Protein 4CI8 (pdb70)

Radius of gyration: 36.33 Å; Cα contacts (8 Å, |Δi|>4): 3999; chains: 2; bounding box: 92×46×116 Å

Sequence (1280 aa):
KEPVFSAEEGYVKMFLRGRPVTMYMPKDQVDSYSLEAKVELPTKRLKLEWVYGYRGRDCRNNLYLLPTGETVYFIASVVVLYNVEEQLQRHYAGHNDDVKCLAVHPDRITIATGQVAGTSKDGKQLPPHVRIWDSVTLNTLHVIGIGFFDRAVTCIAFSKSNGGTNLCAVDDSNDHVLSVWDWQKEEKLADVKCSNEAVFAADFHPTDTNIIVTCGKSHLYFWTLEGSSLNKKQGLFEKQEKPKFVLCVTFSENGDTITGDSSGNILVWGKGTNRISYAVQGAHEGGIFALCMLRDGTLVSGGGKDRKLISWSGNYQKLRKTEIPEQFGPIRTVAEGKGDVILIGTTRNFVLQGTLSGDFTPITQGHTDELWGLAIHASKSQFLTCGHDKHATLWDAVGHRPVWDKIIEDPAQSSGFHPSGSVVAVGTLTGRWFVFDTETKDLVTVHTDGNEQLSVMRYSPDGNFLAIGSHDNCIYIYGVSDNGRKYTRVGKCSGHSSFITHLDWSVNSQFLVSNSGDYEILYWVPSACKQVVSVETTRDIEWATYTCTLGFHVFGVWPEGSDGTDINAVCRAHEKKLLSTGDDFGKVHLFSYPCSQFRAPSHIYGGHSSHVTNVDFLCEDSHLISTGGKDTSIMQWRVIKEPVFSAEEGYVKMFLRGRPVTMYMPKDQVDSYSLEAKVELPTKRLKLEWVYGYRGRDCRNNLYLLPTGETVYFIASVVVLYNVEEQLQRHYAGHNDDVKCLAVHPDRITIATGQVAGTSKDGKQLPPHVRIWDSVTLNTLHVIGIGFFDRAVTCIAFSKSNGGTNLCAVDDSNDHVLSVWDWQKEEKLADVKCSNEAVFAADFHPTDTNIIVTCGKSHLYFWTLEGSSLNKKQGLFEKQEKPKFVLCVTFSENGDTITGDSSGNILVWGKGTNRISYAVQGAHEGGIFALCMLRDGTLVSGGGKDRKLISWSGNYQKLRKTEIPEQFGPIRTVAEGKGDVILIGTTRNFVLQGTLSGDFTPITQGHTDELWGLAIHASKSQFLTCGHDKHATLWDAVGHRPVWDKIIEDPAQSSGFHPSGSVVAVGTLTGRWFVFDTETKDLVTVHTDGNEQLSVMRYSPDGNFLAIGSHDNCIYIYGVSDNGRKYTRVGKCSGHSSFITHLDWSVNSQFLVSNSGDYEILYWVPSACKQVVSVETTRDIEWATYTCTLGFHVFGVWPEGSDGTDINAVCRAHEKKLLSTGDDFGKVHLFSYPCSQFRAPSHIYGGHSSHVTNVDFLCEDSHLISTGGKDTSIMQWRVI

CATH classification: 2.130.10.10 (+1 more: 2.130.10.10)

InterPro domains:
  IPR001680 WD40 repeat [PS50082] (539-571)
  IPR001680 WD40 repeat [PS50082] (668-699)
  IPR001680 WD40 repeat [PS50082] (780-815)
  IPR001680 WD40 repeat [SM00320] (260-309)
  IPR001680 WD40 repeat [SM00320] (312-357)
  IPR001680 WD40 repeat [SM00320] (360-399)
  IPR001680 WD40 repeat [SM00320] (407-445)
  IPR001680 WD40 repeat [SM00320] (448-488)
  IPR001680 WD40 repeat [SM00320] (528-571)
  IPR001680 WD40 repeat [SM00320] (574-612)
  IPR001680 WD40 repeat [SM00320] (615-654)
  IPR001680 WD40 repeat [SM00320] (661-700)
  IPR001680 WD40 repeat [SM00320] (773-813)
  IPR005108 HELP motif [PF03451] (217-255)
  IPR011047 Quinoprotein alcohol dehydrogenase-like superfamily [SSF50998] (215-681)
  IPR015943 WD40/YVTN repeat-like-containing domain superfamily [G3DSA:2.130.10.10] (217-813)
  IPR015943 WD40/YVTN repeat-like-containing domain superfamily [G3DSA:2.130.10.10] (229-544)
  IPR036322 WD40-repeat-containing domain superfamily [SSF50978] (630-814)
  IPR050630 WD repeat Echinoderm Microtubule-associated Protein-like [PTHR13720] (31-814)
  IPR055439 EML-like, first beta-propeller domain [PF23409] (264-529)

GO terms:
  GO:0015631 tubulin binding (F, IDA)
  GO:0015630 microtubule cytoskeleton (C, IDA)
  GO:0008017 microtubule binding (F, IMP)
  GO:0007420 brain development (P, IMP)
  GO:0005875 microtubule associated complex (C, TAS)
  GO:0005515 protein binding (F, IPI)
  GO:0005874 microtubule (C, IDA)

Organism: Homo sapiens (NCBI:txid9606)

Solvent-accessible surface area: 46454 Å² total; per-residue (Å²): 116,81,6,68,59,20,70,108,93,2,21,0,53,7,53,4,148,60,131,68,6,47,2,60,0,17,116,112,83,28,126,94,24,55,66,93,36,144,17,136,82,10,132,74,135,7,119,22,38,9,1,6,0,0,41,0,141,67,4,60,75,0,7,56,32,4,95,84,36,16,2,0,0,0,0,1,4,0,0,0,0,6,17,33,164,111,54,104,19,78,29,6,53,24,10,50,18,25,0,48,6,3,6,24,15,54,66,104,70,11,0,0,0,0,0,26,21,4,104,34,74,86,49,46,118,42,21,4,8,0,4,0,0,22,6,90,76,48,84,14,35,9,1,2,10,17,27,61,4,74,172,8,0,37,7,15,8,7,0,80,44,65,36,0,59,16,0,0,0,0,1,49,32,109,51,14,25,0,0,0,14,26,11,114,125,35,61,78,54,5,56,41,129,1,22,111,57,41,6,35,10,7,32,0,10,41,85,53,39,25,39,0,2,0,0,0,84,77,10,4,39,18,0,43,30,34,24,48,55,14,53,109,74,103,3,104,27,90,112,25,86,75,6,60,66,0,12,6,19,19,11,8,132,93,2,18,6,0,0,0,0,41,55,0,13,0,0,0,0,14,119,80,60,40,39,35,62,139,40,26,110,53,7,4,87,12,2,0,32,7,22,18,44,16,90,112,10,17,1,0,0,0,0,2,128,18,49,57,1,1,3,11,24,49,119,27,117,110,98,116,110,12,106,0,53,87,118,12,0,26,1,26,8,15,7,60,12,82,77,113,35,3,1,0,0,0,28,105,4,34,0,0,59,10,28,32,74,23,125,12,86,49,31,14,36,17,4,34,65,35,0,68,0,10,5,20,2,55,82,100,51,33,0,0,0,0,0,45,24,88,47,0,7,1,4,34,3,119,10,28,115,32,74,26,44,54,97,10,62,24,34,0,14,8,11,6,19,8,50,48,6,29,0,0,0,0,0,0,51,53,0,78,0,18,0,3,14,10,135,72,67,90,96,35,26,55,52,81,4,32,124,75,39,0,23,13,3,51,9,0,53,70,3,74,44,0,0,0,0,0,46,36,38,15,0,20,0,1,12,7,67,86,91,0,96,129,35,89,128,61,21,101,1,67,48,14,83,17,78,0,41,25,0,3,3,0,76,80,15,101,35,0,10,0,0,1,14,37,43,48,28,19,39,2,38,0,65,53,27,146,70,28,117,60,48,61,61,8,26,64,21,115,28,40,52,31,24,9,5,5,17,8,43,2,0,2,7,3,65,81,47,6,35,9,79,26,11,23,5,2,3,41,2,83,141,79,122,3,0,0,1,0,15,30,70,0,32,0,30,0,6,18,27,68,0,10,27,22,32,10,40,38,24,28,25,34,7,8,15,35,71,0,4,36,3,33,0,0,15,130,2,36,16,0,0,0,0,0,0,150,11,15,0,0,0,0,6,98,19,94,120,74,9,70,55,22,70,99,92,2,36,0,64,4,66,4,77,69,89,55,5,50,4,76,0,17,96,118,80,36,124,101,30,53,69,153,37,133,16,130,77,8,132,90,120,5,140,28,42,5,0,2,0,0,43,0,124,51,5,54,77,0,4,57,32,3,98,65,32,9,3,0,0,0,1,0,6,0,0,0,0,5,20,26,133,118,57,114,13,73,28,6,58,17,8,69,19,28,0,40,5,3,6,22,12,60,66,86,72,11,0,0,0,0,0,28,50,16,102,40,74,104,47,56,83,31,26,12,3,0,7,0,0,22,1,82,77,50,30,0,39,24,4,1,9,18,41,46,8,80,52,6,0,39,7,14,11,5,0,81,46,53,46,0,56,14,0,0,0,0,0,64,30,119,71,15,30,0,0,0,15,23,13,106,90,26,35,17,42,3,59,41,114,3,5,99,76,44,6,42,12,7,29,0,6,44,91,58,26,60,30,0,0,0,0,0,59,45,10,3,32,16,3,45,16,38,30,55,10,13,78,102,137,77,2,110,16,100,113,28,84,115,5,57,70,2,11,11,19,20,12,12,142,106,5,19,6,1,0,0,0,34,56,0,10,0,0,3,0,15,115,85,66,38,45,40,78,117,31,23,118,52,10,6,92,12,4,0,33,6,22,20,48,15,168,105,16,16,1,0,0,0,0,1,135,28,54,52,3,1,6,7,20,50,125,31,116,109,87,147,128,12,101,1,55,143,128,10,0,25,1,26,6,16,7,32,1,75,71,103,37,1,3,0,0,0,17,112,1,32,0,0,44,12,30,32,69,19,129,14,87,46,24,10,24,16,3,42,66,35,0,71,0,9,4,22,2,58,83,107,48,30,0,0,0,0,0,38,23,86,58,0,6,0,5,37,3,114,19,28,134,37,73,29,45,47,126,7,64,31,34,0,11,9,11,8,19,9,47,50,6,25,0,0,0,0,0,0,53,57,0,70,0,15,0,3,12,13,146,72,66,88,85,39,22,56,66,88,4,35,126,83,39,0,22,15,3,52,11,0,58,72,6,70,44,0,0,0,0,0,46,41,36,20,0,12,0,8,18,12,61,104,92,0,104,41,30,93,123,59,19,95,0,61,52,14,79,16,80,0,39,24,0,3,3,0,82,85,14,87,25,0,10,0,0,2,14,54,41,28,30,23,48,2,29,0,61,58,23,138,84,25,129,48,61,98,61,8,17,68,16,108,26,40,53,31,20,7,5,5,16,12,40,3,2,1,5,3,74,145,81,11,56,13,80,26,11,25,5,2,2,59,2,83,129,90,147,4,0,0,1,0,14,29,83,1,73,0,28,0,6,19,30,72,0,10,29,50,46,16,21,9,17,58,28,19,7,6,21,36,77,0,4,39,3,38,0,2,16,132,8,46,28,0,0,0,0,0,0,149,8,12,0,0,0,0,3,120,21,82

Foldseek 3Di:
DQWDADLPQAWIWGAFQHDTFTFHAAPVASVDDDQPDFADFAPWDWDFWDKFFAQQQPAFAAWEAFPVQWIWGAFWQWIWTANLVVRGIDIQRPGQGDWAHKEAFLVSWKIKTKHFWAFFPVTDIQAIWMWIAGNVVSDTQAIADRPNAHGMWHEKEFAQAPRRLKMWTWHPPCLTKIWMASGNVNGTQEIDSQHNDDKRYWYHFNHDRQWIWIWWQLFTWIWGHDRHYTDTDTADAPVDDGARTFQDWDAFPQGWIWTWGQQQKIFTHDHPDSYTDDIDHCVDNGTWHEWDQDPVRWIWTFFQQQQKIFIAHNVGDTDAMDHDDCVQHGWHYWYDDPDQWIWTAHSQRFIWIFGRNTDTDGSHHFGNAFWFEWEAAQPAQWIWTFFQSQKIFIAHNVSGGTPDIDRHDGGWHYKYAQNVRQWIKTWHQQQKIWIAGNVPRHTQDIDGDDGGGFHYWYAFNVRQKIWIFGQVQKIWIWGADPRRRDIDTQGIQHDGPGGWQDKWAFPVRQKMWTAGPVRHIWMDRRNNSYTDPDCNVPNNTHTQKDFDCRHQQRPQVAAPNHHPQQWQTKIAANPAQWMWTKGQRQWIWIRGTRRRHHNHDTDIDHDQRGTFNYWDAHNNNQWIWTGRGRSRMIIIIGMD/DQWDDDLVQQWIWDAFPHDIAIFHAAPVASPPDDQQDFADEDPWDWFFWDWFFFAFQQAFDFWEAAPVCFTWGDFWQWIWTANLVVRGIDIQNPGQGTWADKEAFLVSFKIKTWWFWDAFPVGDTQFTWMWIAGNVVSDTQFIACRVHADGIWHEKYFAQQPSRQKMWTFHPPCLRKIWMARGNVRGTQAIDRDDNDDKHYKYHFNNQNFWIWIWWQLFIWIWGHDGHDIDTDTADEVPHDRARTFADWDAAPQGWIWTWFQQQKIFTHDHPDRYTDDIDGNVDNGTWQEWDQDPVQKIWTFFQPQQKIWIAHSVGDTDAIDHDDPVQHGWHYWYDHPDQWIWTAHSQRFIWIFGRNTDIDGSHHFFNFFWQEWEAAQPAQWIWTFFQSQKIFIANNVSGGTPDIDRHPGGWHYKYAQNVNQKIKTWHQQQKIWIAGSPPRHTLDIDHDDGGGFHYWYAFNVRQKIWTFGQVQWIWIWGADDSRRDTHTQGILHDGPGGWQDWWAFPVRQKMWTAGPVGYIWMAGRNNSGTDPDCNVPNNTHIQKDWDCDHQQRAQVAAPNHHPQFWQTKTAANPAQWMWTWGQSQWIWIRGTRRRHHNHDTDIDHDARGTFRYWDAHNNRQWIWIARGRSRMIIIIGMD

Nearest PDB structures (foldseek):
  4ci8-assembly1_A  TM=1.002E+00  e=0.000E+00  Homo sapiens
  8ro1-assembly1_E  TM=5.430E-01  e=2.929E-13  Caenorhabditis elegans
  9esi-assembly1_C  TM=4.849E-01  e=1.019E-12  Schizosaccharomyces pombe
  7apk-assembly1_K  TM=5.966E-01  e=4.956E-11  Homo sapiens
  3jb9-assembly1_L  TM=4.754E-01  e=5.204E-12  Schizosaccharomyces pombe 972h-

Structure (mmCIF, N/CA/C/O backbone):
data_4CI8
#
_entry.id   4CI8
#
_cell.length_a   91.980
_cell.length_b   83.980
_cell.length_c   115.520
_cell.angle_alpha   90.00
_cell.angle_beta   96.61
_cell.angle_gamma   90.00
#
_symmetry.space_group_name_H-M   'P 1 21 1'
#
loop_
_entity.id
_entity.type
_entity.pdbx_description
1 polymer 'ECHINODERM MICROTUBULE-ASSOCIATED PROTEIN-LIKE 1'
2 non-polymer 'SULFATE ION'
3 water water
#
loop_
_atom_site.group_PDB
_atom_site.id
_atom_site.type_symbol
_atom_site.label_atom_id
_atom_site.label_alt_id
_atom_site.label_comp_id
_atom_site.label_asym_id
_atom_site.label_entity_id
_atom_site.label_seq_id
_atom_site.pdbx_PDB_ins_code
_atom_site.Cartn_x
_atom_site.Cartn_y
_atom_site.Cartn_z
_atom_site.occupancy
_atom_site.B_iso_or_equiv
_atom_site.auth_seq_id
_atom_site.auth_comp_id
_atom_site.auth_asym_id
_atom_site.auth_atom_id
_atom_site.pdbx_PDB_model_num
ATOM 1 N N . LYS A 1 16 ? -19.228 -10.805 54.863 1.00 59.13 176 LYS A N 1
ATOM 2 C CA . LYS A 1 16 ? -19.896 -9.737 54.127 1.00 68.25 176 LYS A CA 1
ATOM 3 C C . LYS A 1 16 ? -19.920 -8.424 54.914 1.00 68.34 176 LYS A C 1
ATOM 4 O O . LYS A 1 16 ? -18.893 -7.969 55.422 1.00 61.06 176 LYS A O 1
ATOM 6 N N . GLU A 1 17 ? -21.101 -7.820 55.004 1.00 68.01 177 GLU A N 1
ATOM 7 C CA . GLU A 1 17 ? -21.275 -6.559 55.717 1.00 62.71 177 GLU A CA 1
ATOM 8 C C . GLU A 1 17 ? -21.393 -6.782 57.217 1.00 58.91 177 GLU A C 1
ATOM 9 O O . GLU A 1 17 ? -21.832 -7.845 57.656 1.00 62.42 177 GLU A O 1
ATOM 15 N N . PRO A 1 18 ? -21.003 -5.773 58.011 1.00 58.99 178 PRO A N 1
ATOM 16 C CA . PRO A 1 18 ? -21.086 -5.874 59.472 1.00 61.05 178 PRO A CA 1
ATOM 17 C C . PRO A 1 18 ? -22.531 -5.952 59.971 1.00 53.65 178 PRO A C 1
ATOM 18 O O . PRO A 1 18 ? -23.451 -5.469 59.303 1.00 47.43 178 PRO A O 1
ATOM 22 N N . VAL A 1 19 ? -22.720 -6.567 61.135 1.00 52.85 179 VAL A N 1
ATOM 23 C CA . VAL A 1 19 ? -24.052 -6.743 61.706 1.00 45.85 179 VAL A CA 1
ATOM 24 C C . VAL A 1 19 ? -24.203 -6.033 63.050 1.00 50.24 179 VAL A C 1
ATOM 25 O O . VAL A 1 19 ? -23.248 -5.919 63.819 1.00 44.99 179 VAL A O 1
ATOM 29 N N . PHE A 1 20 ? -25.415 -5.563 63.324 1.00 52.38 180 PHE A N 1
ATOM 30 C CA . PHE A 1 20 ? -25.703 -4.850 64.560 1.00 50.39 180 PHE A CA 1
ATOM 31 C C . PHE A 1 20 ? -26.507 -5.701 65.530 1.00 47.74 180 PHE A C 1
ATOM 32 O O . PHE A 1 20 ? -27.398 -6.446 65.132 1.00 50.46 180 PHE A O 1
ATOM 40 N N . SER A 1 21 ? -26.178 -5.583 66.809 1.00 49.60 181 SER A N 1
ATOM 41 C CA . SER A 1 21 ? -26.891 -6.300 67.854 1.00 55.07 181 SER A CA 1
ATOM 42 C C . SER A 1 21 ? -27.451 -5.317 68.872 1.00 53.77 181 SER A C 1
ATOM 43 O O . SER A 1 21 ? -26.704 -4.723 69.651 1.00 52.17 181 SER A O 1
ATOM 46 N N . ALA A 1 22 ? -28.766 -5.133 68.850 1.00 56.03 182 ALA A N 1
ATOM 47 C CA . ALA A 1 22 ? -29.434 -4.297 69.838 1.00 57.30 182 ALA A CA 1
ATOM 48 C C . ALA A 1 22 ? -29.382 -4.970 71.209 1.00 60.29 182 ALA A C 1
ATOM 49 O O . ALA A 1 22 ? -29.045 -4.338 72.211 1.00 59.42 182 ALA A O 1
ATOM 51 N N . GLU A 1 23 ? -29.703 -6.261 71.235 1.00 62.97 183 GLU A N 1
ATOM 52 C CA . GLU A 1 23 ? -29.746 -7.037 72.473 1.00 63.57 183 GLU A CA 1
ATOM 53 C C . GLU A 1 23 ? -28.410 -7.072 73.212 1.00 58.17 183 GLU A C 1
ATOM 54 O O . GLU A 1 23 ? -28.379 -7.063 74.440 1.00 66.02 183 GLU A O 1
ATOM 56 N N . GLU A 1 24 ? -27.309 -7.114 72.470 1.00 56.43 184 GLU A N 1
ATOM 57 C CA . GLU A 1 24 ? -25.987 -7.187 73.088 1.00 52.82 184 GLU A CA 1
ATOM 58 C C . GLU A 1 24 ? -25.175 -5.895 72.969 1.00 51.56 184 GLU A C 1
ATOM 59 O O . GLU A 1 24 ? -24.100 -5.775 73.559 1.00 51.03 184 GLU A O 1
ATOM 65 N N . GLY A 1 25 ? -25.683 -4.933 72.207 1.00 49.73 185 GLY A N 1
ATOM 66 C CA . GLY A 1 25 ? -25.007 -3.656 72.050 1.00 50.03 185 GLY A CA 1
ATOM 67 C C . GLY A 1 25 ? -23.631 -3.746 71.409 1.00 50.68 185 GLY A C 1
ATOM 68 O O . GLY A 1 25 ? -22.623 -3.345 71.998 1.00 46.39 185 GLY A O 1
ATOM 69 N N . TYR A 1 26 ? -23.580 -4.276 70.194 1.00 46.29 186 TYR A N 1
ATOM 70 C CA . TYR A 1 26 ? -22.323 -4.317 69.459 1.00 43.37 186 TYR A CA 1
ATOM 71 C C . TYR A 1 26 ? -22.525 -4.294 67.957 1.00 40.05 186 TYR A C 1
ATOM 72 O O . TYR A 1 26 ? -23.617 -4.548 67.452 1.00 41.04 186 TYR A O 1
ATOM 81 N N . VAL A 1 27 ? -21.456 -3.975 67.246 1.00 43.23 187 VAL A N 1
ATOM 82 C CA . VAL A 1 27 ? -21.414 -4.220 65.821 1.00 37.55 187 VAL A CA 1
ATOM 83 C C . VAL A 1 27 ? -20.346 -5.270 65.584 1.00 35.60 187 VAL A C 1
ATOM 84 O O . VAL A 1 27 ? -19.289 -5.240 66.212 1.00 33.11 187 VAL A O 1
ATOM 88 N N . LYS A 1 28 ? -20.642 -6.224 64.710 1.00 45.16 188 LYS A N 1
ATOM 89 C CA . LYS A 1 28 ? -19.679 -7.258 64.369 1.00 45.51 188 LYS A CA 1
ATOM 90 C C . LYS A 1 28 ? -19.199 -7.018 62.945 1.00 48.14 188 LYS A C 1
ATOM 91 O O . LYS A 1 28 ? -19.979 -7.092 61.996 1.00 46.75 188 LYS A O 1
ATOM 97 N N . MET A 1 29 ? -17.917 -6.701 62.803 1.00 49.16 189 MET A N 1
ATOM 98 C CA . MET A 1 29 ? -17.338 -6.478 61.485 1.00 49.27 189 MET A CA 1
ATOM 99 C C . MET A 1 29 ? -16.627 -7.751 61.044 1.00 53.13 189 MET A C 1
ATOM 100 O O . MET A 1 29 ? -16.294 -8.601 61.872 1.00 48.82 189 MET A O 1
ATOM 105 N N . PHE A 1 30 ? -16.401 -7.892 59.742 1.00 50.07 190 PHE A N 1
ATOM 106 C CA . PHE A 1 30 ? -15.837 -9.132 59.227 1.00 52.60 190 PHE A CA 1
ATOM 107 C C . PHE A 1 30 ? -14.505 -8.933 58.509 1.00 45.97 190 PHE A C 1
ATOM 108 O O . PHE A 1 30 ? -14.427 -8.234 57.506 1.00 52.75 190 PHE A O 1
ATOM 116 N N . LEU A 1 31 ? -13.479 -9.582 59.014 1.00 48.90 191 LEU A N 1
ATOM 117 C CA . LEU A 1 31 ? -12.169 -9.512 58.424 1.00 52.20 191 LEU A CA 1
ATOM 118 C C . LEU A 1 31 ? -11.940 -10.796 57.686 1.00 62.18 191 LEU A C 1
ATOM 119 O O . LEU A 1 31 ? -11.672 -11.819 58.283 1.00 53.99 191 LEU A O 1
ATOM 124 N N . ARG A 1 32 ? -12.052 -10.741 56.371 1.00 65.42 192 ARG A N 1
ATOM 125 C CA . ARG A 1 32 ? -11.930 -11.937 55.590 1.00 62.91 192 ARG A CA 1
ATOM 126 C C . ARG A 1 32 ? -13.136 -12.667 56.133 1.00 62.28 192 ARG A C 1
ATOM 127 O O . ARG A 1 32 ? -14.232 -12.129 56.137 1.00 64.48 192 ARG A O 1
ATOM 135 N N . GLY A 1 33 ? -12.942 -13.873 56.628 1.00 56.68 193 GLY A N 1
ATOM 136 C CA . GLY A 1 33 ? -14.054 -14.635 57.123 1.00 67.10 193 GLY A CA 1
ATOM 137 C C . GLY A 1 33 ? -14.388 -14.257 58.543 1.00 62.59 193 GLY A C 1
ATOM 138 O O . GLY A 1 33 ? -15.462 -13.763 58.810 1.00 59.27 193 GLY A O 1
ATOM 139 N N . ARG A 1 34 ? -13.456 -14.483 59.452 1.00 53.00 194 ARG A N 1
ATOM 140 C CA . ARG A 1 34 ? -13.758 -14.290 60.868 1.00 68.77 194 ARG A CA 1
ATOM 141 C C . ARG A 1 34 ? -14.406 -12.934 61.184 1.00 62.80 194 ARG A C 1
ATOM 142 O O . ARG A 1 34 ? -14.040 -11.907 60.608 1.00 55.87 194 ARG A O 1
ATOM 150 N N . PRO A 1 35 ? -15.398 -12.943 62.087 1.00 60.00 195 PRO A N 1
ATOM 151 C CA . PRO A 1 35 ? -16.023 -11.720 62.599 1.00 57.28 195 PRO A CA 1
ATOM 152 C C . PRO A 1 35 ? -15.341 -11.255 63.885 1.00 46.56 195 PRO A C 1
ATOM 153 O O . PRO A 1 35 ? -14.937 -12.086 64.697 1.00 46.92 195 PRO A O 1
ATOM 157 N N . VAL A 1 36 ? -15.198 -9.944 64.057 1.00 44.25 196 VAL A N 1
ATOM 158 C CA . VAL A 1 36 ? -14.644 -9.399 65.293 1.00 50.12 196 VAL A CA 1
ATOM 159 C C . VAL A 1 36 ? -15.703 -8.563 66.019 1.00 46.75 196 VAL A C 1
ATOM 160 O O . VAL A 1 36 ? -16.326 -7.675 65.431 1.00 40.50 196 VAL A O 1
ATOM 164 N N . THR A 1 37 ? -15.918 -8.870 67.295 1.00 45.38 197 THR A N 1
ATOM 165 C CA . THR A 1 37 ? -17.024 -8.278 68.039 1.00 48.81 197 THR A CA 1
ATOM 166 C C . THR A 1 37 ? -16.614 -7.034 68.811 1.00 38.56 197 THR A C 1
ATOM 167 O O . THR A 1 37 ? -15.768 -7.091 69.703 1.00 36.44 197 THR A O 1
ATOM 171 N N . MET A 1 38 ? -17.241 -5.916 68.467 1.00 33.72 198 MET A N 1
ATOM 172 C CA . MET A 1 38 ? -16.889 -4.624 69.039 1.00 38.12 198 MET A CA 1
ATOM 173 C C . MET A 1 38 ? -18.076 -4.020 69.805 1.00 40.34 198 MET A C 1
ATOM 174 O O . MET A 1 38 ? -19.133 -3.764 69.226 1.00 34.65 198 MET A O 1
ATOM 179 N N . TYR A 1 39 ? -17.899 -3.791 71.105 1.00 45.28 199 TYR A N 1
ATOM 180 C CA . TYR A 1 39 ? -18.991 -3.298 71.949 1.00 38.97 199 TYR A CA 1
ATOM 181 C C . TYR A 1 39 ? -19.059 -1.779 72.033 1.00 35.71 199 TYR A C 1
ATOM 182 O O . TYR A 1 39 ? -18.051 -1.112 72.261 1.00 33.11 199 TYR A O 1
ATOM 191 N N . MET A 1 40 ? -20.259 -1.236 71.863 1.00 30.33 200 MET A N 1
ATOM 192 C CA . MET A 1 40 ? -20.462 0.200 71.984 1.00 37.58 200 MET A CA 1
ATOM 193 C C . MET A 1 40 ? -20.879 0.569 73.409 1.00 44.80 200 MET A C 1
ATOM 194 O O . MET A 1 40 ? -21.242 -0.301 74.202 1.00 40.55 200 MET A O 1
ATOM 199 N N . PRO A 1 41 ? -20.797 1.862 73.748 1.00 48.31 201 PRO A N 1
ATOM 200 C CA . PRO A 1 41 ? -21.305 2.361 75.031 1.00 46.86 201 PRO A CA 1
ATOM 201 C C . PRO A 1 41 ? -22.820 2.204 75.129 1.00 46.27 201 PRO A C 1
ATOM 202 O O . PRO A 1 41 ? -23.510 2.287 74.112 1.00 42.24 201 PRO A O 1
ATOM 206 N N . LYS A 1 42 ? -23.324 1.984 76.341 1.00 51.81 202 LYS A N 1
ATOM 207 C CA . LYS A 1 42 ? -24.753 1.776 76.569 1.00 46.71 202 LYS A CA 1
ATOM 208 C C . LYS A 1 42 ? -25.604 2.932 76.055 1.00 48.58 202 LYS A C 1
ATOM 209 O O . LYS A 1 42 ? -26.690 2.718 75.512 1.00 51.69 202 LYS A O 1
ATOM 215 N N . ASP A 1 43 ? -25.111 4.155 76.233 1.00 45.40 203 ASP A N 1
ATOM 216 C CA . ASP A 1 43 ? -25.851 5.351 75.835 1.00 50.68 203 ASP A CA 1
ATOM 217 C C . ASP A 1 43 ? -25.990 5.466 74.320 1.00 54.20 203 ASP A C 1
ATOM 218 O O . ASP A 1 43 ? -26.687 6.342 73.811 1.00 60.78 203 ASP A O 1
ATOM 223 N N . GLN A 1 44 ? -25.334 4.564 73.604 1.00 51.86 204 GLN A N 1
ATOM 224 C CA . GLN A 1 44 ? -25.323 4.609 72.153 1.00 54.25 204 GLN A CA 1
ATOM 225 C C . GLN A 1 44 ? -26.227 3.544 71.523 1.00 47.82 204 GLN A C 1
ATOM 226 O O . GLN A 1 44 ? -26.740 3.729 70.416 1.00 52.72 204 GLN A O 1
ATOM 232 N N . VAL A 1 45 ? -26.421 2.437 72.237 1.00 47.79 205 VAL A N 1
ATOM 233 C CA . VAL A 1 45 ? -27.166 1.286 71.721 1.00 47.73 205 VAL A CA 1
ATOM 234 C C . VAL A 1 45 ? -28.605 1.606 71.322 1.00 49.38 205 VAL A C 1
ATOM 235 O O . VAL A 1 45 ? -29.117 1.070 70.339 1.00 52.39 205 VAL A O 1
ATOM 239 N N . ASP A 1 46 ? -29.249 2.477 72.091 1.00 55.35 206 ASP A N 1
ATOM 240 C CA . ASP A 1 46 ? -30.656 2.807 71.880 1.00 61.81 206 ASP A CA 1
ATOM 241 C C . ASP A 1 46 ? -30.983 3.313 70.473 1.00 56.55 206 ASP A C 1
ATOM 242 O O . ASP A 1 46 ? -32.024 2.972 69.917 1.00 54.79 206 ASP A O 1
ATOM 247 N N . SER A 1 47 ? -30.098 4.124 69.900 1.00 55.94 207 SER A N 1
ATOM 248 C CA . SER A 1 47 ? -30.379 4.751 68.611 1.00 59.97 207 SER A CA 1
ATOM 249 C C . SER A 1 47 ? -29.303 4.498 67.552 1.00 55.75 207 SER A C 1
ATOM 250 O O . SER A 1 47 ? -29.192 5.239 66.573 1.00 45.05 207 SER A O 1
ATOM 253 N N . TYR A 1 48 ? -28.517 3.446 67.739 1.00 47.37 208 TYR A N 1
ATOM 254 C CA . TYR A 1 48 ? -27.526 3.096 66.736 1.00 51.90 208 TYR A CA 1
ATOM 255 C C . TYR A 1 48 ? -28.191 2.571 65.469 1.00 46.07 208 TYR A C 1
ATOM 256 O O . TYR A 1 48 ? -29.017 1.664 65.519 1.00 48.64 208 TYR A O 1
ATOM 265 N N . SER A 1 49 ? -27.823 3.149 64.332 1.00 48.53 209 SER A N 1
ATOM 266 C CA . SER A 1 49 ? -28.347 2.710 63.047 1.00 44.39 209 SER A CA 1
ATOM 267 C C . SER A 1 49 ? -27.222 2.141 62.191 1.00 49.86 209 SER A C 1
ATOM 268 O O . SER A 1 49 ? -26.274 2.849 61.845 1.00 49.65 209 SER A O 1
ATOM 271 N N . LEU A 1 50 ? -27.330 0.859 61.860 1.00 47.41 210 LEU A N 1
ATOM 272 C CA . LEU A 1 50 ? -26.318 0.179 61.059 1.00 46.03 210 LEU A CA 1
ATOM 273 C C . LEU A 1 50 ? -26.131 0.867 59.706 1.00 46.20 210 LEU A C 1
ATOM 274 O O . LEU A 1 50 ? -25.016 0.963 59.196 1.00 42.90 210 LEU A O 1
ATOM 279 N N . GLU A 1 51 ? -27.229 1.363 59.145 1.00 53.35 211 GLU A N 1
ATOM 280 C CA . GLU A 1 51 ? -27.219 1.967 57.817 1.00 53.80 211 GLU A CA 1
ATOM 281 C C . GLU A 1 51 ? -26.842 3.446 57.834 1.00 47.14 211 GLU A C 1
ATOM 282 O O . GLU A 1 51 ? -26.868 4.106 56.798 1.00 64.34 211 GLU A O 1
ATOM 284 N N . ALA A 1 52 ? -26.492 3.965 59.004 1.00 43.55 212 ALA A N 1
ATOM 285 C CA . ALA A 1 52 ? -26.164 5.384 59.135 1.00 50.35 212 ALA A CA 1
ATOM 286 C C . ALA A 1 52 ? -24.785 5.701 58.558 1.00 48.70 212 ALA A C 1
ATOM 287 O O . ALA A 1 52 ? -23.892 4.857 58.562 1.00 43.50 212 ALA A O 1
ATOM 289 N N . LYS A 1 53 ? -24.614 6.923 58.064 1.00 45.27 213 LYS A N 1
ATOM 290 C CA . LYS A 1 53 ? -23.330 7.340 57.514 1.00 47.96 213 LYS A CA 1
ATOM 291 C C . LYS A 1 53 ? -22.594 8.266 58.475 1.00 55.93 213 LYS A C 1
ATOM 292 O O . LYS A 1 53 ? -23.213 9.017 59.233 1.00 54.08 213 LYS A O 1
ATOM 298 N N . VAL A 1 54 ? -21.267 8.206 58.431 1.00 56.32 214 VAL A N 1
ATOM 299 C CA . VAL A 1 54 ? -20.421 9.146 59.155 1.00 51.74 214 VAL A CA 1
ATOM 300 C C . VAL A 1 54 ? -19.903 10.169 58.150 1.00 53.88 214 VAL A C 1
ATOM 301 O O . VAL A 1 54 ? -19.589 9.821 57.014 1.00 49.25 214 VAL A O 1
ATOM 305 N N . GLU A 1 55 ? -19.835 11.431 58.558 1.00 52.62 215 GLU A N 1
ATOM 306 C CA . GLU A 1 55 ? -19.482 12.507 57.634 1.00 61.70 215 GLU A CA 1
ATOM 307 C C . GLU A 1 55 ? -17.995 12.529 57.291 1.00 48.97 215 GLU A C 1
ATOM 308 O O . GLU A 1 55 ? -17.196 11.805 57.884 1.00 45.59 215 GLU A O 1
ATOM 314 N N . LEU A 1 56 ? -17.634 13.358 56.319 1.00 46.73 216 LEU A N 1
ATOM 315 C CA . LEU A 1 56 ? -16.232 13.638 56.046 1.00 43.45 216 LEU A CA 1
ATOM 316 C C . LEU A 1 56 ? -15.713 14.546 57.142 1.00 43.53 216 LEU A C 1
ATOM 317 O O . LEU A 1 56 ? -16.482 15.287 57.751 1.00 46.11 216 LEU A O 1
ATOM 322 N N . PRO A 1 57 ? -14.406 14.482 57.413 1.00 37.33 217 PRO A N 1
ATOM 323 C CA . PRO A 1 57 ? -13.836 15.374 58.422 1.00 39.20 217 PRO A CA 1
ATOM 324 C C . PRO A 1 57 ? -13.909 16.825 57.972 1.00 45.99 217 PRO A C 1
ATOM 325 O O . PRO A 1 57 ? -14.006 17.103 56.777 1.00 43.82 217 PRO A O 1
ATOM 329 N N . THR A 1 58 ? -13.875 17.738 58.936 1.00 47.40 218 THR A N 1
ATOM 330 C CA . THR A 1 58 ? -13.981 19.163 58.657 1.00 45.36 218 THR A CA 1
ATOM 331 C C . THR A 1 58 ? -12.637 19.708 58.197 1.00 50.55 218 THR A C 1
ATOM 332 O O . THR A 1 58 ? -12.562 20.749 57.545 1.00 55.37 218 THR A O 1
ATOM 336 N N . LYS A 1 59 ? -11.576 18.986 58.539 1.00 47.06 219 LYS A N 1
ATOM 337 C CA . LYS A 1 59 ? -10.221 19.383 58.189 1.00 45.07 219 LYS A CA 1
ATOM 338 C C . LYS A 1 59 ? -9.657 18.548 57.040 1.00 47.39 219 LYS A C 1
ATOM 339 O O . LYS A 1 59 ? -10.295 17.600 56.571 1.00 45.34 219 LYS A O 1
ATOM 345 N N . ARG A 1 60 ? -8.462 18.918 56.587 1.00 39.61 220 ARG A N 1
ATOM 346 C CA . ARG A 1 60 ? -7.765 18.198 55.525 1.00 40.83 220 ARG A CA 1
ATOM 347 C C . ARG A 1 60 ? -6.282 18.110 55.874 1.00 41.05 220 ARG A C 1
ATOM 348 O O . ARG A 1 60 ? -5.829 18.719 56.845 1.00 38.99 220 ARG A O 1
ATOM 356 N N . LEU A 1 61 ? -5.532 17.348 55.085 1.00 39.76 221 LEU A N 1
ATOM 357 C CA . LEU A 1 61 ? -4.081 17.300 55.234 1.00 41.39 221 LEU A CA 1
ATOM 358 C C . LEU A 1 61 ? -3.389 17.928 54.032 1.00 39.20 221 LEU A C 1
ATOM 359 O O . LEU A 1 61 ? -3.935 17.969 52.932 1.00 34.97 221 LEU A O 1
ATOM 364 N N . LYS A 1 62 ? -2.176 18.411 54.253 1.00 38.71 222 LYS A N 1
ATOM 365 C CA . LYS A 1 62 ? -1.388 19.022 53.197 1.00 36.43 222 LYS A CA 1
ATOM 366 C C . LYS A 1 62 ? 0.080 18.715 53.467 1.00 37.89 222 LYS A C 1
ATOM 367 O O . LYS A 1 62 ? 0.632 19.137 54.484 1.00 32.94 222 LYS A O 1
ATOM 373 N N . LEU A 1 63 ? 0.703 17.955 52.571 1.00 35.54 223 LEU A N 1
ATOM 374 C CA . LEU A 1 63 ? 2.089 17.554 52.769 1.00 32.13 223 LEU A CA 1
ATOM 375 C C . LEU A 1 63 ? 2.948 18.791 52.980 1.00 33.05 223 LEU A C 1
ATOM 376 O O . LEU A 1 63 ? 2.911 19.729 52.184 1.00 39.60 223 LEU A O 1
ATOM 381 N N . GLU A 1 64 ? 3.705 18.801 54.069 1.00 34.91 224 GLU A N 1
ATOM 382 C CA . GLU A 1 64 ? 4.546 19.942 54.395 1.00 33.55 224 GLU A CA 1
ATOM 383 C C . GLU A 1 64 ? 6.026 19.592 54.329 1.00 33.00 224 GLU A C 1
ATOM 384 O O . GLU A 1 64 ? 6.860 20.452 54.042 1.00 31.36 224 GLU A O 1
ATOM 390 N N . TRP A 1 65 ? 6.353 18.332 54.603 1.00 29.95 225 TRP A N 1
ATOM 391 C CA . TRP A 1 65 ? 7.749 17.930 54.694 1.00 30.80 225 TRP A CA 1
ATOM 392 C C . TRP A 1 65 ? 7.954 16.429 54.538 1.00 35.13 225 TRP A C 1
ATOM 393 O O . TRP A 1 65 ? 7.217 15.616 55.103 1.00 32.06 225 TRP A O 1
ATOM 404 N N . VAL A 1 66 ? 8.968 16.078 53.757 1.00 29.77 226 VAL A N 1
ATOM 405 C CA . VAL A 1 66 ? 9.413 14.705 53.634 1.00 29.03 226 VAL A CA 1
ATOM 406 C C . VAL A 1 66 ? 10.825 14.602 54.207 1.00 34.65 226 VAL A C 1
ATOM 407 O O . VAL A 1 66 ? 11.693 15.414 53.887 1.00 32.72 226 VAL A O 1
ATOM 411 N N . TYR A 1 67 ? 11.047 13.614 55.066 1.00 30.30 227 TYR A N 1
ATOM 412 C CA . TYR A 1 67 ? 12.363 13.387 55.647 1.00 31.36 227 TYR A CA 1
ATOM 413 C C . TYR A 1 67 ? 13.057 12.228 54.947 1.00 37.96 227 TYR A C 1
ATOM 414 O O . TYR A 1 67 ? 12.459 11.175 54.722 1.00 33.93 227 TYR A O 1
ATOM 423 N N . GLY A 1 68 ? 14.327 12.421 54.616 1.00 33.58 228 GLY A N 1
ATOM 424 C CA . GLY A 1 68 ? 15.094 11.377 53.974 1.00 41.77 228 GLY A CA 1
ATOM 425 C C . GLY A 1 68 ? 15.353 11.650 52.507 1.00 35.73 228 GLY A C 1
ATOM 426 O O . GLY A 1 68 ? 14.635 12.405 51.856 1.00 29.58 228 GLY A O 1
ATOM 427 N N . TYR A 1 69 ? 16.398 11.019 51.993 1.00 34.50 229 TYR A N 1
ATOM 428 C CA . TYR A 1 69 ? 16.777 11.139 50.599 1.00 31.77 229 TYR A CA 1
ATOM 429 C C . TYR A 1 69 ? 17.110 9.744 50.112 1.00 27.60 229 TYR A C 1
ATOM 430 O O . TYR A 1 69 ? 17.801 8.998 50.796 1.00 36.93 229 TYR A O 1
ATOM 439 N N . ARG A 1 70 ? 16.594 9.364 48.953 1.00 30.71 230 ARG A N 1
ATOM 440 C CA . ARG A 1 70 ? 16.919 8.042 48.434 1.00 34.37 230 ARG A CA 1
ATOM 441 C C . ARG A 1 70 ? 18.275 8.040 47.736 1.00 36.22 230 ARG A C 1
ATOM 442 O O . ARG A 1 70 ? 18.372 8.302 46.538 1.00 36.20 230 ARG A O 1
ATOM 450 N N . GLY A 1 71 ? 19.321 7.749 48.498 1.00 37.64 231 GLY A N 1
ATOM 451 C CA . GLY A 1 71 ? 20.658 7.675 47.945 1.00 42.84 231 GLY A CA 1
ATOM 452 C C . GLY A 1 71 ? 21.199 6.260 47.952 1.00 46.06 231 GLY A C 1
ATOM 453 O O . GLY A 1 71 ? 21.943 5.868 47.056 1.00 49.99 231 GLY A O 1
ATOM 454 N N . ARG A 1 72 ? 20.812 5.491 48.965 1.00 47.58 232 ARG A N 1
ATOM 455 C CA . ARG A 1 72 ? 21.337 4.143 49.175 1.00 50.10 232 ARG A CA 1
ATOM 456 C C . ARG A 1 72 ? 21.328 3.263 47.923 1.00 54.81 232 ARG A C 1
ATOM 457 O O . ARG A 1 72 ? 22.322 2.601 47.614 1.00 56.25 232 ARG A O 1
ATOM 465 N N . ASP A 1 73 ? 20.206 3.251 47.211 1.00 55.76 233 ASP A N 1
ATOM 466 C CA . ASP A 1 73 ? 20.054 2.373 46.053 1.00 58.87 233 ASP A CA 1
ATOM 467 C C . ASP A 1 73 ? 19.640 3.118 44.785 1.00 49.92 233 ASP A C 1
ATOM 468 O O . ASP A 1 73 ? 18.962 2.563 43.922 1.00 65.09 233 ASP A O 1
ATOM 473 N N . CYS A 1 74 ? 20.058 4.374 44.678 1.00 47.00 234 CYS A N 1
ATOM 474 C CA . CYS A 1 74 ? 19.758 5.189 43.505 1.00 51.20 234 CYS A CA 1
ATOM 475 C C . CYS A 1 74 ? 20.921 6.100 43.159 1.00 48.70 234 CYS A C 1
ATOM 476 O O . CYS A 1 74 ? 21.714 6.466 44.025 1.00 50.46 234 CYS A O 1
ATOM 479 N N . ARG A 1 75 ? 21.011 6.471 41.888 1.00 50.94 235 ARG A N 1
ATOM 480 C CA . ARG A 1 75 ? 22.035 7.403 41.438 1.00 43.95 235 ARG A CA 1
ATOM 481 C C . ARG A 1 75 ? 21.420 8.508 40.581 1.00 44.66 235 ARG A C 1
ATOM 482 O O . ARG A 1 75 ? 20.272 8.402 40.152 1.00 46.88 235 ARG A O 1
ATOM 490 N N . ASN A 1 76 ? 22.185 9.569 40.347 1.00 44.93 236 ASN A N 1
ATOM 491 C CA . ASN A 1 76 ? 21.748 10.665 39.486 1.00 44.62 236 ASN A CA 1
ATOM 492 C C . ASN A 1 76 ? 20.386 11.221 39.854 1.00 49.80 236 ASN A C 1
ATOM 493 O O . ASN A 1 76 ? 19.518 11.354 38.989 1.00 49.13 236 ASN A O 1
ATOM 498 N N . ASN A 1 77 ? 20.194 11.546 41.128 1.00 44.92 237 ASN A N 1
ATOM 499 C CA . ASN A 1 77 ? 18.918 12.092 41.573 1.00 44.75 237 ASN A CA 1
ATOM 500 C C . ASN A 1 77 ? 19.060 13.261 42.539 1.00 43.87 237 ASN A C 1
ATOM 501 O O . ASN A 1 77 ? 18.345 13.343 43.541 1.00 42.35 237 ASN A O 1
ATOM 506 N N . LEU A 1 78 ? 19.981 14.163 42.220 1.00 28.75 238 LEU A N 1
ATOM 507 C CA . LEU A 1 78 ? 20.195 15.363 43.014 1.00 24.68 238 LEU A CA 1
ATOM 508 C C . LEU A 1 78 ? 20.538 16.537 42.104 1.00 31.23 238 LEU A C 1
ATOM 509 O O . LEU A 1 78 ? 21.513 16.492 41.352 1.00 32.14 238 LEU A O 1
ATOM 514 N N . TYR A 1 79 ? 19.722 17.582 42.163 1.00 28.71 239 TYR A N 1
ATOM 515 C CA . TYR A 1 79 ? 19.940 18.764 41.344 1.00 28.92 239 TYR A CA 1
ATOM 516 C C . TYR A 1 79 ? 19.644 20.023 42.140 1.00 28.60 239 TYR A C 1
ATOM 517 O O . TYR A 1 79 ? 19.004 19.969 43.186 1.00 33.14 239 TYR A O 1
ATOM 526 N N . LEU A 1 80 ? 20.119 21.155 41.638 1.00 28.22 240 LEU A N 1
ATOM 527 C CA . LEU A 1 80 ? 19.912 22.427 42.307 1.00 33.88 240 LEU A CA 1
ATOM 528 C C . LEU A 1 80 ? 19.453 23.495 41.322 1.00 33.22 240 LEU A C 1
ATOM 529 O O . LEU A 1 80 ? 20.262 24.091 40.625 1.00 35.28 240 LEU A O 1
ATOM 534 N N . LEU A 1 81 ? 18.147 23.732 41.276 1.00 36.50 241 LEU A N 1
ATOM 535 C CA . LEU A 1 81 ? 17.573 24.698 40.351 1.00 26.15 241 LEU A CA 1
ATOM 536 C C . LEU A 1 81 ? 18.060 26.113 40.649 1.00 33.23 241 LEU A C 1
ATOM 537 O O . LEU A 1 81 ? 18.449 26.414 41.776 1.00 38.54 241 LEU A O 1
ATOM 542 N N . PRO A 1 82 ? 18.054 26.988 39.633 1.00 35.39 242 PRO A N 1
ATOM 543 C CA . PRO A 1 82 ? 18.506 28.371 39.824 1.00 36.97 242 PRO A CA 1
ATOM 544 C C . PRO A 1 82 ? 17.614 29.148 40.785 1.00 39.67 242 PRO A C 1
ATOM 545 O O . PRO A 1 82 ? 17.936 30.286 41.129 1.00 43.80 242 PRO A O 1
ATOM 549 N N . THR A 1 83 ? 16.509 28.540 41.205 1.00 34.15 243 THR A N 1
ATOM 550 C CA . THR A 1 83 ? 15.581 29.185 42.127 1.00 39.20 243 THR A CA 1
ATOM 551 C C . THR A 1 83 ? 16.044 29.073 43.580 1.00 38.62 243 THR A C 1
ATOM 552 O O . THR A 1 83 ? 15.548 29.779 44.454 1.00 39.16 243 THR A O 1
ATOM 556 N N . GLY A 1 84 ? 16.996 28.184 43.834 1.00 40.52 244 GLY A N 1
ATOM 557 C CA . GLY A 1 84 ? 17.483 27.965 45.183 1.00 35.26 244 GLY A CA 1
ATOM 558 C C . GLY A 1 84 ? 16.846 26.734 45.789 1.00 37.30 244 GLY A C 1
ATOM 559 O O . GLY A 1 84 ? 16.938 26.494 46.992 1.00 40.16 244 GLY A O 1
ATOM 560 N N . GLU A 1 85 ? 16.194 25.949 44.941 1.00 32.03 245 GLU A N 1
ATOM 561 C CA . GLU A 1 85 ? 15.541 24.730 45.378 1.00 31.02 245 GLU A CA 1
ATOM 562 C C . GLU A 1 85 ? 16.382 23.506 45.065 1.00 31.49 245 GLU A C 1
ATOM 563 O O . GLU A 1 85 ? 16.701 23.240 43.909 1.00 33.93 245 GLU A O 1
ATOM 569 N N . THR A 1 86 ? 16.737 22.761 46.103 1.00 30.54 246 THR A N 1
ATOM 570 C CA . THR A 1 86 ? 17.411 21.486 45.928 1.00 31.77 246 THR A CA 1
ATOM 571 C C . THR A 1 86 ? 16.379 20.427 45.564 1.00 30.89 246 THR A C 1
ATOM 572 O O . THR A 1 86 ? 15.417 20.219 46.295 1.00 32.61 246 THR A O 1
ATOM 576 N N . VAL A 1 87 ? 16.575 19.762 44.431 1.00 29.99 247 VAL A N 1
ATOM 577 C CA . VAL A 1 87 ? 15.617 18.772 43.963 1.00 23.79 247 VAL A CA 1
ATOM 578 C C . VAL A 1 87 ? 16.136 17.342 44.053 1.00 32.95 247 VAL A C 1
ATOM 579 O O . VAL A 1 87 ? 17.219 17.024 43.559 1.00 33.03 247 VAL A O 1
ATOM 583 N N . TYR A 1 88 ? 15.347 16.487 44.696 1.00 31.12 248 TYR A N 1
ATOM 584 C CA . TYR A 1 88 ? 15.627 15.061 44.766 1.00 26.02 248 TYR A CA 1
ATOM 585 C C . TYR A 1 88 ? 14.322 14.309 44.928 1.00 29.68 248 TYR A C 1
ATOM 586 O O . TYR A 1 88 ? 13.241 14.894 44.853 1.00 30.67 248 TYR A O 1
ATOM 595 N N . PHE A 1 89 ? 14.416 13.006 45.138 1.00 30.94 249 PHE A N 1
ATOM 596 C CA . PHE A 1 89 ? 13.216 12.227 45.361 1.00 25.66 249 PHE A CA 1
ATOM 597 C C . PHE A 1 89 ? 13.416 11.147 46.412 1.00 25.93 249 PHE A C 1
ATOM 598 O O . PHE A 1 89 ? 14.530 10.892 46.865 1.00 29.80 249 PHE A O 1
ATOM 606 N N . ILE A 1 90 ? 12.309 10.533 46.803 1.00 28.27 250 ILE A N 1
ATOM 607 C CA . ILE A 1 90 ? 12.299 9.483 47.810 1.00 26.45 250 ILE A CA 1
ATOM 608 C C . ILE A 1 90 ? 10.873 8.974 47.895 1.00 27.31 250 ILE A C 1
ATOM 609 O O . ILE A 1 90 ? 9.926 9.754 47.791 1.00 34.96 250 ILE A O 1
ATOM 614 N N . ALA A 1 91 ? 10.714 7.669 48.069 1.00 31.89 251 ALA A N 1
ATOM 615 C CA . ALA A 1 91 ? 9.397 7.061 47.968 1.00 35.96 251 ALA A CA 1
ATOM 616 C C . ALA A 1 91 ? 8.799 7.445 46.617 1.00 44.47 251 ALA A C 1
ATOM 617 O O . ALA A 1 91 ? 9.441 7.260 45.583 1.00 41.46 251 ALA A O 1
ATOM 619 N N . SER A 1 92 ? 7.587 7.995 46.621 1.00 38.16 252 SER A N 1
ATOM 620 C CA . SER A 1 92 ? 6.912 8.349 45.374 1.00 32.27 252 SER A CA 1
ATOM 621 C C . SER A 1 92 ? 6.863 9.855 45.155 1.00 32.25 252 SER A C 1
ATOM 622 O O . SER A 1 92 ? 6.197 10.342 44.244 1.00 35.43 252 SER A O 1
ATOM 625 N N . VAL A 1 93 ? 7.578 10.592 45.990 1.00 30.00 253 VAL A N 1
ATOM 626 C CA . VAL A 1 93 ? 7.496 12.041 45.962 1.00 27.46 253 VAL A CA 1
ATOM 627 C C . VAL A 1 93 ? 8.792 12.646 45.457 1.00 28.66 253 VAL A C 1
ATOM 628 O O . VAL A 1 93 ? 9.876 12.203 45.828 1.00 27.20 253 VAL A O 1
ATOM 632 N N . VAL A 1 94 ? 8.675 13.650 44.595 1.00 24.40 254 VAL A N 1
ATOM 633 C CA . VAL A 1 94 ? 9.814 14.485 44.268 1.00 26.90 254 VAL A CA 1
ATOM 634 C C . VAL A 1 94 ? 9.806 15.680 45.200 1.00 26.61 254 VAL A C 1
ATOM 635 O O . VAL A 1 94 ? 8.783 16.335 45.372 1.00 30.89 254 VAL A O 1
ATOM 639 N N . VAL A 1 95 ? 10.948 15.957 45.814 1.00 35.98 255 VAL A N 1
ATOM 640 C CA . VAL A 1 95 ? 11.048 17.067 46.747 1.00 31.91 255 VAL A CA 1
ATOM 641 C C . VAL A 1 95 ? 11.800 18.232 46.125 1.00 32.17 255 VAL A C 1
ATOM 642 O O . VAL A 1 95 ? 12.849 18.048 45.520 1.00 33.98 255 VAL A O 1
ATOM 646 N N . LEU A 1 96 ? 11.242 19.428 46.264 1.00 36.46 256 LEU A N 1
ATOM 647 C CA . LEU A 1 96 ? 11.938 20.654 45.904 1.00 25.61 256 LEU A CA 1
ATOM 648 C C . LEU A 1 96 ? 12.162 21.452 47.179 1.00 34.41 256 LEU A C 1
ATOM 649 O O . LEU A 1 96 ? 11.261 22.135 47.666 1.00 32.95 256 LEU A O 1
ATOM 654 N N . TYR A 1 97 ? 13.375 21.357 47.711 1.00 33.48 257 TYR A N 1
ATOM 655 C CA . TYR A 1 97 ? 13.718 21.901 49.019 1.00 28.38 257 TYR A CA 1
ATOM 656 C C . TYR A 1 97 ? 14.553 23.182 48.901 1.00 34.09 257 TYR A C 1
ATOM 657 O O . TYR A 1 97 ? 15.685 23.153 48.424 1.00 35.98 257 TYR A O 1
ATOM 666 N N . ASN A 1 98 ? 13.974 24.302 49.330 1.00 37.09 258 ASN A N 1
ATOM 667 C CA . ASN A 1 98 ? 14.667 25.588 49.379 1.00 31.39 258 ASN A CA 1
ATOM 668 C C . ASN A 1 98 ? 15.350 25.779 50.738 1.00 39.82 258 ASN A C 1
ATOM 669 O O . ASN A 1 98 ? 14.766 26.335 51.668 1.00 35.99 258 ASN A O 1
ATOM 674 N N . VAL A 1 99 ? 16.589 25.312 50.841 1.00 40.63 259 VAL A N 1
ATOM 675 C CA . VAL A 1 99 ? 17.350 25.350 52.087 1.00 31.92 259 VAL A CA 1
ATOM 676 C C . VAL A 1 99 ? 17.322 26.720 52.775 1.00 38.64 259 VAL A C 1
ATOM 677 O O . VAL A 1 99 ? 17.206 26.804 54.000 1.00 45.71 259 VAL A O 1
ATOM 681 N N . GLU A 1 100 ? 17.425 27.789 51.991 1.00 45.55 260 GLU A N 1
ATOM 682 C CA . GLU A 1 100 ? 17.463 29.138 52.552 1.00 42.91 260 GLU A CA 1
ATOM 683 C C . GLU A 1 100 ? 16.144 29.547 53.195 1.00 44.47 260 GLU A C 1
ATOM 684 O O . GLU A 1 100 ? 16.133 30.130 54.277 1.00 53.43 260 GLU A O 1
ATOM 690 N N . GLU A 1 101 ? 15.036 29.247 52.527 1.00 38.06 261 GLU A N 1
ATOM 691 C CA . GLU A 1 101 ? 13.713 29.554 53.062 1.00 40.25 261 GLU A CA 1
ATOM 692 C C . GLU A 1 101 ? 13.220 28.480 54.037 1.00 37.48 261 GLU A C 1
ATOM 693 O O . GLU A 1 101 ? 12.182 28.649 54.674 1.00 42.46 261 GLU A O 1
ATOM 699 N N . GLN A 1 102 ? 13.964 27.379 54.144 1.00 40.99 262 GLN A N 1
ATOM 700 C CA . GLN A 1 102 ? 13.504 26.188 54.863 1.00 39.27 262 GLN A CA 1
ATOM 701 C C . GLN A 1 102 ? 12.093 25.774 54.448 1.00 35.93 262 GLN A C 1
ATOM 702 O O . GLN A 1 102 ? 11.228 25.568 55.295 1.00 33.94 262 GLN A O 1
ATOM 708 N N . LEU A 1 103 ? 11.861 25.661 53.144 1.00 37.19 263 LEU A N 1
ATOM 709 C CA . LEU A 1 103 ? 10.548 25.266 52.646 1.00 32.05 263 LEU A CA 1
ATOM 710 C C . LEU A 1 103 ? 10.646 24.137 51.638 1.00 38.10 263 LEU A C 1
ATOM 711 O O . LEU A 1 103 ? 11.598 24.065 50.857 1.00 39.14 263 LEU A O 1
ATOM 716 N N . GLN A 1 104 ? 9.660 23.250 51.661 1.00 31.36 264 GLN A N 1
ATOM 717 C CA . GLN A 1 104 ? 9.583 22.190 50.668 1.00 28.03 264 GLN A CA 1
ATOM 718 C C . GLN A 1 104 ? 8.334 22.344 49.814 1.00 28.52 264 GLN A C 1
ATOM 719 O O . GLN A 1 104 ? 7.277 22.742 50.299 1.00 42.61 264 GLN A O 1
ATOM 725 N N . ARG A 1 105 ? 8.474 22.041 48.532 1.00 32.23 265 ARG A N 1
ATOM 726 C CA . ARG A 1 105 ? 7.335 21.871 47.651 1.00 31.09 265 ARG A CA 1
ATOM 727 C C . ARG A 1 105 ? 7.459 20.456 47.117 1.00 30.09 265 ARG A C 1
ATOM 728 O O . ARG A 1 105 ? 8.549 19.888 47.118 1.00 29.59 265 ARG A O 1
ATOM 736 N N . HIS A 1 106 ? 6.354 19.871 46.680 1.00 30.72 266 HIS A N 1
ATOM 737 C CA . HIS A 1 106 ? 6.387 18.473 46.278 1.00 27.94 266 HIS A CA 1
ATOM 738 C C . HIS A 1 106 ? 5.630 18.229 44.978 1.00 32.84 266 HIS A C 1
ATOM 739 O O . HIS A 1 106 ? 4.602 18.851 44.718 1.00 40.94 266 HIS A O 1
ATOM 746 N N . TYR A 1 107 ? 6.169 17.346 44.146 1.00 25.50 267 TYR A N 1
ATOM 747 C CA . TYR A 1 107 ? 5.432 16.836 43.000 1.00 28.58 267 TYR A CA 1
ATOM 748 C C . TYR A 1 107 ? 5.146 15.369 43.282 1.00 30.09 267 TYR A C 1
ATOM 749 O O . TYR A 1 107 ? 6.065 14.578 43.490 1.00 31.92 267 TYR A O 1
ATOM 758 N N . ALA A 1 108 ? 3.868 15.012 43.308 1.00 31.88 268 ALA A N 1
ATOM 759 C CA . ALA A 1 108 ? 3.473 13.676 43.729 1.00 35.33 268 ALA A CA 1
ATOM 760 C C . ALA A 1 108 ? 2.751 12.926 42.617 1.00 37.58 268 ALA A C 1
ATOM 761 O O . ALA A 1 108 ? 2.051 11.945 42.871 1.00 38.38 268 ALA A O 1
ATOM 763 N N . GLY A 1 109 ? 2.940 13.386 41.385 1.00 29.17 269 GLY A N 1
ATOM 764 C CA . GLY A 1 109 ? 2.297 12.783 40.233 1.00 39.77 269 GLY A CA 1
ATOM 765 C C . GLY A 1 109 ? 2.424 11.273 40.108 1.00 36.68 269 GLY A C 1
ATOM 766 O O . GLY A 1 109 ? 1.541 10.621 39.555 1.00 39.62 269 GLY A O 1
ATOM 767 N N . HIS A 1 110 ? 3.514 10.708 40.613 1.00 30.34 270 HIS A N 1
ATOM 768 C CA . HIS A 1 110 ? 3.732 9.270 40.485 1.00 40.50 270 HIS A CA 1
ATOM 769 C C . HIS A 1 110 ? 2.933 8.458 41.502 1.00 45.60 270 HIS A C 1
ATOM 770 O O . HIS A 1 110 ? 2.559 8.964 42.562 1.00 40.72 270 HIS A O 1
ATOM 777 N N . ASN A 1 111 ? 2.680 7.195 41.171 1.00 46.54 271 ASN A N 1
ATOM 778 C CA . ASN A 1 111 ? 1.933 6.309 42.054 1.00 37.01 271 ASN A CA 1
ATOM 779 C C . ASN A 1 111 ? 2.759 5.151 42.608 1.00 46.22 271 ASN A C 1
ATOM 780 O O . ASN A 1 111 ? 2.208 4.193 43.152 1.00 59.83 271 ASN A O 1
ATOM 785 N N . ASP A 1 112 ? 4.078 5.241 42.454 1.00 47.17 272 ASP A N 1
ATOM 786 C CA . ASP A 1 112 ? 5.008 4.352 43.152 1.00 40.89 272 ASP A CA 1
ATOM 787 C C . ASP A 1 112 ? 6.411 4.961 43.162 1.00 41.25 272 ASP A C 1
ATOM 788 O O . ASP A 1 112 ? 6.590 6.113 42.769 1.00 42.34 272 ASP A O 1
ATOM 793 N N . ASP A 1 113 ? 7.394 4.192 43.621 1.00 35.79 273 ASP A N 1
ATOM 794 C CA . ASP A 1 113 ? 8.762 4.684 43.794 1.00 41.87 273 ASP A CA 1
ATOM 795 C C . ASP A 1 113 ? 9.335 5.399 42.562 1.00 46.44 273 ASP A C 1
ATOM 796 O O . ASP A 1 113 ? 9.378 4.838 41.464 1.00 41.65 273 ASP A O 1
ATOM 801 N N . VAL A 1 114 ? 9.772 6.641 42.753 1.00 35.01 274 VAL A N 1
ATOM 802 C CA . VAL A 1 114 ? 10.508 7.353 41.723 1.00 38.35 274 VAL A CA 1
ATOM 803 C C . VAL A 1 114 ? 11.894 6.743 41.666 1.00 44.89 274 VAL A C 1
ATOM 804 O O . VAL A 1 114 ? 12.486 6.448 42.707 1.00 39.35 274 VAL A O 1
ATOM 808 N N . LYS A 1 115 ? 12.411 6.548 40.457 1.00 43.23 275 LYS A N 1
ATOM 809 C CA . LYS A 1 115 ? 13.693 5.872 40.291 1.00 39.40 275 LYS A CA 1
ATOM 810 C C . LYS A 1 115 ? 14.726 6.711 39.557 1.00 36.61 275 LYS A C 1
ATOM 811 O O . LYS A 1 115 ? 15.923 6.506 39.728 1.00 45.86 275 LYS A O 1
ATOM 817 N N . CYS A 1 116 ? 14.264 7.660 38.750 1.00 39.58 276 CYS A N 1
ATOM 818 C CA . CYS A 1 116 ? 15.168 8.541 38.019 1.00 34.26 276 CYS A CA 1
ATOM 819 C C . CYS A 1 116 ? 14.569 9.924 37.827 1.00 34.81 276 CYS A C 1
ATOM 820 O O . CYS A 1 116 ? 13.357 10.103 37.903 1.00 33.00 276 CYS A O 1
ATOM 823 N N . LEU A 1 117 ? 15.429 10.899 37.558 1.00 30.42 277 LEU A N 1
ATOM 824 C CA . LEU A 1 117 ? 14.996 12.278 37.424 1.00 27.68 277 LEU A CA 1
ATOM 825 C C . LEU A 1 117 ? 15.996 13.068 36.601 1.00 31.61 277 LEU A C 1
ATOM 826 O O . LEU A 1 117 ? 17.196 13.011 36.844 1.00 44.82 277 LEU A O 1
ATOM 831 N N . ALA A 1 118 ? 15.493 13.799 35.617 1.00 32.30 278 ALA A N 1
ATOM 832 C CA . ALA A 1 118 ? 16.337 14.650 34.798 1.00 33.05 278 ALA A CA 1
ATOM 833 C C . ALA A 1 118 ? 15.729 16.036 34.679 1.00 26.79 278 ALA A C 1
ATOM 834 O O . ALA A 1 118 ? 14.516 16.189 34.621 1.00 31.82 278 ALA A O 1
ATOM 836 N N . VAL A 1 119 ? 16.582 17.046 34.645 1.00 29.53 279 VAL A N 1
ATOM 837 C CA . VAL A 1 119 ? 16.127 18.414 34.473 1.00 29.93 279 VAL A CA 1
ATOM 838 C C . VAL A 1 119 ? 16.400 18.875 33.040 1.00 40.70 279 VAL A C 1
ATOM 839 O O . VAL A 1 119 ? 17.475 18.638 32.494 1.00 34.87 279 VAL A O 1
ATOM 843 N N . HIS A 1 120 ? 15.403 19.515 32.439 1.00 47.46 280 HIS A N 1
ATOM 844 C CA . HIS A 1 120 ? 15.481 20.029 31.073 1.00 42.63 280 HIS A CA 1
ATOM 845 C C . HIS A 1 120 ? 16.478 21.191 30.997 1.00 39.84 280 HIS A C 1
ATOM 846 O O . HIS A 1 120 ? 16.725 21.860 32.002 1.00 35.98 280 HIS A O 1
ATOM 853 N N . PRO A 1 121 ? 17.070 21.419 29.807 1.00 42.85 281 PRO A N 1
ATOM 854 C CA . PRO A 1 121 ? 17.993 22.544 29.596 1.00 38.86 281 PRO A CA 1
ATOM 855 C C . PRO A 1 121 ? 17.367 23.888 29.954 1.00 35.33 281 PRO A C 1
ATOM 856 O O . PRO A 1 121 ? 18.083 24.847 30.228 1.00 33.74 281 PRO A O 1
ATOM 860 N N . ASP A 1 122 ? 16.041 23.950 29.951 1.00 35.64 282 ASP A N 1
ATOM 861 C CA . ASP A 1 122 ? 15.337 25.183 30.286 1.00 38.90 282 ASP A CA 1
ATOM 862 C C . ASP A 1 122 ? 15.385 25.482 31.792 1.00 49.35 282 ASP A C 1
ATOM 863 O O . ASP A 1 122 ? 14.972 26.562 32.237 1.00 42.96 282 ASP A O 1
ATOM 868 N N . ARG A 1 123 ? 15.883 24.520 32.570 1.00 36.38 283 ARG A N 1
ATOM 869 C CA . ARG A 1 123 ? 16.113 24.736 33.995 1.00 41.84 283 ARG A CA 1
ATOM 870 C C . ARG A 1 123 ? 14.817 24.696 34.806 1.00 42.16 283 ARG A C 1
ATOM 871 O O . ARG A 1 123 ? 14.833 24.885 36.021 1.00 42.09 283 ARG A O 1
ATOM 879 N N . ILE A 1 124 ? 13.698 24.449 34.132 1.00 47.13 284 ILE A N 1
ATOM 880 C CA . ILE A 1 124 ? 12.388 24.502 34.777 1.00 42.97 284 ILE A CA 1
ATOM 881 C C . ILE A 1 124 ? 11.579 23.230 34.560 1.00 41.33 284 ILE A C 1
ATOM 882 O O . ILE A 1 124 ? 10.866 22.777 35.453 1.00 42.43 284 ILE A O 1
ATOM 887 N N . THR A 1 125 ? 11.684 22.664 33.365 1.00 38.26 285 THR A N 1
ATOM 888 C CA . THR A 1 125 ? 10.933 21.465 33.025 1.00 36.52 285 THR A CA 1
ATOM 889 C C . THR A 1 125 ? 11.644 20.226 33.546 1.00 35.47 285 THR A C 1
ATOM 890 O O . THR A 1 125 ? 12.805 19.990 33.226 1.00 41.41 285 THR A O 1
ATOM 894 N N . ILE A 1 126 ? 10.946 19.439 34.357 1.00 31.10 286 ILE A N 1
ATOM 895 C CA . ILE A 1 126 ? 11.528 18.239 34.947 1.00 29.60 286 ILE A CA 1
ATOM 896 C C . ILE A 1 126 ? 10.945 16.988 34.304 1.00 28.74 286 ILE A C 1
ATOM 897 O O . ILE A 1 126 ? 9.859 17.027 33.739 1.00 35.56 286 ILE A O 1
ATOM 902 N N . ALA A 1 127 ? 11.666 15.877 34.396 1.00 29.07 287 ALA A N 1
ATOM 903 C CA . ALA A 1 127 ? 11.152 14.585 33.954 1.00 27.22 287 ALA A CA 1
ATOM 904 C C . ALA A 1 127 ? 11.512 13.514 34.978 1.00 28.02 287 ALA A C 1
ATOM 905 O O . ALA A 1 127 ? 12.601 13.531 35.546 1.00 35.69 287 ALA A O 1
ATOM 907 N N . THR A 1 128 ? 10.600 12.582 35.221 1.00 30.07 288 THR A N 1
ATOM 908 C CA . THR A 1 128 ? 10.838 11.562 36.235 1.00 33.41 288 THR A CA 1
ATOM 909 C C . THR A 1 128 ? 10.335 10.203 35.800 1.00 29.62 288 THR A C 1
ATOM 910 O O . THR A 1 128 ? 9.371 10.099 35.048 1.00 34.64 288 THR A O 1
ATOM 914 N N . GLY A 1 129 ? 11.006 9.164 36.282 1.00 31.32 289 GLY A N 1
ATOM 915 C CA . GLY A 1 129 ? 10.619 7.797 36.002 1.00 30.20 289 GLY A CA 1
ATOM 916 C C . GLY A 1 129 ? 10.119 7.097 37.250 1.00 37.74 289 GLY A C 1
ATOM 917 O O . GLY A 1 129 ? 10.176 7.638 38.356 1.00 38.84 289 GLY A O 1
ATOM 918 N N . GLN A 1 130 ? 9.643 5.874 37.079 1.00 35.59 290 GLN A N 1
ATOM 919 C CA . GLN A 1 130 ? 8.999 5.178 38.170 1.00 30.73 290 GLN A CA 1
ATOM 920 C C . GLN A 1 130 ? 9.106 3.669 37.994 1.00 37.81 290 GLN A C 1
ATOM 921 O O . GLN A 1 130 ? 9.251 3.173 36.880 1.00 36.17 290 GLN A O 1
ATOM 927 N N . VAL A 1 131 ? 9.057 2.943 39.104 1.00 40.63 291 VAL A N 1
ATOM 928 C CA . VAL A 1 131 ? 9.000 1.490 39.060 1.00 39.58 291 VAL A CA 1
ATOM 929 C C . VAL A 1 131 ? 7.593 1.057 38.665 1.00 46.88 291 VAL A C 1
ATOM 930 O O . VAL A 1 131 ? 6.696 1.886 38.530 1.00 46.37 291 VAL A O 1
ATOM 934 N N . ALA A 1 132 ? 7.398 -0.242 38.477 1.00 48.13 292 ALA A N 1
ATOM 935 C CA . ALA A 1 132 ? 6.060 -0.773 38.284 1.00 44.88 292 ALA A CA 1
ATOM 936 C C . ALA A 1 132 ? 5.380 -0.851 39.646 1.00 62.54 292 ALA A C 1
ATOM 937 O O . ALA A 1 132 ? 6.046 -0.990 40.673 1.00 54.96 292 ALA A O 1
ATOM 939 N N . GLY A 1 133 ? 4.070 -0.724 39.634 1.00 65.11 293 GLY A N 1
ATOM 940 C CA . GLY A 1 133 ? 3.327 -0.694 40.853 1.00 60.57 293 GLY A CA 1
ATOM 941 C C . GLY A 1 133 ? 2.695 -2.019 41.135 1.00 73.96 293 GLY A C 1
ATOM 942 O O . GLY A 1 133 ? 2.998 -3.027 40.530 1.00 72.42 293 GLY A O 1
ATOM 943 N N . THR A 1 134 ? 1.815 -1.980 42.113 1.00 85.88 294 THR A N 1
ATOM 944 C CA . THR A 1 134 ? 0.927 -3.057 42.466 1.00 88.50 294 THR A CA 1
ATOM 945 C C . THR A 1 134 ? -0.016 -2.322 43.399 1.00 93.50 294 THR A C 1
ATOM 946 O O . THR A 1 134 ? 0.424 -1.690 44.347 1.00 93.51 294 THR A O 1
ATOM 950 N N . SER A 1 135 ? -1.302 -2.340 43.079 1.00 93.77 295 SER A N 1
ATOM 951 C CA . SER A 1 135 ? -2.283 -1.520 43.773 1.00 91.63 295 SER A CA 1
ATOM 952 C C . SER A 1 135 ? -2.994 -2.244 44.901 1.00 85.54 295 SER A C 1
ATOM 953 O O . SER A 1 135 ? -2.584 -3.311 45.331 1.00 73.40 295 SER A O 1
ATOM 956 N N . LYS A 1 136 ? -4.074 -1.639 45.375 1.00 83.77 296 LYS A N 1
ATOM 957 C CA . LYS A 1 136 ? -4.799 -2.202 46.510 1.00 81.59 296 LYS A CA 1
ATOM 958 C C . LYS A 1 136 ? -5.666 -3.383 46.095 1.00 81.65 296 LYS A C 1
ATOM 959 O O . LYS A 1 136 ? -6.396 -3.950 46.909 1.00 75.33 296 LYS A O 1
ATOM 965 N N . ASP A 1 137 ? -5.572 -3.753 44.824 1.00 87.54 297 ASP A N 1
ATOM 966 C CA . ASP A 1 137 ? -6.415 -4.807 44.275 1.00 91.99 297 ASP A CA 1
ATOM 967 C C . ASP A 1 137 ? -5.809 -6.206 44.454 1.00 94.08 297 ASP A C 1
ATOM 968 O O . ASP A 1 137 ? -6.440 -7.073 45.061 1.00 99.82 297 ASP A O 1
ATOM 973 N N . GLY A 1 138 ? -4.597 -6.435 43.948 1.00 89.95 298 GLY A N 1
ATOM 974 C CA . GLY A 1 138 ? -3.824 -5.435 43.234 1.00 88.49 298 GLY A CA 1
ATOM 975 C C . GLY A 1 138 ? -3.215 -5.967 41.949 1.00 92.76 298 GLY A C 1
ATOM 976 O O . GLY A 1 138 ? -2.561 -7.012 41.943 1.00 85.13 298 GLY A O 1
ATOM 977 N N . LYS A 1 139 ? -3.437 -5.246 40.854 1.00 90.75 299 LYS A N 1
ATOM 978 C CA . LYS A 1 139 ? -2.846 -5.600 39.568 1.00 102.10 299 LYS A CA 1
ATOM 979 C C . LYS A 1 139 ? -1.554 -4.813 39.350 1.00 99.98 299 LYS A C 1
ATOM 980 O O . LYS A 1 139 ? -1.153 -4.021 40.204 1.00 89.40 299 LYS A O 1
ATOM 982 N N . GLN A 1 140 ? -0.904 -5.031 38.209 1.00 97.00 300 GLN A N 1
ATOM 983 C CA . GLN A 1 140 ? 0.356 -4.349 37.920 1.00 88.23 300 GLN A CA 1
ATOM 984 C C . GLN A 1 140 ? 0.170 -3.042 37.153 1.00 75.52 300 GLN A C 1
ATOM 985 O O . GLN A 1 140 ? -0.280 -3.041 36.007 1.00 66.72 300 GLN A O 1
ATOM 991 N N . LEU A 1 141 ? 0.530 -1.936 37.798 1.00 78.12 301 LEU A N 1
ATOM 992 C CA . LEU A 1 141 ? 0.534 -0.624 37.160 1.00 73.84 301 LEU A CA 1
ATOM 993 C C . LEU A 1 141 ? 1.875 -0.406 36.463 1.00 71.25 301 LEU A C 1
ATOM 994 O O . LEU A 1 141 ? 2.909 -0.289 37.122 1.00 64.35 301 LEU A O 1
ATOM 999 N N . PRO A 1 142 ? 1.861 -0.353 35.123 1.00 65.90 302 PRO A N 1
ATOM 1000 C CA . PRO A 1 142 ? 3.089 -0.242 34.330 1.00 62.51 302 PRO A CA 1
ATOM 1001 C C . PRO A 1 142 ? 3.927 0.984 34.684 1.00 56.39 302 PRO A C 1
ATOM 1002 O O . PRO A 1 142 ? 3.383 2.040 35.019 1.00 48.74 302 PRO A O 1
ATOM 1006 N N . PRO A 1 143 ? 5.256 0.835 34.615 1.00 52.00 303 PRO A N 1
ATOM 1007 C CA . PRO A 1 143 ? 6.224 1.917 34.808 1.00 38.10 303 PRO A CA 1
ATOM 1008 C C . PRO A 1 143 ? 6.085 2.944 33.695 1.00 50.22 303 PRO A C 1
ATOM 1009 O O . PRO A 1 143 ? 5.906 2.564 32.534 1.00 48.59 303 PRO A O 1
ATOM 1013 N N . HIS A 1 144 ? 6.171 4.224 34.036 1.00 41.58 304 HIS A N 1
ATOM 1014 C CA . HIS A 1 144 ? 6.058 5.271 33.029 1.00 41.08 304 HIS A CA 1
ATOM 1015 C C . HIS A 1 144 ? 6.948 6.471 33.346 1.00 38.06 304 HIS A C 1
ATOM 1016 O O . HIS A 1 144 ? 7.573 6.537 34.402 1.00 42.25 304 HIS A O 1
ATOM 1023 N N . VAL A 1 145 ? 7.001 7.417 32.419 1.00 34.95 305 VAL A N 1
ATOM 1024 C CA . VAL A 1 145 ? 7.746 8.653 32.620 1.00 36.24 305 VAL A CA 1
ATOM 1025 C C . VAL A 1 145 ? 6.768 9.820 32.686 1.00 40.72 305 VAL A C 1
ATOM 1026 O O . VAL A 1 145 ? 5.768 9.840 31.969 1.00 42.80 305 VAL A O 1
ATOM 1030 N N . ARG A 1 146 ? 7.052 10.788 33.550 1.00 39.85 306 ARG A N 1
ATOM 1031 C CA . ARG A 1 146 ? 6.232 11.987 33.633 1.00 36.09 306 ARG A CA 1
ATOM 1032 C C . ARG A 1 146 ? 7.071 13.227 33.395 1.00 38.30 306 ARG A C 1
ATOM 1033 O O . ARG A 1 146 ? 8.163 13.359 33.941 1.00 44.18 306 ARG A O 1
ATOM 1041 N N . ILE A 1 147 ? 6.564 14.129 32.568 1.00 36.08 307 ILE A N 1
ATOM 1042 C CA . ILE A 1 147 ? 7.222 15.409 32.368 1.00 39.95 307 ILE A CA 1
ATOM 1043 C C . ILE A 1 147 ? 6.346 16.494 32.958 1.00 36.00 307 ILE A C 1
ATOM 1044 O O . ILE A 1 147 ? 5.185 16.632 32.585 1.00 40.54 307 ILE A O 1
ATOM 1049 N N . TRP A 1 148 ? 6.904 17.256 33.888 1.00 35.11 308 TRP A N 1
ATOM 1050 C CA . TRP A 1 148 ? 6.133 18.267 34.589 1.00 36.86 308 TRP A CA 1
ATOM 1051 C C . TRP A 1 148 ? 6.878 19.587 34.741 1.00 34.32 308 TRP A C 1
ATOM 1052 O O . TRP A 1 148 ? 8.082 19.667 34.521 1.00 34.52 308 TRP A O 1
ATOM 1063 N N . ASP A 1 149 ? 6.135 20.619 35.122 1.00 40.97 309 ASP A N 1
ATOM 1064 C CA . ASP A 1 149 ? 6.681 21.949 35.339 1.00 37.24 309 ASP A CA 1
ATOM 1065 C C . ASP A 1 149 ? 7.018 22.127 36.816 1.00 41.00 309 ASP A C 1
ATOM 1066 O O . ASP A 1 149 ? 6.185 21.869 37.682 1.00 46.10 309 ASP A O 1
ATOM 1071 N N . SER A 1 150 ? 8.239 22.565 37.099 1.00 40.42 310 SER A N 1
ATOM 1072 C CA . SER A 1 150 ? 8.692 22.749 38.472 1.00 34.67 310 SER A CA 1
ATOM 1073 C C . SER A 1 150 ? 8.081 24.000 39.085 1.00 40.48 310 SER A C 1
ATOM 1074 O O . SER A 1 150 ? 8.111 24.183 40.305 1.00 35.68 310 SER A O 1
ATOM 1077 N N . VAL A 1 151 ? 7.539 24.867 38.233 1.00 35.10 311 VAL A N 1
ATOM 1078 C CA . VAL A 1 151 ? 6.912 26.102 38.691 1.00 38.89 311 VAL A CA 1
ATOM 1079 C C . VAL A 1 151 ? 5.473 25.869 39.168 1.00 44.90 311 VAL A C 1
ATOM 1080 O O . VAL A 1 151 ? 5.135 26.156 40.318 1.00 40.99 311 VAL A O 1
ATOM 1084 N N . THR A 1 152 ? 4.635 25.340 38.281 1.00 42.99 312 THR A N 1
ATOM 1085 C CA . THR A 1 152 ? 3.228 25.110 38.587 1.00 41.57 312 THR A CA 1
ATOM 1086 C C . THR A 1 152 ? 2.980 23.715 39.149 1.00 45.59 312 THR A C 1
ATOM 1087 O O . THR A 1 152 ? 1.883 23.416 39.624 1.00 46.40 312 THR A O 1
ATOM 1091 N N . LEU A 1 153 ? 3.999 22.865 39.083 1.00 38.74 313 LEU A N 1
ATOM 1092 C CA . LEU A 1 153 ? 3.884 21.481 39.534 1.00 36.37 313 LEU A CA 1
ATOM 1093 C C . LEU A 1 153 ? 2.786 20.729 38.781 1.00 35.50 313 LEU A C 1
ATOM 1094 O O . LEU A 1 153 ? 2.341 19.665 39.212 1.00 37.50 313 LEU A O 1
ATOM 1099 N N . ASN A 1 154 ? 2.367 21.289 37.649 1.00 39.13 314 ASN A N 1
ATOM 1100 C CA . ASN A 1 154 ? 1.420 20.632 36.754 1.00 42.45 314 ASN A CA 1
ATOM 1101 C C . ASN A 1 154 ? 2.107 19.593 35.883 1.00 44.10 314 ASN A C 1
ATOM 1102 O O . ASN A 1 154 ? 3.183 19.845 35.343 1.00 42.92 314 ASN A O 1
ATOM 1107 N N . THR A 1 155 ? 1.479 18.435 35.728 1.00 35.36 315 THR A N 1
ATOM 1108 C CA . THR A 1 155 ? 1.978 17.435 34.797 1.00 33.59 315 THR A CA 1
ATOM 1109 C C . THR A 1 155 ? 1.856 17.952 33.355 1.00 49.79 315 THR A C 1
ATOM 1110 O O . THR A 1 155 ? 0.867 18.589 32.992 1.00 48.95 315 THR A O 1
ATOM 1114 N N . LEU A 1 156 ? 2.877 17.690 32.544 1.00 40.78 316 LEU A N 1
ATOM 1115 C CA . LEU A 1 156 ? 2.927 18.198 31.182 1.00 42.27 316 LEU A CA 1
ATOM 1116 C C . LEU A 1 156 ? 2.650 17.088 30.181 1.00 47.49 316 LEU A C 1
ATOM 1117 O O . LEU A 1 156 ? 1.942 17.294 29.196 1.00 49.29 316 LEU A O 1
ATOM 1122 N N . HIS A 1 157 ? 3.213 15.911 30.436 1.00 39.45 317 HIS A N 1
ATOM 1123 C CA . HIS A 1 157 ? 3.026 14.768 29.549 1.00 44.86 317 HIS A CA 1
ATOM 1124 C C . HIS A 1 157 ? 3.218 13.464 30.307 1.00 45.91 317 HIS A C 1
ATOM 1125 O O . HIS A 1 157 ? 3.821 13.441 31.378 1.00 52.61 317 HIS A O 1
ATOM 1132 N N . VAL A 1 158 ? 2.689 12.381 29.749 1.00 38.04 318 VAL A N 1
ATOM 1133 C CA . VAL A 1 158 ? 2.872 11.054 30.315 1.00 33.65 318 VAL A CA 1
ATOM 1134 C C . VAL A 1 158 ? 3.298 10.114 29.200 1.00 43.74 318 VAL A C 1
ATOM 1135 O O . VAL A 1 158 ? 2.530 9.838 28.276 1.00 51.96 318 VAL A O 1
ATOM 1139 N N . ILE A 1 159 ? 4.529 9.625 29.289 1.00 36.67 319 ILE A N 1
ATOM 1140 C CA . ILE A 1 159 ? 5.165 8.941 28.169 1.00 37.96 319 ILE A CA 1
ATOM 1141 C C . ILE A 1 159 ? 5.174 7.421 28.306 1.00 37.81 319 ILE A C 1
ATOM 1142 O O . ILE A 1 159 ? 5.223 6.890 29.409 1.00 37.30 319 ILE A O 1
ATOM 1147 N N . GLY A 1 160 ? 5.113 6.736 27.165 1.00 49.67 320 GLY A N 1
ATOM 1148 C CA . GLY A 1 160 ? 5.232 5.288 27.096 1.00 49.83 320 GLY A CA 1
ATOM 1149 C C . GLY A 1 160 ? 4.584 4.522 28.231 1.00 49.56 320 GLY A C 1
ATOM 1150 O O . GLY A 1 160 ? 5.239 3.721 28.896 1.00 50.92 320 GLY A O 1
ATOM 1151 N N . ILE A 1 161 ? 3.292 4.752 28.440 1.00 48.31 321 ILE A N 1
ATOM 1152 C CA . ILE A 1 161 ? 2.563 4.112 29.532 1.00 53.91 321 ILE A CA 1
ATOM 1153 C C . ILE A 1 161 ? 2.608 2.585 29.452 1.00 56.95 321 ILE A C 1
ATOM 1154 O O . ILE A 1 161 ? 2.894 1.912 30.444 1.00 62.60 321 ILE A O 1
ATOM 1159 N N . GLY A 1 162 ? 2.335 2.037 28.274 1.00 48.80 322 GLY A N 1
ATOM 1160 C CA . GLY A 1 162 ? 2.367 0.597 28.098 1.00 53.30 322 GLY A CA 1
ATOM 1161 C C . GLY A 1 162 ? 3.714 0.048 27.655 1.00 68.45 322 GLY A C 1
ATOM 1162 O O . GLY A 1 162 ? 3.934 -1.164 27.684 1.00 73.54 322 GLY A O 1
ATOM 1163 N N . PHE A 1 163 ? 4.621 0.938 27.258 1.00 68.50 323 PHE A N 1
ATOM 1164 C CA . PHE A 1 163 ? 5.888 0.531 26.645 1.00 62.87 323 PHE A CA 1
ATOM 1165 C C . PHE A 1 163 ? 6.936 0.005 27.636 1.00 62.79 323 PHE A C 1
ATOM 1166 O O . PHE A 1 163 ? 7.452 -1.100 27.469 1.00 59.04 323 PHE A O 1
ATOM 1174 N N . PHE A 1 164 ? 7.249 0.797 28.660 1.00 62.38 324 PHE A N 1
ATOM 1175 C CA . PHE A 1 164 ? 8.287 0.437 29.627 1.00 52.81 324 PHE A CA 1
ATOM 1176 C C . PHE A 1 164 ? 7.937 -0.825 30.410 1.00 59.65 324 PHE A C 1
ATOM 1177 O O . PHE A 1 164 ? 6.762 -1.133 30.607 1.00 66.18 324 PHE A O 1
ATOM 1185 N N . ASP A 1 165 ? 8.961 -1.540 30.871 1.00 53.56 325 ASP A N 1
ATOM 1186 C CA . ASP A 1 165 ? 8.766 -2.717 31.717 1.00 52.07 325 ASP A CA 1
ATOM 1187 C C . ASP A 1 165 ? 9.583 -2.633 33.001 1.00 53.07 325 ASP A C 1
ATOM 1188 O O . ASP A 1 165 ? 10.701 -2.125 32.999 1.00 56.23 325 ASP A O 1
ATOM 1193 N N . ARG A 1 166 ? 9.012 -3.142 34.090 1.00 62.07 326 ARG A N 1
ATOM 1194 C CA . ARG A 1 166 ? 9.678 -3.198 35.397 1.00 57.55 326 ARG A CA 1
ATOM 1195 C C . ARG A 1 166 ? 9.913 -1.843 36.080 1.00 54.09 326 ARG A C 1
ATOM 1196 O O . ARG A 1 166 ? 9.455 -1.627 37.202 1.00 47.60 326 ARG A O 1
ATOM 1204 N N . ALA A 1 167 ? 10.634 -0.946 35.412 1.00 58.16 327 ALA A N 1
ATOM 1205 C CA . ALA A 1 167 ? 10.923 0.374 35.967 1.00 45.10 327 ALA A CA 1
ATOM 1206 C C . ALA A 1 167 ? 11.723 1.208 34.979 1.00 42.61 327 ALA A C 1
ATOM 1207 O O . ALA A 1 167 ? 12.480 0.667 34.183 1.00 50.69 327 ALA A O 1
ATOM 1209 N N . VAL A 1 168 ? 11.551 2.525 35.033 1.00 44.38 328 VAL A N 1
ATOM 1210 C CA . VAL A 1 168 ? 12.363 3.443 34.243 1.00 38.31 328 VAL A CA 1
ATOM 1211 C C . VAL A 1 168 ? 13.541 3.900 35.099 1.00 44.59 328 VAL A C 1
ATOM 1212 O O . VAL A 1 168 ? 13.364 4.701 36.015 1.00 42.14 328 VAL A O 1
ATOM 1216 N N . THR A 1 169 ? 14.737 3.393 34.804 1.00 43.04 329 THR A N 1
ATOM 1217 C CA . THR A 1 169 ? 15.900 3.617 35.666 1.00 37.62 329 THR A CA 1
ATOM 1218 C C . THR A 1 169 ? 16.787 4.786 35.254 1.00 35.20 329 THR A C 1
ATOM 1219 O O . THR A 1 169 ? 17.497 5.347 36.085 1.00 33.32 329 THR A O 1
ATOM 1223 N N . CYS A 1 170 ? 16.759 5.141 33.975 1.00 34.28 330 CYS A N 1
ATOM 1224 C CA . CYS A 1 170 ? 17.591 6.232 33.477 1.00 34.80 330 CYS A CA 1
ATOM 1225 C C . CYS A 1 170 ? 16.761 7.171 32.615 1.00 33.56 330 CYS A C 1
ATOM 1226 O O . CYS A 1 170 ? 15.812 6.744 31.963 1.00 31.25 330 CYS A O 1
ATOM 1229 N N . ILE A 1 171 ? 17.123 8.449 32.609 1.00 35.21 331 ILE A N 1
ATOM 1230 C CA . ILE A 1 171 ? 16.396 9.434 31.820 1.00 33.92 331 ILE A CA 1
ATOM 1231 C C . ILE A 1 171 ? 17.241 10.685 31.594 1.00 26.24 331 ILE A C 1
ATOM 1232 O O . ILE A 1 171 ? 18.092 11.019 32.413 1.00 32.79 331 ILE A O 1
ATOM 1237 N N . ALA A 1 172 ? 17.007 11.374 30.484 1.00 32.45 332 ALA A N 1
ATOM 1238 C CA . ALA A 1 172 ? 17.789 12.563 30.163 1.00 33.53 332 ALA A CA 1
ATOM 1239 C C . ALA A 1 172 ? 17.201 13.360 29.008 1.00 31.56 332 ALA A C 1
ATOM 1240 O O . ALA A 1 172 ? 16.680 12.796 28.051 1.00 30.34 332 ALA A O 1
ATOM 1242 N N . PHE A 1 173 ? 17.290 14.679 29.110 1.00 31.65 333 PHE A N 1
ATOM 1243 C CA . PHE A 1 173 ? 16.923 15.554 28.012 1.00 34.55 333 PHE A CA 1
ATOM 1244 C C . PHE A 1 173 ? 18.134 15.802 27.122 1.00 46.27 333 PHE A C 1
ATOM 1245 O O . PHE A 1 173 ? 19.252 15.952 27.614 1.00 51.53 333 PHE A O 1
ATOM 1253 N N . SER A 1 174 ? 17.914 15.876 25.817 1.00 45.26 334 SER A N 1
ATOM 1254 C CA . SER A 1 174 ? 18.975 16.265 24.914 1.00 50.87 334 SER A CA 1
ATOM 1255 C C . SER A 1 174 ? 19.246 17.732 25.209 1.00 53.83 334 SER A C 1
ATOM 1256 O O . SER A 1 174 ? 18.314 18.501 25.405 1.00 54.39 334 SER A O 1
ATOM 1259 N N . LYS A 1 175 ? 20.514 18.121 25.265 1.00 55.14 335 LYS A N 1
ATOM 1260 C CA . LYS A 1 175 ? 20.855 19.501 25.591 1.00 50.16 335 LYS A CA 1
ATOM 1261 C C . LYS A 1 175 ? 21.196 20.393 24.405 1.00 52.29 335 LYS A C 1
ATOM 1262 O O . LYS A 1 175 ? 21.093 21.614 24.491 1.00 50.39 335 LYS A O 1
ATOM 1268 N N . SER A 1 176 ? 21.537 19.820 23.270 1.00 62.93 336 SER A N 1
ATOM 1269 C CA . SER A 1 176 ? 21.883 20.636 22.113 1.00 67.10 336 SER A CA 1
ATOM 1270 C C . SER A 1 176 ? 20.727 21.482 21.584 1.00 74.92 336 SER A C 1
ATOM 1271 O O . SER A 1 176 ? 20.843 22.697 21.467 1.00 72.72 336 SER A O 1
ATOM 1274 N N . ASN A 1 177 ? 19.642 20.813 21.210 1.00 75.58 337 ASN A N 1
ATOM 1275 C CA . ASN A 1 177 ? 18.543 21.440 20.485 1.00 75.16 337 ASN A CA 1
ATOM 1276 C C . ASN A 1 177 ? 17.625 22.292 21.346 1.00 77.75 337 ASN A C 1
ATOM 1277 O O . ASN A 1 177 ? 16.855 23.103 20.836 1.00 74.74 337 ASN A O 1
ATOM 1282 N N . GLY A 1 178 ? 17.705 22.099 22.654 1.00 85.80 338 GLY A N 1
ATOM 1283 C CA . GLY A 1 178 ? 16.783 22.740 23.567 1.00 68.75 338 GLY A CA 1
ATOM 1284 C C . GLY A 1 178 ? 15.967 21.670 24.255 1.00 63.22 338 GLY A C 1
ATOM 1285 O O . GLY A 1 178 ? 14.854 21.912 24.711 1.00 68.71 338 GLY A O 1
ATOM 1286 N N . GLY A 1 179 ? 16.533 20.471 24.314 1.00 55.56 339 GLY A N 1
ATOM 1287 C CA . GLY A 1 179 ? 15.928 19.357 25.014 1.00 47.75 339 GLY A CA 1
ATOM 1288 C C . GLY A 1 179 ? 14.590 18.912 24.470 1.00 51.59 339 GLY A C 1
ATOM 1289 O O . GLY A 1 179 ? 13.743 18.441 25.222 1.00 50.48 339 GLY A O 1
ATOM 1290 N N . THR A 1 180 ? 14.396 19.052 23.164 1.00 49.94 340 THR A N 1
ATOM 1291 C CA . THR A 1 180 ? 13.157 18.610 22.543 1.00 51.88 340 THR A CA 1
ATOM 1292 C C . THR A 1 180 ? 13.033 17.093 22.611 1.00 48.90 340 THR A C 1
ATOM 1293 O O . THR A 1 180 ? 11.952 16.542 22.422 1.00 50.08 340 THR A O 1
ATOM 1297 N N . ASN A 1 181 ? 14.145 16.423 22.889 1.00 36.89 341 ASN A N 1
ATOM 1298 C CA . ASN A 1 181 ? 14.144 14.969 23.026 1.00 44.11 341 ASN A CA 1
ATOM 1299 C C . ASN A 1 181 ? 14.454 14.442 24.427 1.00 45.74 341 ASN A C 1
ATOM 1300 O O . ASN A 1 181 ? 15.032 15.135 25.264 1.00 38.65 341 ASN A O 1
ATOM 1305 N N . LEU A 1 182 ? 14.071 13.192 24.655 1.00 42.53 342 LEU A N 1
ATOM 1306 C CA . LEU A 1 182 ? 14.228 12.546 25.945 1.00 42.26 342 LEU A CA 1
ATOM 1307 C C . LEU A 1 182 ? 14.641 11.106 25.700 1.00 41.16 342 LEU A C 1
ATOM 1308 O O . LEU A 1 182 ? 14.139 10.464 24.781 1.00 43.77 342 LEU A O 1
ATOM 1313 N N . CYS A 1 183 ? 15.557 10.593 26.510 1.00 40.27 343 CYS A N 1
ATOM 1314 C CA . CYS A 1 183 ? 15.893 9.177 26.429 1.00 42.98 343 CYS A CA 1
ATOM 1315 C C . CYS A 1 183 ? 15.635 8.502 27.768 1.00 32.45 343 CYS A C 1
ATOM 1316 O O . CYS A 1 183 ? 15.749 9.126 28.818 1.00 31.04 343 CYS A O 1
ATOM 1319 N N . ALA A 1 184 ? 15.282 7.226 27.724 1.00 30.23 344 ALA A N 1
ATOM 1320 C CA . ALA A 1 184 ? 14.990 6.489 28.938 1.00 34.73 344 ALA A CA 1
ATOM 1321 C C . ALA A 1 184 ? 15.443 5.047 28.799 1.00 41.13 344 ALA A C 1
ATOM 1322 O O . ALA A 1 184 ? 15.631 4.547 27.692 1.00 41.97 344 ALA A O 1
ATOM 1324 N N . VAL A 1 185 ? 15.615 4.380 29.933 1.00 34.49 345 VAL A N 1
ATOM 1325 C CA . VAL A 1 185 ? 16.051 2.999 29.940 1.00 40.85 345 VAL A CA 1
ATOM 1326 C C . VAL A 1 185 ? 15.271 2.246 31.003 1.00 46.32 345 VAL A C 1
ATOM 1327 O O . VAL A 1 185 ? 15.352 2.571 32.190 1.00 44.98 345 VAL A O 1
ATOM 1331 N N . ASP A 1 186 ? 14.501 1.249 30.581 1.00 45.34 346 ASP A N 1
ATOM 1332 C CA . ASP A 1 186 ? 13.750 0.449 31.537 1.00 48.49 346 ASP A CA 1
ATOM 1333 C C . ASP A 1 186 ? 14.602 -0.706 32.037 1.00 51.22 346 ASP A C 1
ATOM 1334 O O . ASP A 1 186 ? 15.761 -0.845 31.648 1.00 52.75 346 ASP A O 1
ATOM 1339 N N . ASP A 1 187 ? 14.026 -1.524 32.908 1.00 52.09 347 ASP A N 1
ATOM 1340 C CA . ASP A 1 187 ? 14.744 -2.649 33.484 1.00 52.10 347 ASP A CA 1
ATOM 1341 C C . ASP A 1 187 ? 14.206 -3.944 32.899 1.00 57.45 347 ASP A C 1
ATOM 1342 O O . ASP A 1 187 ? 14.036 -4.934 33.609 1.00 59.34 347 ASP A O 1
ATOM 1347 N N . SER A 1 188 ? 13.954 -3.923 31.592 1.00 64.63 348 SER A N 1
ATOM 1348 C CA . SER A 1 188 ? 13.304 -5.028 30.890 1.00 60.17 348 SER A CA 1
ATOM 1349 C C . SER A 1 188 ? 14.071 -6.342 30.931 1.00 71.26 348 SER A C 1
ATOM 1350 O O . SER A 1 188 ? 13.627 -7.329 30.341 1.00 85.54 348 SER A O 1
ATOM 1353 N N . ASN A 1 189 ? 15.214 -6.361 31.611 1.00 63.63 349 ASN A N 1
ATOM 1354 C CA . ASN A 1 189 ? 16.089 -7.528 31.571 1.00 78.52 349 ASN A CA 1
ATOM 1355 C C . ASN A 1 189 ? 16.715 -7.652 30.182 1.00 75.51 349 ASN A C 1
ATOM 1356 O O . ASN A 1 189 ? 17.654 -8.422 29.965 1.00 66.95 349 ASN A O 1
ATOM 1361 N N . ASP A 1 190 ? 16.176 -6.873 29.247 1.00 62.45 350 ASP A N 1
ATOM 1362 C CA . ASP A 1 190 ? 16.825 -6.522 27.995 1.00 65.44 350 ASP A CA 1
ATOM 1363 C C . ASP A 1 190 ? 17.192 -5.039 28.027 1.00 72.34 350 ASP A C 1
ATOM 1364 O O . ASP A 1 190 ? 17.845 -4.529 27.113 1.00 68.92 350 ASP A O 1
ATOM 1369 N N . HIS A 1 191 ? 16.756 -4.364 29.092 1.00 72.23 351 HIS A N 1
ATOM 1370 C CA . HIS A 1 191 ? 17.087 -2.961 29.351 1.00 59.30 351 HIS A CA 1
ATOM 1371 C C . HIS A 1 191 ? 16.926 -2.122 28.088 1.00 58.42 351 HIS A C 1
ATOM 1372 O O . HIS A 1 191 ? 17.908 -1.695 27.489 1.00 66.37 351 HIS A O 1
ATOM 1379 N N . VAL A 1 192 ? 15.682 -1.885 27.689 1.00 56.45 352 VAL A N 1
ATOM 1380 C CA . VAL A 1 192 ? 15.407 -1.158 26.458 1.00 52.47 352 VAL A CA 1
ATOM 1381 C C . VAL A 1 192 ? 15.711 0.329 26.587 1.00 52.95 352 VAL A C 1
ATOM 1382 O O . VAL A 1 192 ? 15.294 0.982 27.542 1.00 58.60 352 VAL A O 1
ATOM 1386 N N . LEU A 1 193 ? 16.447 0.856 25.617 1.00 45.67 353 LEU A N 1
ATOM 1387 C CA . LEU A 1 193 ? 16.718 2.282 25.547 1.00 47.30 353 LEU A CA 1
ATOM 1388 C C . LEU A 1 193 ? 15.841 2.905 24.474 1.00 43.61 353 LEU A C 1
ATOM 1389 O O . LEU A 1 193 ? 15.827 2.450 23.332 1.00 53.84 353 LEU A O 1
ATOM 1394 N N . SER A 1 194 ? 15.106 3.947 24.838 1.00 33.62 354 SER A N 1
ATOM 1395 C CA . SER A 1 194 ? 14.212 4.593 23.889 1.00 37.48 354 SER A CA 1
ATOM 1396 C C . SER A 1 194 ? 14.394 6.105 23.861 1.00 41.96 354 SER A C 1
ATOM 1397 O O . SER A 1 194 ? 14.874 6.705 24.821 1.00 44.88 354 SER A O 1
ATOM 1400 N N . VAL A 1 195 ? 14.008 6.714 22.746 1.00 37.35 355 VAL A N 1
ATOM 1401 C CA . VAL A 1 195 ? 14.078 8.158 22.599 1.00 39.97 355 VAL A CA 1
ATOM 1402 C C . VAL A 1 195 ? 12.697 8.673 22.237 1.00 43.06 355 VAL A C 1
ATOM 1403 O O . VAL A 1 195 ? 11.951 8.010 21.519 1.00 49.29 355 VAL A O 1
ATOM 1407 N N . TRP A 1 196 ? 12.358 9.854 22.740 1.00 40.31 356 TRP A N 1
ATOM 1408 C CA . TRP A 1 196 ? 11.026 10.405 22.558 1.00 43.54 356 TRP A CA 1
ATOM 1409 C C . TRP A 1 196 ? 11.099 11.888 22.213 1.00 44.30 356 TRP A C 1
ATOM 1410 O O . TRP A 1 196 ? 12.037 12.579 22.608 1.00 45.11 356 TRP A O 1
ATOM 1421 N N . ASP A 1 197 ? 10.113 12.371 21.463 1.00 50.82 357 ASP A N 1
ATOM 1422 C CA . ASP A 1 197 ? 9.855 13.803 21.390 1.00 51.53 357 ASP A CA 1
ATOM 1423 C C . ASP A 1 197 ? 8.818 14.084 22.465 1.00 56.04 357 ASP A C 1
ATOM 1424 O O . ASP A 1 197 ? 7.612 14.039 22.211 1.00 58.99 357 ASP A O 1
ATOM 1429 N N . TRP A 1 198 ? 9.295 14.352 23.674 1.00 54.57 358 TRP A N 1
ATOM 1430 C CA . TRP A 1 198 ? 8.424 14.404 24.841 1.00 46.95 358 TRP A CA 1
ATOM 1431 C C . TRP A 1 198 ? 7.234 15.354 24.683 1.00 47.96 358 TRP A C 1
ATOM 1432 O O . TRP A 1 198 ? 6.143 15.072 25.174 1.00 54.92 358 TRP A O 1
ATOM 1443 N N . GLN A 1 199 ? 7.436 16.467 23.990 1.00 49.82 359 GLN A N 1
ATOM 1444 C CA . GLN A 1 199 ? 6.376 17.457 23.839 1.00 51.22 359 GLN A CA 1
ATOM 1445 C C . GLN A 1 199 ? 5.254 16.959 22.922 1.00 58.48 359 GLN A C 1
ATOM 1446 O O . GLN A 1 199 ? 4.148 17.504 22.924 1.00 56.71 359 GLN A O 1
ATOM 1452 N N . LYS A 1 200 ? 5.546 15.918 22.148 1.00 58.37 360 LYS A N 1
ATOM 1453 C CA . LYS A 1 200 ? 4.572 15.324 21.238 1.00 57.13 360 LYS A CA 1
ATOM 1454 C C . LYS A 1 200 ? 4.163 13.938 21.710 1.00 55.14 360 LYS A C 1
ATOM 1455 O O . LYS A 1 200 ? 3.322 13.288 21.095 1.00 66.95 360 LYS A O 1
ATOM 1461 N N . GLU A 1 201 ? 4.765 13.490 22.805 1.00 52.17 361 GLU A N 1
ATOM 1462 C CA . GLU A 1 201 ? 4.458 12.180 23.364 1.00 56.74 361 GLU A CA 1
ATOM 1463 C C . GLU A 1 201 ? 4.625 11.093 22.308 1.00 50.85 361 GLU A C 1
ATOM 1464 O O . GLU A 1 201 ? 3.866 10.125 22.273 1.00 66.32 361 GLU A O 1
ATOM 1470 N N . GLU A 1 202 ? 5.627 11.259 21.449 1.00 57.39 362 GLU A N 1
ATOM 1471 C CA . GLU A 1 202 ? 5.892 10.299 20.384 1.00 52.93 362 GLU A CA 1
ATOM 1472 C C . GLU A 1 202 ? 7.226 9.591 20.592 1.00 46.78 362 GLU A C 1
ATOM 1473 O O . GLU A 1 202 ? 8.208 10.216 20.983 1.00 54.49 362 GLU A O 1
ATOM 1479 N N . LYS A 1 203 ? 7.264 8.288 20.330 1.00 34.84 363 LYS A N 1
ATOM 1480 C CA . LYS A 1 203 ? 8.514 7.544 20.415 1.00 47.99 363 LYS A CA 1
ATOM 1481 C C . LYS A 1 203 ? 9.268 7.577 19.088 1.00 56.51 363 LYS A C 1
ATOM 1482 O O . LYS A 1 203 ? 8.792 7.059 18.077 1.00 56.56 363 LYS A O 1
ATOM 1488 N N . LEU A 1 204 ? 10.448 8.187 19.103 1.00 53.99 364 LEU A N 1
ATOM 1489 C CA . LEU A 1 204 ? 11.284 8.288 17.911 1.00 46.68 364 LEU A CA 1
ATOM 1490 C C . LEU A 1 204 ? 11.933 6.952 17.543 1.00 57.06 364 LEU A C 1
ATOM 1491 O O . LEU A 1 204 ? 11.943 6.563 16.375 1.00 74.02 364 LEU A O 1
ATOM 1496 N N . ALA A 1 205 ? 12.472 6.252 18.535 1.00 47.49 365 ALA A N 1
ATOM 1497 C CA . ALA A 1 205 ? 13.102 4.960 18.289 1.00 50.98 365 ALA A CA 1
ATOM 1498 C C . ALA A 1 205 ? 13.422 4.226 19.586 1.00 52.32 365 ALA A C 1
ATOM 1499 O O . ALA A 1 205 ? 13.228 4.760 20.677 1.00 52.52 365 ALA A O 1
ATOM 1501 N N . ASP A 1 206 ? 13.921 2.999 19.458 1.00 50.06 366 ASP A N 1
ATOM 1502 C CA . ASP A 1 206 ? 14.302 2.204 20.619 1.00 52.51 366 ASP A CA 1
ATOM 1503 C C . ASP A 1 206 ? 15.169 1.015 20.217 1.00 61.71 366 ASP A C 1
ATOM 1504 O O . ASP A 1 206 ? 15.246 0.666 19.039 1.00 69.00 366 ASP A O 1
ATOM 1509 N N . VAL A 1 207 ? 15.816 0.395 21.202 1.00 55.68 367 VAL A N 1
ATOM 1510 C CA . VAL A 1 207 ? 16.671 -0.766 20.963 1.00 52.18 367 VAL A CA 1
ATOM 1511 C C . VAL A 1 207 ? 17.187 -1.356 22.271 1.00 48.13 367 VAL A C 1
ATOM 1512 O O . VAL A 1 207 ? 17.488 -0.623 23.210 1.00 62.58 367 VAL A O 1
ATOM 1516 N N . LYS A 1 208 ? 17.287 -2.680 22.333 1.00 53.58 368 LYS A N 1
ATOM 1517 C CA . LYS A 1 208 ? 17.856 -3.338 23.506 1.00 63.54 368 LYS A CA 1
ATOM 1518 C C . LYS A 1 208 ? 19.243 -2.771 23.808 1.00 70.34 368 LYS A C 1
ATOM 1519 O O . LYS A 1 208 ? 20.216 -3.079 23.116 1.00 73.50 368 LYS A O 1
ATOM 1525 N N . CYS A 1 209 ? 19.326 -1.941 24.843 1.00 64.66 369 CYS A N 1
ATOM 1526 C CA . CYS A 1 209 ? 20.560 -1.230 25.171 1.00 63.43 369 CYS A CA 1
ATOM 1527 C C . CYS A 1 209 ? 21.630 -2.139 25.772 1.00 63.18 369 CYS A C 1
ATOM 1528 O O . CYS A 1 209 ? 22.824 -1.916 25.579 1.00 64.50 369 CYS A O 1
ATOM 1531 N N . SER A 1 210 ? 21.192 -3.165 26.493 1.00 52.81 370 SER A N 1
ATOM 1532 C CA . SER A 1 210 ? 22.102 -4.069 27.182 1.00 52.11 370 SER A CA 1
ATOM 1533 C C . SER A 1 210 ? 21.284 -5.170 27.839 1.00 61.73 370 SER A C 1
ATOM 1534 O O . SER A 1 210 ? 20.062 -5.066 27.923 1.00 71.07 370 SER A O 1
ATOM 1537 N N . ASN A 1 211 ? 21.944 -6.230 28.294 1.00 56.90 371 ASN A N 1
ATOM 1538 C CA . ASN A 1 211 ? 21.251 -7.280 29.033 1.00 64.39 371 ASN A CA 1
ATOM 1539 C C . ASN A 1 211 ? 21.735 -7.339 30.479 1.00 70.52 371 ASN A C 1
ATOM 1540 O O . ASN A 1 211 ? 21.402 -8.259 31.230 1.00 69.77 371 ASN A O 1
ATOM 1545 N N . GLU A 1 212 ? 22.526 -6.340 30.854 1.00 68.29 372 GLU A N 1
ATOM 1546 C CA . GLU A 1 212 ? 22.951 -6.163 32.233 1.00 69.07 372 GLU A CA 1
ATOM 1547 C C . GLU A 1 212 ? 22.551 -4.778 32.732 1.00 64.14 372 GLU A C 1
ATOM 1548 O O . GLU A 1 212 ? 22.127 -3.922 31.955 1.00 57.09 372 GLU A O 1
ATOM 1554 N N . ALA A 1 213 ? 22.693 -4.562 34.034 1.00 57.53 373 ALA A N 1
ATOM 1555 C CA . ALA A 1 213 ? 22.341 -3.286 34.635 1.00 52.55 373 ALA A CA 1
ATOM 1556 C C . ALA A 1 213 ? 23.008 -2.120 33.916 1.00 49.50 373 ALA A C 1
ATOM 1557 O O . ALA A 1 213 ? 24.232 -2.070 33.806 1.00 58.07 373 ALA A O 1
ATOM 1559 N N . VAL A 1 214 ? 22.205 -1.185 33.419 1.00 45.95 374 VAL A N 1
ATOM 1560 C CA . VAL A 1 214 ? 22.751 0.064 32.894 1.00 49.14 374 VAL A CA 1
ATOM 1561 C C . VAL A 1 214 ? 22.423 1.226 33.832 1.00 50.02 374 VAL A C 1
ATOM 1562 O O . VAL A 1 214 ? 21.273 1.416 34.237 1.00 51.96 374 VAL A O 1
ATOM 1566 N N . PHE A 1 215 ? 23.452 1.995 34.171 1.00 50.47 375 PHE A N 1
ATOM 1567 C CA . PHE A 1 215 ? 23.389 2.958 35.262 1.00 42.38 375 PHE A CA 1
ATOM 1568 C C . PHE A 1 215 ? 23.189 4.400 34.816 1.00 39.41 375 PHE A C 1
ATOM 1569 O O . PHE A 1 215 ? 22.786 5.249 35.610 1.00 40.05 375 PHE A O 1
ATOM 1577 N N . ALA A 1 216 ? 23.482 4.692 33.558 1.00 33.38 376 ALA A N 1
ATOM 1578 C CA . ALA A 1 216 ? 23.305 6.053 33.076 1.00 37.02 376 ALA A CA 1
ATOM 1579 C C . ALA A 1 216 ? 23.049 6.091 31.585 1.00 38.97 376 ALA A C 1
ATOM 1580 O O . ALA A 1 216 ? 23.411 5.175 30.854 1.00 42.52 376 ALA A O 1
ATOM 1582 N N . ALA A 1 217 ? 22.405 7.163 31.153 1.00 33.61 377 ALA A N 1
ATOM 1583 C CA . ALA A 1 217 ? 22.208 7.432 29.746 1.00 31.96 377 ALA A CA 1
ATOM 1584 C C . ALA A 1 217 ? 22.110 8.939 29.617 1.00 36.59 377 ALA A C 1
ATOM 1585 O O . ALA A 1 217 ? 21.365 9.572 30.360 1.00 36.48 377 ALA A O 1
ATOM 1587 N N . ASP A 1 218 ? 22.874 9.521 28.699 1.00 35.58 378 ASP A N 1
ATOM 1588 C CA . ASP A 1 218 ? 22.895 10.970 28.573 1.00 38.12 378 ASP A CA 1
ATOM 1589 C C . ASP A 1 218 ? 23.184 11.427 27.153 1.00 47.84 378 ASP A C 1
ATOM 1590 O O . ASP A 1 218 ? 23.929 10.780 26.416 1.00 50.84 378 ASP A O 1
ATOM 1595 N N . PHE A 1 219 ? 22.592 12.555 26.779 1.00 47.32 379 PHE A N 1
ATOM 1596 C CA . PHE A 1 219 ? 22.809 13.134 25.462 1.00 53.17 379 PHE A CA 1
ATOM 1597 C C . PHE A 1 219 ? 24.109 13.932 25.400 1.00 52.59 379 PHE A C 1
ATOM 1598 O O . PHE A 1 219 ? 24.562 14.480 26.406 1.00 47.94 379 PHE A O 1
ATOM 1606 N N . HIS A 1 220 ? 24.701 13.988 24.209 1.00 49.95 380 HIS A N 1
ATOM 1607 C CA . HIS A 1 220 ? 25.911 14.765 23.973 1.00 45.05 380 HIS A CA 1
ATOM 1608 C C . HIS A 1 220 ? 25.574 16.253 23.977 1.00 44.39 380 HIS A C 1
ATOM 1609 O O . HIS A 1 220 ? 24.570 16.665 23.403 1.00 55.06 380 HIS A O 1
ATOM 1616 N N . PRO A 1 221 ? 26.409 17.070 24.631 1.00 47.34 381 PRO A N 1
ATOM 1617 C CA . PRO A 1 221 ? 26.077 18.488 24.813 1.00 49.29 381 PRO A CA 1
ATOM 1618 C C . PRO A 1 221 ? 25.880 19.238 23.501 1.00 54.73 381 PRO A C 1
ATOM 1619 O O . PRO A 1 221 ? 25.083 20.175 23.457 1.00 49.91 381 PRO A O 1
ATOM 1623 N N . THR A 1 222 ? 26.591 18.831 22.452 1.00 57.08 382 THR A N 1
ATOM 1624 C CA . THR A 1 222 ? 26.551 19.559 21.183 1.00 64.38 382 THR A CA 1
ATOM 1625 C C . THR A 1 222 ? 25.798 18.834 20.063 1.00 66.39 382 THR A C 1
ATOM 1626 O O . THR A 1 222 ? 25.356 19.465 19.102 1.00 67.84 382 THR A O 1
ATOM 1630 N N . ASP A 1 223 ? 25.654 17.516 20.183 1.00 63.29 383 ASP A N 1
ATOM 1631 C CA . ASP A 1 223 ? 24.943 16.741 19.166 1.00 68.10 383 ASP A CA 1
ATOM 1632 C C . ASP A 1 223 ? 23.764 15.945 19.732 1.00 67.98 383 ASP A C 1
ATOM 1633 O O . ASP A 1 223 ? 23.943 14.953 20.444 1.00 53.90 383 ASP A O 1
ATOM 1638 N N . THR A 1 224 ? 22.560 16.381 19.381 1.00 69.16 384 THR A N 1
ATOM 1639 C CA . THR A 1 224 ? 21.335 15.772 19.882 1.00 64.17 384 THR A CA 1
ATOM 1640 C C . THR A 1 224 ? 21.137 14.335 19.407 1.00 68.21 384 THR A C 1
ATOM 1641 O O . THR A 1 224 ? 20.225 13.648 19.863 1.00 69.78 384 THR A O 1
ATOM 1645 N N . ASN A 1 225 ? 21.982 13.878 18.492 1.00 67.18 385 ASN A N 1
ATOM 1646 C CA . ASN A 1 225 ? 21.789 12.563 17.895 1.00 68.31 385 ASN A CA 1
ATOM 1647 C C . ASN A 1 225 ? 22.613 11.461 18.552 1.00 65.55 385 ASN A C 1
ATOM 1648 O O . ASN A 1 225 ? 22.602 10.319 18.097 1.00 63.35 385 ASN A O 1
ATOM 1650 N N . ILE A 1 226 ? 23.324 11.798 19.624 1.00 68.17 386 ILE A N 1
ATOM 1651 C CA . ILE A 1 226 ? 24.152 10.807 20.311 1.00 70.08 386 ILE A CA 1
ATOM 1652 C C . ILE A 1 226 ? 23.812 10.631 21.791 1.00 57.35 386 ILE A C 1
ATOM 1653 O O . ILE A 1 226 ? 23.800 11.591 22.564 1.00 52.64 386 ILE A O 1
ATOM 1658 N N . ILE A 1 227 ? 23.536 9.388 22.169 1.00 47.61 387 ILE A N 1
ATOM 1659 C CA . ILE A 1 227 ? 23.286 9.032 23.556 1.00 53.76 387 ILE A CA 1
ATOM 1660 C C . ILE A 1 227 ? 24.408 8.122 24.039 1.00 54.06 387 ILE A C 1
ATOM 1661 O O . ILE A 1 227 ? 24.817 7.206 23.329 1.00 52.84 387 ILE A O 1
ATOM 1666 N N . VAL A 1 228 ? 24.920 8.385 25.236 1.00 49.84 388 VAL A N 1
ATOM 1667 C CA . VAL A 1 228 ? 25.916 7.509 25.838 1.00 44.47 388 VAL A CA 1
ATOM 1668 C C . VAL A 1 228 ? 25.285 6.787 27.013 1.00 45.48 388 VAL A C 1
ATOM 1669 O O . VAL A 1 228 ? 24.627 7.411 27.841 1.00 42.79 388 VAL A O 1
ATOM 1673 N N . THR A 1 229 ? 25.469 5.474 27.078 1.00 45.74 389 THR A N 1
ATOM 1674 C CA . THR A 1 229 ? 24.957 4.697 28.200 1.00 43.00 389 THR A CA 1
ATOM 1675 C C . THR A 1 229 ? 26.081 3.893 28.833 1.00 50.30 389 THR A C 1
ATOM 1676 O O . THR A 1 229 ? 27.018 3.486 28.148 1.00 55.80 389 THR A O 1
ATOM 1680 N N . CYS A 1 230 ? 25.996 3.675 30.141 1.00 42.35 390 CYS A N 1
ATOM 1681 C CA . CYS A 1 230 ? 27.026 2.917 30.842 1.00 49.52 390 CYS A CA 1
ATOM 1682 C C . CYS A 1 230 ? 26.452 2.038 31.942 1.00 48.30 390 CYS A C 1
ATOM 1683 O O . CYS A 1 230 ? 25.338 2.256 32.405 1.00 45.61 390 CYS A O 1
ATOM 1686 N N . GLY A 1 231 ? 27.227 1.041 32.349 1.00 51.55 391 GLY A N 1
ATOM 1687 C CA . GLY A 1 231 ? 26.789 0.082 33.342 1.00 50.88 391 GLY A CA 1
ATOM 1688 C C . GLY A 1 231 ? 27.727 -1.107 33.390 1.00 58.07 391 GLY A C 1
ATOM 1689 O O . GLY A 1 231 ? 28.851 -1.031 32.899 1.00 68.88 391 GLY A O 1
ATOM 1690 N N . LYS A 1 232 ? 27.260 -2.205 33.975 1.00 59.83 392 LYS A N 1
ATOM 1691 C CA . LYS A 1 232 ? 28.071 -3.407 34.136 1.00 61.51 392 LYS A CA 1
ATOM 1692 C C . LYS A 1 232 ? 28.737 -3.810 32.819 1.00 67.98 392 LYS A C 1
ATOM 1693 O O . LYS A 1 232 ? 28.054 -4.162 31.857 1.00 64.52 392 LYS A O 1
ATOM 1699 N N . SER A 1 233 ? 30.069 -3.749 32.788 1.00 69.54 393 SER A N 1
ATOM 1700 C CA . SER A 1 233 ? 30.851 -4.076 31.590 1.00 71.15 393 SER A CA 1
ATOM 1701 C C . SER A 1 233 ? 30.210 -3.510 30.324 1.00 72.00 393 SER A C 1
ATOM 1702 O O . SER A 1 233 ? 29.860 -4.253 29.403 1.00 70.10 393 SER A O 1
ATOM 1705 N N . HIS A 1 234 ? 30.077 -2.189 30.277 1.00 66.88 394 HIS A N 1
ATOM 1706 C CA . HIS A 1 234 ? 29.239 -1.556 29.272 1.00 61.76 394 HIS A CA 1
ATOM 1707 C C . HIS A 1 234 ? 29.484 -0.056 29.181 1.00 55.47 394 HIS A C 1
ATOM 1708 O O . HIS A 1 234 ? 29.265 0.678 30.141 1.00 64.14 394 HIS A O 1
ATOM 1715 N N . LEU A 1 235 ? 29.949 0.389 28.022 1.00 52.44 395 LEU A N 1
ATOM 1716 C CA . LEU A 1 235 ? 29.973 1.808 27.693 1.00 51.93 395 LEU A CA 1
ATOM 1717 C C . LEU A 1 235 ? 29.735 1.946 26.200 1.00 55.40 395 LEU A C 1
ATOM 1718 O O . LEU A 1 235 ? 30.669 1.842 25.409 1.00 69.12 395 LEU A O 1
ATOM 1723 N N . TYR A 1 236 ? 28.483 2.164 25.814 1.00 51.85 396 TYR A N 1
ATOM 1724 C CA . TYR A 1 236 ? 28.134 2.223 24.400 1.00 53.19 396 TYR A CA 1
ATOM 1725 C C . TYR A 1 236 ? 27.862 3.644 23.937 1.00 50.10 396 TYR A C 1
ATOM 1726 O O . TYR A 1 236 ? 27.418 4.487 24.714 1.00 53.36 396 TYR A O 1
ATOM 1735 N N . PHE A 1 237 ? 28.141 3.897 22.663 1.00 55.92 397 PHE A N 1
ATOM 1736 C CA . PHE A 1 237 ? 27.837 5.177 22.037 1.00 60.91 397 PHE A CA 1
ATOM 1737 C C . PHE A 1 237 ? 26.734 4.984 20.999 1.00 64.79 397 PHE A C 1
ATOM 1738 O O . PHE A 1 237 ? 26.965 4.379 19.950 1.00 70.39 397 PHE A O 1
ATOM 1746 N N . TRP A 1 238 ? 25.540 5.496 21.291 1.00 55.99 398 TRP A N 1
ATOM 1747 C CA . TRP A 1 238 ? 24.393 5.328 20.399 1.00 59.24 398 TRP A CA 1
ATOM 1748 C C . TRP A 1 238 ? 24.168 6.556 19.521 1.00 61.86 398 TRP A C 1
ATOM 1749 O O . TRP A 1 238 ? 24.181 7.687 20.004 1.00 61.06 398 TRP A O 1
ATOM 1760 N N . THR A 1 239 ? 23.960 6.324 18.228 1.00 66.99 399 THR A N 1
ATOM 1761 C CA . THR A 1 239 ? 23.671 7.411 17.301 1.00 63.97 399 THR A CA 1
ATOM 1762 C C . THR A 1 239 ? 22.241 7.306 16.779 1.00 64.82 399 THR A C 1
ATOM 1763 O O . THR A 1 239 ? 21.809 6.244 16.324 1.00 62.60 399 THR A O 1
ATOM 1767 N N . LEU A 1 240 ? 21.514 8.416 16.855 1.00 67.49 400 LEU A N 1
ATOM 1768 C CA . LEU A 1 240 ? 20.112 8.454 16.460 1.00 69.94 400 LEU A CA 1
ATOM 1769 C C . LEU A 1 240 ? 19.963 8.776 14.980 1.00 73.26 400 LEU A C 1
ATOM 1770 O O . LEU A 1 240 ? 20.044 9.939 14.574 1.00 67.42 400 LEU A O 1
ATOM 1775 N N . GLU A 1 241 ? 19.749 7.739 14.177 1.00 78.78 401 GLU A N 1
ATOM 1776 C CA . GLU A 1 241 ? 19.516 7.911 12.748 1.00 87.05 401 GLU A CA 1
ATOM 1777 C C . GLU A 1 241 ? 18.049 7.649 12.427 1.00 81.64 401 GLU A C 1
ATOM 1778 O O . GLU A 1 241 ? 17.599 6.499 12.407 1.00 73.24 401 GLU A O 1
ATOM 1780 N N . GLY A 1 242 ? 17.305 8.725 12.187 1.00 73.25 402 GLY A N 1
ATOM 1781 C CA . GLY A 1 242 ? 15.884 8.624 11.914 1.00 74.66 402 GLY A CA 1
ATOM 1782 C C . GLY A 1 242 ? 15.132 7.940 13.038 1.00 88.13 402 GLY A C 1
ATOM 1783 O O . GLY A 1 242 ? 14.818 8.559 14.057 1.00 85.40 402 GLY A O 1
ATOM 1784 N N . SER A 1 243 ? 14.848 6.655 12.857 1.00 80.05 403 SER A N 1
ATOM 1785 C CA . SER A 1 243 ? 14.105 5.894 13.852 1.00 79.17 403 SER A CA 1
ATOM 1786 C C . SER A 1 243 ? 14.842 4.618 14.242 1.00 77.58 403 SER A C 1
ATOM 1787 O O . SER A 1 243 ? 14.224 3.595 14.552 1.00 70.44 403 SER A O 1
ATOM 1790 N N . SER A 1 244 ? 16.168 4.690 14.227 1.00 72.21 404 SER A N 1
ATOM 1791 C CA . SER A 1 244 ? 17.002 3.576 14.663 1.00 76.91 404 SER A CA 1
ATOM 1792 C C . SER A 1 244 ? 18.171 4.075 15.512 1.00 69.04 404 SER A C 1
ATOM 1793 O O . SER A 1 244 ? 18.626 5.210 15.356 1.00 71.49 404 SER A O 1
ATOM 1796 N N . LEU A 1 245 ? 18.645 3.228 16.422 1.00 61.36 405 LEU A N 1
ATOM 1797 C CA . LEU A 1 245 ? 19.809 3.565 17.237 1.00 74.82 405 LEU A CA 1
ATOM 1798 C C . LEU A 1 245 ? 21.004 2.686 16.880 1.00 68.75 405 LEU A C 1
ATOM 1799 O O . LEU A 1 245 ? 20.942 1.462 17.009 1.00 56.79 405 LEU A O 1
ATOM 1804 N N . ASN A 1 246 ? 22.088 3.318 16.436 1.00 59.09 406 ASN A N 1
ATOM 1805 C CA . ASN A 1 246 ? 23.298 2.595 16.055 1.00 67.91 406 ASN A CA 1
ATOM 1806 C C . ASN A 1 246 ? 24.316 2.526 17.184 1.00 60.97 406 ASN A C 1
ATOM 1807 O O . ASN A 1 246 ? 24.772 3.557 17.679 1.00 67.22 406 ASN A O 1
ATOM 1812 N N . LYS A 1 247 ? 24.677 1.309 17.579 1.00 50.10 407 LYS A N 1
ATOM 1813 C CA . LYS A 1 247 ? 25.582 1.106 18.706 1.00 60.46 407 LYS A CA 1
ATOM 1814 C C . LYS A 1 247 ? 27.056 1.027 18.309 1.00 71.88 407 LYS A C 1
ATOM 1815 O O . LYS A 1 247 ? 27.417 0.348 17.347 1.00 75.51 407 LYS A O 1
ATOM 1821 N N . LYS A 1 248 ? 27.897 1.732 19.061 1.00 68.15 408 LYS A N 1
ATOM 1822 C CA . LYS A 1 248 ? 29.345 1.649 18.906 1.00 66.47 408 LYS A CA 1
ATOM 1823 C C . LYS A 1 248 ? 29.981 1.454 20.280 1.00 67.09 408 LYS A C 1
ATOM 1824 O O . LYS A 1 248 ? 30.064 2.392 21.071 1.00 73.50 408 LYS A O 1
ATOM 1830 N N . GLN A 1 249 ? 30.424 0.236 20.567 1.00 62.07 409 GLN A N 1
ATOM 1831 C CA . GLN A 1 249 ? 30.987 -0.070 21.876 1.00 66.57 409 GLN A CA 1
ATOM 1832 C C . GLN A 1 249 ? 32.269 0.712 22.154 1.00 69.07 409 GLN A C 1
ATOM 1833 O O . GLN A 1 249 ? 33.021 1.047 21.239 1.00 72.00 409 GLN A O 1
ATOM 1839 N N . GLY A 1 250 ? 32.508 1.006 23.427 1.00 67.04 410 GLY A N 1
ATOM 1840 C CA . GLY A 1 250 ? 33.728 1.670 23.839 1.00 62.46 410 GLY A CA 1
ATOM 1841 C C . GLY A 1 250 ? 34.903 0.714 23.795 1.00 73.55 410 GLY A C 1
ATOM 1842 O O . GLY A 1 250 ? 34.855 -0.375 24.370 1.00 72.35 410 GLY A O 1
ATOM 1843 N N . LEU A 1 251 ? 35.965 1.123 23.108 1.00 69.16 411 LEU A N 1
ATOM 1844 C CA . LEU A 1 251 ? 37.163 0.300 22.987 1.00 71.17 411 LEU A CA 1
ATOM 1845 C C . LEU A 1 251 ? 38.270 0.801 23.908 1.00 65.55 411 LEU A C 1
ATOM 1846 O O . LEU A 1 251 ? 39.077 1.647 23.521 1.00 65.39 411 LEU A O 1
ATOM 1851 N N . PHE A 1 252 ? 38.303 0.273 25.127 1.00 57.84 412 PHE A N 1
ATOM 1852 C CA . PHE A 1 252 ? 39.310 0.667 26.105 1.00 67.98 412 PHE A CA 1
ATOM 1853 C C . PHE A 1 252 ? 40.715 0.577 25.519 1.00 77.38 412 PHE A C 1
ATOM 1854 O O . PHE A 1 252 ? 41.513 1.505 25.650 1.00 78.24 412 PHE A O 1
ATOM 1862 N N . GLU A 1 253 ? 40.987 -0.554 24.883 1.00 81.04 413 GLU A N 1
ATOM 1863 C CA . GLU A 1 253 ? 42.255 -0.799 24.217 1.00 75.37 413 GLU A CA 1
ATOM 1864 C C . GLU A 1 253 ? 43.124 -0.925 25.447 1.00 75.74 413 GLU A C 1
ATOM 1865 O O . GLU A 1 253 ? 42.957 -1.831 26.239 1.00 69.32 413 GLU A O 1
ATOM 1867 N N . LYS A 1 254 ? 44.062 -0.006 25.592 1.00 83.93 414 LYS A N 1
ATOM 1868 C CA . LYS A 1 254 ? 45.205 -0.116 26.478 1.00 81.59 414 LYS A CA 1
ATOM 1869 C C . LYS A 1 254 ? 44.783 -0.142 27.926 1.00 74.58 414 LYS A C 1
ATOM 1870 O O . LYS A 1 254 ? 45.501 -0.645 28.773 1.00 74.99 414 LYS A O 1
ATOM 1872 N N . GLN A 1 255 ? 43.610 0.404 28.204 1.00 72.41 415 GLN A N 1
ATOM 1873 C CA . GLN A 1 255 ? 43.057 0.352 29.542 1.00 73.50 415 GLN A CA 1
ATOM 1874 C C . GLN A 1 255 ? 42.338 -0.961 29.719 1.00 71.48 415 GLN A C 1
ATOM 1875 O O . GLN A 1 255 ? 41.612 -1.395 28.841 1.00 67.61 415 GLN A O 1
ATOM 1881 N N . GLU A 1 256 ? 42.563 -1.595 30.857 1.00 64.58 416 GLU A N 1
ATOM 1882 C CA . GLU A 1 256 ? 41.820 -2.790 31.243 1.00 71.90 416 GLU A CA 1
ATOM 1883 C C . GLU A 1 256 ? 40.378 -2.414 31.582 1.00 69.17 416 GLU A C 1
ATOM 1884 O O . GLU A 1 256 ? 40.141 -1.547 32.425 1.00 61.81 416 GLU A O 1
ATOM 1886 N N . LYS A 1 257 ? 39.422 -3.063 30.917 1.00 66.10 417 LYS A N 1
ATOM 1887 C CA . LYS A 1 257 ? 38.001 -2.764 31.107 1.00 66.57 417 LYS A CA 1
ATOM 1888 C C . LYS A 1 257 ? 37.562 -2.971 32.555 1.00 52.79 417 LYS A C 1
ATOM 1889 O O . LYS A 1 257 ? 37.755 -4.047 33.121 1.00 44.84 417 LYS A O 1
ATOM 1891 N N . PRO A 1 258 ? 36.968 -1.932 33.156 1.00 56.62 418 PRO A N 1
ATOM 1892 C CA . PRO A 1 258 ? 36.511 -1.964 34.551 1.00 57.12 418 PRO A CA 1
ATOM 1893 C C . PRO A 1 258 ? 35.296 -2.875 34.724 1.00 48.73 418 PRO A C 1
ATOM 1894 O O . PRO A 1 258 ? 34.579 -3.122 33.753 1.00 48.71 418 PRO A O 1
ATOM 1898 N N . LYS A 1 259 ? 35.071 -3.379 35.934 1.00 52.97 419 LYS A N 1
ATOM 1899 C CA . LYS A 1 259 ? 33.900 -4.215 36.186 1.00 54.03 419 LYS A CA 1
ATOM 1900 C C . LYS A 1 259 ? 32.621 -3.431 35.892 1.00 57.22 419 LYS A C 1
ATOM 1901 O O . LYS A 1 259 ? 31.717 -3.929 35.221 1.00 59.50 419 LYS A O 1
ATOM 1903 N N . PHE A 1 260 ? 32.558 -2.198 36.388 1.00 50.63 420 PHE A N 1
ATOM 1904 C CA . PHE A 1 260 ? 31.422 -1.323 36.118 1.00 53.84 420 PHE A CA 1
ATOM 1905 C C . PHE A 1 260 ? 31.889 0.031 35.600 1.00 48.74 420 PHE A C 1
ATOM 1906 O O . PHE A 1 260 ? 32.886 0.568 36.075 1.00 50.65 420 PHE A O 1
ATOM 1914 N N . VAL A 1 261 ? 31.162 0.590 34.639 1.00 44.06 421 VAL A N 1
ATOM 1915 C CA . VAL A 1 261 ? 31.292 2.011 34.338 1.00 46.85 421 VAL A CA 1
ATOM 1916 C C . VAL A 1 261 ? 30.151 2.752 35.049 1.00 47.92 421 VAL A C 1
ATOM 1917 O O . VAL A 1 261 ? 28.999 2.729 34.609 1.00 46.98 421 VAL A O 1
ATOM 1921 N N . LEU A 1 262 ? 30.485 3.401 36.159 1.00 45.46 422 LEU A N 1
ATOM 1922 C CA . LEU A 1 262 ? 29.482 3.940 37.077 1.00 47.13 422 LEU A CA 1
ATOM 1923 C C . LEU A 1 262 ? 28.779 5.219 36.624 1.00 41.08 422 LEU A C 1
ATOM 1924 O O . LEU A 1 262 ? 27.579 5.374 36.837 1.00 44.76 422 LEU A O 1
ATOM 1929 N N . CYS A 1 263 ? 29.519 6.140 36.020 1.00 38.92 423 CYS A N 1
ATOM 1930 C CA . CYS A 1 263 ? 28.942 7.431 35.663 1.00 36.58 423 CYS A CA 1
ATOM 1931 C C . CYS A 1 263 ? 29.553 8.015 34.403 1.00 38.51 423 CYS A C 1
ATOM 1932 O O . CYS A 1 263 ? 30.598 7.561 33.944 1.00 45.33 423 CYS A O 1
ATOM 1935 N N . VAL A 1 264 ? 28.898 9.029 33.848 1.00 30.83 424 VAL A N 1
ATOM 1936 C CA . VAL A 1 264 ? 29.408 9.695 32.655 1.00 44.31 424 VAL A CA 1
ATOM 1937 C C . VAL A 1 264 ? 29.030 11.173 32.612 1.00 41.20 424 VAL A C 1
ATOM 1938 O O . VAL A 1 264 ? 28.020 11.582 33.179 1.00 36.39 424 VAL A O 1
ATOM 1942 N N . THR A 1 265 ? 29.869 11.971 31.961 1.00 33.89 425 THR A N 1
ATOM 1943 C CA . THR A 1 265 ? 29.566 13.374 31.723 1.00 29.75 425 THR A CA 1
ATOM 1944 C C . THR A 1 265 ? 30.327 13.844 30.487 1.00 45.37 425 THR A C 1
ATOM 1945 O O . THR A 1 265 ? 30.790 13.022 29.695 1.00 40.68 425 THR A O 1
ATOM 1949 N N . PHE A 1 266 ? 30.446 15.156 30.309 1.00 43.94 426 PHE A N 1
ATOM 1950 C CA . PHE A 1 266 ? 31.037 15.691 29.090 1.00 39.61 426 PHE A CA 1
ATOM 1951 C C . PHE A 1 266 ? 31.838 16.967 29.319 1.00 49.20 426 PHE A C 1
ATOM 1952 O O . PHE A 1 266 ? 31.405 17.870 30.043 1.00 42.60 426 PHE A O 1
ATOM 1960 N N . SER A 1 267 ? 33.004 17.034 28.682 1.00 42.39 427 SER A N 1
ATOM 1961 C CA . SER A 1 267 ? 33.854 18.216 28.736 1.00 56.69 427 SER A CA 1
ATOM 1962 C C . SER A 1 267 ? 33.317 19.319 27.827 1.00 59.72 427 SER A C 1
ATOM 1963 O O . SER A 1 267 ? 32.491 19.066 26.950 1.00 59.01 427 SER A O 1
ATOM 1966 N N . GLU A 1 268 ? 33.790 20.543 28.037 1.00 61.24 428 GLU A N 1
ATOM 1967 C CA . GLU A 1 268 ? 33.388 21.663 27.195 1.00 68.48 428 GLU A CA 1
ATOM 1968 C C . GLU A 1 268 ? 33.702 21.377 25.729 1.00 70.27 428 GLU A C 1
ATOM 1969 O O . GLU A 1 268 ? 32.996 21.837 24.833 1.00 65.25 428 GLU A O 1
ATOM 1975 N N . ASN A 1 269 ? 34.762 20.609 25.493 1.00 70.37 429 ASN A N 1
ATOM 1976 C CA . ASN A 1 269 ? 35.208 20.310 24.135 1.00 70.90 429 ASN A CA 1
ATOM 1977 C C . ASN A 1 269 ? 34.524 19.093 23.514 1.00 64.78 429 ASN A C 1
ATOM 1978 O O . ASN A 1 269 ? 34.887 18.655 22.421 1.00 64.66 429 ASN A O 1
ATOM 1983 N N . GLY A 1 270 ? 33.536 18.550 24.216 1.00 59.77 430 GLY A N 1
ATOM 1984 C CA . GLY A 1 270 ? 32.718 17.484 23.667 1.00 57.06 430 GLY A CA 1
ATOM 1985 C C . GLY A 1 270 ? 33.277 16.083 23.830 1.00 54.50 430 GLY A C 1
ATOM 1986 O O . GLY A 1 270 ? 32.906 15.171 23.092 1.00 50.32 430 GLY A O 1
ATOM 1987 N N . ASP A 1 271 ? 34.171 15.899 24.793 1.00 51.67 431 ASP A N 1
ATOM 1988 C CA . ASP A 1 271 ? 34.664 14.563 25.092 1.00 44.05 431 ASP A CA 1
ATOM 1989 C C . ASP A 1 271 ? 33.756 13.888 26.107 1.00 48.15 431 ASP A C 1
ATOM 1990 O O . ASP A 1 271 ? 33.171 14.542 26.969 1.00 44.04 431 ASP A O 1
ATOM 1995 N N . THR A 1 272 ? 33.641 12.573 25.995 1.00 39.09 432 THR A N 1
ATOM 1996 C CA . THR A 1 272 ? 32.914 11.790 26.972 1.00 37.98 432 THR A CA 1
ATOM 1997 C C . THR A 1 272 ? 33.831 11.477 28.151 1.00 51.32 432 THR A C 1
ATOM 1998 O O . THR A 1 272 ? 34.951 11.001 27.964 1.00 51.38 432 THR A O 1
ATOM 2002 N N . ILE A 1 273 ? 33.361 11.752 29.364 1.00 42.80 433 ILE A N 1
ATOM 2003 C CA . ILE A 1 273 ? 34.149 11.484 30.562 1.00 38.96 433 ILE A CA 1
ATOM 2004 C C . ILE A 1 273 ? 33.466 10.423 31.424 1.00 44.06 433 ILE A C 1
ATOM 2005 O O . ILE A 1 273 ? 32.255 10.460 31.636 1.00 48.07 433 ILE A O 1
ATOM 2010 N N . THR A 1 274 ? 34.259 9.488 31.932 1.00 42.79 434 THR A N 1
ATOM 2011 C CA . THR A 1 274 ? 33.736 8.269 32.528 1.00 32.55 434 THR A CA 1
ATOM 2012 C C . THR A 1 274 ? 34.400 7.933 33.860 1.00 38.29 434 THR A C 1
ATOM 2013 O O . THR A 1 274 ? 35.626 7.921 33.969 1.00 39.72 434 THR A O 1
ATOM 2017 N N . GLY A 1 275 ? 33.582 7.660 34.872 1.00 41.47 435 GLY A N 1
ATOM 2018 C CA . GLY A 1 275 ? 34.070 7.152 36.143 1.00 32.44 435 GLY A CA 1
ATOM 2019 C C . GLY A 1 275 ? 33.686 5.689 36.260 1.00 38.10 435 GLY A C 1
ATOM 2020 O O . GLY A 1 275 ? 32.600 5.300 35.828 1.00 39.67 435 GLY A O 1
ATOM 2021 N N . ASP A 1 276 ? 34.563 4.873 36.840 1.00 39.29 436 ASP A N 1
ATOM 2022 C CA . ASP A 1 276 ? 34.332 3.429 36.854 1.00 40.16 436 ASP A CA 1
ATOM 2023 C C . ASP A 1 276 ? 34.637 2.723 38.175 1.00 40.96 436 ASP A C 1
ATOM 2024 O O . ASP A 1 276 ? 35.022 3.345 39.164 1.00 42.13 436 ASP A O 1
ATOM 2029 N N . SER A 1 277 ? 34.453 1.408 38.164 1.00 45.68 437 SER A N 1
ATOM 2030 C CA . SER A 1 277 ? 34.643 0.570 39.339 1.00 46.36 437 SER A CA 1
ATOM 2031 C C . SER A 1 277 ? 36.069 0.635 39.860 1.00 55.19 437 SER A C 1
ATOM 2032 O O . SER A 1 277 ? 36.309 0.486 41.058 1.00 55.86 437 SER A O 1
ATOM 2035 N N . SER A 1 278 ? 37.010 0.853 38.948 1.00 59.25 438 SER A N 1
ATOM 2036 C CA . SER A 1 278 ? 38.431 0.768 39.263 1.00 57.51 438 SER A CA 1
ATOM 2037 C C . SER A 1 278 ? 38.946 2.034 39.935 1.00 53.63 438 SER A C 1
ATOM 2038 O O . SER A 1 278 ? 40.032 2.045 40.517 1.00 55.39 438 SER A O 1
ATOM 2041 N N . GLY A 1 279 ? 38.156 3.097 39.860 1.00 53.43 439 GLY A N 1
ATOM 2042 C CA . GLY A 1 279 ? 38.558 4.380 40.401 1.00 50.25 439 GLY A CA 1
ATOM 2043 C C . GLY A 1 279 ? 39.268 5.187 39.336 1.00 43.71 439 GLY A C 1
ATOM 2044 O O . GLY A 1 279 ? 40.099 6.041 39.641 1.00 43.17 439 GLY A O 1
ATOM 2045 N N . ASN A 1 280 ? 38.937 4.910 38.079 1.00 43.76 440 ASN A N 1
ATOM 2046 C CA . ASN A 1 280 ? 39.589 5.570 36.951 1.00 51.29 440 ASN A CA 1
ATOM 2047 C C . ASN A 1 280 ? 38.684 6.572 36.237 1.00 45.86 440 ASN A C 1
ATOM 2048 O O . ASN A 1 280 ? 37.571 6.245 35.822 1.00 39.65 440 ASN A O 1
ATOM 2053 N N . ILE A 1 281 ? 39.170 7.798 36.100 1.00 44.80 441 ILE A N 1
ATOM 2054 C CA . ILE A 1 281 ? 38.518 8.780 35.251 1.00 42.08 441 ILE A CA 1
ATOM 2055 C C . ILE A 1 281 ? 39.040 8.610 33.829 1.00 41.23 441 ILE A C 1
ATOM 2056 O O . ILE A 1 281 ? 40.231 8.775 33.575 1.00 46.13 441 ILE A O 1
ATOM 2061 N N . LEU A 1 282 ? 38.147 8.261 32.909 1.00 42.64 442 LEU A N 1
ATOM 2062 C CA . LEU A 1 282 ? 38.519 8.017 31.519 1.00 39.67 442 LEU A CA 1
ATOM 2063 C C . LEU A 1 282 ? 37.951 9.083 30.593 1.00 46.41 442 LEU A C 1
ATOM 2064 O O . LEU A 1 282 ? 36.751 9.352 30.612 1.00 44.68 442 LEU A O 1
ATOM 2069 N N . VAL A 1 283 ? 38.813 9.686 29.780 1.00 45.89 443 VAL A N 1
ATOM 2070 C CA . VAL A 1 283 ? 38.365 10.644 28.777 1.00 39.44 443 VAL A CA 1
ATOM 2071 C C . VAL A 1 283 ? 38.309 9.979 27.404 1.00 44.28 443 VAL A C 1
ATOM 2072 O O . VAL A 1 283 ? 39.255 9.310 26.994 1.00 48.26 443 VAL A O 1
ATOM 2076 N N . TRP A 1 284 ? 37.190 10.149 26.707 1.00 45.06 444 TRP A N 1
ATOM 2077 C CA . TRP A 1 284 ? 37.021 9.591 25.370 1.00 44.48 444 TRP A CA 1
ATOM 2078 C C . TRP A 1 284 ? 36.873 10.725 24.364 1.00 43.65 444 TRP A C 1
ATOM 2079 O O . TRP A 1 284 ? 36.007 11.585 24.509 1.00 41.93 444 TRP A O 1
ATOM 2090 N N . GLY A 1 285 ? 37.720 10.720 23.341 1.00 48.71 445 GLY A N 1
ATOM 2091 C CA . GLY A 1 285 ? 37.754 11.808 22.381 1.00 42.24 445 GLY A CA 1
ATOM 2092 C C . GLY A 1 285 ? 36.472 11.978 21.593 1.00 44.46 445 GLY A C 1
ATOM 2093 O O . GLY A 1 285 ? 35.901 11.007 21.096 1.00 48.88 445 GLY A O 1
ATOM 2094 N N . LYS A 1 286 ? 36.020 13.223 21.475 1.00 33.52 446 LYS A N 1
ATOM 2095 C CA . LYS A 1 286 ? 34.847 13.540 20.670 1.00 40.33 446 LYS A CA 1
ATOM 2096 C C . LYS A 1 286 ? 34.882 12.825 19.318 1.00 56.34 446 LYS A C 1
ATOM 2097 O O . LYS A 1 286 ? 35.833 12.967 18.546 1.00 57.98 446 LYS A O 1
ATOM 2103 N N . GLY A 1 287 ? 33.843 12.046 19.040 1.00 59.43 447 GLY A N 1
ATOM 2104 C CA . GLY A 1 287 ? 33.734 11.360 17.768 1.00 51.22 447 GLY A CA 1
ATOM 2105 C C . GLY A 1 287 ? 34.266 9.945 17.810 1.00 54.37 447 GLY A C 1
ATOM 2106 O O . GLY A 1 287 ? 33.909 9.114 16.976 1.00 67.41 447 GLY A O 1
ATOM 2107 N N . THR A 1 288 ? 35.119 9.662 18.787 1.00 51.37 448 THR A N 1
ATOM 2108 C CA . THR A 1 288 ? 35.735 8.343 18.885 1.00 62.25 448 THR A CA 1
ATOM 2109 C C . THR A 1 288 ? 34.945 7.401 19.785 1.00 61.19 448 THR A C 1
ATOM 2110 O O . THR A 1 288 ? 33.968 7.793 20.427 1.00 59.87 448 THR A O 1
ATOM 2114 N N . ASN A 1 289 ? 35.384 6.149 19.814 1.00 60.73 449 ASN A N 1
ATOM 2115 C CA . ASN A 1 289 ? 34.866 5.159 20.742 1.00 56.81 449 ASN A CA 1
ATOM 2116 C C . ASN A 1 289 ? 36.048 4.613 21.521 1.00 57.59 449 ASN A C 1
ATOM 2117 O O . ASN A 1 289 ? 36.016 3.489 22.021 1.00 56.81 449 ASN A O 1
ATOM 2122 N N . ARG A 1 290 ? 37.097 5.428 21.605 1.00 47.74 450 ARG A N 1
ATOM 2123 C CA . ARG A 1 290 ? 38.356 5.014 22.213 1.00 55.43 450 ARG A CA 1
ATOM 2124 C C . ARG A 1 290 ? 38.843 6.031 23.239 1.00 49.31 450 ARG A C 1
ATOM 2125 O O . ARG A 1 290 ? 38.533 7.222 23.154 1.00 41.85 450 ARG A O 1
ATOM 2127 N N . ILE A 1 291 ? 39.613 5.546 24.206 1.00 44.15 451 ILE A N 1
ATOM 2128 C CA . ILE A 1 291 ? 40.098 6.376 25.299 1.00 45.55 451 ILE A CA 1
ATOM 2129 C C . ILE A 1 291 ? 41.269 7.246 24.857 1.00 53.58 451 ILE A C 1
ATOM 2130 O O . ILE A 1 291 ? 42.275 6.737 24.362 1.00 55.47 451 ILE A O 1
ATOM 2135 N N . SER A 1 292 ? 41.140 8.556 25.037 1.00 46.48 452 SER A N 1
ATOM 2136 C CA . SER A 1 292 ? 42.208 9.471 24.661 1.00 47.06 452 SER A CA 1
ATOM 2137 C C . SER A 1 292 ? 43.053 9.902 25.867 1.00 52.01 452 SER A C 1
ATOM 2138 O O . SER A 1 292 ? 44.260 10.110 25.745 1.00 61.96 452 SER A O 1
ATOM 2141 N N . TYR A 1 293 ? 42.420 10.030 27.028 1.00 41.49 453 TYR A N 1
ATOM 2142 C CA . TYR A 1 293 ? 43.141 10.330 28.264 1.00 44.14 453 TYR A CA 1
ATOM 2143 C C . TYR A 1 293 ? 42.674 9.402 29.382 1.00 46.00 453 TYR A C 1
ATOM 2144 O O . TYR A 1 293 ? 41.612 8.793 29.277 1.00 50.19 453 TYR A O 1
ATOM 2153 N N . ALA A 1 294 ? 43.460 9.293 30.451 1.00 41.69 454 ALA A N 1
ATOM 2154 C CA . ALA A 1 294 ? 43.094 8.415 31.558 1.00 40.93 454 ALA A CA 1
ATOM 2155 C C . ALA A 1 294 ? 43.755 8.783 32.878 1.00 47.88 454 ALA A C 1
ATOM 2156 O O . ALA A 1 294 ? 44.952 8.585 33.060 1.00 43.45 454 ALA A O 1
ATOM 2158 N N . VAL A 1 295 ? 42.960 9.308 33.803 1.00 52.73 455 VAL A N 1
ATOM 2159 C CA . VAL A 1 295 ? 43.409 9.496 35.172 1.00 46.67 455 VAL A CA 1
ATOM 2160 C C . VAL A 1 295 ? 43.382 8.141 35.877 1.00 44.41 455 VAL A C 1
ATOM 2161 O O . VAL A 1 295 ? 42.323 7.665 36.276 1.00 46.13 455 VAL A O 1
ATOM 2165 N N . GLN A 1 296 ? 44.549 7.518 36.014 1.00 46.56 456 GLN A N 1
ATOM 2166 C CA . GLN A 1 296 ? 44.651 6.186 36.607 1.00 43.00 456 GLN A CA 1
ATOM 2167 C C . GLN A 1 296 ? 44.608 6.257 38.126 1.00 47.75 456 GLN A C 1
ATOM 2168 O O . GLN A 1 296 ? 45.426 6.939 38.745 1.00 43.53 456 GLN A O 1
ATOM 2174 N N . GLY A 1 297 ? 43.657 5.544 38.722 1.00 51.90 457 GLY A N 1
ATOM 2175 C CA . GLY A 1 297 ? 43.507 5.529 40.164 1.00 41.36 457 GLY A CA 1
ATOM 2176 C C . GLY A 1 297 ? 43.237 6.901 40.756 1.00 45.10 457 GLY A C 1
ATOM 2177 O O . GLY A 1 297 ? 43.862 7.292 41.742 1.00 44.30 457 GLY A O 1
ATOM 2178 N N . ALA A 1 298 ? 42.307 7.636 40.152 1.00 42.86 458 ALA A N 1
ATOM 2179 C CA . ALA A 1 298 ? 41.867 8.912 40.706 1.00 43.59 458 ALA A CA 1
ATOM 2180 C C . ALA A 1 298 ? 41.204 8.698 42.070 1.00 48.62 458 ALA A C 1
ATOM 2181 O O . ALA A 1 298 ? 41.243 9.569 42.938 1.00 48.84 458 ALA A O 1
ATOM 2183 N N . HIS A 1 299 ? 40.596 7.530 42.251 1.00 43.59 459 HIS A N 1
ATOM 2184 C CA . HIS A 1 299 ? 39.995 7.172 43.530 1.00 48.85 459 HIS A CA 1
ATOM 2185 C C . HIS A 1 299 ? 40.426 5.774 43.950 1.00 52.29 459 HIS A C 1
ATOM 2186 O O . HIS A 1 299 ? 40.682 4.914 43.102 1.00 50.09 459 HIS A O 1
ATOM 2193 N N . GLU A 1 300 ? 40.507 5.559 45.261 1.00 53.44 460 GLU A N 1
ATOM 2194 C CA . GLU A 1 300 ? 40.856 4.253 45.807 1.00 59.50 460 GLU A CA 1
ATOM 2195 C C . GLU A 1 300 ? 39.784 3.230 45.451 1.00 64.79 460 GLU A C 1
ATOM 2196 O O . GLU A 1 300 ? 40.084 2.163 44.914 1.00 71.49 460 GLU A O 1
ATOM 2198 N N . GLY A 1 301 ? 38.533 3.562 45.750 1.00 50.80 461 GLY A N 1
ATOM 2199 C CA . GLY A 1 301 ? 37.422 2.692 45.421 1.00 60.74 461 GLY A CA 1
ATOM 2200 C C . GLY A 1 301 ? 36.842 3.029 44.064 1.00 55.22 461 GLY A C 1
ATOM 2201 O O . GLY A 1 301 ? 37.568 3.433 43.160 1.00 55.21 461 GLY A O 1
ATOM 2202 N N . GLY A 1 302 ? 35.530 2.862 43.923 1.00 64.45 462 GLY A N 1
ATOM 2203 C CA . GLY A 1 302 ? 34.840 3.206 42.693 1.00 44.76 462 GLY A CA 1
ATOM 2204 C C . GLY A 1 302 ? 34.441 4.669 42.658 1.00 48.37 462 GLY A C 1
ATOM 2205 O O . GLY A 1 302 ? 34.443 5.350 43.691 1.00 47.84 462 GLY A O 1
ATOM 2206 N N . ILE A 1 303 ? 34.104 5.150 41.465 1.00 41.94 463 ILE A N 1
ATOM 2207 C CA . ILE A 1 303 ? 33.699 6.538 41.263 1.00 39.19 463 ILE A CA 1
ATOM 2208 C C . ILE A 1 303 ? 32.232 6.600 40.840 1.00 47.25 463 ILE A C 1
ATOM 2209 O O . ILE A 1 303 ? 31.886 6.211 39.724 1.00 44.10 463 ILE A O 1
ATOM 2214 N N . PHE A 1 304 ? 31.375 7.100 41.726 1.00 43.78 464 PHE A N 1
ATOM 2215 C CA . PHE A 1 304 ? 29.934 7.078 41.486 1.00 43.83 464 PHE A CA 1
ATOM 2216 C C . PHE A 1 304 ? 29.380 8.383 40.931 1.00 39.11 464 PHE A C 1
ATOM 2217 O O . PHE A 1 304 ? 28.319 8.406 40.308 1.00 40.88 464 PHE A O 1
ATOM 2225 N N . ALA A 1 305 ? 30.100 9.470 41.153 1.00 36.10 465 ALA A N 1
ATOM 2226 C CA . ALA A 1 305 ? 29.605 10.770 40.741 1.00 40.60 465 ALA A CA 1
ATOM 2227 C C . ALA A 1 305 ? 30.642 11.548 39.940 1.00 34.23 465 ALA A C 1
ATOM 2228 O O . ALA A 1 305 ? 31.820 11.582 40.287 1.00 40.50 465 ALA A O 1
ATOM 2230 N N . LEU A 1 306 ? 30.190 12.162 38.857 1.00 35.21 466 LEU A N 1
ATOM 2231 C CA . LEU A 1 306 ? 31.003 13.106 38.115 1.00 33.18 466 LEU A CA 1
ATOM 2232 C C . LEU A 1 306 ? 30.158 14.340 37.889 1.00 33.52 466 LEU A C 1
ATOM 2233 O O . LEU A 1 306 ? 28.959 14.233 37.638 1.00 36.10 466 LEU A O 1
ATOM 2238 N N . CYS A 1 307 ? 30.775 15.510 37.976 1.00 26.27 467 CYS A N 1
ATOM 2239 C CA . CYS A 1 307 ? 30.033 16.752 37.852 1.00 33.22 467 CYS A CA 1
ATOM 2240 C C . CYS A 1 307 ? 30.881 17.845 37.209 1.00 40.72 467 CYS A C 1
ATOM 2241 O O . CYS A 1 307 ? 31.875 18.287 37.780 1.00 42.62 467 CYS A O 1
ATOM 2244 N N . MET A 1 308 ? 30.491 18.273 36.013 1.00 43.18 468 MET A N 1
ATOM 2245 C CA . MET A 1 308 ? 31.184 19.367 35.341 1.00 45.78 468 MET A CA 1
ATOM 2246 C C . MET A 1 308 ? 30.639 20.702 35.808 1.00 42.94 468 MET A C 1
ATOM 2247 O O . MET A 1 308 ? 29.573 21.133 35.369 1.00 44.90 468 MET A O 1
ATOM 2252 N N . LEU A 1 309 ? 31.369 21.355 36.703 1.00 39.41 469 LEU A N 1
ATOM 2253 C CA . LEU A 1 309 ? 30.979 22.679 37.162 1.00 45.63 469 LEU A CA 1
ATOM 2254 C C . LEU A 1 309 ? 30.821 23.618 35.975 1.00 41.50 469 LEU A C 1
ATOM 2255 O O . LEU A 1 309 ? 31.214 23.293 34.857 1.00 49.74 469 LEU A O 1
ATOM 2260 N N . ARG A 1 310 ? 30.234 24.780 36.221 1.00 48.58 470 ARG A N 1
ATOM 2261 C CA . ARG A 1 310 ? 30.016 25.745 35.159 1.00 51.79 470 ARG A CA 1
ATOM 2262 C C . ARG A 1 310 ? 31.348 26.279 34.648 1.00 47.14 470 ARG A C 1
ATOM 2263 O O . ARG A 1 310 ? 31.480 26.604 33.471 1.00 52.79 470 ARG A O 1
ATOM 2265 N N . ASP A 1 311 ? 32.338 26.346 35.535 1.00 43.26 471 ASP A N 1
ATOM 2266 C CA . ASP A 1 311 ? 33.614 26.983 35.213 1.00 47.70 471 ASP A CA 1
ATOM 2267 C C . ASP A 1 311 ? 34.655 26.057 34.577 1.00 50.53 471 ASP A C 1
ATOM 2268 O O . ASP A 1 311 ? 35.823 26.427 34.460 1.00 49.52 471 ASP A O 1
ATOM 2273 N N . GLY A 1 312 ? 34.240 24.862 34.170 1.00 43.85 472 GLY A N 1
ATOM 2274 C CA . GLY A 1 312 ? 35.161 23.923 33.556 1.00 46.52 472 GLY A CA 1
ATOM 2275 C C . GLY A 1 312 ? 35.733 22.880 34.501 1.00 45.75 472 GLY A C 1
ATOM 2276 O O . GLY A 1 312 ? 36.212 21.837 34.058 1.00 47.11 472 GLY A O 1
ATOM 2277 N N . THR A 1 313 ? 35.693 23.160 35.801 1.00 45.48 473 THR A N 1
ATOM 2278 C CA . THR A 1 313 ? 36.149 22.208 36.812 1.00 43.88 473 THR A CA 1
ATOM 2279 C C . THR A 1 313 ? 35.336 20.915 36.755 1.00 41.67 473 THR A C 1
ATOM 2280 O O . THR A 1 313 ? 34.117 20.941 36.620 1.00 41.08 473 THR A O 1
ATOM 2284 N N . LEU A 1 314 ? 36.018 19.782 36.855 1.00 36.05 474 LEU A N 1
ATOM 2285 C CA . LEU A 1 314 ? 35.341 18.501 36.944 1.00 32.46 474 LEU A CA 1
ATOM 2286 C C . LEU A 1 314 ? 35.434 18.011 38.379 1.00 33.46 474 LEU A C 1
ATOM 2287 O O . LEU A 1 314 ? 36.524 17.929 38.932 1.00 35.49 474 LEU A O 1
ATOM 2292 N N . VAL A 1 315 ? 34.296 17.702 38.993 1.00 40.05 475 VAL A N 1
ATOM 2293 C CA . VAL A 1 315 ? 34.306 17.208 40.367 1.00 36.44 475 VAL A CA 1
ATOM 2294 C C . VAL A 1 315 ? 34.069 15.702 40.403 1.00 33.44 475 VAL A C 1
ATOM 2295 O O . VAL A 1 315 ? 33.280 15.161 39.631 1.00 37.63 475 VAL A O 1
ATOM 2299 N N . SER A 1 316 ? 34.777 15.036 41.304 1.00 36.00 476 SER A N 1
ATOM 2300 C CA . SER A 1 316 ? 34.865 13.588 41.316 1.00 33.85 476 SER A CA 1
ATOM 2301 C C . SER A 1 316 ? 34.418 13.100 42.685 1.00 32.27 476 SER A C 1
ATOM 2302 O O . SER A 1 316 ? 34.885 13.603 43.705 1.00 33.71 476 SER A O 1
ATOM 2305 N N . GLY A 1 317 ? 33.513 12.128 42.712 1.00 34.51 477 GLY A N 1
ATOM 2306 C CA . GLY A 1 317 ? 32.999 11.613 43.969 1.00 38.70 477 GLY A CA 1
ATOM 2307 C C . GLY A 1 317 ? 33.288 10.139 44.181 1.00 40.91 477 GLY A C 1
ATOM 2308 O O . GLY A 1 317 ? 32.849 9.293 43.404 1.00 44.82 477 GLY A O 1
ATOM 2309 N N . GLY A 1 318 ? 34.024 9.828 45.242 1.00 37.66 478 GLY A N 1
ATOM 2310 C CA . GLY A 1 318 ? 34.379 8.452 45.533 1.00 39.53 478 GLY A CA 1
ATOM 2311 C C . GLY A 1 318 ? 33.408 7.737 46.456 1.00 49.12 478 GLY A C 1
ATOM 2312 O O . GLY A 1 318 ? 33.072 8.226 47.539 1.00 39.52 478 GLY A O 1
ATOM 2313 N N . GLY A 1 319 ? 32.954 6.567 46.024 1.00 48.00 479 GLY A N 1
ATOM 2314 C CA . GLY A 1 319 ? 32.141 5.720 46.872 1.00 37.64 479 GLY A CA 1
ATOM 2315 C C . GLY A 1 319 ? 32.903 5.282 48.109 1.00 48.51 479 GLY A C 1
ATOM 2316 O O . GLY A 1 319 ? 32.659 5.779 49.207 1.00 60.61 479 GLY A O 1
ATOM 2317 N N . LYS A 1 320 ? 33.843 4.360 47.926 1.00 59.58 480 LYS A N 1
ATOM 2318 C CA . LYS A 1 320 ? 34.585 3.771 49.041 1.00 60.42 480 LYS A CA 1
ATOM 2319 C C . LYS A 1 320 ? 35.448 4.766 49.821 1.00 61.56 480 LYS A C 1
ATOM 2320 O O . LYS A 1 320 ? 35.437 4.765 51.052 1.00 68.59 480 LYS A O 1
ATOM 2326 N N . ASP A 1 321 ? 36.191 5.608 49.107 1.00 50.00 481 ASP A N 1
ATOM 2327 C CA . ASP A 1 321 ? 37.177 6.486 49.736 1.00 46.03 481 ASP A CA 1
ATOM 2328 C C . ASP A 1 321 ? 36.608 7.802 50.265 1.00 52.36 481 ASP A C 1
ATOM 2329 O O . ASP A 1 321 ? 37.292 8.537 50.975 1.00 53.62 481 ASP A O 1
ATOM 2334 N N . ARG A 1 322 ? 35.360 8.097 49.921 1.00 49.96 482 ARG A N 1
ATOM 2335 C CA . ARG A 1 322 ? 34.671 9.261 50.472 1.00 53.40 482 ARG A CA 1
ATOM 2336 C C . ARG A 1 322 ? 35.390 10.566 50.140 1.00 50.31 482 ARG A C 1
ATOM 2337 O O . ARG A 1 322 ? 35.230 11.569 50.837 1.00 52.18 482 ARG A O 1
ATOM 2345 N N . LYS A 1 323 ? 36.177 10.558 49.073 1.00 46.77 483 LYS A N 1
ATOM 2346 C CA . LYS A 1 323 ? 36.910 11.756 48.686 1.00 49.32 483 LYS A CA 1
ATOM 2347 C C . LYS A 1 323 ? 36.201 12.533 47.575 1.00 46.87 483 LYS A C 1
ATOM 2348 O O . LYS A 1 323 ? 35.614 11.950 46.661 1.00 40.25 483 LYS A O 1
ATOM 2354 N N . LEU A 1 324 ? 36.260 13.857 47.675 1.00 43.98 484 LEU A N 1
ATOM 2355 C CA . LEU A 1 324 ? 35.623 14.739 46.711 1.00 39.36 484 LEU A CA 1
ATOM 2356 C C . LEU A 1 324 ? 36.688 15.558 45.998 1.00 42.51 484 LEU A C 1
ATOM 2357 O O . LEU A 1 324 ? 37.118 16.595 46.503 1.00 46.16 484 LEU A O 1
ATOM 2362 N N . ILE A 1 325 ? 37.107 15.098 44.824 1.00 36.33 485 ILE A N 1
ATOM 2363 C CA . ILE A 1 325 ? 38.253 15.693 44.144 1.00 35.02 485 ILE A CA 1
ATOM 2364 C C . ILE A 1 325 ? 37.876 16.699 43.063 1.00 35.26 485 ILE A C 1
ATOM 2365 O O . ILE A 1 325 ? 36.968 16.464 42.272 1.00 36.12 485 ILE A O 1
ATOM 2370 N N . SER A 1 326 ? 38.601 17.810 43.022 1.00 32.71 486 SER A N 1
ATOM 2371 C CA . SER A 1 326 ? 38.385 18.831 42.011 1.00 30.17 486 SER A CA 1
ATOM 2372 C C . SER A 1 326 ? 39.457 18.730 40.912 1.00 44.02 486 SER A C 1
ATOM 2373 O O . SER A 1 326 ? 40.649 18.707 41.203 1.00 45.84 486 SER A O 1
ATOM 2376 N N . TRP A 1 327 ? 39.030 18.653 39.655 1.00 34.88 487 TRP A N 1
ATOM 2377 C CA . TRP A 1 327 ? 39.958 18.520 38.534 1.00 41.81 487 TRP A CA 1
ATOM 2378 C C . TRP A 1 327 ? 39.859 19.703 37.569 1.00 44.96 487 TRP A C 1
ATOM 2379 O O . TRP A 1 327 ? 38.780 20.260 37.361 1.00 40.01 487 TRP A O 1
ATOM 2390 N N . SER A 1 328 ? 40.992 20.074 36.978 1.00 40.84 488 SER A N 1
ATOM 2391 C CA . SER A 1 328 ? 41.035 21.176 36.020 1.00 44.28 488 SER A CA 1
ATOM 2392 C C . SER A 1 328 ? 40.430 20.768 34.687 1.00 38.06 488 SER A C 1
ATOM 2393 O O . SER A 1 328 ? 40.128 19.596 34.461 1.00 36.26 488 SER A O 1
ATOM 2396 N N . GLY A 1 329 ? 40.260 21.740 33.799 1.00 43.26 489 GLY A N 1
ATOM 2397 C CA . GLY A 1 329 ? 39.840 21.448 32.441 1.00 50.53 489 GLY A CA 1
ATOM 2398 C C . GLY A 1 329 ? 40.759 20.446 31.758 1.00 44.75 489 GLY A C 1
ATOM 2399 O O . GLY A 1 329 ? 40.361 19.770 30.809 1.00 39.51 489 GLY A O 1
ATOM 2400 N N . ASN A 1 330 ? 41.992 20.339 32.246 1.00 47.10 490 ASN A N 1
ATOM 2401 C CA . ASN A 1 330 ? 42.974 19.443 31.639 1.00 45.33 490 ASN A CA 1
ATOM 2402 C C . ASN A 1 330 ? 43.236 18.182 32.460 1.00 47.23 490 ASN A C 1
ATOM 2403 O O . ASN A 1 330 ? 44.173 17.431 32.182 1.00 48.40 490 ASN A O 1
ATOM 2408 N N . TYR A 1 331 ? 42.404 17.967 33.474 1.00 43.84 491 TYR A N 1
ATOM 2409 C CA . TYR A 1 331 ? 42.401 16.723 34.243 1.00 35.99 491 TYR A CA 1
ATOM 2410 C C . TYR A 1 331 ? 43.580 16.594 35.198 1.00 34.74 491 TYR A C 1
ATOM 2411 O O . TYR A 1 331 ? 44.034 15.490 35.495 1.00 45.97 491 TYR A O 1
ATOM 2420 N N . GLN A 1 332 ? 44.058 17.727 35.695 1.00 30.31 492 GLN A N 1
ATOM 2421 C CA . GLN A 1 332 ? 45.084 17.716 36.727 1.00 45.66 492 GLN A CA 1
ATOM 2422 C C . GLN A 1 332 ? 44.475 18.014 38.101 1.00 50.35 492 GLN A C 1
ATOM 2423 O O . GLN A 1 332 ? 43.646 18.916 38.242 1.00 44.98 492 GLN A O 1
ATOM 2429 N N . LYS A 1 333 ? 44.879 17.242 39.106 1.00 43.34 493 LYS A N 1
ATOM 2430 C CA . LYS A 1 333 ? 44.329 17.375 40.450 1.00 44.62 493 LYS A CA 1
ATOM 2431 C C . LYS A 1 333 ? 44.426 18.821 40.924 1.00 48.37 493 LYS A C 1
ATOM 2432 O O . LYS A 1 333 ? 45.500 19.418 40.892 1.00 52.97 493 LYS A O 1
ATOM 2438 N N . LEU A 1 334 ? 43.301 19.378 41.361 1.00 41.06 494 LEU A N 1
ATOM 2439 C CA . LEU A 1 334 ? 43.248 20.771 41.786 1.00 36.39 494 LEU A CA 1
ATOM 2440 C C . LEU A 1 334 ? 43.108 20.866 43.301 1.00 47.45 494 LEU A C 1
ATOM 2441 O O . LEU A 1 334 ? 43.870 21.570 43.961 1.00 55.59 494 LEU A O 1
ATOM 2446 N N . ARG A 1 335 ? 42.124 20.155 43.841 1.00 52.15 495 ARG A N 1
ATOM 2447 C CA . ARG A 1 335 ? 41.819 20.187 45.270 1.00 56.50 495 ARG A CA 1
ATOM 2448 C C . ARG A 1 335 ? 41.200 18.863 45.688 1.00 48.37 495 ARG A C 1
ATOM 2449 O O . ARG A 1 335 ? 40.801 18.060 44.845 1.00 51.32 495 ARG A O 1
ATOM 2457 N N . LYS A 1 336 ? 41.112 18.641 46.992 1.00 48.10 496 LYS A N 1
ATOM 2458 C CA . LYS A 1 336 ? 40.599 17.381 47.511 1.00 50.34 496 LYS A CA 1
ATOM 2459 C C . LYS A 1 336 ? 40.008 17.558 48.905 1.00 47.39 496 LYS A C 1
ATOM 2460 O O . LYS A 1 336 ? 40.502 18.355 49.699 1.00 54.95 496 LYS A O 1
ATOM 2466 N N . THR A 1 337 ? 38.934 16.828 49.187 1.00 47.34 497 THR A N 1
ATOM 2467 C CA . THR A 1 337 ? 38.359 16.792 50.526 1.00 48.37 497 THR A CA 1
ATOM 2468 C C . THR A 1 337 ? 37.850 15.397 50.847 1.00 49.79 497 THR A C 1
ATOM 2469 O O . THR A 1 337 ? 37.608 14.591 49.951 1.00 49.42 497 THR A O 1
ATOM 2473 N N . GLU A 1 338 ? 37.698 15.118 52.135 1.00 57.62 498 GLU A N 1
ATOM 2474 C CA . GLU A 1 338 ? 37.112 13.867 52.586 1.00 54.20 498 GLU A CA 1
ATOM 2475 C C . GLU A 1 338 ? 35.813 14.176 53.321 1.00 52.51 498 GLU A C 1
ATOM 2476 O O . GLU A 1 338 ? 35.740 15.120 54.108 1.00 43.61 498 GLU A O 1
ATOM 2482 N N . ILE A 1 339 ? 34.780 13.393 53.036 1.00 56.66 499 ILE A N 1
ATOM 2483 C CA . ILE A 1 339 ? 33.498 13.555 53.704 1.00 51.73 499 ILE A CA 1
ATOM 2484 C C . ILE A 1 339 ? 33.510 12.749 54.995 1.00 47.14 499 ILE A C 1
ATOM 2485 O O . ILE A 1 339 ? 33.904 11.581 54.990 1.00 50.57 499 ILE A O 1
ATOM 2490 N N . PRO A 1 340 ? 33.100 13.375 56.109 1.00 42.78 500 PRO A N 1
ATOM 2491 C CA . PRO A 1 340 ? 33.014 12.672 57.392 1.00 40.54 500 PRO A CA 1
ATOM 2492 C C . PRO A 1 340 ? 32.378 11.295 57.210 1.00 46.09 500 PRO A C 1
ATOM 2493 O O . PRO A 1 340 ? 31.298 11.187 56.632 1.00 49.11 500 PRO A O 1
ATOM 2497 N N . GLU A 1 341 ? 33.049 10.255 57.694 1.00 49.51 501 GLU A N 1
ATOM 2498 C CA . GLU A 1 341 ? 32.641 8.883 57.408 1.00 50.17 501 GLU A CA 1
ATOM 2499 C C . GLU A 1 341 ? 31.262 8.545 57.961 1.00 52.92 501 GLU A C 1
ATOM 2500 O O . GLU A 1 341 ? 30.650 7.553 57.563 1.00 63.07 501 GLU A O 1
ATOM 2506 N N . GLN A 1 342 ? 30.778 9.374 58.879 1.00 48.05 502 GLN A N 1
ATOM 2507 C CA . GLN A 1 342 ? 29.437 9.212 59.431 1.00 49.99 502 GLN A CA 1
ATOM 2508 C C . GLN A 1 342 ? 28.383 9.295 58.331 1.00 47.88 502 GLN A C 1
ATOM 2509 O O . GLN A 1 342 ? 27.404 8.553 58.335 1.00 45.66 502 GLN A O 1
ATOM 2515 N N . PHE A 1 343 ? 28.568 10.218 57.409 1.00 48.99 503 PHE A N 1
ATOM 2516 C CA . PHE A 1 343 ? 27.682 10.361 56.271 1.00 40.90 503 PHE A CA 1
ATOM 2517 C C . PHE A 1 343 ? 27.732 9.166 55.328 1.00 44.82 503 PHE A C 1
ATOM 2518 O O . PHE A 1 343 ? 26.737 8.823 54.717 1.00 47.39 503 PHE A O 1
ATOM 2526 N N . GLY A 1 344 ? 28.905 8.557 55.187 1.00 45.88 504 GLY A N 1
ATOM 2527 C CA . GLY A 1 344 ? 29.065 7.406 54.317 1.00 48.02 504 GLY A CA 1
ATOM 2528 C C . GLY A 1 344 ? 29.539 7.770 52.922 1.00 44.39 504 GLY A C 1
ATOM 2529 O O . GLY A 1 344 ? 29.815 8.934 52.631 1.00 40.26 504 GLY A O 1
ATOM 2530 N N . PRO A 1 345 ? 29.644 6.763 52.060 1.00 42.69 505 PRO A N 1
ATOM 2531 C CA . PRO A 1 345 ? 30.168 6.945 50.700 1.00 44.72 505 PRO A CA 1
ATOM 2532 C C . PRO A 1 345 ? 29.315 7.856 49.819 1.00 38.37 505 PRO A C 1
ATOM 2533 O O . PRO A 1 345 ? 28.087 7.822 49.883 1.00 42.35 505 PRO A O 1
ATOM 2537 N N . ILE A 1 346 ? 29.985 8.662 49.000 1.00 38.76 506 ILE A N 1
ATOM 2538 C CA . ILE A 1 346 ? 29.319 9.583 48.085 1.00 35.97 506 ILE A CA 1
ATOM 2539 C C . ILE A 1 346 ? 28.571 8.841 46.981 1.00 39.88 506 ILE A C 1
ATOM 2540 O O . ILE A 1 346 ? 29.002 7.781 46.528 1.00 33.44 506 ILE A O 1
ATOM 2545 N N . ARG A 1 347 ? 27.446 9.407 46.556 1.00 45.27 507 ARG A N 1
ATOM 2546 C CA . ARG A 1 347 ? 26.619 8.803 45.515 1.00 39.96 507 ARG A CA 1
ATOM 2547 C C . ARG A 1 347 ? 26.277 9.800 44.408 1.00 32.70 507 ARG A C 1
ATOM 2548 O O . ARG A 1 347 ? 26.228 9.447 43.231 1.00 34.68 507 ARG A O 1
ATOM 2556 N N . THR A 1 348 ? 26.040 11.050 44.788 1.00 26.73 508 THR A N 1
ATOM 2557 C CA . THR A 1 348 ? 25.683 12.069 43.815 1.00 25.09 508 THR A CA 1
ATOM 2558 C C . THR A 1 348 ? 26.334 13.386 44.187 1.00 22.30 508 THR A C 1
ATOM 2559 O O . THR A 1 348 ? 26.650 13.629 45.349 1.00 24.29 508 THR A O 1
ATOM 2563 N N . VAL A 1 349 ? 26.547 14.228 43.184 1.00 29.94 509 VAL A N 1
ATOM 2564 C CA . VAL A 1 349 ? 27.133 15.540 43.390 1.00 26.91 509 VAL A CA 1
ATOM 2565 C C . VAL A 1 349 ? 26.392 16.516 42.504 1.00 29.75 509 VAL A C 1
ATOM 2566 O O . VAL A 1 349 ? 26.080 16.198 41.358 1.00 31.38 509 VAL A O 1
ATOM 2570 N N . ALA A 1 350 ? 26.096 17.698 43.031 1.00 29.06 510 ALA A N 1
ATOM 2571 C CA . ALA A 1 350 ? 25.387 18.706 42.253 1.00 31.98 510 ALA A CA 1
ATOM 2572 C C . ALA A 1 350 ? 25.963 20.085 42.516 1.00 38.44 510 ALA A C 1
ATOM 2573 O O . ALA A 1 350 ? 26.373 20.400 43.633 1.00 37.39 510 ALA A O 1
ATOM 2575 N N . GLU A 1 351 ? 25.992 20.907 41.477 1.00 38.56 511 GLU A N 1
ATOM 2576 C CA . GLU A 1 351 ? 26.568 22.234 41.589 1.00 43.58 511 GLU A CA 1
ATOM 2577 C C . GLU A 1 351 ? 25.581 23.200 42.233 1.00 39.13 511 GLU A C 1
ATOM 2578 O O . GLU A 1 351 ? 24.413 23.256 41.847 1.00 34.12 511 GLU A O 1
ATOM 2584 N N . GLY A 1 352 ? 26.058 23.958 43.214 1.00 36.07 512 GLY A N 1
ATOM 2585 C CA . GLY A 1 352 ? 25.244 24.967 43.864 1.00 39.03 512 GLY A CA 1
ATOM 2586 C C . GLY A 1 352 ? 25.519 26.358 43.326 1.00 55.76 512 GLY A C 1
ATOM 2587 O O . GLY A 1 352 ? 26.202 26.519 42.311 1.00 48.25 512 GLY A O 1
ATOM 2588 N N . LYS A 1 353 ? 24.974 27.368 43.999 1.00 61.87 513 LYS A N 1
ATOM 2589 C CA . LYS A 1 353 ? 25.263 28.757 43.659 1.00 57.77 513 LYS A CA 1
ATOM 2590 C C . LYS A 1 353 ? 26.592 29.147 44.286 1.00 52.84 513 LYS A C 1
ATOM 2591 O O . LYS A 1 353 ? 26.914 28.718 45.394 1.00 50.51 513 LYS A O 1
ATOM 2593 N N . GLY A 1 354 ? 27.369 29.953 43.574 1.00 63.37 514 GLY A N 1
ATOM 2594 C CA . GLY A 1 354 ? 28.699 30.306 44.030 1.00 52.92 514 GLY A CA 1
ATOM 2595 C C . GLY A 1 354 ? 29.569 29.081 44.253 1.00 58.28 514 GLY A C 1
ATOM 2596 O O . GLY A 1 354 ? 29.633 28.178 43.413 1.00 43.60 514 GLY A O 1
ATOM 2597 N N . ASP A 1 355 ? 30.240 29.046 45.398 1.00 58.18 515 ASP A N 1
ATOM 2598 C CA . ASP A 1 355 ? 31.167 27.964 45.696 1.00 55.60 515 ASP A CA 1
ATOM 2599 C C . ASP A 1 355 ? 30.461 26.800 46.379 1.00 56.17 515 ASP A C 1
ATOM 2600 O O . ASP A 1 355 ? 31.109 25.910 46.925 1.00 60.83 515 ASP A O 1
ATOM 2605 N N . VAL A 1 356 ? 29.132 26.812 46.333 1.00 55.99 516 VAL A N 1
ATOM 2606 C CA . VAL A 1 356 ? 28.319 25.757 46.939 1.00 49.94 516 VAL A CA 1
ATOM 2607 C C . VAL A 1 356 ? 28.407 24.428 46.187 1.00 52.52 516 VAL A C 1
ATOM 2608 O O . VAL A 1 356 ? 28.396 24.391 44.956 1.00 57.09 516 VAL A O 1
ATOM 2612 N N . ILE A 1 357 ? 28.501 23.340 46.944 1.00 45.15 517 ILE A N 1
ATOM 2613 C CA . ILE A 1 357 ? 28.465 21.998 46.384 1.00 40.71 517 ILE A CA 1
ATOM 2614 C C . ILE A 1 357 ? 27.521 21.140 47.208 1.00 42.80 517 ILE A C 1
ATOM 2615 O O . ILE A 1 357 ? 27.505 21.228 48.436 1.00 41.93 517 ILE A O 1
ATOM 2620 N N . LEU A 1 358 ? 26.732 20.313 46.534 1.00 34.89 518 LEU A N 1
ATOM 2621 C CA . LEU A 1 358 ? 25.869 19.376 47.231 1.00 35.70 518 LEU A CA 1
ATOM 2622 C C . LEU A 1 358 ? 26.305 17.937 46.979 1.00 35.17 518 LEU A C 1
ATOM 2623 O O . LEU A 1 358 ? 26.720 17.583 45.871 1.00 37.63 518 LEU A O 1
ATOM 2628 N N . ILE A 1 359 ? 26.217 17.117 48.023 1.00 32.42 519 ILE A N 1
ATOM 2629 C CA . ILE A 1 359 ? 26.498 15.693 47.916 1.00 29.63 519 ILE A CA 1
ATOM 2630 C C . ILE A 1 359 ? 25.365 14.865 48.516 1.00 33.59 519 ILE A C 1
ATOM 2631 O O . ILE A 1 359 ? 24.823 15.198 49.571 1.00 36.62 519 ILE A O 1
ATOM 2636 N N . GLY A 1 360 ? 25.009 13.787 47.830 1.00 31.18 520 GLY A N 1
ATOM 2637 C CA . GLY A 1 360 ? 24.073 12.816 48.358 1.00 28.46 520 GLY A CA 1
ATOM 2638 C C . GLY A 1 360 ? 24.827 11.538 48.656 1.00 35.47 520 GLY A C 1
ATOM 2639 O O . GLY A 1 360 ? 25.620 11.075 47.833 1.00 39.34 520 GLY A O 1
ATOM 2640 N N . THR A 1 361 ? 24.591 10.969 49.833 1.00 31.44 521 THR A N 1
ATOM 2641 C CA . THR A 1 361 ? 25.350 9.808 50.273 1.00 30.87 521 THR A CA 1
ATOM 2642 C C . THR A 1 361 ? 24.515 8.543 50.316 1.00 34.96 521 THR A C 1
ATOM 2643 O O . THR A 1 361 ? 23.290 8.583 50.219 1.00 39.68 521 THR A O 1
ATOM 2647 N N . THR A 1 362 ? 25.203 7.421 50.479 1.00 39.79 522 THR A N 1
ATOM 2648 C CA . THR A 1 362 ? 24.576 6.110 50.522 1.00 41.21 522 THR A CA 1
ATOM 2649 C C . THR A 1 362 ? 23.771 5.934 51.802 1.00 40.92 522 THR A C 1
ATOM 2650 O O . THR A 1 362 ? 22.935 5.036 51.902 1.00 42.79 522 THR A O 1
ATOM 2654 N N . ARG A 1 363 ? 24.019 6.805 52.777 1.00 41.26 523 ARG A N 1
ATOM 2655 C CA . ARG A 1 363 ? 23.300 6.752 54.045 1.00 39.85 523 ARG A CA 1
ATOM 2656 C C . ARG A 1 363 ? 22.105 7.695 54.064 1.00 40.80 523 ARG A C 1
ATOM 2657 O O . ARG A 1 363 ? 21.514 7.931 55.112 1.00 39.73 523 ARG A O 1
ATOM 2665 N N . ASN A 1 364 ? 21.762 8.232 52.898 1.00 41.03 524 ASN A N 1
ATOM 2666 C CA . ASN A 1 364 ? 20.582 9.076 52.740 1.00 31.18 524 ASN A CA 1
ATOM 2667 C C . ASN A 1 364 ? 20.705 10.471 53.359 1.00 34.36 524 ASN A C 1
ATOM 2668 O O . ASN A 1 364 ? 19.715 11.070 53.777 1.00 36.22 524 ASN A O 1
ATOM 2673 N N . PHE A 1 365 ? 21.932 10.979 53.411 1.00 39.10 525 PHE A N 1
ATOM 2674 C CA . PHE A 1 365 ? 22.182 12.370 53.769 1.00 31.74 525 PHE A CA 1
ATOM 2675 C C . PHE A 1 365 ? 22.302 13.188 52.495 1.00 35.02 525 PHE A C 1
ATOM 2676 O O . PHE A 1 365 ? 22.790 12.701 51.476 1.00 36.64 525 PHE A O 1
ATOM 2684 N N . VAL A 1 366 ? 21.856 14.433 52.549 1.00 31.15 526 VAL A N 1
ATOM 2685 C CA . VAL A 1 366 ? 22.212 15.392 51.522 1.00 33.39 526 VAL A CA 1
ATOM 2686 C C . VAL A 1 366 ? 22.984 16.482 52.233 1.00 40.82 526 VAL A C 1
ATOM 2687 O O . VAL A 1 366 ? 22.442 17.173 53.096 1.00 39.22 526 VAL A O 1
ATOM 2691 N N . LEU A 1 367 ? 24.260 16.613 51.889 1.00 43.54 527 LEU A N 1
ATOM 2692 C CA . LEU A 1 367 ? 25.137 17.560 52.562 1.00 38.54 527 LEU A CA 1
ATOM 2693 C C . LEU A 1 367 ? 25.321 18.799 51.703 1.00 39.16 527 LEU A C 1
ATOM 2694 O O . LEU A 1 367 ? 25.286 18.729 50.475 1.00 36.52 527 LEU A O 1
ATOM 2699 N N . GLN A 1 368 ? 25.501 19.937 52.359 1.00 41.13 528 GLN A N 1
ATOM 2700 C CA . GLN A 1 368 ? 25.864 21.161 51.667 1.00 39.97 528 GLN A CA 1
ATOM 2701 C C . GLN A 1 368 ? 27.200 21.633 52.206 1.00 48.24 528 GLN A C 1
ATOM 2702 O O . GLN A 1 368 ? 27.357 21.846 53.407 1.00 56.54 528 GLN A O 1
ATOM 2708 N N . GLY A 1 369 ? 28.166 21.784 51.312 1.00 46.96 529 GLY A N 1
ATOM 2709 C CA . GLY A 1 369 ? 29.486 22.221 51.709 1.00 53.99 529 GLY A CA 1
ATOM 2710 C C . GLY A 1 369 ? 30.170 22.988 50.603 1.00 55.12 529 GLY A C 1
ATOM 2711 O O . GLY A 1 369 ? 29.554 23.801 49.911 1.00 53.23 529 GLY A O 1
ATOM 2712 N N . THR A 1 370 ? 31.457 22.721 50.438 1.00 55.66 530 THR A N 1
ATOM 2713 C CA . THR A 1 370 ? 32.250 23.403 49.434 1.00 55.81 530 THR A CA 1
ATOM 2714 C C . THR A 1 370 ? 33.414 22.490 49.063 1.00 48.94 530 THR A C 1
ATOM 2715 O O . THR A 1 370 ? 33.636 21.469 49.711 1.00 50.63 530 THR A O 1
ATOM 2719 N N . LEU A 1 371 ? 34.143 22.841 48.013 1.00 54.31 531 LEU A N 1
ATOM 2720 C CA . LEU A 1 371 ? 35.269 22.026 47.570 1.00 51.48 531 LEU A CA 1
ATOM 2721 C C . LEU A 1 371 ? 36.411 21.990 48.592 1.00 57.78 531 LEU A C 1
ATOM 2722 O O . LEU A 1 371 ? 37.434 21.355 48.351 1.00 63.26 531 LEU A O 1
ATOM 2727 N N . SER A 1 372 ? 36.223 22.645 49.738 1.00 71.25 532 SER A N 1
ATOM 2728 C CA . SER A 1 372 ? 37.330 22.923 50.663 1.00 64.70 532 SER A CA 1
ATOM 2729 C C . SER A 1 372 ? 37.548 22.002 51.882 1.00 66.49 532 SER A C 1
ATOM 2730 O O . SER A 1 372 ? 38.699 21.743 52.237 1.00 78.44 532 SER A O 1
ATOM 2733 N N . GLY A 1 373 ? 36.497 21.526 52.551 1.00 57.74 533 GLY A N 1
ATOM 2734 C CA . GLY A 1 373 ? 35.110 21.889 52.325 1.00 64.61 533 GLY A CA 1
ATOM 2735 C C . GLY A 1 373 ? 34.304 21.454 53.542 1.00 64.59 533 GLY A C 1
ATOM 2736 O O . GLY A 1 373 ? 34.450 20.327 54.016 1.00 71.74 533 GLY A O 1
ATOM 2737 N N . ASP A 1 374 ? 33.460 22.338 54.064 1.00 59.26 534 ASP A N 1
ATOM 2738 C CA . ASP A 1 374 ? 32.751 22.059 55.315 1.00 60.93 534 ASP A CA 1
ATOM 2739 C C . ASP A 1 374 ? 31.352 21.506 55.083 1.00 56.17 534 ASP A C 1
ATOM 2740 O O . ASP A 1 374 ? 30.391 22.265 54.977 1.00 64.25 534 ASP A O 1
ATOM 2745 N N . PHE A 1 375 ? 31.232 20.184 55.026 1.00 51.22 535 PHE A N 1
ATOM 2746 C CA . PHE A 1 375 ? 29.958 19.558 54.680 1.00 49.26 535 PHE A CA 1
ATOM 2747 C C . PHE A 1 375 ? 29.062 19.264 55.878 1.00 47.51 535 PHE A C 1
ATOM 2748 O O . PHE A 1 375 ? 29.407 18.466 56.748 1.00 46.73 535 PHE A O 1
ATOM 2756 N N . THR A 1 376 ? 27.906 19.921 55.904 1.00 46.10 536 THR A N 1
ATOM 2757 C CA . THR A 1 376 ? 26.889 19.680 56.919 1.00 46.13 536 THR A CA 1
ATOM 2758 C C . THR A 1 376 ? 25.584 19.244 56.265 1.00 42.48 536 THR A C 1
ATOM 2759 O O . THR A 1 376 ? 25.209 19.767 55.215 1.00 42.13 536 THR A O 1
ATOM 2763 N N . PRO A 1 377 ? 24.883 18.285 56.886 1.00 42.73 537 PRO A N 1
ATOM 2764 C CA . PRO A 1 377 ? 23.603 17.796 56.362 1.00 42.11 537 PRO A CA 1
ATOM 2765 C C . PRO A 1 377 ? 22.545 18.890 56.276 1.00 35.10 537 PRO A C 1
ATOM 2766 O O . PRO A 1 377 ? 22.508 19.780 57.123 1.00 33.53 537 PRO A O 1
ATOM 2770 N N . ILE A 1 378 ? 21.707 18.820 55.245 1.00 37.58 538 ILE A N 1
ATOM 2771 C CA . ILE A 1 378 ? 20.569 19.720 55.088 1.00 32.88 538 ILE A CA 1
ATOM 2772 C C . ILE A 1 378 ? 19.319 18.869 54.961 1.00 32.62 538 ILE A C 1
ATOM 2773 O O . ILE A 1 378 ? 18.200 19.379 54.935 1.00 33.96 538 ILE A O 1
ATOM 2778 N N . THR A 1 379 ? 19.539 17.560 54.872 1.00 33.14 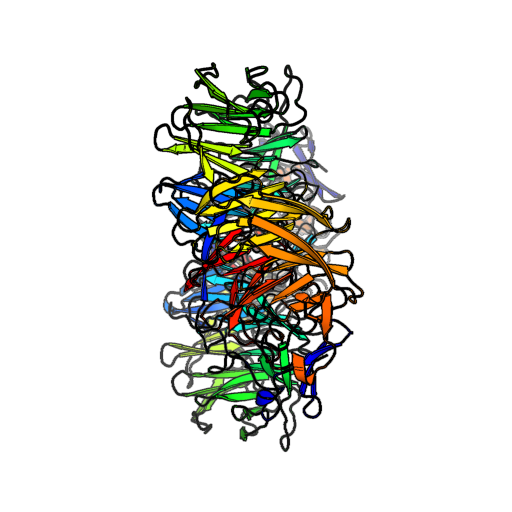539 THR A N 1
ATOM 2779 C CA . THR A 1 379 ? 18.481 16.568 54.764 1.00 29.54 539 THR A CA 1
ATOM 2780 C C . THR A 1 379 ? 19.050 15.237 55.222 1.00 33.62 539 THR A C 1
ATOM 2781 O O . THR A 1 379 ? 20.238 14.976 55.059 1.00 35.89 539 THR A O 1
ATOM 2785 N N . GLN A 1 380 ? 18.206 14.396 55.800 1.00 37.66 540 GLN A N 1
ATOM 2786 C CA . GLN A 1 380 ? 18.631 13.072 56.217 1.00 37.65 540 GLN A CA 1
ATOM 2787 C C . GLN A 1 380 ? 17.414 12.273 56.628 1.00 40.05 540 GLN A C 1
ATOM 2788 O O . GLN A 1 380 ? 16.340 12.831 56.832 1.00 44.04 540 GLN A O 1
ATOM 2794 N N . GLY A 1 381 ? 17.587 10.964 56.749 1.00 37.29 541 GLY A N 1
ATOM 2795 C CA . GLY A 1 381 ? 16.494 10.085 57.108 1.00 36.11 541 GLY A CA 1
ATOM 2796 C C . GLY A 1 381 ? 16.996 8.686 57.388 1.00 37.65 541 GLY A C 1
ATOM 2797 O O . GLY A 1 381 ? 18.201 8.441 57.416 1.00 49.81 541 GLY A O 1
ATOM 2798 N N . HIS A 1 382 ? 16.070 7.762 57.597 1.00 36.26 542 HIS A N 1
ATOM 2799 C CA . HIS A 1 382 ? 16.430 6.384 57.874 1.00 33.99 542 HIS A CA 1
ATOM 2800 C C . HIS A 1 382 ? 16.843 5.684 56.590 1.00 35.56 542 HIS A C 1
ATOM 2801 O O . HIS A 1 382 ? 16.537 6.153 55.495 1.00 36.16 542 HIS A O 1
ATOM 2808 N N . THR A 1 383 ? 17.551 4.568 56.730 1.00 41.81 543 THR A N 1
ATOM 2809 C CA . THR A 1 383 ? 18.091 3.849 55.581 1.00 38.35 543 THR A CA 1
ATOM 2810 C C . THR A 1 383 ? 17.558 2.429 55.513 1.00 37.58 543 THR A C 1
ATOM 2811 O O . THR A 1 383 ? 18.084 1.597 54.773 1.00 41.47 543 THR A O 1
ATOM 2815 N N . ASP A 1 384 ? 16.512 2.159 56.290 1.00 32.80 544 ASP A N 1
ATOM 2816 C CA . ASP A 1 384 ? 15.923 0.829 56.353 1.00 26.51 544 ASP A CA 1
ATOM 2817 C C . ASP A 1 384 ? 14.459 0.918 56.793 1.00 40.61 544 ASP A C 1
ATOM 2818 O O . ASP A 1 384 ? 13.955 2.007 57.069 1.00 38.39 544 ASP A O 1
ATOM 2823 N N . GLU A 1 385 ? 13.787 -0.229 56.856 1.00 35.21 545 GLU A N 1
ATOM 2824 C CA . GLU A 1 385 ? 12.367 -0.292 57.195 1.00 38.23 545 GLU A CA 1
ATOM 2825 C C . GLU A 1 385 ? 12.058 0.398 58.519 1.00 38.56 545 GLU A C 1
ATOM 2826 O O . GLU A 1 385 ? 12.719 0.146 59.523 1.00 43.09 545 GLU A O 1
ATOM 2832 N N . LEU A 1 386 ? 11.042 1.255 58.516 1.00 30.19 546 LEU A N 1
ATOM 2833 C CA . LEU A 1 386 ? 10.731 2.095 59.668 1.00 32.08 546 LEU A CA 1
ATOM 2834 C C . LEU A 1 386 ? 9.329 1.825 60.225 1.00 34.03 546 LEU A C 1
ATOM 2835 O O . LEU A 1 386 ? 8.343 1.875 59.494 1.00 33.83 546 LEU A O 1
ATOM 2840 N N . TRP A 1 387 ? 9.248 1.546 61.524 1.00 34.50 547 TRP A N 1
ATOM 2841 C CA . TRP A 1 387 ? 7.963 1.297 62.180 1.00 37.50 547 TRP A CA 1
ATOM 2842 C C . TRP A 1 387 ? 7.746 2.170 63.413 1.00 34.10 547 TRP A C 1
ATOM 2843 O O . TRP A 1 387 ? 6.609 2.396 63.828 1.00 40.83 547 TRP A O 1
ATOM 2854 N N . GLY A 1 388 ? 8.836 2.652 64.001 1.00 29.27 548 GLY A N 1
ATOM 2855 C CA . GLY A 1 388 ? 8.769 3.357 65.268 1.00 31.47 548 GLY A CA 1
ATOM 2856 C C . GLY A 1 388 ? 8.420 4.828 65.157 1.00 36.59 548 GLY A C 1
ATOM 2857 O O . GLY A 1 388 ? 9.108 5.593 64.482 1.00 42.99 548 GLY A O 1
ATOM 2858 N N . LEU A 1 389 ? 7.346 5.226 65.828 1.00 32.88 549 LEU A N 1
ATOM 2859 C CA . LEU A 1 389 ? 6.934 6.622 65.850 1.00 31.83 549 LEU A CA 1
ATOM 2860 C C . LEU A 1 389 ? 6.357 6.968 67.210 1.00 28.59 549 LEU A C 1
ATOM 2861 O O . LEU A 1 389 ? 5.530 6.233 67.736 1.00 28.32 549 LEU A O 1
ATOM 2866 N N . ALA A 1 390 ? 6.801 8.082 67.780 1.00 28.17 550 ALA A N 1
ATOM 2867 C CA . ALA A 1 390 ? 6.258 8.562 69.047 1.00 36.53 550 ALA A CA 1
ATOM 2868 C C . ALA A 1 390 ? 6.270 10.084 69.092 1.00 37.89 550 ALA A C 1
ATOM 2869 O O . ALA A 1 390 ? 7.219 10.723 68.643 1.00 39.47 550 ALA A O 1
ATOM 2871 N N . ILE A 1 391 ? 5.204 10.652 69.639 1.00 37.20 551 ILE A N 1
ATOM 2872 C CA . ILE A 1 391 ? 5.021 12.093 69.676 1.00 30.56 551 ILE A CA 1
ATOM 2873 C C . ILE A 1 391 ? 5.254 12.641 71.082 1.00 44.22 551 ILE A C 1
ATOM 2874 O O . ILE A 1 391 ? 4.894 12.001 72.075 1.00 44.81 551 ILE A O 1
ATOM 2879 N N . HIS A 1 392 ? 5.862 13.822 71.161 1.00 39.47 552 HIS A N 1
ATOM 2880 C CA . HIS A 1 392 ? 6.101 14.478 72.441 1.00 36.01 552 HIS A CA 1
ATOM 2881 C C . HIS A 1 392 ? 4.792 15.044 72.984 1.00 39.07 552 HIS A C 1
ATOM 2882 O O . HIS A 1 392 ? 3.984 15.597 72.238 1.00 38.57 552 HIS A O 1
ATOM 2889 N N . ALA A 1 393 ? 4.587 14.905 74.287 1.00 42.41 553 ALA A N 1
ATOM 2890 C CA . ALA A 1 393 ? 3.330 15.304 74.907 1.00 45.22 553 ALA A CA 1
ATOM 2891 C C . ALA A 1 393 ? 3.118 16.817 74.917 1.00 43.33 553 ALA A C 1
ATOM 2892 O O . ALA A 1 393 ? 1.994 17.288 74.743 1.00 39.74 553 ALA A O 1
ATOM 2894 N N . SER A 1 394 ? 4.196 17.573 75.110 1.00 45.61 554 SER A N 1
ATOM 2895 C CA . SER A 1 394 ? 4.092 19.023 75.266 1.00 44.30 554 SER A CA 1
ATOM 2896 C C . SER A 1 394 ? 4.913 19.836 74.257 1.00 44.38 554 SER A C 1
ATOM 2897 O O . SER A 1 394 ? 4.603 20.996 73.996 1.00 50.55 554 SER A O 1
ATOM 2900 N N . LYS A 1 395 ? 5.960 19.237 73.700 1.00 44.56 555 LYS A N 1
ATOM 2901 C CA . LYS A 1 395 ? 6.790 19.923 72.710 1.00 43.63 555 LYS A CA 1
ATOM 2902 C C . LYS A 1 395 ? 6.456 19.485 71.296 1.00 44.53 555 LYS A C 1
ATOM 2903 O O . LYS A 1 395 ? 5.836 18.442 71.086 1.00 45.42 555 LYS A O 1
ATOM 2909 N N . SER A 1 396 ? 6.884 20.286 70.326 1.00 41.22 556 SER A N 1
ATOM 2910 C CA . SER A 1 396 ? 6.640 19.980 68.926 1.00 38.18 556 SER A CA 1
ATOM 2911 C C . SER A 1 396 ? 7.744 19.079 68.375 1.00 40.24 556 SER A C 1
ATOM 2912 O O . SER A 1 396 ? 8.388 19.399 67.375 1.00 40.99 556 SER A O 1
ATOM 2915 N N . GLN A 1 397 ? 7.953 17.949 69.041 1.00 35.57 557 GLN A N 1
ATOM 2916 C CA . GLN A 1 397 ? 8.986 17.000 68.651 1.00 32.73 557 GLN A CA 1
ATOM 2917 C C . GLN A 1 397 ? 8.385 15.622 68.447 1.00 32.35 557 GLN A C 1
ATOM 2918 O O . GLN A 1 397 ? 7.248 15.369 68.834 1.00 36.68 557 GLN A O 1
ATOM 2924 N N . PHE A 1 398 ? 9.153 14.732 67.836 1.00 35.46 558 PHE A N 1
ATOM 2925 C CA . PHE A 1 398 ? 8.730 13.350 67.675 1.00 34.90 558 PHE A CA 1
ATOM 2926 C C . PHE A 1 398 ? 9.952 12.475 67.472 1.00 29.73 558 PHE A C 1
ATOM 2927 O O . PHE A 1 398 ? 11.023 12.968 67.149 1.00 31.91 558 PHE A O 1
ATOM 2935 N N . LEU A 1 399 ? 9.785 11.177 67.677 1.00 33.51 559 LEU A N 1
ATOM 2936 C CA . LEU A 1 399 ? 10.897 10.242 67.629 1.00 34.95 559 LEU A CA 1
ATOM 2937 C C . LEU A 1 399 ? 10.564 9.138 66.644 1.00 32.46 559 LEU A C 1
ATOM 2938 O O . LEU A 1 399 ? 9.458 8.595 66.662 1.00 32.02 559 LEU A O 1
ATOM 2943 N N . THR A 1 400 ? 11.516 8.827 65.770 1.00 37.26 560 THR A N 1
ATOM 2944 C CA . THR A 1 400 ? 11.387 7.684 64.873 1.00 30.46 560 THR A CA 1
ATOM 2945 C C . THR A 1 400 ? 12.527 6.713 65.139 1.00 28.38 560 THR A C 1
ATOM 2946 O O . THR A 1 400 ? 13.627 7.118 65.515 1.00 30.25 560 THR A O 1
ATOM 2950 N N . CYS A 1 401 ? 12.257 5.427 64.959 1.00 28.82 561 CYS A N 1
ATOM 2951 C CA . CYS A 1 401 ? 13.271 4.404 65.164 1.00 30.02 561 CYS A CA 1
ATOM 2952 C C . CYS A 1 401 ? 12.984 3.230 64.242 1.00 32.12 561 CYS A C 1
ATOM 2953 O O . CYS A 1 401 ? 11.846 2.771 64.154 1.00 31.15 561 CYS A O 1
ATOM 2956 N N . GLY A 1 402 ? 14.013 2.757 63.542 1.00 33.05 562 GLY A N 1
ATOM 2957 C CA . GLY A 1 402 ? 13.823 1.744 62.518 1.00 32.49 562 GLY A CA 1
ATOM 2958 C C . GLY A 1 402 ? 14.804 0.592 62.571 1.00 36.31 562 GLY A C 1
ATOM 2959 O O . GLY A 1 402 ? 15.601 0.481 63.502 1.00 39.18 562 GLY A O 1
ATOM 2960 N N . HIS A 1 403 ? 14.745 -0.272 61.561 1.00 41.83 563 HIS A N 1
ATOM 2961 C CA . HIS A 1 403 ? 15.601 -1.452 61.511 1.00 38.12 563 HIS A CA 1
ATOM 2962 C C . HIS A 1 403 ? 17.053 -1.071 61.287 1.00 35.81 563 HIS A C 1
ATOM 2963 O O . HIS A 1 403 ? 17.940 -1.914 61.401 1.00 43.28 563 HIS A O 1
ATOM 2970 N N . ASP A 1 404 ? 17.289 0.200 60.974 1.00 38.23 564 ASP A N 1
ATOM 2971 C CA . ASP A 1 404 ? 18.643 0.700 60.734 1.00 36.91 564 ASP A CA 1
ATOM 2972 C C . ASP A 1 404 ? 19.349 1.033 62.049 1.00 43.00 564 ASP A C 1
ATOM 2973 O O . ASP A 1 404 ? 20.453 1.587 62.056 1.00 35.79 564 ASP A O 1
ATOM 2978 N N . LYS A 1 405 ? 18.694 0.687 63.156 1.00 38.74 565 LYS A N 1
ATOM 2979 C CA . LYS A 1 405 ? 19.264 0.839 64.497 1.00 38.80 565 LYS A CA 1
ATOM 2980 C C . LYS A 1 405 ? 19.361 2.286 64.981 1.00 37.77 565 LYS A C 1
ATOM 2981 O O . LYS A 1 405 ? 19.949 2.554 66.026 1.00 46.97 565 LYS A O 1
ATOM 2987 N N . HIS A 1 406 ? 18.782 3.216 64.231 1.00 35.47 566 HIS A N 1
ATOM 2988 C CA . HIS A 1 406 ? 18.751 4.609 64.663 1.00 37.89 566 HIS A CA 1
ATOM 2989 C C . HIS A 1 406 ? 17.446 4.972 65.383 1.00 42.12 566 HIS A C 1
ATOM 2990 O O . HIS A 1 406 ? 16.348 4.606 64.953 1.00 35.40 566 HIS A O 1
ATOM 2997 N N . ALA A 1 407 ? 17.585 5.679 66.496 1.00 36.57 567 ALA A N 1
ATOM 2998 C CA . ALA A 1 407 ? 16.461 6.345 67.130 1.00 36.69 567 ALA A CA 1
ATOM 2999 C C . ALA A 1 407 ? 16.714 7.830 66.955 1.00 37.84 567 ALA A C 1
ATOM 3000 O O . ALA A 1 407 ? 17.715 8.351 67.440 1.00 42.02 567 ALA A O 1
ATOM 3002 N N . THR A 1 408 ? 15.828 8.513 66.242 1.00 35.06 568 THR A N 1
ATOM 3003 C CA . THR A 1 408 ? 16.039 9.928 65.962 1.00 36.58 568 THR A CA 1
ATOM 3004 C C . THR A 1 408 ? 14.991 10.811 66.625 1.00 31.55 568 THR A C 1
ATOM 3005 O O . THR A 1 408 ? 13.789 10.571 66.490 1.00 34.18 568 THR A O 1
ATOM 3009 N N . LEU A 1 409 ? 15.456 11.835 67.335 1.00 29.14 569 LEU A N 1
ATOM 3010 C CA . LEU A 1 409 ? 14.566 12.808 67.963 1.00 32.73 569 LEU A CA 1
ATOM 3011 C C . LEU A 1 409 ? 14.469 14.076 67.116 1.00 39.45 569 LEU A C 1
ATOM 3012 O O . LEU A 1 409 ? 15.380 14.902 67.114 1.00 39.73 569 LEU A O 1
ATOM 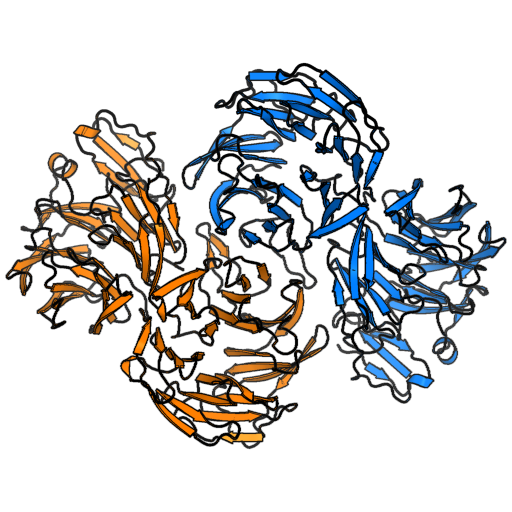3017 N N . TRP A 1 410 ? 13.352 14.225 66.408 1.00 33.98 570 TRP A N 1
ATOM 3018 C CA . TRP A 1 410 ? 13.170 15.321 65.462 1.00 35.49 570 TRP A CA 1
ATOM 3019 C C . TRP A 1 410 ? 12.555 16.583 66.062 1.00 38.00 570 TRP A C 1
ATOM 3020 O O . TRP A 1 410 ? 11.682 16.522 66.923 1.00 34.95 570 TRP A O 1
ATOM 3031 N N . ASP A 1 411 ? 13.023 17.725 65.573 1.00 43.03 571 ASP A N 1
ATOM 3032 C CA . ASP A 1 411 ? 12.386 19.014 65.799 1.00 30.42 571 ASP A CA 1
ATOM 3033 C C . ASP A 1 411 ? 11.415 19.222 64.639 1.00 37.13 571 ASP A C 1
ATOM 3034 O O . ASP A 1 411 ? 11.829 19.286 63.484 1.00 43.05 571 ASP A O 1
ATOM 3039 N N . ALA A 1 412 ? 10.124 19.315 64.937 1.00 32.96 572 ALA A N 1
ATOM 3040 C CA . ALA A 1 412 ? 9.116 19.356 63.884 1.00 34.18 572 ALA A CA 1
ATOM 3041 C C . ALA A 1 412 ? 8.904 20.758 63.309 1.00 39.08 572 ALA A C 1
ATOM 3042 O O . ALA A 1 412 ? 8.175 20.931 62.329 1.00 40.32 572 ALA A O 1
ATOM 3044 N N . VAL A 1 413 ? 9.534 21.759 63.915 1.00 28.26 573 VAL A N 1
ATOM 3045 C CA . VAL A 1 413 ? 9.423 23.122 63.407 1.00 34.46 573 VAL A CA 1
ATOM 3046 C C . VAL A 1 413 ? 10.662 23.483 62.591 1.00 36.23 573 VAL A C 1
ATOM 3047 O O . VAL A 1 413 ? 10.574 24.207 61.603 1.00 29.25 573 VAL A O 1
ATOM 3051 N N . GLY A 1 414 ? 11.809 22.963 63.007 1.00 32.99 574 GLY A N 1
ATOM 3052 C CA . GLY A 1 414 ? 13.049 23.179 62.294 1.00 31.76 574 GLY A CA 1
ATOM 3053 C C . GLY A 1 414 ? 13.246 22.119 61.230 1.00 43.03 574 GLY A C 1
ATOM 3054 O O . GLY A 1 414 ? 14.011 22.312 60.281 1.00 47.42 574 GLY A O 1
ATOM 3055 N N . HIS A 1 415 ? 12.544 20.999 61.386 1.00 37.76 575 HIS A N 1
ATOM 3056 C CA . HIS A 1 415 ? 12.635 19.886 60.444 1.00 34.04 575 HIS A CA 1
ATOM 3057 C C . HIS A 1 415 ? 14.047 19.329 60.420 1.00 41.29 575 HIS A C 1
ATOM 3058 O O . HIS A 1 415 ? 14.620 19.102 59.355 1.00 33.55 575 HIS A O 1
ATOM 3065 N N . ARG A 1 416 ? 14.609 19.123 61.606 1.00 39.40 576 ARG A N 1
ATOM 3066 C CA . ARG A 1 416 ? 15.940 18.553 61.727 1.00 42.30 576 ARG A CA 1
ATOM 3067 C C . ARG A 1 416 ? 16.035 17.801 63.039 1.00 39.21 576 ARG A C 1
ATOM 3068 O O . ARG A 1 416 ? 15.292 18.083 63.973 1.00 38.80 576 ARG A O 1
ATOM 3076 N N . PRO A 1 417 ? 16.952 16.830 63.114 1.00 46.02 577 PRO A N 1
ATOM 3077 C CA . PRO A 1 417 ? 17.067 16.034 64.336 1.00 40.76 577 PRO A CA 1
ATOM 3078 C C . PRO A 1 417 ? 17.553 16.887 65.492 1.00 40.84 577 PRO A C 1
ATOM 3079 O O . PRO A 1 417 ? 18.353 17.799 65.290 1.00 52.67 577 PRO A O 1
ATOM 3083 N N . VAL A 1 418 ? 17.057 16.600 66.688 1.00 45.82 578 VAL A N 1
ATOM 3084 C CA . VAL A 1 418 ? 17.591 17.196 67.899 1.00 39.74 578 VAL A CA 1
ATOM 3085 C C . VAL A 1 418 ? 18.761 16.333 68.338 1.00 43.04 578 VAL A C 1
ATOM 3086 O O . VAL A 1 418 ? 19.792 16.837 68.783 1.00 49.92 578 VAL A O 1
ATOM 3090 N N . TRP A 1 419 ? 18.584 15.022 68.211 1.00 39.82 579 TRP A N 1
ATOM 3091 C CA . TRP A 1 419 ? 19.682 14.071 68.356 1.00 37.32 579 TRP A CA 1
ATOM 3092 C C . TRP A 1 419 ? 19.391 12.742 67.655 1.00 39.10 579 TRP A C 1
ATOM 3093 O O . TRP A 1 419 ? 18.273 12.497 67.203 1.00 41.53 579 TRP A O 1
ATOM 3104 N N . ASP A 1 420 ? 20.410 11.899 67.547 1.00 41.59 580 ASP A N 1
ATOM 3105 C CA . ASP A 1 420 ? 20.272 10.617 66.872 1.00 43.62 580 ASP A CA 1
ATOM 3106 C C . ASP A 1 420 ? 21.059 9.542 67.607 1.00 48.26 580 ASP A C 1
ATOM 3107 O O . ASP A 1 420 ? 22.289 9.512 67.551 1.00 61.71 580 ASP A O 1
ATOM 3112 N N . LYS A 1 421 ? 20.347 8.665 68.303 1.00 43.96 581 LYS A N 1
ATOM 3113 C CA . LYS A 1 421 ? 20.990 7.586 69.037 1.00 51.60 581 LYS A CA 1
ATOM 3114 C C . LYS A 1 421 ? 21.078 6.344 68.171 1.00 50.83 581 LYS A C 1
ATOM 3115 O O . LYS A 1 421 ? 20.106 5.949 67.528 1.00 43.98 581 LYS A O 1
ATOM 3121 N N . ILE A 1 422 ? 22.252 5.732 68.147 1.00 53.09 582 ILE A N 1
ATOM 3122 C CA . ILE A 1 422 ? 22.404 4.469 67.454 1.00 51.34 582 ILE A CA 1
ATOM 3123 C C . ILE A 1 422 ? 22.477 3.359 68.483 1.00 49.19 582 ILE A C 1
ATOM 3124 O O . ILE A 1 422 ? 23.368 3.340 69.327 1.00 60.83 582 ILE A O 1
ATOM 3129 N N . ILE A 1 423 ? 21.520 2.443 68.415 1.00 48.07 583 ILE A N 1
ATOM 3130 C CA . ILE A 1 423 ? 21.429 1.372 69.392 1.00 52.13 583 ILE A CA 1
ATOM 3131 C C . ILE A 1 423 ? 21.917 0.050 68.814 1.00 48.82 583 ILE A C 1
ATOM 3132 O O . ILE A 1 423 ? 22.169 -0.063 67.618 1.00 44.78 583 ILE A O 1
ATOM 3137 N N . GLU A 1 424 ? 22.046 -0.947 69.681 1.00 59.37 584 GLU A N 1
ATOM 3138 C CA . GLU A 1 424 ? 22.590 -2.241 69.293 1.00 62.99 584 GLU A CA 1
ATOM 3139 C C . GLU A 1 424 ? 21.684 -3.002 68.328 1.00 63.13 584 GLU A C 1
ATOM 3140 O O . GLU A 1 424 ? 22.153 -3.582 67.347 1.00 61.62 584 GLU A O 1
ATOM 3142 N N . ASP A 1 425 ? 20.385 -2.999 68.603 1.00 51.28 585 ASP A N 1
ATOM 3143 C CA . ASP A 1 425 ? 19.462 -3.818 67.831 1.00 49.58 585 ASP A CA 1
ATOM 3144 C C . ASP A 1 425 ? 18.453 -2.991 67.041 1.00 46.68 585 ASP A C 1
ATOM 3145 O O . ASP A 1 425 ? 18.132 -1.864 67.412 1.00 45.21 585 ASP A O 1
ATOM 3150 N N . PRO A 1 426 ? 17.949 -3.556 65.940 1.00 40.02 586 PRO A N 1
ATOM 3151 C CA . PRO A 1 426 ? 16.909 -2.919 65.129 1.00 42.71 586 PRO A CA 1
ATOM 3152 C C . PRO A 1 426 ? 15.683 -2.526 65.953 1.00 46.13 586 PRO A C 1
ATOM 3153 O O . PRO A 1 426 ? 15.090 -3.370 66.626 1.00 46.92 586 PRO A O 1
ATOM 3157 N N . ALA A 1 427 ? 15.311 -1.251 65.879 1.00 43.03 587 ALA A N 1
ATOM 3158 C CA . ALA A 1 427 ? 14.186 -0.717 66.638 1.00 36.53 587 ALA A CA 1
ATOM 3159 C C . ALA A 1 427 ? 12.858 -0.856 65.896 1.00 40.21 587 ALA A C 1
ATOM 3160 O O . ALA A 1 427 ? 12.816 -0.858 64.668 1.00 41.73 587 ALA A O 1
ATOM 3162 N N . GLN A 1 428 ? 11.772 -0.952 66.656 1.00 41.86 588 GLN A N 1
ATOM 3163 C CA . GLN A 1 428 ? 10.459 -1.199 66.081 1.00 36.08 588 GLN A CA 1
ATOM 3164 C C . GLN A 1 428 ? 9.380 -0.268 66.628 1.00 40.22 588 GLN A C 1
ATOM 3165 O O . GLN A 1 428 ? 8.404 0.026 65.943 1.00 38.66 588 GLN A O 1
ATOM 3171 N N . SER A 1 429 ? 9.544 0.189 67.864 1.00 39.12 589 SER A N 1
ATOM 3172 C CA . SER A 1 429 ? 8.516 1.017 68.488 1.00 36.53 589 SER A CA 1
ATOM 3173 C C . SER A 1 429 ? 9.068 1.949 69.559 1.00 33.90 589 SER A C 1
ATOM 3174 O O . SER A 1 429 ? 10.174 1.757 70.061 1.00 38.71 589 SER A O 1
ATOM 3177 N N . SER A 1 430 ? 8.291 2.965 69.910 1.00 32.76 590 SER A N 1
ATOM 3178 C CA . SER A 1 430 ? 8.690 3.853 70.991 1.00 37.79 590 SER A CA 1
ATOM 3179 C C . SER A 1 430 ? 7.523 4.627 71.597 1.00 34.43 590 SER A C 1
ATOM 3180 O O . SER A 1 430 ? 6.395 4.578 71.098 1.00 28.73 590 SER A O 1
ATOM 3183 N N . GLY A 1 431 ? 7.812 5.336 72.682 1.00 34.54 591 GLY A N 1
ATOM 3184 C CA . GLY A 1 431 ? 6.827 6.157 73.356 1.00 31.17 591 GLY A CA 1
ATOM 3185 C C . GLY A 1 431 ? 7.494 7.173 74.262 1.00 31.90 591 GLY A C 1
ATOM 3186 O O . GLY A 1 431 ? 8.550 6.908 74.832 1.00 29.01 591 GLY A O 1
ATOM 3187 N N . PHE A 1 432 ? 6.880 8.345 74.383 1.00 35.84 592 PHE A N 1
ATOM 3188 C CA . PHE A 1 432 ? 7.355 9.362 75.311 1.00 36.72 592 PHE A CA 1
ATOM 3189 C C . PHE A 1 432 ? 6.676 9.198 76.670 1.00 40.32 592 PHE A C 1
ATOM 3190 O O . PHE A 1 432 ? 5.539 8.724 76.759 1.00 30.88 592 PHE A O 1
ATOM 3198 N N . HIS A 1 433 ? 7.383 9.581 77.728 1.00 40.64 593 HIS A N 1
ATOM 3199 C CA . HIS A 1 433 ? 6.776 9.701 79.046 1.00 39.98 593 HIS A CA 1
ATOM 3200 C C . HIS A 1 433 ? 6.026 11.031 79.112 1.00 40.05 593 HIS A C 1
ATOM 3201 O O . HIS A 1 433 ? 6.538 12.049 78.650 1.00 33.35 593 HIS A O 1
ATOM 3208 N N . PRO A 1 434 ? 4.810 11.026 79.688 1.00 40.51 594 PRO A N 1
ATOM 3209 C CA . PRO A 1 434 ? 3.930 12.204 79.684 1.00 34.25 594 PRO A CA 1
ATOM 3210 C C . PRO A 1 434 ? 4.622 13.462 80.205 1.00 39.44 594 PRO A C 1
ATOM 3211 O O . PRO A 1 434 ? 4.198 14.573 79.888 1.00 36.48 594 PRO A O 1
ATOM 3215 N N . SER A 1 435 ? 5.672 13.281 80.999 1.00 40.63 595 SER A N 1
ATOM 3216 C CA . SER A 1 435 ? 6.459 14.399 81.498 1.00 41.56 595 SER A CA 1
ATOM 3217 C C . SER A 1 435 ? 7.298 14.997 80.376 1.00 45.28 595 SER A C 1
ATOM 3218 O O . SER A 1 435 ? 7.552 16.199 80.351 1.00 51.34 595 SER A O 1
ATOM 3221 N N . GLY A 1 436 ? 7.731 14.143 79.454 1.00 46.54 596 GLY A N 1
ATOM 3222 C CA . GLY A 1 436 ? 8.540 14.569 78.326 1.00 50.58 596 GLY A CA 1
ATOM 3223 C C . GLY A 1 436 ? 10.025 14.459 78.618 1.00 52.24 596 GLY A C 1
ATOM 3224 O O . GLY A 1 436 ? 10.861 14.874 77.812 1.00 49.69 596 GLY A O 1
ATOM 3225 N N . SER A 1 437 ? 10.351 13.885 79.773 1.00 49.22 597 SER A N 1
ATOM 3226 C CA . SER A 1 437 ? 11.730 13.827 80.246 1.00 46.68 597 SER A CA 1
ATOM 3227 C C . SER A 1 437 ? 12.498 12.634 79.688 1.00 49.81 597 SER A C 1
ATOM 3228 O O . SER A 1 437 ? 13.714 12.695 79.511 1.00 48.22 597 SER A O 1
ATOM 3231 N N . VAL A 1 438 ? 11.789 11.544 79.421 1.00 43.24 598 VAL A N 1
ATOM 3232 C CA . VAL A 1 438 ? 12.420 10.361 78.851 1.00 48.12 598 VAL A CA 1
ATOM 3233 C C . VAL A 1 438 ? 11.584 9.796 77.705 1.00 49.29 598 VAL A C 1
ATOM 3234 O O . VAL A 1 438 ? 10.398 10.110 77.577 1.00 40.28 598 VAL A O 1
ATOM 3238 N N . VAL A 1 439 ? 12.212 8.969 76.873 1.00 39.77 599 VAL A N 1
ATOM 3239 C CA . VAL A 1 439 ? 11.518 8.304 75.777 1.00 36.43 599 VAL A CA 1
ATOM 3240 C C . VAL A 1 439 ? 11.930 6.833 75.724 1.00 38.16 599 VAL A C 1
ATOM 3241 O O . VAL A 1 439 ? 13.107 6.503 75.870 1.00 37.53 599 VAL A O 1
ATOM 3245 N N . ALA A 1 440 ? 10.953 5.950 75.542 1.00 35.45 600 ALA A N 1
ATOM 3246 C CA . ALA A 1 440 ? 11.220 4.517 75.498 1.00 37.81 600 ALA A CA 1
ATOM 3247 C C . ALA A 1 440 ? 11.338 4.018 74.060 1.00 35.40 600 ALA A C 1
ATOM 3248 O O . ALA A 1 440 ? 10.684 4.542 73.163 1.00 36.03 600 ALA A O 1
ATOM 3250 N N . VAL A 1 441 ? 12.168 2.999 73.858 1.00 29.57 601 VAL A N 1
ATOM 3251 C CA . VAL A 1 441 ? 12.424 2.445 72.532 1.00 35.37 601 VAL A CA 1
ATOM 3252 C C . VAL A 1 441 ? 12.472 0.922 72.572 1.00 33.84 601 VAL A C 1
ATOM 3253 O O . VAL A 1 441 ? 13.285 0.348 73.289 1.00 40.47 601 VAL A O 1
ATOM 3257 N N . GLY A 1 442 ? 11.611 0.272 71.795 1.00 34.34 602 GLY A N 1
ATOM 3258 C CA . GLY A 1 442 ? 11.598 -1.180 71.711 1.00 35.29 602 GLY A CA 1
ATOM 3259 C C . GLY A 1 442 ? 12.319 -1.720 70.486 1.00 47.73 602 GLY A C 1
ATOM 3260 O O . GLY A 1 442 ? 12.373 -1.063 69.445 1.00 47.26 602 GLY A O 1
ATOM 3261 N N . THR A 1 443 ? 12.876 -2.922 70.606 1.00 47.46 603 THR A N 1
ATOM 3262 C CA . THR A 1 443 ? 13.607 -3.539 69.504 1.00 43.39 603 THR A CA 1
ATOM 3263 C C . THR A 1 443 ? 12.989 -4.878 69.110 1.00 47.05 603 THR A C 1
ATOM 3264 O O . THR A 1 443 ? 11.992 -5.306 69.692 1.00 50.12 603 THR A O 1
ATOM 3268 N N . LEU A 1 444 ? 13.583 -5.536 68.120 1.00 42.38 604 LEU A N 1
ATOM 3269 C CA . LEU A 1 444 ? 13.048 -6.798 67.624 1.00 44.19 604 LEU A CA 1
ATOM 3270 C C . LEU A 1 444 ? 13.485 -7.971 68.495 1.00 46.25 604 LEU A C 1
ATOM 3271 O O . LEU A 1 444 ? 12.991 -9.088 68.337 1.00 52.33 604 LEU A O 1
ATOM 3276 N N . THR A 1 445 ? 14.405 -7.710 69.419 1.00 43.02 605 THR A N 1
ATOM 3277 C CA . THR A 1 445 ? 15.005 -8.771 70.221 1.00 46.76 605 THR A CA 1
ATOM 3278 C C . THR A 1 445 ? 14.232 -9.068 71.503 1.00 47.49 605 THR A C 1
ATOM 3279 O O . THR A 1 445 ? 14.361 -10.148 72.075 1.00 46.46 605 THR A O 1
ATOM 3283 N N . GLY A 1 446 ? 13.426 -8.111 71.946 1.00 50.22 606 GLY A N 1
ATOM 3284 C CA . GLY A 1 446 ? 12.718 -8.234 73.206 1.00 47.27 606 GLY A CA 1
ATOM 3285 C C . GLY A 1 446 ? 13.370 -7.324 74.225 1.00 48.07 606 GLY A C 1
ATOM 3286 O O . GLY A 1 446 ? 12.913 -7.197 75.364 1.00 51.94 606 GLY A O 1
ATOM 3287 N N . ARG A 1 447 ? 14.453 -6.685 73.798 1.00 39.16 607 ARG A N 1
ATOM 3288 C CA . ARG A 1 447 ? 15.166 -5.735 74.637 1.00 47.06 607 ARG A CA 1
ATOM 3289 C C . ARG A 1 447 ? 14.628 -4.330 74.403 1.00 43.99 607 ARG A C 1
ATOM 3290 O O . ARG A 1 447 ? 14.250 -3.986 73.282 1.00 41.52 607 ARG A O 1
ATOM 3298 N N . TRP A 1 448 ? 14.576 -3.528 75.464 1.00 43.72 608 TRP A N 1
ATOM 3299 C CA . TRP A 1 448 ? 14.117 -2.148 75.350 1.00 34.43 608 TRP A CA 1
ATOM 3300 C C . TRP A 1 448 ? 14.965 -1.176 76.160 1.00 34.94 608 TRP A C 1
ATOM 3301 O O . TRP A 1 448 ? 15.656 -1.566 77.096 1.00 47.11 608 TRP A O 1
ATOM 3312 N N . PHE A 1 449 ? 14.915 0.092 75.776 1.00 32.90 609 PHE A N 1
ATOM 3313 C CA . PHE A 1 449 ? 15.758 1.108 76.379 1.00 33.70 609 PHE A CA 1
ATOM 3314 C C . PHE A 1 449 ? 14.929 2.311 76.762 1.00 36.22 609 PHE A C 1
ATOM 3315 O O . PHE A 1 449 ? 13.855 2.531 76.212 1.00 41.34 609 PHE A O 1
ATOM 3323 N N . VAL A 1 450 ? 15.433 3.095 77.705 1.00 30.55 610 VAL A N 1
ATOM 3324 C CA . VAL A 1 450 ? 14.875 4.411 77.953 1.00 36.44 610 VAL A CA 1
ATOM 3325 C C . VAL A 1 450 ? 16.002 5.426 77.842 1.00 43.38 610 VAL A C 1
ATOM 3326 O O . VAL A 1 450 ? 17.074 5.232 78.409 1.00 49.59 610 VAL A O 1
ATOM 3330 N N . PHE A 1 451 ? 15.769 6.495 77.089 1.00 42.89 611 PHE A N 1
ATOM 3331 C CA . PHE A 1 451 ? 16.778 7.533 76.918 1.00 40.30 611 PHE A CA 1
ATOM 3332 C C . PHE A 1 451 ? 16.287 8.876 77.445 1.00 44.15 611 PHE A C 1
ATOM 3333 O O . PHE A 1 451 ? 15.083 9.132 77.503 1.00 48.23 611 PHE A O 1
ATOM 3341 N N . ASP A 1 452 ? 17.231 9.730 77.826 1.00 49.58 612 ASP A N 1
ATOM 3342 C CA . ASP A 1 452 ? 16.916 11.063 78.323 1.00 45.26 612 ASP A CA 1
ATOM 3343 C C . ASP A 1 452 ? 16.614 12.005 77.160 1.00 48.80 612 ASP A C 1
ATOM 3344 O O . ASP A 1 452 ? 17.482 12.300 76.343 1.00 55.46 612 ASP A O 1
ATOM 3349 N N . THR A 1 453 ? 15.370 12.464 77.092 1.00 51.83 613 THR A N 1
ATOM 3350 C CA . THR A 1 453 ? 14.938 13.416 76.076 1.00 52.87 613 THR A CA 1
ATOM 3351 C C . THR A 1 453 ? 15.955 14.533 75.858 1.00 54.10 613 THR A C 1
ATOM 3352 O O . THR A 1 453 ? 16.229 14.933 74.724 1.00 53.54 613 THR A O 1
ATOM 3356 N N . GLU A 1 454 ? 16.514 15.026 76.955 1.00 54.85 614 GLU A N 1
ATOM 3357 C CA . GLU A 1 454 ? 17.376 16.197 76.922 1.00 58.61 614 GLU A CA 1
ATOM 3358 C C . GLU A 1 454 ? 18.818 15.856 76.552 1.00 56.02 614 GLU A C 1
ATOM 3359 O O . GLU A 1 454 ? 19.431 16.535 75.732 1.00 57.96 614 GLU A O 1
ATOM 3365 N N . THR A 1 455 ? 19.353 14.798 77.150 1.00 53.80 615 THR A N 1
ATOM 3366 C CA . THR A 1 455 ? 20.784 14.521 77.069 1.00 53.70 615 THR A CA 1
ATOM 3367 C C . THR A 1 455 ? 21.120 13.326 76.182 1.00 59.79 615 THR A C 1
ATOM 3368 O O . THR A 1 455 ? 22.263 13.172 75.736 1.00 52.60 615 THR A O 1
ATOM 3372 N N . LYS A 1 456 ? 20.126 12.474 75.948 1.00 57.43 616 LYS A N 1
ATOM 3373 C CA . LYS A 1 456 ? 20.309 11.293 75.115 1.00 58.01 616 LYS A CA 1
ATOM 3374 C C . LYS A 1 456 ? 20.991 10.175 75.903 1.00 54.15 616 LYS A C 1
ATOM 3375 O O . LYS A 1 456 ? 21.206 9.078 75.386 1.00 49.92 616 LYS A O 1
ATOM 3381 N N . ASP A 1 457 ? 21.318 10.460 77.160 1.00 51.46 617 ASP A N 1
ATOM 3382 C CA . ASP A 1 457 ? 21.929 9.468 78.038 1.00 50.72 617 ASP A CA 1
ATOM 3383 C C . ASP A 1 457 ? 20.976 8.308 78.265 1.00 48.49 617 ASP A C 1
ATOM 3384 O O . ASP A 1 457 ? 19.762 8.496 78.340 1.00 53.19 617 ASP A O 1
ATOM 3389 N N . LEU A 1 458 ? 21.531 7.107 78.379 1.00 44.73 618 LEU A N 1
ATOM 3390 C CA . LEU A 1 458 ? 20.726 5.936 78.694 1.00 50.36 618 LEU A CA 1
ATOM 3391 C C . LEU A 1 458 ? 20.121 6.076 80.087 1.00 51.82 618 LEU A C 1
ATOM 3392 O O . LEU A 1 458 ? 20.730 6.661 80.983 1.00 54.70 618 LEU A O 1
ATOM 3397 N N . VAL A 1 459 ? 18.918 5.542 80.267 1.00 54.46 619 VAL A N 1
ATOM 3398 C CA . VAL A 1 459 ? 18.241 5.614 81.555 1.00 45.73 619 VAL A CA 1
ATOM 3399 C C . VAL A 1 459 ? 17.990 4.222 82.132 1.00 54.25 619 VAL A C 1
ATOM 3400 O O . VAL A 1 459 ? 17.937 4.049 83.352 1.00 65.71 619 VAL A O 1
ATOM 3404 N N . THR A 1 460 ? 17.846 3.232 81.256 1.00 45.40 620 THR A N 1
ATOM 3405 C CA . THR A 1 460 ? 17.638 1.857 81.697 1.00 51.34 620 THR A CA 1
ATOM 3406 C C . THR A 1 460 ? 17.497 0.895 80.520 1.00 46.68 620 THR A C 1
ATOM 3407 O O . THR A 1 460 ? 17.105 1.289 79.423 1.00 47.82 620 THR A O 1
ATOM 3411 N N . VAL A 1 461 ? 17.826 -0.369 80.760 1.00 43.95 621 VAL A N 1
ATOM 3412 C CA . VAL A 1 461 ? 17.701 -1.408 79.747 1.00 42.15 621 VAL A CA 1
ATOM 3413 C C . VAL A 1 461 ? 17.051 -2.633 80.363 1.00 44.08 621 VAL A C 1
ATOM 3414 O O . VAL A 1 461 ? 17.305 -2.968 81.514 1.00 53.26 621 VAL A O 1
ATOM 3418 N N . HIS A 1 462 ? 16.214 -3.304 79.590 1.00 41.08 622 HIS A N 1
ATOM 3419 C CA . HIS A 1 462 ? 15.522 -4.479 80.080 1.00 49.76 622 HIS A CA 1
ATOM 3420 C C . HIS A 1 462 ? 15.183 -5.388 78.918 1.00 48.85 622 HIS A C 1
ATOM 3421 O O . HIS A 1 462 ? 15.026 -4.936 77.790 1.00 52.22 622 HIS A O 1
ATOM 3428 N N . THR A 1 463 ? 15.073 -6.677 79.198 1.00 50.72 623 THR A N 1
ATOM 3429 C CA . THR A 1 463 ? 14.710 -7.637 78.177 1.00 44.86 623 THR A CA 1
ATOM 3430 C C . THR A 1 463 ? 13.503 -8.421 78.661 1.00 49.99 623 THR A C 1
ATOM 3431 O O . THR A 1 463 ? 13.558 -9.095 79.687 1.00 60.24 623 THR A O 1
ATOM 3435 N N . ASP A 1 464 ? 12.402 -8.308 77.930 1.00 49.33 624 ASP A N 1
ATOM 3436 C CA . ASP A 1 464 ? 11.196 -9.050 78.258 1.00 46.28 624 ASP A CA 1
ATOM 3437 C C . ASP A 1 464 ? 10.772 -9.852 77.045 1.00 51.12 624 ASP A C 1
ATOM 3438 O O . ASP A 1 464 ? 10.444 -9.293 75.998 1.00 55.06 624 ASP A O 1
ATOM 3443 N N . GLY A 1 465 ? 10.797 -11.170 77.191 1.00 61.62 625 GLY A N 1
ATOM 3444 C CA . GLY A 1 465 ? 10.601 -12.064 76.068 1.00 57.67 625 GLY A CA 1
ATOM 3445 C C . GLY A 1 465 ? 11.834 -12.082 75.184 1.00 55.81 625 GLY A C 1
ATOM 3446 O O . GLY A 1 465 ? 12.873 -11.511 75.529 1.00 47.23 625 GLY A O 1
ATOM 3447 N N . ASN A 1 466 ? 11.716 -12.743 74.039 1.00 56.25 626 ASN A N 1
ATOM 3448 C CA . ASN A 1 466 ? 12.804 -12.806 73.072 1.00 62.98 626 ASN A CA 1
ATOM 3449 C C . ASN A 1 466 ? 12.331 -12.426 71.672 1.00 59.03 626 ASN A C 1
ATOM 3450 O O . ASN A 1 466 ? 13.088 -12.521 70.707 1.00 57.60 626 ASN A O 1
ATOM 3455 N N . GLU A 1 467 ? 11.073 -12.003 71.570 1.00 59.38 627 GLU A N 1
ATOM 3456 C CA . GLU A 1 467 ? 10.498 -11.608 70.287 1.00 55.81 627 GLU A CA 1
ATOM 3457 C C . GLU A 1 467 ? 10.392 -10.089 70.128 1.00 52.35 627 GLU A C 1
ATOM 3458 O O . GLU A 1 467 ? 10.902 -9.324 70.950 1.00 49.06 627 GLU A O 1
ATOM 3464 N N . GLN A 1 468 ? 9.726 -9.663 69.062 1.00 48.27 628 GLN A N 1
ATOM 3465 C CA . GLN A 1 468 ? 9.637 -8.250 68.715 1.00 42.49 628 GLN A CA 1
ATOM 3466 C C . GLN A 1 468 ? 8.750 -7.454 69.668 1.00 45.05 628 GLN A C 1
ATOM 3467 O O . GLN A 1 468 ? 7.662 -7.890 70.040 1.00 45.10 628 GLN A O 1
ATOM 3473 N N . LEU A 1 469 ? 9.220 -6.276 70.055 1.00 40.25 629 LEU A N 1
ATOM 3474 C CA . LEU A 1 469 ? 8.422 -5.375 70.874 1.00 30.45 629 LEU A CA 1
ATOM 3475 C C . LEU A 1 469 ? 7.666 -4.393 69.982 1.00 34.04 629 LEU A C 1
ATOM 3476 O O . LEU A 1 469 ? 8.223 -3.397 69.527 1.00 37.54 629 LEU A O 1
ATOM 3481 N N . SER A 1 470 ? 6.392 -4.681 69.737 1.00 34.94 630 SER A N 1
ATOM 3482 C CA . SER A 1 470 ? 5.597 -3.920 68.777 1.00 29.43 630 SER A CA 1
ATOM 3483 C C . SER A 1 470 ? 5.089 -2.569 69.284 1.00 42.36 630 SER A C 1
ATOM 3484 O O . SER A 1 470 ? 4.821 -1.664 68.490 1.00 41.17 630 SER A O 1
ATOM 3487 N N . VAL A 1 471 ? 4.938 -2.435 70.599 1.00 41.76 631 VAL A N 1
ATOM 3488 C CA . VAL A 1 471 ? 4.318 -1.240 71.168 1.00 37.60 631 VAL A CA 1
ATOM 3489 C C . VAL A 1 471 ? 4.936 -0.853 72.514 1.00 38.90 631 VAL A C 1
ATOM 3490 O O . VAL A 1 471 ? 5.155 -1.700 73.375 1.00 43.09 631 VAL A O 1
ATOM 3494 N N . MET A 1 472 ? 5.217 0.435 72.683 1.00 36.23 632 MET A N 1
ATOM 3495 C CA . MET A 1 472 ? 5.807 0.948 73.916 1.00 35.05 632 MET A CA 1
ATOM 3496 C C . MET A 1 472 ? 5.034 2.181 74.375 1.00 33.39 632 MET A C 1
ATOM 3497 O O . MET A 1 472 ? 5.187 3.260 73.804 1.00 34.49 632 MET A O 1
ATOM 3502 N N . ARG A 1 473 ? 4.200 2.036 75.400 1.00 33.33 633 ARG A N 1
ATOM 3503 C CA . ARG A 1 473 ? 3.387 3.169 75.824 1.00 35.83 633 ARG A CA 1
ATOM 3504 C C . ARG A 1 473 ? 3.230 3.337 77.323 1.00 35.22 633 ARG A C 1
ATOM 3505 O O . ARG A 1 473 ? 2.795 2.427 78.024 1.00 32.52 633 ARG A O 1
ATOM 3513 N N . TYR A 1 474 ? 3.567 4.529 77.800 1.00 39.24 634 TYR A N 1
ATOM 3514 C CA . TYR A 1 474 ? 3.310 4.895 79.181 1.00 37.91 634 TYR A CA 1
ATOM 3515 C C . TYR A 1 474 ? 1.837 5.216 79.357 1.00 37.55 634 TYR A C 1
ATOM 3516 O O . TYR A 1 474 ? 1.170 5.654 78.418 1.00 32.17 634 TYR A O 1
ATOM 3525 N N . SER A 1 475 ? 1.333 4.987 80.566 1.00 41.17 635 SER A N 1
ATOM 3526 C CA . SER A 1 475 ? -0.020 5.382 80.924 1.00 33.81 635 SER A CA 1
ATOM 3527 C C . SER A 1 475 ? -0.087 6.903 81.023 1.00 30.02 635 SER A C 1
ATOM 3528 O O . SER A 1 475 ? 0.918 7.549 81.302 1.00 28.12 635 SER A O 1
ATOM 3531 N N . PRO A 1 476 ? -1.274 7.478 80.787 1.00 31.85 636 PRO A N 1
ATOM 3532 C CA . PRO A 1 476 ? -1.505 8.925 80.844 1.00 29.02 636 PRO A CA 1
ATOM 3533 C C . PRO A 1 476 ? -0.909 9.593 82.079 1.00 35.86 636 PRO A C 1
ATOM 3534 O O . PRO A 1 476 ? -0.453 10.731 81.973 1.00 33.83 636 PRO A O 1
ATOM 3538 N N . ASP A 1 477 ? -0.918 8.904 83.220 1.00 27.43 637 ASP A N 1
ATOM 3539 C CA . ASP A 1 477 ? -0.377 9.461 84.458 1.00 31.12 637 ASP A CA 1
ATOM 3540 C C . ASP A 1 477 ? 1.123 9.211 84.605 1.00 36.61 637 ASP A C 1
ATOM 3541 O O . ASP A 1 477 ? 1.762 9.718 85.530 1.00 44.22 637 ASP A O 1
ATOM 3546 N N . GLY A 1 478 ? 1.678 8.416 83.699 1.00 40.04 638 GLY A N 1
ATOM 3547 C CA . GLY A 1 478 ? 3.107 8.163 83.679 1.00 44.77 638 GLY A CA 1
ATOM 3548 C C . GLY A 1 478 ? 3.565 7.227 84.780 1.00 44.80 638 GLY A C 1
ATOM 3549 O O . GLY A 1 478 ? 4.761 7.099 85.040 1.00 42.57 638 GLY A O 1
ATOM 3550 N N . ASN A 1 479 ? 2.610 6.564 85.421 1.00 42.95 639 ASN A N 1
ATOM 3551 C CA . ASN A 1 479 ? 2.916 5.664 86.528 1.00 44.42 639 ASN A CA 1
ATOM 3552 C C . ASN A 1 479 ? 3.187 4.218 86.094 1.00 44.69 639 ASN A C 1
ATOM 3553 O O . ASN A 1 479 ? 3.668 3.404 86.882 1.00 41.85 639 ASN A O 1
ATOM 3558 N N . PHE A 1 480 ? 2.889 3.905 84.837 1.00 43.61 640 PHE A N 1
ATOM 3559 C CA . PHE A 1 480 ? 3.105 2.558 84.317 1.00 44.13 640 PHE A CA 1
ATOM 3560 C C . PHE A 1 480 ? 3.633 2.565 82.881 1.00 48.19 640 PHE A C 1
ATOM 3561 O O . PHE A 1 480 ? 3.344 3.474 82.103 1.00 49.54 640 PHE A O 1
ATOM 3569 N N . LEU A 1 481 ? 4.408 1.546 82.533 1.00 43.91 641 LEU A N 1
ATOM 3570 C CA . LEU A 1 481 ? 4.800 1.337 81.148 1.00 35.10 641 LEU A CA 1
ATOM 3571 C C . LEU A 1 481 ? 4.158 0.051 80.642 1.00 38.65 641 LEU A C 1
ATOM 3572 O O . LEU A 1 481 ? 4.278 -0.996 81.272 1.00 42.01 641 LEU A O 1
ATOM 3577 N N . ALA A 1 482 ? 3.461 0.137 79.515 1.00 40.14 642 ALA A N 1
ATOM 3578 C CA . ALA A 1 482 ? 2.874 -1.041 78.891 1.00 37.12 642 ALA A CA 1
ATOM 3579 C C . ALA A 1 482 ? 3.656 -1.395 77.632 1.00 37.11 642 ALA A C 1
ATOM 3580 O O . ALA A 1 482 ? 3.774 -0.574 76.722 1.00 30.37 642 ALA A O 1
ATOM 3582 N N . ILE A 1 483 ? 4.189 -2.615 77.590 1.00 41.52 643 ILE A N 1
ATOM 3583 C CA . ILE A 1 483 ? 5.021 -3.072 76.474 1.00 33.29 643 ILE A CA 1
ATOM 3584 C C . ILE A 1 483 ? 4.392 -4.256 75.740 1.00 39.14 643 ILE A C 1
ATOM 3585 O O . ILE A 1 483 ? 4.199 -5.325 76.319 1.00 40.90 643 ILE A O 1
ATOM 3590 N N . GLY A 1 484 ? 4.077 -4.062 74.463 1.00 29.73 644 GLY A N 1
ATOM 3591 C CA . GLY A 1 484 ? 3.537 -5.131 73.640 1.00 37.15 644 GLY A CA 1
ATOM 3592 C C . GLY A 1 484 ? 4.623 -5.983 73.007 1.00 38.40 644 GLY A C 1
ATOM 3593 O O . GLY A 1 484 ? 5.605 -5.462 72.479 1.00 31.91 644 GLY A O 1
ATOM 3594 N N . SER A 1 485 ? 4.448 -7.300 73.062 1.00 40.21 645 SER A N 1
ATOM 3595 C CA . SER A 1 485 ? 5.430 -8.230 72.517 1.00 37.25 645 SER A CA 1
ATOM 3596 C C . SER A 1 485 ? 4.793 -9.174 71.502 1.00 47.46 645 SER A C 1
ATOM 3597 O O . SER A 1 485 ? 3.592 -9.448 71.558 1.00 42.15 645 SER A O 1
ATOM 3600 N N . HIS A 1 486 ? 5.600 -9.672 70.572 1.00 45.04 646 HIS A N 1
ATOM 3601 C CA . HIS A 1 486 ? 5.105 -10.634 69.595 1.00 48.86 646 HIS A CA 1
ATOM 3602 C C . HIS A 1 486 ? 4.999 -12.037 70.186 1.00 45.45 646 HIS A C 1
ATOM 3603 O O . HIS A 1 486 ? 4.470 -12.943 69.548 1.00 41.71 646 HIS A O 1
ATOM 3610 N N . ASP A 1 487 ? 5.489 -12.211 71.410 1.00 50.02 647 ASP A N 1
ATOM 3611 C CA . ASP A 1 487 ? 5.329 -13.484 72.110 1.00 47.95 647 ASP A CA 1
ATOM 3612 C C . ASP A 1 487 ? 3.906 -13.638 72.638 1.00 38.68 647 ASP A C 1
ATOM 3613 O O . ASP A 1 487 ? 3.577 -14.634 73.276 1.00 53.00 647 ASP A O 1
ATOM 3618 N N . ASN A 1 488 ? 3.075 -12.636 72.368 1.00 41.13 648 ASN A N 1
ATOM 3619 C CA . ASN A 1 488 ? 1.659 -12.650 72.738 1.00 48.71 648 ASN A CA 1
ATOM 3620 C C . ASN A 1 488 ? 1.373 -12.127 74.144 1.00 41.04 648 ASN A C 1
ATOM 3621 O O . ASN A 1 488 ? 0.244 -12.210 74.619 1.00 41.08 648 ASN A O 1
ATOM 3626 N N . CYS A 1 489 ? 2.394 -11.586 74.800 1.00 39.64 649 CYS A N 1
ATOM 3627 C CA . CYS A 1 489 ? 2.218 -11.019 76.133 1.00 45.85 649 CYS A CA 1
ATOM 3628 C C . CYS A 1 489 ? 2.346 -9.502 76.146 1.00 43.37 649 CYS A C 1
ATOM 3629 O O . CYS A 1 489 ? 2.904 -8.905 75.225 1.00 41.85 649 CYS A O 1
ATOM 3632 N N . ILE A 1 490 ? 1.814 -8.890 77.200 1.00 39.25 650 ILE A N 1
ATOM 3633 C CA . ILE A 1 490 ? 1.988 -7.467 77.441 1.00 37.09 650 ILE A CA 1
ATOM 3634 C C . ILE A 1 490 ? 2.689 -7.276 78.775 1.00 34.80 650 ILE A C 1
ATOM 3635 O O . ILE A 1 490 ? 2.125 -7.564 79.822 1.00 48.92 650 ILE A O 1
ATOM 3640 N N . TYR A 1 491 ? 3.922 -6.790 78.732 1.00 35.80 651 TYR A N 1
ATOM 3641 C CA . TYR A 1 491 ? 4.719 -6.630 79.939 1.00 38.98 651 TYR A CA 1
ATOM 3642 C C . TYR A 1 491 ? 4.457 -5.287 80.607 1.00 42.59 651 TYR A C 1
ATOM 3643 O O . TYR A 1 491 ? 4.522 -4.243 79.963 1.00 41.30 651 TYR A O 1
ATOM 3652 N N . ILE A 1 492 ? 4.148 -5.325 81.901 1.00 45.10 652 ILE A N 1
ATOM 3653 C CA . ILE A 1 492 ? 3.836 -4.112 82.651 1.00 44.07 652 ILE A CA 1
ATOM 3654 C C . ILE A 1 492 ? 4.933 -3.731 83.642 1.00 46.48 652 ILE A C 1
ATOM 3655 O O . ILE A 1 492 ? 5.392 -4.557 84.432 1.00 44.04 652 ILE A O 1
ATOM 3660 N N . TYR A 1 493 ? 5.346 -2.470 83.589 1.00 42.86 653 TYR A N 1
ATOM 3661 C CA . TYR A 1 493 ? 6.299 -1.931 84.548 1.00 42.41 653 TYR A CA 1
ATOM 3662 C C . TYR A 1 493 ? 5.690 -0.752 85.297 1.00 44.77 653 TYR A C 1
ATOM 3663 O O . TYR A 1 493 ? 4.892 0.004 84.739 1.00 38.48 653 TYR A O 1
ATOM 3672 N N . GLY A 1 494 ? 6.062 -0.613 86.567 1.00 44.24 654 GLY A N 1
ATOM 3673 C CA . GLY A 1 494 ? 5.692 0.547 87.355 1.00 29.32 654 GLY A CA 1
ATOM 3674 C C . GLY A 1 494 ? 6.767 1.601 87.202 1.00 40.00 654 GLY A C 1
ATOM 3675 O O . GLY A 1 494 ? 7.957 1.308 87.337 1.00 45.84 654 GLY A O 1
ATOM 3676 N N . VAL A 1 495 ? 6.355 2.829 86.910 1.00 43.41 655 VAL A N 1
ATOM 3677 C CA . VAL A 1 495 ? 7.298 3.903 86.623 1.00 37.29 655 VAL A CA 1
ATOM 3678 C C . VAL A 1 495 ? 7.194 5.017 87.662 1.00 46.49 655 VAL A C 1
ATOM 3679 O O . VAL A 1 495 ? 6.095 5.474 87.993 1.00 40.94 655 VAL A O 1
ATOM 3683 N N . SER A 1 496 ? 8.340 5.446 88.180 1.00 40.07 656 SER A N 1
ATOM 3684 C CA . SER A 1 496 ? 8.371 6.520 89.163 1.00 51.94 656 SER A CA 1
ATOM 3685 C C . SER A 1 496 ? 9.559 7.440 88.918 1.00 53.11 656 SER A C 1
ATOM 3686 O O . SER A 1 496 ? 10.449 7.116 88.131 1.00 55.38 656 SER A O 1
ATOM 3689 N N . ASP A 1 497 ? 9.564 8.587 89.592 1.00 55.85 657 ASP A N 1
ATOM 3690 C CA . ASP A 1 497 ? 10.625 9.578 89.423 1.00 60.23 657 ASP A CA 1
ATOM 3691 C C . ASP A 1 497 ? 10.626 10.150 88.002 1.00 59.50 657 ASP A C 1
ATOM 3692 O O . ASP A 1 497 ? 11.682 10.385 87.413 1.00 60.42 657 ASP A O 1
ATOM 3697 N N . ASN A 1 498 ? 9.428 10.370 87.466 1.00 60.39 658 ASN A N 1
ATOM 3698 C CA . ASN A 1 498 ? 9.251 10.928 86.126 1.00 56.16 658 ASN A CA 1
ATOM 3699 C C . ASN A 1 498 ? 9.900 10.117 85.005 1.00 55.69 658 ASN A C 1
ATOM 3700 O O . ASN A 1 498 ? 10.688 10.644 84.220 1.00 55.85 658 ASN A O 1
ATOM 3705 N N . GLY A 1 499 ? 9.557 8.836 84.934 1.00 50.73 659 GLY A N 1
ATOM 3706 C CA . GLY A 1 499 ? 10.041 7.974 83.873 1.00 45.56 659 GLY A CA 1
ATOM 3707 C C . GLY A 1 499 ? 11.476 7.503 84.036 1.00 50.06 659 GLY A C 1
ATOM 3708 O O . GLY A 1 499 ? 12.049 6.925 83.110 1.00 42.29 659 GLY A O 1
ATOM 3709 N N . ARG A 1 500 ? 12.058 7.732 85.210 1.00 52.59 660 ARG A N 1
ATOM 3710 C CA . ARG A 1 500 ? 13.465 7.402 85.427 1.00 51.24 660 ARG A CA 1
ATOM 3711 C C . ARG A 1 500 ? 13.696 6.154 86.282 1.00 48.82 660 ARG A C 1
ATOM 3712 O O . ARG A 1 500 ? 14.811 5.636 86.326 1.00 49.03 660 ARG A O 1
ATOM 3720 N N . LYS A 1 501 ? 12.651 5.681 86.957 1.00 51.87 661 LYS A N 1
ATOM 3721 C CA . LYS A 1 501 ? 12.744 4.471 87.778 1.00 47.38 661 LYS A CA 1
ATOM 3722 C C . LYS A 1 501 ? 11.700 3.438 87.365 1.00 39.61 661 LYS A C 1
ATOM 3723 O O . LYS A 1 501 ? 10.527 3.764 87.197 1.00 44.07 661 LYS A O 1
ATOM 3729 N N . TYR A 1 502 ? 12.129 2.188 87.223 1.00 42.47 662 TYR A N 1
ATOM 3730 C CA . TYR A 1 502 ? 11.260 1.130 86.715 1.00 46.31 662 TYR A CA 1
ATOM 3731 C C . TYR A 1 502 ? 11.293 -0.117 87.587 1.00 49.21 662 TYR A C 1
ATOM 3732 O O . TYR A 1 502 ? 12.301 -0.416 88.227 1.00 52.32 662 TYR A O 1
ATOM 3741 N N . THR A 1 503 ? 10.182 -0.844 87.602 1.00 46.01 663 THR A N 1
ATOM 3742 C CA . THR A 1 503 ? 10.103 -2.105 88.325 1.00 52.05 663 THR A CA 1
ATOM 3743 C C . THR A 1 503 ? 9.018 -2.999 87.725 1.00 45.46 663 THR A C 1
ATOM 3744 O O . THR A 1 503 ? 7.859 -2.601 87.614 1.00 41.12 663 THR A O 1
ATOM 3748 N N . ARG A 1 504 ? 9.407 -4.207 87.331 1.00 46.41 664 ARG A N 1
ATOM 3749 C CA . ARG A 1 504 ? 8.498 -5.119 86.648 1.00 45.91 664 ARG A CA 1
ATOM 3750 C C . ARG A 1 504 ? 7.309 -5.505 87.531 1.00 50.05 664 ARG A C 1
ATOM 3751 O O . ARG A 1 504 ? 7.474 -6.147 88.569 1.00 48.39 664 ARG A O 1
ATOM 3759 N N . VAL A 1 505 ? 6.113 -5.104 87.114 1.00 42.98 665 VAL A N 1
ATOM 3760 C CA . VAL A 1 505 ? 4.895 -5.452 87.832 1.00 39.21 665 VAL A CA 1
ATOM 3761 C C . VAL A 1 505 ? 4.480 -6.881 87.503 1.00 48.83 665 VAL A C 1
ATOM 3762 O O . VAL A 1 505 ? 4.051 -7.630 88.379 1.00 54.89 665 VAL A O 1
ATOM 3766 N N . GLY A 1 506 ? 4.619 -7.257 86.237 1.00 46.14 666 GLY A N 1
ATOM 3767 C CA . GLY A 1 506 ? 4.247 -8.590 85.800 1.00 43.64 666 GLY A CA 1
ATOM 3768 C C . GLY A 1 506 ? 3.838 -8.627 84.342 1.00 44.36 666 GLY A C 1
ATOM 3769 O O . GLY A 1 506 ? 4.249 -7.779 83.554 1.00 47.56 666 GLY A O 1
ATOM 3770 N N . LYS A 1 507 ? 3.009 -9.602 83.983 1.00 43.21 667 LYS A N 1
ATOM 3771 C CA . LYS A 1 507 ? 2.649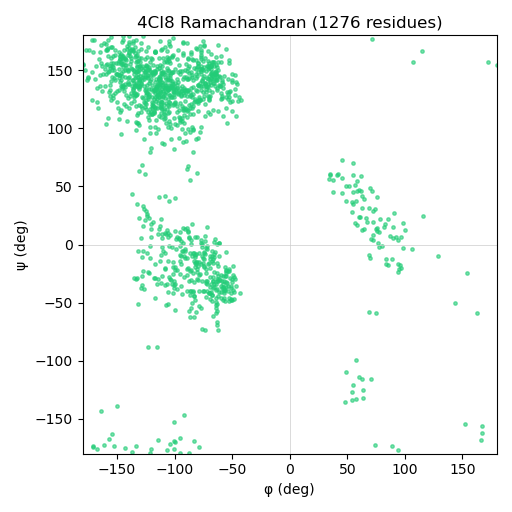 -9.817 82.589 1.00 43.14 667 LYS A CA 1
ATOM 3772 C C . LYS A 1 507 ? 1.149 -10.021 82.388 1.00 47.65 667 LYS A C 1
ATOM 3773 O O . LYS A 1 507 ? 0.501 -10.741 83.151 1.00 51.91 667 LYS A O 1
ATOM 3779 N N . CYS A 1 508 ? 0.604 -9.370 81.362 1.00 42.69 668 CYS A N 1
ATOM 3780 C CA . CYS A 1 508 ? -0.753 -9.646 80.905 1.00 41.78 668 CYS A CA 1
ATOM 3781 C C . CYS A 1 508 ? -0.703 -10.745 79.853 1.00 49.08 668 CYS A C 1
ATOM 3782 O O . CYS A 1 508 ? -0.132 -10.553 78.780 1.00 45.69 668 CYS A O 1
ATOM 3785 N N . SER A 1 509 ? -1.290 -11.899 80.155 1.00 48.15 669 SER A N 1
ATOM 3786 C CA . SER A 1 509 ? -1.309 -12.994 79.192 1.00 42.95 669 SER A CA 1
ATOM 3787 C C . SER A 1 509 ? -2.732 -13.480 78.949 1.00 37.12 669 SER A C 1
ATOM 3788 O O . SER A 1 509 ? -3.579 -13.413 79.837 1.00 46.70 669 SER A O 1
ATOM 3791 N N . GLY A 1 510 ? -2.991 -13.955 77.736 1.00 36.37 670 GLY A N 1
ATOM 3792 C CA . GLY A 1 510 ? -4.329 -14.350 77.336 1.00 32.16 670 GLY A CA 1
ATOM 3793 C C . GLY A 1 510 ? -4.531 -14.252 75.834 1.00 50.39 670 GLY A C 1
ATOM 3794 O O . GLY A 1 510 ? -5.392 -14.926 75.264 1.00 55.98 670 GLY A O 1
ATOM 3795 N N . HIS A 1 511 ? -3.738 -13.405 75.186 1.00 44.59 671 HIS A N 1
ATOM 3796 C CA . HIS A 1 511 ? -3.768 -13.304 73.735 1.00 47.60 671 HIS A CA 1
ATOM 3797 C C . HIS A 1 511 ? -3.201 -14.566 73.090 1.00 52.53 671 HIS A C 1
ATOM 3798 O O . HIS A 1 511 ? -2.228 -15.141 73.577 1.00 48.46 671 HIS A O 1
ATOM 3805 N N . SER A 1 512 ? -3.819 -14.990 71.993 1.00 47.75 672 SER A N 1
ATOM 3806 C CA . SER A 1 512 ? -3.392 -16.190 71.288 1.00 51.10 672 SER A CA 1
ATOM 3807 C C . SER A 1 512 ? -2.370 -15.852 70.207 1.00 58.09 672 SER A C 1
ATOM 3808 O O . SER A 1 512 ? -1.819 -16.747 69.565 1.00 49.98 672 SER A O 1
ATOM 3811 N N . SER A 1 513 ? -2.124 -14.560 70.005 1.00 54.20 673 SER A N 1
ATOM 3812 C CA . SER A 1 513 ? -1.248 -14.104 68.928 1.00 48.33 673 SER A CA 1
ATOM 3813 C C . SER A 1 513 ? -0.436 -12.879 69.332 1.00 48.34 673 SER A C 1
ATOM 3814 O O . SER A 1 513 ? -0.605 -12.344 70.425 1.00 50.96 673 SER A O 1
ATOM 3817 N N . PHE A 1 514 ? 0.445 -12.435 68.443 1.00 44.50 674 PHE A N 1
ATOM 3818 C CA . PHE A 1 514 ? 1.300 -11.289 68.733 1.00 48.62 674 PHE A CA 1
ATOM 3819 C C . PHE A 1 514 ? 0.490 -10.017 68.970 1.00 43.04 674 PHE A C 1
ATOM 3820 O O . PHE A 1 514 ? -0.599 -9.842 68.415 1.00 38.34 674 PHE A O 1
ATOM 3828 N N . ILE A 1 515 ? 1.033 -9.135 69.804 1.00 41.46 675 ILE A N 1
ATOM 3829 C CA . ILE A 1 515 ? 0.390 -7.865 70.114 1.00 39.77 675 ILE A CA 1
ATOM 3830 C C . ILE A 1 515 ? 0.610 -6.857 68.992 1.00 41.46 675 ILE A C 1
ATOM 3831 O O . ILE A 1 515 ? 1.748 -6.580 68.617 1.00 30.22 675 ILE A O 1
ATOM 3836 N N . THR A 1 516 ? -0.479 -6.303 68.467 1.00 36.38 676 THR A N 1
ATOM 3837 C CA . THR A 1 516 ? -0.387 -5.281 67.430 1.00 28.90 676 THR A CA 1
ATOM 3838 C C . THR A 1 516 ? -0.587 -3.860 67.967 1.00 39.04 676 THR A C 1
ATOM 3839 O O . THR A 1 516 ? 0.136 -2.946 67.571 1.00 42.06 676 THR A O 1
ATOM 3843 N N . HIS A 1 517 ? -1.556 -3.679 68.868 1.00 42.26 677 HIS A N 1
ATOM 3844 C CA . HIS A 1 517 ? -1.890 -2.351 69.401 1.00 35.40 677 HIS A CA 1
ATOM 3845 C C . HIS A 1 517 ? -2.326 -2.341 70.877 1.00 44.12 677 HIS A C 1
ATOM 3846 O O . HIS A 1 517 ? -2.942 -3.294 71.357 1.00 38.63 677 HIS A O 1
ATOM 3853 N N . LEU A 1 518 ? -2.027 -1.241 71.572 1.00 43.09 678 LEU A N 1
ATOM 3854 C CA . LEU A 1 518 ? -2.458 -1.025 72.957 1.00 33.06 678 LEU A CA 1
ATOM 3855 C C . LEU A 1 518 ? -2.996 0.384 73.139 1.00 37.86 678 LEU A C 1
ATOM 3856 O O . LEU A 1 518 ? -2.542 1.311 72.478 1.00 36.28 678 LEU A O 1
ATOM 3861 N N . ASP A 1 519 ? -3.944 0.544 74.056 1.00 37.42 679 ASP A N 1
ATOM 3862 C CA . ASP A 1 519 ? -4.415 1.870 74.453 1.00 35.91 679 ASP A CA 1
ATOM 3863 C C . ASP A 1 519 ? -4.718 1.903 75.955 1.00 39.41 679 ASP A C 1
ATOM 3864 O O . ASP A 1 519 ? -5.338 0.984 76.486 1.00 39.02 679 ASP A O 1
ATOM 3869 N N . TRP A 1 520 ? -4.276 2.956 76.637 1.00 40.55 680 TRP A N 1
ATOM 3870 C CA . TRP A 1 520 ? -4.637 3.178 78.037 1.00 30.31 680 TRP A CA 1
ATOM 3871 C C . TRP A 1 520 ? -5.946 3.946 78.127 1.00 27.52 680 TRP A C 1
ATOM 3872 O O . TRP A 1 520 ? -6.288 4.706 77.227 1.00 32.74 680 TRP A O 1
ATOM 3883 N N . SER A 1 521 ? -6.674 3.767 79.223 1.00 36.80 681 SER A N 1
ATOM 3884 C CA . SER A 1 521 ? -7.873 4.567 79.464 1.00 34.92 681 SER A CA 1
ATOM 3885 C C . SER A 1 521 ? -7.484 5.925 80.036 1.00 29.88 681 SER A C 1
ATOM 3886 O O . SER A 1 521 ? -6.389 6.085 80.571 1.00 32.46 681 SER A O 1
ATOM 3889 N N . VAL A 1 522 ? -8.376 6.902 79.912 1.00 30.45 682 VAL A N 1
ATOM 3890 C CA . VAL A 1 522 ? -8.127 8.245 80.442 1.00 34.80 682 VAL A CA 1
ATOM 3891 C C . VAL A 1 522 ? -7.686 8.237 81.909 1.00 35.87 682 VAL A C 1
ATOM 3892 O O . VAL A 1 522 ? -6.861 9.053 82.322 1.00 36.60 682 VAL A O 1
ATOM 3896 N N . ASN A 1 523 ? -8.234 7.312 82.691 1.00 26.30 683 ASN A N 1
ATOM 3897 C CA . ASN A 1 523 ? -7.915 7.246 84.110 1.00 34.81 683 ASN A CA 1
ATOM 3898 C C . ASN A 1 523 ? -6.755 6.309 84.459 1.00 39.53 683 ASN A C 1
ATOM 3899 O O . ASN A 1 523 ? -6.560 5.964 85.623 1.00 41.93 683 ASN A O 1
ATOM 3904 N N . SER A 1 524 ? -5.993 5.901 83.449 1.00 35.49 684 SER A N 1
ATOM 3905 C CA . SER A 1 524 ? -4.794 5.082 83.648 1.00 32.61 684 SER A CA 1
ATOM 3906 C C . SER A 1 524 ? -5.058 3.706 84.257 1.00 30.58 684 SER A C 1
ATOM 3907 O O . SER A 1 524 ? -4.123 3.012 84.669 1.00 36.00 684 SER A O 1
ATOM 3910 N N . GLN A 1 525 ? -6.322 3.304 84.299 1.00 26.01 685 GLN A N 1
ATOM 3911 C CA . GLN A 1 525 ? -6.698 2.086 85.014 1.00 43.93 685 GLN A CA 1
ATOM 3912 C C . GLN A 1 525 ? -6.760 0.876 84.101 1.00 41.39 685 GLN A C 1
ATOM 3913 O O . GLN A 1 525 ? -6.414 -0.235 84.503 1.00 40.23 685 GLN A O 1
ATOM 3919 N N . PHE A 1 526 ? -7.208 1.104 82.871 1.00 36.68 686 PHE A N 1
ATOM 3920 C CA . PHE A 1 526 ? -7.449 0.026 81.926 1.00 37.56 686 PHE A CA 1
ATOM 3921 C C . PHE A 1 526 ? -6.550 0.104 80.694 1.00 42.20 686 PHE A C 1
ATOM 3922 O O . PHE A 1 526 ? -5.909 1.124 80.424 1.00 35.48 686 PHE A O 1
ATOM 3930 N N . LEU A 1 527 ? -6.532 -0.988 79.940 1.00 41.70 687 LEU A N 1
ATOM 3931 C CA . LEU A 1 527 ? -5.729 -1.083 78.736 1.00 38.99 687 LEU A CA 1
ATOM 3932 C C . LEU A 1 527 ? -6.495 -1.914 77.718 1.00 36.93 687 LEU A C 1
ATOM 3933 O O . LEU A 1 527 ? -7.086 -2.927 78.081 1.00 41.31 687 LEU A O 1
ATOM 3938 N N . VAL A 1 528 ? -6.508 -1.485 76.457 1.00 38.81 688 VAL A N 1
ATOM 3939 C CA . VAL A 1 528 ? -7.073 -2.314 75.392 1.00 37.09 688 VAL A CA 1
ATOM 3940 C C . VAL A 1 528 ? -5.983 -2.990 74.593 1.00 32.21 688 VAL A C 1
ATOM 3941 O O . VAL A 1 528 ? -4.832 -2.560 74.603 1.00 32.95 688 VAL A O 1
ATOM 3945 N N . SER A 1 529 ? -6.372 -4.033 73.872 1.00 40.20 689 SER A N 1
ATOM 3946 C CA . SER A 1 529 ? -5.433 -4.833 73.108 1.00 34.17 689 SER A CA 1
ATOM 3947 C C . SER A 1 529 ? -5.984 -5.252 71.754 1.00 40.80 689 SER A C 1
ATOM 3948 O O . SER A 1 529 ? -7.156 -5.615 71.630 1.00 38.16 689 SER A O 1
ATOM 3951 N N . ASN A 1 530 ? -5.127 -5.180 70.739 1.00 40.61 690 ASN A N 1
ATOM 3952 C CA . ASN A 1 530 ? -5.376 -5.847 69.469 1.00 39.57 690 ASN A CA 1
ATOM 3953 C C . ASN A 1 530 ? -4.256 -6.845 69.221 1.00 36.88 690 ASN A C 1
ATOM 3954 O O . ASN A 1 530 ? -3.122 -6.631 69.650 1.00 35.30 690 ASN A O 1
ATOM 3959 N N . SER A 1 531 ? -4.572 -7.939 68.538 1.00 40.25 691 SER A N 1
ATOM 3960 C CA . SER A 1 531 ? -3.582 -8.975 68.270 1.00 39.49 691 SER A CA 1
ATOM 3961 C C . SER A 1 531 ? -3.674 -9.461 66.826 1.00 40.56 691 SER A C 1
ATOM 3962 O O . SER A 1 531 ? -4.580 -9.067 66.088 1.00 37.46 691 SER A O 1
ATOM 3965 N N . GLY A 1 532 ? -2.729 -10.314 66.432 1.00 45.09 692 GLY A N 1
ATOM 3966 C CA . GLY A 1 532 ? -2.757 -10.958 65.128 1.00 36.49 692 GLY A CA 1
ATOM 3967 C C . GLY A 1 532 ? -4.023 -11.767 64.906 1.00 45.85 692 GLY A C 1
ATOM 3968 O O . GLY A 1 532 ? -4.511 -11.842 63.779 1.00 46.88 692 GLY A O 1
ATOM 3969 N N . ASP A 1 533 ? -4.543 -12.373 65.980 1.00 46.03 693 ASP A N 1
ATOM 3970 C CA . ASP A 1 533 ? -5.835 -13.072 65.975 1.00 39.56 693 ASP A CA 1
ATOM 3971 C C . ASP A 1 533 ? -6.963 -12.168 65.513 1.00 45.44 693 ASP A C 1
ATOM 3972 O O . ASP A 1 533 ? -7.987 -12.640 65.019 1.00 48.79 693 ASP A O 1
ATOM 3977 N N . TYR A 1 534 ? -6.779 -10.868 65.723 1.00 47.50 694 TYR A N 1
ATOM 3978 C CA . TYR A 1 534 ? -7.840 -9.875 65.571 1.00 42.39 694 TYR A CA 1
ATOM 3979 C C . TYR A 1 534 ? -8.850 -10.011 66.702 1.00 38.64 694 TYR A C 1
ATOM 3980 O O . TYR A 1 534 ? -10.059 -10.012 66.478 1.00 37.76 694 TYR A O 1
ATOM 3989 N N . GLU A 1 535 ? -8.341 -10.132 67.923 1.00 33.32 695 GLU A N 1
ATOM 3990 C CA . GLU A 1 535 ? -9.210 -10.127 69.094 1.00 51.72 695 GLU A CA 1
ATOM 3991 C C . GLU A 1 535 ? -8.972 -8.879 69.947 1.00 46.61 695 GLU A C 1
ATOM 3992 O O . GLU A 1 535 ? -7.847 -8.387 70.049 1.00 42.02 695 GLU A O 1
ATOM 3998 N N . ILE A 1 536 ? -10.043 -8.364 70.543 1.00 40.27 696 ILE A N 1
ATOM 3999 C CA . ILE A 1 536 ? -9.960 -7.192 71.404 1.00 37.81 696 ILE A CA 1
ATOM 4000 C C . ILE A 1 536 ? -10.067 -7.598 72.872 1.00 39.52 696 ILE A C 1
ATOM 4001 O O . ILE A 1 536 ? -11.145 -7.954 73.350 1.00 44.27 696 ILE A O 1
ATOM 4006 N N . LEU A 1 537 ? -8.942 -7.549 73.577 1.00 37.64 697 LEU A N 1
ATOM 4007 C CA . LEU A 1 537 ? -8.891 -7.904 74.991 1.00 37.05 697 LEU A CA 1
ATOM 4008 C C . LEU A 1 537 ? -8.733 -6.662 75.860 1.00 40.46 697 LEU A C 1
ATOM 4009 O O . LEU A 1 537 ? -8.247 -5.630 75.398 1.00 44.02 697 LEU A O 1
ATOM 4014 N N . TYR A 1 538 ? -9.139 -6.767 77.121 1.00 44.28 698 TYR A N 1
ATOM 4015 C CA . TYR A 1 538 ? -9.018 -5.652 78.055 1.00 32.35 698 TYR A CA 1
ATOM 4016 C C . TYR A 1 538 ? -8.224 -6.038 79.301 1.00 29.96 698 TYR A C 1
ATOM 4017 O O . TYR A 1 538 ? -8.171 -7.205 79.676 1.00 35.98 698 TYR A O 1
ATOM 4026 N N . TRP A 1 539 ? -7.598 -5.057 79.939 1.00 35.12 699 TRP A N 1
ATOM 4027 C CA . TRP A 1 539 ? -6.698 -5.359 81.046 1.00 40.65 699 TRP A CA 1
ATOM 4028 C C . TRP A 1 539 ? -6.693 -4.326 82.174 1.00 40.79 699 TRP A C 1
ATOM 4029 O O . TRP A 1 539 ? -6.970 -3.144 81.964 1.00 36.15 699 TRP A O 1
ATOM 4040 N N . VAL A 1 540 ? -6.375 -4.798 83.374 1.00 39.74 700 VAL A N 1
ATOM 4041 C CA . VAL A 1 540 ? -6.041 -3.928 84.487 1.00 35.73 700 VAL A CA 1
ATOM 4042 C C . VAL A 1 540 ? -4.560 -4.119 84.782 1.00 42.41 700 VAL A C 1
ATOM 4043 O O . VAL A 1 540 ? -4.185 -4.954 85.604 1.00 48.19 700 VAL A O 1
ATOM 4047 N N . PRO A 1 541 ? -3.709 -3.351 84.091 1.00 38.59 701 PRO A N 1
ATOM 4048 C CA . PRO A 1 541 ? -2.254 -3.532 84.130 1.00 42.74 701 PRO A CA 1
ATOM 4049 C C . PRO A 1 541 ? -1.707 -3.585 85.550 1.00 38.11 701 PRO A C 1
ATOM 4050 O O . PRO A 1 541 ? -0.828 -4.3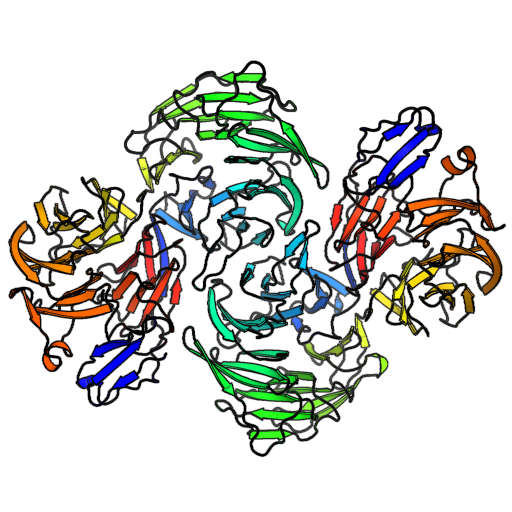96 85.836 1.00 42.22 701 PRO A O 1
ATOM 4054 N N . SER A 1 542 ? -2.220 -2.722 86.422 1.00 42.23 702 SER A N 1
ATOM 4055 C CA . SER A 1 542 ? -1.760 -2.666 87.805 1.00 40.50 702 SER A CA 1
ATOM 4056 C C . SER A 1 542 ? -1.862 -4.035 88.470 1.00 42.58 702 SER A C 1
ATOM 4057 O O . SER A 1 542 ? -1.042 -4.388 89.321 1.00 38.89 702 SER A O 1
ATOM 4060 N N . ALA A 1 543 ? -2.871 -4.800 88.060 1.00 39.07 703 ALA A N 1
ATOM 4061 C CA . ALA A 1 543 ? -3.121 -6.130 88.604 1.00 39.02 703 ALA A CA 1
ATOM 4062 C C . ALA A 1 543 ? -2.711 -7.236 87.632 1.00 48.06 703 ALA A C 1
ATOM 4063 O O . ALA A 1 543 ? -2.835 -8.425 87.944 1.00 47.11 703 ALA A O 1
ATOM 4065 N N . CYS A 1 544 ? -2.226 -6.835 86.458 1.00 48.74 704 CYS A N 1
ATOM 4066 C CA . CYS A 1 544 ? -1.846 -7.769 85.398 1.00 44.12 704 CYS A CA 1
ATOM 4067 C C . CYS A 1 544 ? -2.885 -8.860 85.190 1.00 41.22 704 CYS A C 1
ATOM 4068 O O . CYS A 1 544 ? -2.548 -10.032 85.047 1.00 47.37 704 CYS A O 1
ATOM 4071 N N . LYS A 1 545 ? -4.150 -8.466 85.173 1.00 35.02 705 LYS A N 1
ATOM 4072 C CA . LYS A 1 545 ? -5.234 -9.409 84.982 1.00 38.02 705 LYS A CA 1
ATOM 4073 C C . LYS A 1 545 ? -6.148 -8.903 83.887 1.00 38.95 705 LYS A C 1
ATOM 4074 O O . LYS A 1 545 ? -6.260 -7.701 83.668 1.00 39.37 705 LYS A O 1
ATOM 4080 N N . GLN A 1 546 ? -6.808 -9.829 83.206 1.00 46.47 706 GLN A N 1
ATOM 4081 C CA . GLN A 1 546 ? -7.680 -9.482 82.100 1.00 40.09 706 GLN A CA 1
ATOM 4082 C C . GLN A 1 546 ? -9.094 -9.218 82.595 1.00 42.79 706 GLN A C 1
ATOM 4083 O O . GLN A 1 546 ? -9.639 -9.983 83.392 1.00 49.71 706 GLN A O 1
ATOM 4089 N N . VAL A 1 547 ? -9.683 -8.123 82.131 1.00 41.21 707 VAL A N 1
ATOM 4090 C CA . VAL A 1 547 ? -11.080 -7.838 82.422 1.00 37.13 707 VAL A CA 1
ATOM 4091 C C . VAL A 1 547 ? -11.950 -8.414 81.315 1.00 39.85 707 VAL A C 1
ATOM 4092 O O . VAL A 1 547 ? -11.928 -7.932 80.182 1.00 42.80 707 VAL A O 1
ATOM 4096 N N . VAL A 1 548 ? -12.717 -9.445 81.647 1.00 44.71 708 VAL A N 1
ATOM 4097 C CA . VAL A 1 548 ? -13.534 -10.144 80.660 1.00 43.41 708 VAL A CA 1
ATOM 4098 C C . VAL A 1 548 ? -14.974 -9.629 80.588 1.00 42.64 708 VAL A C 1
ATOM 4099 O O . VAL A 1 548 ? -15.681 -9.881 79.613 1.00 52.48 708 VAL A O 1
ATOM 4103 N N . SER A 1 549 ? -15.404 -8.893 81.606 1.00 39.05 709 SER A N 1
ATOM 4104 C CA . SER A 1 549 ? -16.805 -8.484 81.691 1.00 50.35 709 SER A CA 1
ATOM 4105 C C . SER A 1 549 ? -17.141 -7.319 80.767 1.00 39.03 709 SER A C 1
ATOM 4106 O O . SER A 1 549 ? -16.523 -6.257 80.829 1.00 40.24 709 SER A O 1
ATOM 4109 N N . VAL A 1 550 ? -18.142 -7.525 79.921 1.00 41.40 710 VAL A N 1
ATOM 4110 C CA . VAL A 1 550 ? -18.528 -6.521 78.938 1.00 46.26 710 VAL A CA 1
ATOM 4111 C C . VAL A 1 550 ? -19.035 -5.223 79.565 1.00 47.80 710 VAL A C 1
ATOM 4112 O O . VAL A 1 550 ? -18.494 -4.150 79.296 1.00 51.70 710 VAL A O 1
ATOM 4116 N N . GLU A 1 551 ? -20.068 -5.326 80.398 1.00 46.57 711 GLU A N 1
ATOM 4117 C CA . GLU A 1 551 ? -20.722 -4.148 80.970 1.00 44.30 711 GLU A CA 1
ATOM 4118 C C . GLU A 1 551 ? -19.736 -3.148 81.571 1.00 45.32 711 GLU A C 1
ATOM 4119 O O . GLU A 1 551 ? -20.031 -1.954 81.647 1.00 53.41 711 GLU A O 1
ATOM 4121 N N . THR A 1 552 ? -18.569 -3.628 81.992 1.00 38.20 712 THR A N 1
ATOM 4122 C CA . THR A 1 552 ? -17.572 -2.747 82.596 1.00 37.95 712 THR A CA 1
ATOM 4123 C C . THR A 1 552 ? -16.653 -2.072 81.580 1.00 47.62 712 THR A C 1
ATOM 4124 O O . THR A 1 552 ? -16.324 -0.897 81.726 1.00 56.20 712 THR A O 1
ATOM 4128 N N . THR A 1 553 ? -16.247 -2.810 80.553 1.00 49.32 713 THR A N 1
ATOM 4129 C CA . THR A 1 553 ? -15.299 -2.289 79.569 1.00 45.03 713 THR A CA 1
ATOM 4130 C C . THR A 1 553 ? -15.960 -1.502 78.436 1.00 50.27 713 THR A C 1
ATOM 4131 O O . THR A 1 553 ? -15.312 -0.681 77.789 1.00 44.46 713 THR A O 1
ATOM 4135 N N . ARG A 1 554 ? -17.248 -1.745 78.207 1.00 44.03 714 ARG A N 1
ATOM 4136 C CA . ARG A 1 554 ? -17.948 -1.150 77.073 1.00 39.44 714 ARG A CA 1
ATOM 4137 C C . ARG A 1 554 ? -18.091 0.371 77.159 1.00 47.35 714 ARG A C 1
ATOM 4138 O O . ARG A 1 554 ? -18.188 1.049 76.136 1.00 47.19 714 ARG A O 1
ATOM 4146 N N . ASP A 1 555 ? -18.126 0.903 78.375 1.00 52.24 715 ASP A N 1
ATOM 4147 C CA . ASP A 1 555 ? -18.345 2.335 78.564 1.00 45.58 715 ASP A CA 1
ATOM 4148 C C . ASP A 1 555 ? -17.067 3.060 78.959 1.00 43.86 715 ASP A C 1
ATOM 4149 O O . ASP A 1 555 ? -17.095 4.247 79.280 1.00 43.87 715 ASP A O 1
ATOM 4154 N N . ILE A 1 556 ? -15.947 2.345 78.940 1.00 39.51 716 ILE A N 1
ATOM 4155 C CA . ILE A 1 556 ? -14.658 2.959 79.241 1.00 42.22 716 ILE A CA 1
ATOM 4156 C C . ILE A 1 556 ? -14.336 4.057 78.230 1.00 40.13 716 ILE A C 1
ATOM 4157 O O . ILE A 1 556 ? -14.697 3.957 77.055 1.00 48.49 716 ILE A O 1
ATOM 4162 N N . GLU A 1 557 ? -13.680 5.115 78.695 1.00 37.24 717 GLU A N 1
ATOM 4163 C CA . GLU A 1 557 ? -13.244 6.185 77.810 1.00 47.49 717 GLU A CA 1
ATOM 4164 C C . GLU A 1 557 ? -11.726 6.161 77.707 1.00 39.25 717 GLU A C 1
ATOM 4165 O O . GLU A 1 557 ? -11.018 6.247 78.709 1.00 39.88 717 GLU A O 1
ATOM 4171 N N . TRP A 1 558 ? -11.226 6.039 76.486 1.00 41.29 718 TRP A N 1
ATOM 4172 C CA . TRP A 1 558 ? -9.807 5.773 76.286 1.00 37.81 718 TRP A CA 1
ATOM 4173 C C . TRP A 1 558 ? -8.980 7.030 76.047 1.00 29.32 718 TRP A C 1
ATOM 4174 O O . TRP A 1 558 ? -9.465 8.019 75.501 1.00 32.75 718 TRP A O 1
ATOM 4185 N N . ALA A 1 559 ? -7.726 6.979 76.480 1.00 28.85 719 ALA A N 1
ATOM 4186 C CA . ALA A 1 559 ? -6.806 8.098 76.338 1.00 26.68 719 ALA A CA 1
ATOM 4187 C C . ALA A 1 559 ? -6.415 8.305 74.880 1.00 34.45 719 ALA A C 1
ATOM 4188 O O . ALA A 1 559 ? -6.332 9.434 74.398 1.00 36.41 719 ALA A O 1
ATOM 4190 N N . THR A 1 560 ? -6.166 7.202 74.184 1.00 34.20 720 THR A N 1
ATOM 4191 C CA . THR A 1 560 ? -5.759 7.255 72.789 1.00 37.03 720 THR A CA 1
ATOM 4192 C C . THR A 1 560 ? -6.507 6.205 71.988 1.00 42.16 720 THR A C 1
ATOM 4193 O O . THR A 1 560 ? -7.146 5.314 72.555 1.00 37.52 720 THR A O 1
ATOM 4197 N N . TYR A 1 561 ? -6.423 6.316 70.667 1.00 34.60 721 TYR A N 1
ATOM 4198 C CA . TYR A 1 561 ? -7.117 5.395 69.781 1.00 32.68 721 TYR A CA 1
ATOM 4199 C C . TYR A 1 561 ? -6.176 4.866 68.711 1.00 38.64 721 TYR A C 1
ATOM 4200 O O . TYR A 1 561 ? -6.373 5.120 67.521 1.00 38.57 721 TYR A O 1
ATOM 4209 N N . THR A 1 562 ? -5.149 4.135 69.140 1.00 36.43 722 THR A N 1
ATOM 4210 C CA . THR A 1 562 ? -4.205 3.527 68.208 1.00 32.38 722 THR A CA 1
ATOM 4211 C C . THR A 1 562 ? -4.529 2.055 67.961 1.00 36.55 722 THR A C 1
ATOM 4212 O O . THR A 1 562 ? -3.783 1.355 67.278 1.00 40.37 722 THR A O 1
ATOM 4216 N N . CYS A 1 563 ? -5.642 1.597 68.529 1.00 36.94 723 CYS A N 1
ATOM 4217 C CA . CYS A 1 563 ? -6.192 0.281 68.224 1.00 30.75 723 CYS A CA 1
ATOM 4218 C C . CYS A 1 563 ? -7.049 0.377 66.970 1.00 37.25 723 CYS A C 1
ATOM 4219 O O . CYS A 1 563 ? -8.038 1.105 66.945 1.00 45.92 723 CYS A O 1
ATOM 4222 N N . THR A 1 564 ? -6.677 -0.355 65.927 1.00 34.09 724 THR A N 1
ATOM 4223 C CA . THR A 1 564 ? -7.458 -0.352 64.697 1.00 28.93 724 THR A CA 1
ATOM 4224 C C . THR A 1 564 ? -8.735 -1.163 64.870 1.00 37.09 724 THR A C 1
ATOM 4225 O O . THR A 1 564 ? -9.683 -1.019 64.103 1.00 37.35 724 THR A O 1
ATOM 4229 N N . LEU A 1 565 ? -8.752 -2.023 65.880 1.00 31.57 725 LEU A N 1
ATOM 4230 C CA . LEU A 1 565 ? -9.906 -2.873 66.123 1.00 36.32 725 LEU A CA 1
ATOM 4231 C C . LEU A 1 565 ? -10.693 -2.376 67.332 1.00 43.52 725 LEU A C 1
ATOM 4232 O O . LEU A 1 565 ? -10.304 -2.605 68.479 1.00 36.92 725 LEU A O 1
ATOM 4237 N N . GLY A 1 566 ? -11.796 -1.683 67.058 1.00 42.34 726 GLY A N 1
ATOM 4238 C CA . GLY A 1 566 ? -12.617 -1.088 68.096 1.00 36.56 726 GLY A CA 1
ATOM 4239 C C . GLY A 1 566 ? -13.819 -0.360 67.521 1.00 41.12 726 GLY A C 1
ATOM 4240 O O . GLY A 1 566 ? -13.797 0.076 66.369 1.00 32.61 726 GLY A O 1
ATOM 4241 N N . PHE A 1 567 ? -14.866 -0.223 68.330 1.00 42.12 727 PHE A N 1
ATOM 4242 C CA . PHE A 1 567 ? -16.126 0.371 67.883 1.00 38.13 727 PHE A CA 1
ATOM 4243 C C . PHE A 1 567 ? -16.012 1.841 67.460 1.00 33.16 727 PHE A C 1
ATOM 4244 O O . PHE A 1 567 ? -16.654 2.258 66.499 1.00 39.03 727 PHE A O 1
ATOM 4252 N N . HIS A 1 568 ? -15.207 2.621 68.174 1.00 32.47 728 HIS A N 1
ATOM 4253 C CA . HIS A 1 568 ? -15.054 4.042 67.861 1.00 37.14 728 HIS A CA 1
ATOM 4254 C C . HIS A 1 568 ? -14.210 4.264 66.606 1.00 41.83 728 HIS A C 1
ATOM 4255 O O . HIS A 1 568 ? -14.078 5.385 66.115 1.00 39.59 728 HIS A O 1
ATOM 4262 N N . VAL A 1 569 ? -13.637 3.189 66.088 1.00 40.22 729 VAL A N 1
ATOM 4263 C CA . VAL A 1 569 ? -12.621 3.320 65.060 1.00 39.04 729 VAL A CA 1
ATOM 4264 C C . VAL A 1 569 ? -12.911 2.456 63.839 1.00 40.84 729 VAL A C 1
ATOM 4265 O O . VAL A 1 569 ? -12.502 2.793 62.727 1.00 45.98 729 VAL A O 1
ATOM 4269 N N . PHE A 1 570 ? -13.626 1.352 64.038 1.00 42.00 730 PHE A N 1
ATOM 4270 C CA . PHE A 1 570 ? -14.000 0.497 62.917 1.00 43.75 730 PHE A CA 1
ATOM 4271 C C . PHE A 1 570 ? -14.666 1.375 61.872 1.00 39.90 730 PHE A C 1
ATOM 4272 O O . PHE A 1 570 ? -15.131 2.464 62.183 1.00 52.63 730 PHE A O 1
ATOM 4280 N N . GLY A 1 571 ? -14.704 0.929 60.628 1.00 34.40 731 GLY A N 1
ATOM 4281 C CA . GLY A 1 571 ? -15.280 1.773 59.600 1.00 45.88 731 GLY A CA 1
ATOM 4282 C C . GLY A 1 571 ? -14.216 2.571 58.873 1.00 45.42 731 GLY A C 1
ATOM 4283 O O . GLY A 1 571 ? -14.465 3.103 57.790 1.00 48.48 731 GLY A O 1
ATOM 4284 N N . VAL A 1 572 ? -13.033 2.671 59.476 1.00 39.58 732 VAL A N 1
ATOM 4285 C CA . VAL A 1 572 ? -11.856 3.102 58.736 1.00 36.67 732 VAL A CA 1
ATOM 4286 C C . VAL A 1 572 ? -11.462 1.939 57.827 1.00 38.73 732 VAL A C 1
ATOM 4287 O O . VAL A 1 572 ? -10.767 2.121 56.826 1.00 43.78 732 VAL A O 1
ATOM 4291 N N . TRP A 1 573 ? -11.925 0.744 58.192 1.00 31.18 733 TRP A N 1
ATOM 4292 C CA . TRP A 1 573 ? -11.717 -0.466 57.404 1.00 36.21 733 TRP A CA 1
ATOM 4293 C C . TRP A 1 573 ? -12.624 -0.498 56.181 1.00 44.87 733 TRP A C 1
ATOM 4294 O O . TRP A 1 573 ? -13.845 -0.376 56.302 1.00 47.60 733 TRP A O 1
ATOM 4305 N N . PRO A 1 574 ? -12.025 -0.670 54.994 1.00 48.27 734 PRO A N 1
ATOM 4306 C CA . PRO A 1 574 ? -12.763 -0.833 53.740 1.00 47.16 734 PRO A CA 1
ATOM 4307 C C . PRO A 1 574 ? -13.419 -2.204 53.687 1.00 48.90 734 PRO A C 1
ATOM 4308 O O . PRO A 1 574 ? -12.889 -3.155 54.261 1.00 42.18 734 PRO A O 1
ATOM 4312 N N . GLU A 1 575 ? -14.556 -2.304 53.008 1.00 45.14 735 GLU A N 1
ATOM 4313 C CA . GLU A 1 575 ? -15.227 -3.583 52.829 1.00 48.40 735 GLU A CA 1
ATOM 4314 C C . GLU A 1 575 ? -14.286 -4.631 52.234 1.00 52.93 735 GLU A C 1
ATOM 4315 O O . GLU A 1 575 ? -13.448 -4.320 51.385 1.00 53.78 735 GLU A O 1
ATOM 4321 N N . GLY A 1 576 ? -14.423 -5.872 52.687 1.00 48.29 736 GLY A N 1
ATOM 4322 C CA . GLY A 1 576 ? -13.602 -6.957 52.179 1.00 46.17 736 GLY A CA 1
ATOM 4323 C C . GLY A 1 576 ? -12.163 -6.841 52.632 1.00 52.10 736 GLY A C 1
ATOM 4324 O O . GLY A 1 576 ? -11.298 -7.625 52.237 1.00 53.58 736 GLY A O 1
ATOM 4325 N N . SER A 1 577 ? -11.910 -5.851 53.477 1.00 55.28 737 SER A N 1
ATOM 4326 C CA . SER A 1 577 ? -10.583 -5.623 54.017 1.00 48.02 737 SER A CA 1
ATOM 4327 C C . SER A 1 577 ? -10.015 -6.893 54.641 1.00 45.56 737 SER A C 1
ATOM 4328 O O . SER A 1 577 ? -10.755 -7.796 55.037 1.00 49.06 737 SER A O 1
ATOM 4331 N N . ASP A 1 578 ? -8.693 -6.956 54.710 1.00 45.20 738 ASP A N 1
ATOM 4332 C CA . ASP A 1 578 ? -7.997 -8.054 55.360 1.00 45.35 738 ASP A CA 1
ATOM 4333 C C . ASP A 1 578 ? -7.353 -7.508 56.625 1.00 42.92 738 ASP A C 1
ATOM 4334 O O . ASP A 1 578 ? -6.948 -6.349 56.666 1.00 40.24 738 ASP A O 1
ATOM 4339 N N . GLY A 1 579 ? -7.269 -8.339 57.658 1.00 43.44 739 GLY A N 1
ATOM 4340 C CA . GLY A 1 579 ? -6.772 -7.899 58.948 1.00 42.61 739 GLY A CA 1
ATOM 4341 C C . GLY A 1 579 ? -5.483 -7.098 58.910 1.00 41.13 739 GLY A C 1
ATOM 4342 O O . GLY A 1 579 ? -5.248 -6.240 59.766 1.00 37.59 739 GLY A O 1
ATOM 4343 N N . THR A 1 580 ? -4.647 -7.372 57.914 1.00 44.17 740 THR A N 1
ATOM 4344 C CA . THR A 1 580 ? -3.326 -6.754 57.833 1.00 46.34 740 THR A CA 1
ATOM 4345 C C . THR A 1 580 ? -3.282 -5.522 56.928 1.00 33.95 740 THR A C 1
ATOM 4346 O O . THR A 1 580 ? -2.213 -4.965 56.694 1.00 34.91 740 THR A O 1
ATOM 4350 N N . ASP A 1 581 ? -4.441 -5.095 56.432 1.00 33.46 741 ASP A N 1
ATOM 4351 C CA . ASP A 1 581 ? -4.510 -3.973 55.495 1.00 35.77 741 ASP A CA 1
ATOM 4352 C C . ASP A 1 581 ? -4.252 -2.610 56.135 1.00 38.07 741 ASP A C 1
ATOM 4353 O O . ASP A 1 581 ? -3.850 -1.672 55.454 1.00 34.07 741 ASP A O 1
ATOM 4358 N N . ILE A 1 582 ? -4.488 -2.495 57.438 1.00 44.85 742 ILE A N 1
ATOM 4359 C CA . ILE A 1 582 ? -4.253 -1.230 58.130 1.00 37.00 742 ILE A CA 1
ATOM 4360 C C . ILE A 1 582 ? -3.248 -1.385 59.266 1.00 33.29 742 ILE A C 1
ATOM 4361 O O . ILE A 1 582 ? -3.525 -2.039 60.265 1.00 40.11 742 ILE A O 1
ATOM 4366 N N . ASN A 1 583 ? -2.080 -0.775 59.097 1.00 30.89 743 ASN A N 1
ATOM 4367 C CA . ASN A 1 583 ? -0.999 -0.866 60.075 1.00 37.93 743 ASN A CA 1
ATOM 4368 C C . ASN A 1 583 ? -1.206 0.004 61.308 1.00 36.70 743 ASN A C 1
ATOM 4369 O O . ASN A 1 583 ? -0.733 -0.323 62.399 1.00 30.62 743 ASN A O 1
ATOM 4374 N N . ALA A 1 584 ? -1.883 1.130 61.125 1.00 34.62 744 ALA A N 1
ATOM 4375 C CA . ALA A 1 584 ? -1.927 2.139 62.170 1.00 31.34 744 ALA A CA 1
ATOM 4376 C C . ALA A 1 584 ? -3.170 3.016 62.103 1.00 28.72 744 ALA A C 1
ATOM 4377 O O . ALA A 1 584 ? -3.739 3.241 61.036 1.00 31.30 744 ALA A O 1
ATOM 4379 N N . VAL A 1 585 ? -3.588 3.492 63.268 1.00 33.99 745 VAL A N 1
ATOM 4380 C CA . VAL A 1 585 ? -4.691 4.430 63.385 1.00 31.13 745 VAL A CA 1
ATOM 4381 C C . VAL A 1 585 ? -4.353 5.331 64.557 1.00 28.49 745 VAL A C 1
ATOM 4382 O O . VAL A 1 585 ? -3.562 4.957 65.419 1.00 32.43 745 VAL A O 1
ATOM 4386 N N . CYS A 1 586 ? -4.928 6.525 64.581 1.00 29.91 746 CYS A N 1
ATOM 4387 C CA . CYS A 1 586 ? -4.708 7.443 65.689 1.00 31.25 746 CYS A CA 1
ATOM 4388 C C . CYS A 1 586 ? -5.761 8.535 65.674 1.00 30.31 746 CYS A C 1
ATOM 4389 O O . CYS A 1 586 ? -6.350 8.825 64.633 1.00 32.50 746 CYS A O 1
ATOM 4392 N N . ARG A 1 587 ? -5.995 9.134 66.835 1.00 22.17 747 ARG A N 1
ATOM 4393 C CA . ARG A 1 587 ? -6.963 10.212 66.960 1.00 28.30 747 ARG A CA 1
ATOM 4394 C C . ARG A 1 587 ? -6.212 11.503 67.246 1.00 28.72 747 ARG A C 1
ATOM 4395 O O . ARG A 1 587 ? -5.160 11.484 67.884 1.00 30.04 747 ARG A O 1
ATOM 4403 N N . ALA A 1 588 ? -6.736 12.626 66.769 1.00 26.01 748 ALA A N 1
ATOM 4404 C CA . ALA A 1 588 ? -6.155 13.912 67.128 1.00 28.93 748 ALA A CA 1
ATOM 4405 C C . ALA A 1 588 ? -6.390 14.142 68.616 1.00 34.69 748 ALA A C 1
ATOM 4406 O O . ALA A 1 588 ? -7.295 13.555 69.206 1.00 42.71 748 ALA A O 1
ATOM 4408 N N . HIS A 1 589 ? -5.571 14.983 69.230 1.00 35.90 749 HIS A N 1
ATOM 4409 C CA . HIS A 1 589 ? -5.657 15.181 70.670 1.00 37.57 749 HIS A CA 1
ATOM 4410 C C . HIS A 1 589 ? -6.901 15.971 71.073 1.00 41.69 749 HIS A C 1
ATOM 4411 O O . HIS A 1 589 ? -7.546 15.641 72.068 1.00 43.90 749 HIS A O 1
ATOM 4418 N N . GLU A 1 590 ? -7.247 16.995 70.298 1.00 33.49 750 GLU A N 1
ATOM 4419 C CA . GLU A 1 590 ? -8.433 17.792 70.591 1.00 34.54 750 GLU A CA 1
ATOM 4420 C C . GLU A 1 590 ? -9.492 17.716 69.495 1.00 39.71 750 GLU A C 1
ATOM 4421 O O . GLU A 1 590 ? -10.677 17.539 69.781 1.00 61.18 750 GLU A O 1
ATOM 4427 N N . LYS A 1 591 ? -9.065 17.849 68.246 1.00 38.31 751 LYS A N 1
ATOM 4428 C CA . LYS A 1 591 ? -9.982 17.806 67.112 1.00 36.68 751 LYS A CA 1
ATOM 4429 C C . LYS A 1 591 ? -10.593 16.418 66.945 1.00 40.65 751 LYS A C 1
ATOM 4430 O O . LYS A 1 591 ? -10.028 15.417 67.388 1.00 37.48 751 LYS A O 1
ATOM 4436 N N . LYS A 1 592 ? -11.751 16.368 66.296 1.00 38.41 752 LYS A N 1
ATOM 4437 C CA . LYS A 1 592 ? -12.446 15.114 66.052 1.00 31.56 752 LYS A CA 1
ATOM 4438 C C . LYS A 1 592 ? -11.992 14.481 64.740 1.00 37.28 752 LYS A C 1
ATOM 4439 O O . LYS A 1 592 ? -12.779 14.369 63.798 1.00 35.02 752 LYS A O 1
ATOM 4445 N N . LEU A 1 593 ? -10.726 14.076 64.674 1.00 29.73 753 LEU A N 1
ATOM 4446 C CA . LEU A 1 593 ? -10.198 13.427 63.473 1.00 34.14 753 LEU A CA 1
ATOM 4447 C C . LEU A 1 593 ? -9.532 12.096 63.796 1.00 35.60 753 LEU A C 1
ATOM 4448 O O . LEU A 1 593 ? -8.927 11.932 64.857 1.00 34.48 753 LEU A O 1
ATOM 4453 N N . LEU A 1 594 ? -9.652 11.150 62.869 1.00 34.08 754 LEU A N 1
ATOM 4454 C CA . LEU A 1 594 ? -8.877 9.916 62.905 1.00 30.30 754 LEU A CA 1
ATOM 4455 C C . LEU A 1 594 ? -8.002 9.841 61.658 1.00 33.96 754 LEU A C 1
ATOM 4456 O O . LEU A 1 594 ? -8.369 10.352 60.598 1.00 34.41 754 LEU A O 1
ATOM 4461 N N . SER A 1 595 ? -6.846 9.203 61.783 1.00 32.63 755 SER A N 1
ATOM 4462 C CA . SER A 1 595 ? -5.987 8.978 60.631 1.00 31.07 755 SER A CA 1
ATOM 4463 C C . SER A 1 595 ? -5.490 7.541 60.598 1.00 30.54 755 SER A C 1
ATOM 4464 O O . SER A 1 595 ? -5.230 6.945 61.640 1.00 36.37 755 SER A O 1
ATOM 4467 N N . THR A 1 596 ? -5.361 6.986 59.398 1.00 31.81 756 THR A N 1
ATOM 4468 C CA . THR A 1 596 ? -4.818 5.642 59.248 1.00 33.23 756 THR A CA 1
ATOM 4469 C C . THR A 1 596 ? -3.699 5.569 58.219 1.00 28.54 756 THR A C 1
ATOM 4470 O O . THR A 1 596 ? -3.551 6.454 57.380 1.00 29.06 756 THR A O 1
ATOM 4474 N N . GLY A 1 597 ? -2.907 4.506 58.309 1.00 33.79 757 GLY A N 1
ATOM 4475 C CA . GLY A 1 597 ? -1.917 4.180 57.299 1.00 38.39 757 GLY A CA 1
ATOM 4476 C C . GLY A 1 597 ? -2.160 2.761 56.823 1.00 39.86 757 GLY A C 1
ATOM 4477 O O . GLY A 1 597 ? -2.141 1.824 57.626 1.00 35.28 757 GLY A O 1
ATOM 4478 N N . ASP A 1 598 ? -2.408 2.594 55.527 1.00 26.94 758 ASP A N 1
ATOM 4479 C CA . ASP A 1 598 ? -2.724 1.272 55.003 1.00 29.79 758 ASP A CA 1
ATOM 4480 C C . ASP A 1 598 ? -1.531 0.611 54.307 1.00 34.49 758 ASP A C 1
ATOM 4481 O O . ASP A 1 598 ? -0.455 1.199 54.210 1.00 39.66 758 ASP A O 1
ATOM 4486 N N . ASP A 1 599 ? -1.735 -0.618 53.839 1.00 36.36 759 ASP A N 1
ATOM 4487 C CA . ASP A 1 599 ? -0.681 -1.421 53.225 1.00 35.27 759 ASP A CA 1
ATOM 4488 C C . ASP A 1 599 ? -0.540 -1.086 51.750 1.00 37.06 759 ASP A C 1
ATOM 4489 O O . ASP A 1 599 ? 0.045 -1.845 50.983 1.00 43.40 759 ASP A O 1
ATOM 4494 N N . PHE A 1 600 ? -1.088 0.056 51.360 1.00 34.50 760 PHE A N 1
ATOM 4495 C CA . PHE A 1 600 ? -1.123 0.450 49.964 1.00 31.93 760 PHE A CA 1
ATOM 4496 C C . PHE A 1 600 ? -0.555 1.851 49.795 1.00 35.11 760 PHE A C 1
ATOM 4497 O O . PHE A 1 600 ? -0.760 2.496 48.768 1.00 36.07 760 PHE A O 1
ATOM 4505 N N . GLY A 1 601 ? 0.148 2.316 50.823 1.00 31.99 761 GLY A N 1
ATOM 4506 C CA . GLY A 1 601 ? 0.883 3.565 50.759 1.00 29.40 761 GLY A CA 1
ATOM 4507 C C . GLY A 1 601 ? 0.036 4.794 50.998 1.00 34.30 761 GLY A C 1
ATOM 4508 O O . GLY A 1 601 ? 0.461 5.917 50.728 1.00 38.66 761 GLY A O 1
ATOM 4509 N N . LYS A 1 602 ? -1.163 4.584 51.523 1.00 34.24 762 LYS A N 1
ATOM 4510 C CA . LYS A 1 602 ? -2.111 5.673 51.676 1.00 30.68 762 LYS A CA 1
ATOM 4511 C C . LYS A 1 602 ? -2.297 6.095 53.124 1.00 32.23 762 LYS A C 1
ATOM 4512 O O . LYS A 1 602 ? -2.356 5.257 54.027 1.00 36.08 762 LYS A O 1
ATOM 4518 N N . VAL A 1 603 ? -2.376 7.404 53.341 1.00 28.48 763 VAL A N 1
ATOM 4519 C CA . VAL A 1 603 ? -2.812 7.922 54.624 1.00 30.06 763 VAL A CA 1
ATOM 4520 C C . VAL A 1 603 ? -4.219 8.484 54.458 1.00 33.24 763 VAL A C 1
ATOM 4521 O O . VAL A 1 603 ? -4.526 9.140 53.462 1.00 30.85 763 VAL A O 1
ATOM 4525 N N . HIS A 1 604 ? -5.082 8.188 55.421 1.00 35.13 764 HIS A N 1
ATOM 4526 C CA . HIS A 1 604 ? -6.457 8.659 55.367 1.00 31.26 764 HIS A CA 1
ATOM 4527 C C . HIS A 1 604 ? -6.764 9.584 56.528 1.00 32.59 764 HIS A C 1
ATOM 4528 O O . HIS A 1 604 ? -6.193 9.458 57.611 1.00 30.12 764 HIS A O 1
ATOM 4535 N N . LEU A 1 605 ? -7.663 10.525 56.282 1.00 32.70 765 LEU A N 1
ATOM 4536 C CA . LEU A 1 605 ? -8.178 11.378 57.331 1.00 36.21 765 LEU A CA 1
ATOM 4537 C C . LEU A 1 605 ? -9.678 11.143 57.407 1.00 38.60 765 LEU A C 1
ATOM 4538 O O . LEU A 1 605 ? -10.390 11.302 56.411 1.00 31.95 765 LEU A O 1
ATOM 4543 N N . PHE A 1 606 ? -10.142 10.725 58.582 1.00 38.24 766 PHE A N 1
ATOM 4544 C CA . PHE A 1 606 ? -11.562 10.521 58.839 1.00 32.25 766 PHE A CA 1
ATOM 4545 C C . PHE A 1 606 ? -11.988 11.478 59.933 1.00 37.84 766 PHE A C 1
ATOM 4546 O O . PHE A 1 606 ? -11.151 12.047 60.636 1.00 44.97 766 PHE A O 1
ATOM 4554 N N . SER A 1 607 ? -13.290 11.644 60.101 1.00 34.45 767 SER A N 1
ATOM 4555 C CA . SER A 1 607 ? -13.782 12.346 61.271 1.00 39.44 767 SER A CA 1
ATOM 4556 C C . SER A 1 607 ? -13.878 11.360 62.426 1.00 38.06 767 SER A C 1
ATOM 4557 O O . SER A 1 607 ? -13.916 10.146 62.217 1.00 35.78 767 SER A O 1
ATOM 4560 N N . TYR A 1 608 ? -13.885 11.891 63.643 1.00 40.81 768 TYR A N 1
ATOM 4561 C CA . TYR A 1 608 ? -14.109 11.088 64.833 1.00 37.93 768 TYR A CA 1
ATOM 4562 C C . TYR A 1 608 ? -15.431 11.487 65.485 1.00 43.27 768 TYR A C 1
ATOM 4563 O O . TYR A 1 608 ? -15.794 12.663 65.496 1.00 42.75 768 TYR A O 1
ATOM 4572 N N . PRO A 1 609 ? -16.164 10.499 66.017 1.00 47.91 769 PRO A N 1
ATOM 4573 C CA . PRO A 1 609 ? -15.777 9.092 65.905 1.00 43.92 769 PRO A CA 1
ATOM 4574 C C . PRO A 1 609 ? -16.100 8.551 64.524 1.00 42.41 769 PRO A C 1
ATOM 4575 O O . PRO A 1 609 ? -16.820 9.187 63.753 1.00 39.35 769 PRO A O 1
ATOM 4579 N N . CYS A 1 610 ? -15.563 7.377 64.222 1.00 37.46 770 CYS A N 1
ATOM 4580 C CA . CYS A 1 610 ? -15.803 6.729 62.952 1.00 29.80 770 CYS A CA 1
ATOM 4581 C C . CYS A 1 610 ? -16.451 5.382 63.234 1.00 37.03 770 CYS A C 1
ATOM 4582 O O . CYS A 1 610 ? -15.769 4.369 63.295 1.00 37.46 770 CYS A O 1
ATOM 4585 N N . SER A 1 611 ? -17.769 5.378 63.425 1.00 49.79 771 SER A N 1
ATOM 4586 C CA . SER A 1 611 ? -18.464 4.202 63.952 1.00 43.97 771 SER A CA 1
ATOM 4587 C C . SER A 1 611 ? -19.538 3.654 63.021 1.00 44.72 771 SER A C 1
ATOM 4588 O O . SER A 1 611 ? -20.409 2.895 63.447 1.00 44.99 771 SER A O 1
ATOM 4591 N N . GLN A 1 612 ? -19.480 4.043 61.755 1.00 41.58 772 GLN A N 1
ATOM 4592 C CA . GLN A 1 612 ? -20.415 3.535 60.763 1.00 38.98 772 GLN A CA 1
ATOM 4593 C C . GLN A 1 612 ? -19.645 2.889 59.616 1.00 45.57 772 GLN A C 1
ATOM 4594 O O . GLN A 1 612 ? -18.515 3.279 59.318 1.00 47.13 772 GLN A O 1
ATOM 4600 N N . PHE A 1 613 ? -20.259 1.896 58.984 1.00 45.35 773 PHE A N 1
ATOM 4601 C CA . PHE A 1 613 ? -19.630 1.153 57.898 1.00 38.82 773 PHE A CA 1
ATOM 4602 C C . PHE A 1 613 ? -19.358 2.067 56.707 1.00 40.47 773 PHE A C 1
ATOM 4603 O O . PHE A 1 613 ? -20.103 3.019 56.473 1.00 40.77 773 PHE A O 1
ATOM 4611 N N . ARG A 1 614 ? -18.284 1.780 55.973 1.00 49.19 774 ARG A N 1
ATOM 4612 C CA . ARG A 1 614 ? -17.929 2.520 54.760 1.00 39.70 774 ARG A CA 1
ATOM 4613 C C . ARG A 1 614 ? -17.776 4.016 54.999 1.00 43.08 774 ARG A C 1
ATOM 4614 O O . ARG A 1 614 ? -18.370 4.826 54.290 1.00 45.49 774 ARG A O 1
ATOM 4622 N N . ALA A 1 615 ? -16.982 4.383 55.996 1.00 38.15 775 ALA A N 1
ATOM 4623 C CA . ALA A 1 615 ? -16.744 5.791 56.284 1.00 38.23 775 ALA A CA 1
ATOM 4624 C C . ALA A 1 615 ? -16.011 6.487 55.142 1.00 44.50 775 ALA A C 1
ATOM 4625 O O . ALA A 1 615 ? -15.051 5.947 54.591 1.00 50.43 775 ALA A O 1
ATOM 4627 N N . PRO A 1 616 ? -16.462 7.697 54.786 1.00 44.15 776 PRO A N 1
ATOM 4628 C CA . PRO A 1 616 ? -15.764 8.549 53.820 1.00 44.43 776 PRO A CA 1
ATOM 4629 C C . PRO A 1 616 ? -14.445 9.034 54.396 1.00 37.05 776 PRO A C 1
ATOM 4630 O O . PRO A 1 616 ? -14.305 9.113 55.613 1.00 45.04 776 PRO A O 1
ATOM 4634 N N . SER A 1 617 ? -13.494 9.359 53.531 1.00 38.17 777 SER A N 1
ATOM 4635 C CA . SER A 1 617 ? -12.185 9.812 53.979 1.00 35.72 777 SER A CA 1
ATOM 4636 C C . SER A 1 617 ? -11.472 10.601 52.898 1.00 40.97 777 SER A C 1
ATOM 4637 O O . SER A 1 617 ? -11.716 10.406 51.706 1.00 45.45 777 SER A O 1
ATOM 4640 N N . HIS A 1 618 ? -10.564 11.458 53.321 1.00 42.86 778 HIS A N 1
ATOM 4641 C CA . HIS A 1 618 ? -9.645 12.102 52.416 1.00 37.40 778 HIS A CA 1
ATOM 4642 C C . HIS A 1 618 ? -8.428 11.237 52.296 1.00 35.05 778 HIS A C 1
ATOM 4643 O O . HIS A 1 618 ? -7.846 10.884 53.279 1.00 38.49 778 HIS A O 1
ATOM 4650 N N . ILE A 1 619 ? -8.032 10.913 51.077 1.00 41.77 779 ILE A N 1
ATOM 4651 C CA . ILE A 1 619 ? -6.899 10.017 50.860 1.00 44.11 779 ILE A CA 1
ATOM 4652 C C . ILE A 1 619 ? -5.665 10.782 50.383 1.00 39.79 779 ILE A C 1
ATOM 4653 O O . ILE A 1 619 ? -5.750 11.616 49.481 1.00 42.70 779 ILE A O 1
ATOM 4658 N N . TYR A 1 620 ? -4.521 10.503 51.001 1.00 39.41 780 TYR A N 1
ATOM 4659 C CA . TYR A 1 620 ? -3.282 11.207 50.670 1.00 31.15 780 TYR A CA 1
ATOM 4660 C C . TYR A 1 620 ? -2.141 10.255 50.324 1.00 37.10 780 TYR A C 1
ATOM 4661 O O . TYR A 1 620 ? -1.772 9.392 51.124 1.00 30.99 780 TYR A O 1
ATOM 4670 N N . GLY A 1 621 ? -1.586 10.424 49.126 1.00 39.53 781 GLY A N 1
ATOM 4671 C CA . GLY A 1 621 ? -0.514 9.570 48.653 1.00 31.65 781 GLY A CA 1
ATOM 4672 C C . GLY A 1 621 ? 0.857 10.208 48.749 1.00 37.48 781 GLY A C 1
ATOM 4673 O O . GLY A 1 621 ? 0.979 11.413 48.951 1.00 39.36 781 GLY A O 1
ATOM 4674 N N . GLY A 1 622 ? 1.894 9.382 48.678 1.00 36.94 782 GLY A N 1
ATOM 4675 C CA . GLY A 1 622 ? 3.257 9.858 48.802 1.00 34.32 782 GLY A CA 1
ATOM 4676 C C . GLY A 1 622 ? 4.141 8.673 49.118 1.00 32.73 782 GLY A C 1
ATOM 4677 O O . GLY A 1 622 ? 5.032 8.329 48.351 1.00 36.72 782 GLY A O 1
ATOM 4678 N N . HIS A 1 623 ? 3.846 8.006 50.227 1.00 42.19 783 HIS A N 1
ATOM 4679 C CA . HIS A 1 623 ? 4.603 6.836 50.633 1.00 39.86 783 HIS A CA 1
ATOM 4680 C C . HIS A 1 623 ? 4.495 5.768 49.554 1.00 33.85 783 HIS A C 1
ATOM 4681 O O . HIS A 1 623 ? 3.438 5.555 48.982 1.00 34.05 783 HIS A O 1
ATOM 4688 N N . SER A 1 624 ? 5.620 5.143 49.246 1.00 31.27 784 SER A N 1
ATOM 4689 C CA . SER A 1 624 ? 5.688 4.094 48.233 1.00 46.05 784 SER A CA 1
ATOM 4690 C C . SER A 1 624 ? 5.013 2.751 48.511 1.00 42.68 784 SER A C 1
ATOM 4691 O O . SER A 1 624 ? 4.399 2.178 47.623 1.00 57.77 784 SER A O 1
ATOM 4694 N N . SER A 1 625 ? 5.146 2.234 49.726 1.00 40.23 785 SER A N 1
ATOM 4695 C CA . SER A 1 625 ? 4.630 0.900 50.014 1.00 44.95 785 SER A CA 1
ATOM 4696 C C . SER A 1 625 ? 3.619 0.804 51.149 1.00 41.43 785 SER A C 1
ATOM 4697 O O . SER A 1 625 ? 2.418 0.879 50.932 1.00 51.56 785 SER A O 1
ATOM 4700 N N . HIS A 1 626 ? 4.127 0.628 52.361 1.00 38.29 786 HIS A N 1
ATOM 4701 C CA . HIS A 1 626 ? 3.295 0.483 53.550 1.00 38.17 786 HIS A CA 1
ATOM 4702 C C . HIS A 1 626 ? 3.462 1.672 54.484 1.00 38.45 786 HIS A C 1
ATOM 4703 O O . HIS A 1 626 ? 4.561 1.921 54.981 1.00 42.83 786 HIS A O 1
ATOM 4710 N N . VAL A 1 627 ? 2.386 2.413 54.728 1.00 31.08 787 VAL A N 1
ATOM 4711 C CA . VAL A 1 627 ? 2.412 3.393 55.805 1.00 33.32 787 VAL A CA 1
ATOM 4712 C C . VAL A 1 627 ? 2.343 2.598 57.108 1.00 33.63 787 VAL A C 1
ATOM 4713 O O . VAL A 1 627 ? 1.320 1.989 57.406 1.00 28.93 787 VAL A O 1
ATOM 4717 N N . THR A 1 628 ? 3.437 2.580 57.864 1.00 27.90 788 THR A N 1
ATOM 4718 C CA . THR A 1 628 ? 3.546 1.692 59.014 1.00 28.67 788 THR A CA 1
ATOM 4719 C C . THR A 1 628 ? 3.030 2.319 60.299 1.00 34.80 788 THR A C 1
ATOM 4720 O O . THR A 1 628 ? 2.618 1.618 61.227 1.00 25.43 788 THR A O 1
ATOM 4724 N N . ASN A 1 629 ? 3.068 3.640 60.368 1.00 29.75 789 ASN A N 1
ATOM 4725 C CA . ASN A 1 629 ? 2.640 4.298 61.584 1.00 32.34 789 ASN A CA 1
ATOM 4726 C C . ASN A 1 629 ? 2.176 5.713 61.336 1.00 34.59 789 ASN A C 1
ATOM 4727 O O . ASN A 1 629 ? 2.568 6.350 60.358 1.00 26.88 789 ASN A O 1
ATOM 4732 N N . VAL A 1 630 ? 1.334 6.198 62.238 1.00 32.37 790 VAL A N 1
ATOM 4733 C CA . VAL A 1 630 ? 0.733 7.507 62.080 1.00 30.57 790 VAL A CA 1
ATOM 4734 C C . VAL A 1 630 ? 0.414 8.089 63.453 1.00 34.90 790 VAL A C 1
ATOM 4735 O O . VAL A 1 630 ? 0.010 7.368 64.364 1.00 35.14 790 VAL A O 1
ATOM 4739 N N . ASP A 1 631 ? 0.614 9.393 63.605 1.00 32.21 791 ASP A N 1
ATOM 4740 C CA . ASP A 1 631 ? 0.438 10.026 64.900 1.00 33.14 791 ASP A CA 1
ATOM 4741 C C . ASP A 1 631 ? 0.414 11.545 64.765 1.00 35.18 791 ASP A C 1
ATOM 4742 O O . ASP A 1 631 ? 1.243 12.119 64.069 1.00 32.43 791 ASP A O 1
ATOM 4747 N N . PHE A 1 632 ? -0.539 12.188 65.439 1.00 38.05 792 PHE A N 1
ATOM 4748 C CA . PHE A 1 632 ? -0.642 13.647 65.453 1.00 32.25 792 PHE A CA 1
ATOM 4749 C C . PHE A 1 632 ? 0.338 14.270 66.441 1.00 34.75 792 PHE A C 1
ATOM 4750 O O . PHE A 1 632 ? 0.592 13.713 67.508 1.00 36.80 792 PHE A O 1
ATOM 4758 N N . LEU A 1 633 ? 0.875 15.438 66.101 1.00 36.47 793 LEU A N 1
ATOM 4759 C CA . LEU A 1 633 ? 1.670 16.191 67.065 1.00 30.64 793 LEU A CA 1
ATOM 4760 C C . LEU A 1 633 ? 0.768 16.706 68.177 1.00 37.02 793 LEU A C 1
ATOM 4761 O O . LEU A 1 633 ? -0.452 16.743 68.032 1.00 32.87 793 LEU A O 1
ATOM 4766 N N . CYS A 1 634 ? 1.378 17.118 69.281 1.00 48.19 794 CYS A N 1
ATOM 4767 C CA . CYS A 1 634 ? 0.642 17.406 70.507 1.00 41.37 794 CYS A CA 1
ATOM 4768 C C . CYS A 1 634 ? -0.454 18.471 70.373 1.00 54.16 794 CYS A C 1
ATOM 4769 O O . CYS A 1 634 ? -1.432 18.448 71.125 1.00 53.89 794 CYS A O 1
ATOM 4772 N N . GLU A 1 635 ? -0.307 19.395 69.428 1.00 40.18 795 GLU A N 1
ATOM 4773 C CA . GLU A 1 635 ? -1.324 20.432 69.249 1.00 38.68 795 GLU A CA 1
ATOM 4774 C C . GLU A 1 635 ? -2.177 20.222 68.008 1.00 34.26 795 GLU A C 1
ATOM 4775 O O . GLU A 1 635 ? -2.905 21.122 67.596 1.00 36.22 795 GLU A O 1
ATOM 4781 N N . ASP A 1 636 ? -2.084 19.037 67.416 1.00 41.33 796 ASP A N 1
ATOM 4782 C CA . ASP A 1 636 ? -2.818 18.727 66.192 1.00 36.67 796 ASP A CA 1
ATOM 4783 C C . ASP A 1 636 ? -2.403 19.655 65.058 1.00 35.17 796 ASP A C 1
ATOM 4784 O O . ASP A 1 636 ? -3.157 19.870 64.108 1.00 41.70 796 ASP A O 1
ATOM 4789 N N . SER A 1 637 ? -1.201 20.208 65.165 1.00 32.07 797 SER A N 1
ATOM 4790 C CA . SER A 1 637 ? -0.676 21.080 64.126 1.00 37.10 797 SER A CA 1
ATOM 4791 C C . SER A 1 637 ? -0.311 20.253 62.902 1.00 37.95 797 SER A C 1
ATOM 4792 O O . SER A 1 637 ? -0.410 20.725 61.769 1.00 40.18 797 SER A O 1
ATOM 4795 N N . HIS A 1 638 ? 0.096 19.009 63.140 1.00 35.59 798 HIS A N 1
ATOM 4796 C CA . HIS A 1 638 ? 0.561 18.137 62.070 1.00 34.67 798 HIS A CA 1
ATOM 4797 C C . HIS A 1 638 ? 0.235 16.669 62.307 1.00 31.23 798 HIS A C 1
ATOM 4798 O O . HIS A 1 638 ? -0.024 16.243 63.434 1.00 33.29 798 HIS A O 1
ATOM 4805 N N . LEU A 1 639 ? 0.249 15.904 61.222 1.00 32.35 799 LEU A N 1
ATOM 4806 C CA . LEU A 1 639 ? 0.245 14.452 61.292 1.00 32.58 799 LEU A CA 1
ATOM 4807 C C . LEU A 1 639 ? 1.596 13.935 60.800 1.00 33.63 799 LEU A C 1
ATOM 4808 O O . LEU A 1 639 ? 2.156 14.457 59.833 1.00 32.78 799 LEU A O 1
ATOM 4813 N N . ILE A 1 640 ? 2.120 12.916 61.472 1.00 27.44 800 ILE A N 1
ATOM 4814 C CA . ILE A 1 640 ? 3.380 12.311 61.076 1.00 29.77 800 ILE A CA 1
ATOM 4815 C C . ILE A 1 640 ? 3.165 10.871 60.620 1.00 32.22 800 ILE A C 1
ATOM 4816 O O . ILE A 1 640 ? 2.644 10.051 61.374 1.00 32.55 800 ILE A O 1
ATOM 4821 N N . SER A 1 641 ? 3.552 10.560 59.384 1.00 26.22 801 SER A N 1
ATOM 4822 C CA . SER A 1 641 ? 3.511 9.172 58.933 1.00 25.63 801 SER A CA 1
ATOM 4823 C C . SER A 1 641 ? 4.901 8.579 58.715 1.00 30.09 801 SER A C 1
ATOM 4824 O O . SER A 1 641 ? 5.852 9.292 58.403 1.00 33.34 801 SER A O 1
ATOM 4827 N N . THR A 1 642 ? 5.006 7.268 58.912 1.00 31.97 802 THR A N 1
ATOM 4828 C CA . THR A 1 642 ? 6.240 6.532 58.667 1.00 28.84 802 THR A CA 1
ATOM 4829 C C . THR A 1 642 ? 6.042 5.617 57.453 1.00 31.13 802 THR A C 1
ATOM 4830 O O . THR A 1 642 ? 4.984 5.014 57.284 1.00 33.94 802 THR A O 1
ATOM 4834 N N . GLY A 1 643 ? 7.055 5.521 56.603 1.00 31.62 803 GLY A N 1
ATOM 4835 C CA . GLY A 1 643 ? 6.898 4.836 55.333 1.00 34.06 803 GLY A CA 1
ATOM 4836 C C . GLY A 1 643 ? 7.325 3.382 55.286 1.00 33.93 803 GLY A C 1
ATOM 4837 O O . GLY A 1 643 ? 7.196 2.733 54.253 1.00 38.08 803 GLY A O 1
ATOM 4838 N N . GLY A 1 644 ? 7.831 2.862 56.396 1.00 32.16 804 GLY A N 1
ATOM 4839 C CA . GLY A 1 644 ? 8.299 1.491 56.423 1.00 32.75 804 GLY A CA 1
ATOM 4840 C C . GLY A 1 644 ? 9.463 1.263 55.475 1.00 40.48 804 GLY A C 1
ATOM 4841 O O . GLY A 1 644 ? 10.543 1.831 55.642 1.00 39.81 804 GLY A O 1
ATOM 4842 N N . LYS A 1 645 ? 9.249 0.428 54.468 1.00 40.69 805 LYS A N 1
ATOM 4843 C CA . LYS A 1 645 ? 10.327 0.105 53.543 1.00 31.50 805 LYS A CA 1
ATOM 4844 C C . LYS A 1 645 ? 10.721 1.281 52.656 1.00 31.64 805 LYS A C 1
ATOM 4845 O O . LYS A 1 645 ? 11.875 1.377 52.234 1.00 32.36 805 LYS A O 1
ATOM 4851 N N . ASP A 1 646 ? 9.783 2.187 52.391 1.00 29.90 806 ASP A N 1
ATOM 4852 C CA . ASP A 1 646 ? 10.110 3.361 51.584 1.00 30.12 806 ASP A CA 1
ATOM 4853 C C . ASP A 1 646 ? 11.083 4.280 52.313 1.00 31.38 806 ASP A C 1
ATOM 4854 O O . ASP A 1 646 ? 11.641 5.202 51.715 1.00 32.18 806 ASP A O 1
ATOM 4859 N N . THR A 1 647 ? 11.265 4.037 53.609 1.00 35.74 807 THR A N 1
ATOM 4860 C CA . THR A 1 647 ? 12.329 4.699 54.356 1.00 39.35 807 THR A CA 1
ATOM 4861 C C . THR A 1 647 ? 11.962 6.089 54.906 1.00 35.70 807 THR A C 1
ATOM 4862 O O . THR A 1 647 ? 12.609 6.591 55.826 1.00 35.45 807 THR A O 1
ATOM 4866 N N . SER A 1 648 ? 10.911 6.697 54.369 1.00 29.47 808 SER A N 1
ATOM 4867 C CA . SER A 1 648 ? 10.652 8.110 54.631 1.00 33.62 808 SER A CA 1
ATOM 4868 C C . SER A 1 648 ? 9.801 8.405 55.863 1.00 31.88 808 SER A C 1
ATOM 4869 O O . SER A 1 648 ? 9.087 7.547 56.376 1.00 28.73 808 SER A O 1
ATOM 4872 N N . ILE A 1 649 ? 9.902 9.645 56.325 1.00 26.85 809 ILE A N 1
ATOM 4873 C CA . ILE A 1 649 ? 8.965 10.204 57.280 1.00 32.60 809 ILE A CA 1
ATOM 4874 C C . ILE A 1 649 ? 8.307 11.369 56.572 1.00 36.32 809 ILE A C 1
ATOM 4875 O O . ILE A 1 649 ? 8.984 12.183 55.945 1.00 34.60 809 ILE A O 1
ATOM 4880 N N . MET A 1 650 ? 6.986 11.438 56.650 1.00 32.26 810 MET A N 1
ATOM 4881 C CA . MET A 1 650 ? 6.258 12.524 56.019 1.00 26.79 810 MET A CA 1
ATOM 4882 C C . MET A 1 650 ? 5.478 13.322 57.061 1.00 35.36 810 MET A C 1
ATOM 4883 O O . MET A 1 650 ? 4.863 12.760 57.973 1.00 32.33 810 MET A O 1
ATOM 4888 N N . GLN A 1 651 ? 5.524 14.640 56.929 1.00 33.62 811 GLN A N 1
ATOM 4889 C CA . GLN A 1 651 ? 4.901 15.521 57.902 1.00 31.66 811 GLN A CA 1
ATOM 4890 C C . GLN A 1 651 ? 3.779 16.307 57.247 1.00 37.23 811 GLN A C 1
ATOM 4891 O O . GLN A 1 651 ? 4.023 17.213 56.446 1.00 33.46 811 GLN A O 1
ATOM 4897 N N . TRP A 1 652 ? 2.547 15.942 57.584 1.00 34.81 812 TRP A N 1
ATOM 4898 C CA . TRP A 1 652 ? 1.376 16.578 57.009 1.00 32.57 812 TRP A CA 1
ATOM 4899 C C . TRP A 1 652 ? 0.846 17.620 57.974 1.00 38.64 812 TRP A C 1
ATOM 4900 O O . TRP A 1 652 ? 0.726 17.357 59.165 1.00 45.68 812 TRP A O 1
ATOM 4911 N N . ARG A 1 653 ? 0.529 18.807 57.471 1.00 39.06 813 ARG A N 1
ATOM 4912 C CA . ARG A 1 653 ? -0.063 19.819 58.335 1.00 40.34 813 ARG A CA 1
ATOM 4913 C C . ARG A 1 653 ? -1.574 19.806 58.195 1.00 39.38 813 ARG A C 1
ATOM 4914 O O . ARG A 1 653 ? -2.107 19.643 57.093 1.00 34.88 813 ARG A O 1
ATOM 4922 N N . VAL A 1 654 ? -2.253 19.963 59.328 1.00 41.99 814 VAL A N 1
ATOM 4923 C CA . VAL A 1 654 ? -3.707 19.952 59.376 1.00 30.49 814 VAL A CA 1
ATOM 4924 C C . VAL A 1 654 ? -4.234 21.336 59.000 1.00 31.98 814 VAL A C 1
ATOM 4925 O O . VAL A 1 654 ? -3.840 22.341 59.592 1.00 29.23 814 VAL A O 1
ATOM 4929 N N . ILE A 1 655 ? -5.106 21.383 57.996 1.00 36.20 815 ILE A N 1
ATOM 4930 C CA . ILE A 1 655 ? -5.584 22.651 57.450 1.00 36.32 815 ILE A CA 1
ATOM 4931 C C . ILE A 1 655 ? -7.108 22.761 57.468 1.00 42.02 815 ILE A C 1
ATOM 4932 O O . ILE A 1 655 ? -7.809 21.992 56.808 1.00 45.15 815 ILE A O 1
ATOM 4937 N N . LYS B 1 16 ? 19.675 -11.876 4.837 1.00 68.73 176 LYS B N 1
ATOM 4938 C CA . LYS B 1 16 ? 18.821 -10.753 5.208 1.00 81.61 176 LYS B CA 1
ATOM 4939 C C . LYS B 1 16 ? 19.297 -9.440 4.580 1.00 88.42 176 LYS B C 1
ATOM 4940 O O . LYS B 1 16 ? 18.605 -8.849 3.746 1.00 74.98 176 LYS B O 1
ATOM 4942 N N . GLU B 1 17 ? 20.482 -8.991 4.986 1.00 94.59 177 GLU B N 1
ATOM 4943 C CA . GLU B 1 17 ? 21.040 -7.734 4.494 1.00 90.24 177 GLU B CA 1
ATOM 4944 C C . GLU B 1 17 ? 21.223 -7.751 2.976 1.00 93.25 177 GLU B C 1
ATOM 4945 O O . GLU B 1 17 ? 21.788 -8.698 2.423 1.00 87.76 177 GLU B O 1
ATOM 4947 N N . PRO B 1 18 ? 20.739 -6.697 2.300 1.00 89.18 178 PRO B N 1
ATOM 4948 C CA . PRO B 1 18 ? 20.805 -6.563 0.838 1.00 89.42 178 PRO B CA 1
ATOM 4949 C C . PRO B 1 18 ? 22.232 -6.589 0.281 1.00 92.97 178 PRO B C 1
ATOM 4950 O O . PRO B 1 18 ? 23.146 -6.008 0.870 1.00 85.68 178 PRO B O 1
ATOM 4954 N N . VAL B 1 19 ? 22.408 -7.261 -0.853 1.00 90.70 179 VAL B N 1
ATOM 4955 C CA . VAL B 1 19 ? 23.717 -7.365 -1.493 1.00 90.18 179 VAL B CA 1
ATOM 4956 C C . VAL B 1 19 ? 23.780 -6.535 -2.775 1.00 84.07 179 VAL B C 1
ATOM 4957 O O . VAL B 1 19 ? 22.772 -6.361 -3.461 1.00 79.13 179 VAL B O 1
ATOM 4961 N N . PHE B 1 20 ? 24.967 -6.023 -3.090 1.00 85.11 180 PHE B N 1
ATOM 4962 C CA . PHE B 1 20 ? 25.153 -5.203 -4.286 1.00 87.05 180 PHE B CA 1
ATOM 4963 C C . PHE B 1 20 ? 26.027 -5.884 -5.333 1.00 84.60 180 PHE B C 1
ATOM 4964 O O . PHE B 1 20 ? 27.103 -6.394 -5.022 1.00 94.13 180 PHE B O 1
ATOM 4972 N N . SER B 1 21 ? 25.562 -5.877 -6.578 1.00 82.72 181 SER B N 1
ATOM 4973 C CA . SER B 1 21 ? 26.300 -6.489 -7.678 1.00 84.35 181 SER B CA 1
ATOM 4974 C C . SER B 1 21 ? 26.895 -5.435 -8.604 1.00 81.85 181 SER B C 1
ATOM 4975 O O . SER B 1 21 ? 26.172 -4.768 -9.341 1.00 80.70 181 SER B O 1
ATOM 4978 N N . ALA B 1 22 ? 28.215 -5.291 -8.566 1.00 84.66 182 ALA B N 1
ATOM 4979 C CA . ALA B 1 22 ? 28.898 -4.326 -9.420 1.00 86.66 182 ALA B CA 1
ATOM 4980 C C . ALA B 1 22 ? 28.778 -4.714 -10.892 1.00 85.49 182 ALA B C 1
ATOM 4981 O O . ALA B 1 22 ? 28.627 -3.856 -11.764 1.00 78.34 182 ALA B O 1
ATOM 4983 N N . GLU B 1 23 ? 28.839 -6.013 -11.158 1.00 87.66 183 GLU B N 1
ATOM 4984 C CA . GLU B 1 23 ? 28.809 -6.520 -12.525 1.00 93.08 183 GLU B CA 1
ATOM 4985 C C . GLU B 1 23 ? 27.447 -6.343 -13.192 1.00 93.38 183 GLU B C 1
ATOM 4986 O O . GLU B 1 23 ? 27.365 -5.964 -14.359 1.00 94.01 183 GLU B O 1
ATOM 4988 N N . GLU B 1 24 ? 26.380 -6.614 -12.446 1.00 93.23 184 GLU B N 1
ATOM 4989 C CA . GLU B 1 24 ? 25.031 -6.607 -13.008 1.00 89.43 184 GLU B CA 1
ATOM 4990 C C . GLU B 1 24 ? 24.301 -5.276 -12.833 1.00 86.30 184 GLU B C 1
ATOM 4991 O O . GLU B 1 24 ? 23.230 -5.072 -13.408 1.00 81.22 184 GLU B O 1
ATOM 4997 N N . GLY B 1 25 ? 24.876 -4.380 -12.035 1.00 84.83 185 GLY B N 1
ATOM 4998 C CA . GLY B 1 25 ? 24.278 -3.078 -11.790 1.00 76.27 185 GLY B CA 1
ATOM 4999 C C . GLY B 1 25 ? 22.921 -3.144 -11.111 1.00 66.40 185 GLY B C 1
ATOM 5000 O O . GLY B 1 25 ? 22.000 -2.410 -11.470 1.00 65.15 185 GLY B O 1
ATOM 5001 N N . TYR B 1 26 ? 22.792 -4.025 -10.126 1.00 70.36 186 TYR B N 1
ATOM 5002 C CA . TYR B 1 26 ? 21.541 -4.141 -9.385 1.00 64.85 186 TYR B CA 1
ATOM 5003 C C . TYR B 1 26 ? 21.743 -4.190 -7.870 1.00 61.60 186 TYR B C 1
ATOM 5004 O O . TYR B 1 26 ? 22.869 -4.203 -7.374 1.00 63.99 186 TYR B O 1
ATOM 5013 N N . VAL B 1 27 ? 20.632 -4.204 -7.144 1.00 66.27 187 VAL B N 1
ATOM 5014 C CA . VAL B 1 27 ? 20.647 -4.457 -5.712 1.00 60.89 187 VAL B CA 1
ATOM 5015 C C . VAL B 1 27 ? 19.677 -5.590 -5.423 1.00 55.07 187 VAL B C 1
ATOM 5016 O O . VAL B 1 27 ? 18.577 -5.627 -5.972 1.00 51.54 187 VAL B O 1
ATOM 5020 N N . LYS B 1 28 ? 20.094 -6.525 -4.579 1.00 64.28 188 LYS B N 1
ATOM 5021 C CA . LYS B 1 28 ? 19.240 -7.644 -4.214 1.00 68.97 188 LYS B CA 1
ATOM 5022 C C . LYS B 1 28 ? 18.784 -7.484 -2.769 1.00 73.17 188 LYS B C 1
ATOM 5023 O O . LYS B 1 28 ? 19.596 -7.564 -1.846 1.00 74.21 188 LYS B O 1
ATOM 5029 N N . MET B 1 29 ? 17.489 -7.236 -2.579 1.00 66.04 189 MET B N 1
ATOM 5030 C CA . MET B 1 29 ? 16.916 -7.109 -1.238 1.00 66.99 189 MET B CA 1
ATOM 5031 C C . MET B 1 29 ? 16.101 -8.358 -0.898 1.00 72.04 189 MET B C 1
ATOM 5032 O O . MET B 1 29 ? 15.489 -8.964 -1.777 1.00 72.07 189 MET B O 1
ATOM 5037 N N . PHE B 1 30 ? 16.107 -8.752 0.372 1.00 73.51 190 PHE B N 1
ATOM 5038 C CA . PHE B 1 30 ? 15.360 -9.932 0.797 1.00 69.63 190 PHE B CA 1
ATOM 5039 C C . PHE B 1 30 ? 14.184 -9.555 1.692 1.00 66.83 190 PHE B C 1
ATOM 5040 O O . PHE B 1 30 ? 14.354 -8.870 2.698 1.00 65.19 190 PHE B O 1
ATOM 5048 N N . LEU B 1 31 ? 12.988 -9.963 1.292 1.00 63.76 191 LEU B N 1
ATOM 5049 C CA . LEU B 1 31 ? 11.806 -9.730 2.097 1.00 69.23 191 LEU B CA 1
ATOM 5050 C C . LEU B 1 31 ? 11.403 -11.100 2.574 1.00 82.16 191 LEU B C 1
ATOM 5051 O O . LEU B 1 31 ? 11.070 -11.967 1.772 1.00 83.85 191 LEU B O 1
ATOM 5056 N N . ARG B 1 32 ? 11.437 -11.310 3.879 1.00 83.75 192 ARG B N 1
ATOM 5057 C CA . ARG B 1 32 ? 11.168 -12.633 4.385 1.00 87.86 192 ARG B CA 1
ATOM 5058 C C . ARG B 1 32 ? 12.156 -13.492 3.629 1.00 90.99 192 ARG B C 1
ATOM 5059 O O . ARG B 1 32 ? 13.330 -13.150 3.517 1.00 93.83 192 ARG B O 1
ATOM 5061 N N . GLY B 1 33 ? 11.675 -14.609 3.106 1.00 77.86 193 GLY B N 1
ATOM 5062 C CA . GLY B 1 33 ? 12.475 -15.475 2.263 1.00 74.96 193 GLY B CA 1
ATOM 5063 C C . GLY B 1 33 ? 12.886 -14.970 0.890 1.00 72.11 193 GLY B C 1
ATOM 5064 O O . GLY B 1 33 ? 14.006 -15.201 0.445 1.00 68.63 193 GLY B O 1
ATOM 5065 N N . ARG B 1 34 ? 11.961 -14.295 0.214 1.00 75.65 194 ARG B N 1
ATOM 5066 C CA . ARG B 1 34 ? 12.074 -13.980 -1.209 1.00 74.20 194 ARG B CA 1
ATOM 5067 C C . ARG B 1 34 ? 13.122 -12.905 -1.484 1.00 77.35 194 ARG B C 1
ATOM 5068 O O . ARG B 1 34 ? 13.187 -11.898 -0.779 1.00 83.15 194 ARG B O 1
ATOM 5076 N N . PRO B 1 35 ? 13.958 -13.126 -2.509 1.00 75.62 195 PRO B N 1
ATOM 5077 C CA . PRO B 1 35 ? 14.888 -12.095 -2.966 1.00 79.50 195 PRO B CA 1
ATOM 5078 C C . PRO B 1 35 ? 14.283 -11.309 -4.125 1.00 76.46 195 PRO B C 1
ATOM 5079 O O . PRO B 1 35 ? 13.746 -11.910 -5.056 1.00 77.78 195 PRO B O 1
ATOM 5083 N N . VAL B 1 36 ? 14.349 -9.983 -4.058 1.00 70.10 196 VAL B N 1
ATOM 5084 C CA . VAL B 1 36 ? 13.944 -9.156 -5.187 1.00 61.80 196 VAL B CA 1
ATOM 5085 C C . VAL B 1 36 ? 15.159 -8.410 -5.719 1.00 59.95 196 VAL B C 1
ATOM 5086 O O . VAL B 1 36 ? 15.901 -7.781 -4.961 1.00 58.02 196 VAL B O 1
ATOM 5090 N N . THR B 1 37 ? 15.376 -8.521 -7.025 1.00 65.86 197 THR B N 1
ATOM 5091 C CA . THR B 1 37 ? 16.503 -7.869 -7.672 1.00 63.63 197 THR B CA 1
ATOM 5092 C C . THR B 1 37 ? 16.025 -6.567 -8.297 1.00 61.44 197 THR B C 1
ATOM 5093 O O . THR B 1 37 ? 14.975 -6.526 -8.938 1.00 56.11 197 THR B O 1
ATOM 5097 N N . MET B 1 38 ? 16.793 -5.503 -8.099 1.00 55.68 198 MET B N 1
ATOM 5098 C CA . MET B 1 38 ? 16.375 -4.181 -8.537 1.00 58.42 198 MET B CA 1
ATOM 5099 C C . MET B 1 38 ? 17.505 -3.456 -9.263 1.00 57.22 198 MET B C 1
ATOM 5100 O O . MET B 1 38 ? 18.461 -2.991 -8.643 1.00 49.25 198 MET B O 1
ATOM 5105 N N . TYR B 1 39 ? 17.391 -3.366 -10.583 1.00 55.94 199 TYR B N 1
ATOM 5106 C CA . TYR B 1 39 ? 18.449 -2.779 -11.395 1.00 51.44 199 TYR B CA 1
ATOM 5107 C C . TYR B 1 39 ? 18.432 -1.259 -11.316 1.00 52.01 199 TYR B C 1
ATOM 5108 O O . TYR B 1 39 ? 17.373 -0.638 -11.382 1.00 48.20 199 TYR B O 1
ATOM 5117 N N . MET B 1 40 ? 19.612 -0.670 -11.174 1.00 46.25 200 MET B N 1
ATOM 5118 C CA . MET B 1 40 ? 19.753 0.780 -11.118 1.00 52.43 200 MET B CA 1
ATOM 5119 C C . MET B 1 40 ? 20.125 1.320 -12.500 1.00 59.51 200 MET B C 1
ATOM 5120 O O . MET B 1 40 ? 20.478 0.552 -13.393 1.00 60.30 200 MET B O 1
ATOM 5125 N N . PRO B 1 41 ? 20.033 2.644 -12.689 1.00 61.12 201 PRO B N 1
ATOM 5126 C CA . PRO B 1 41 ? 20.527 3.227 -13.940 1.00 61.02 201 PRO B CA 1
ATOM 5127 C C . PRO B 1 41 ? 22.017 2.935 -14.112 1.00 71.10 201 PRO B C 1
ATOM 5128 O O . PRO B 1 41 ? 22.707 2.675 -13.123 1.00 64.62 201 PRO B O 1
ATOM 5132 N N . LYS B 1 42 ? 22.506 2.973 -15.348 1.00 73.41 202 LYS B N 1
ATOM 5133 C CA . LYS B 1 42 ? 23.920 2.727 -15.612 1.00 71.80 202 LYS B CA 1
ATOM 5134 C C . LYS B 1 42 ? 24.801 3.830 -15.034 1.00 71.38 202 LYS B C 1
ATOM 5135 O O . LYS B 1 42 ? 25.940 3.582 -14.638 1.00 67.81 202 LYS B O 1
ATOM 5141 N N . ASP B 1 43 ? 24.265 5.046 -14.988 1.00 67.91 203 ASP B N 1
ATOM 5142 C CA . ASP B 1 43 ? 24.993 6.195 -14.463 1.00 72.17 203 ASP B CA 1
ATOM 5143 C C . ASP B 1 43 ? 25.254 6.028 -12.974 1.00 78.30 203 ASP B C 1
ATOM 5144 O O . ASP B 1 43 ? 26.074 6.736 -12.389 1.00 80.25 203 ASP B O 1
ATOM 5149 N N . GLN B 1 44 ? 24.628 5.039 -12.364 1.00 76.06 204 GLN B N 1
ATOM 5150 C CA . GLN B 1 44 ? 24.770 4.864 -10.930 1.00 78.20 204 GLN B CA 1
ATOM 5151 C C . GLN B 1 44 ? 25.748 3.781 -10.527 1.00 80.33 204 GLN B C 1
ATOM 5152 O O . GLN B 1 44 ? 26.454 3.913 -9.542 1.00 81.92 204 GLN B O 1
ATOM 5158 N N . VAL B 1 45 ? 25.769 2.700 -11.282 1.00 72.29 205 VAL B N 1
ATOM 5159 C CA . VAL B 1 45 ? 26.556 1.542 -10.933 1.00 72.78 205 VAL B CA 1
ATOM 5160 C C . VAL B 1 45 ? 28.021 1.900 -10.738 1.00 75.32 205 VAL B C 1
ATOM 5161 O O . VAL B 1 45 ? 28.821 1.083 -10.333 1.00 69.31 205 VAL B O 1
ATOM 5165 N N . ASP B 1 46 ? 28.373 3.144 -11.038 1.00 85.61 206 ASP B N 1
ATOM 5166 C CA . ASP B 1 46 ? 29.762 3.579 -10.929 1.00 92.90 206 ASP B CA 1
ATOM 5167 C C . ASP B 1 46 ? 30.177 3.829 -9.480 1.00 88.28 206 ASP B C 1
ATOM 5168 O O . ASP B 1 46 ? 30.936 3.057 -8.894 1.00 80.02 206 ASP B O 1
ATOM 5173 N N . SER B 1 47 ? 29.673 4.921 -8.917 1.00 88.13 207 SER B N 1
ATOM 5174 C CA . SER B 1 47 ? 30.004 5.340 -7.579 1.00 85.46 207 SER B CA 1
ATOM 5175 C C . SER B 1 47 ? 28.936 4.959 -6.563 1.00 89.39 207 SER B C 1
ATOM 5176 O O . SER B 1 47 ? 28.638 5.721 -5.657 1.00 86.35 207 SER B O 1
ATOM 5179 N N . TYR B 1 48 ? 28.371 3.772 -6.705 1.00 84.18 208 TYR B N 1
ATOM 5180 C CA . TYR B 1 48 ? 27.361 3.308 -5.784 1.00 76.83 208 TYR B CA 1
ATOM 5181 C C . TYR B 1 48 ? 27.978 2.581 -4.621 1.00 78.82 208 TYR B C 1
ATOM 5182 O O . TYR B 1 48 ? 28.799 1.707 -4.798 1.00 76.89 208 TYR B O 1
ATOM 5191 N N . SER B 1 49 ? 27.551 2.944 -3.423 1.00 86.43 209 SER B N 1
ATOM 5192 C CA . SER B 1 49 ? 28.007 2.309 -2.191 1.00 82.68 209 SER B CA 1
ATOM 5193 C C . SER B 1 49 ? 26.844 1.626 -1.475 1.00 79.91 209 SER B C 1
ATOM 5194 O O . SER B 1 49 ? 25.792 2.230 -1.268 1.00 81.09 209 SER B O 1
ATOM 5197 N N . LEU B 1 50 ? 27.037 0.365 -1.101 1.00 79.55 210 LEU B N 1
ATOM 5198 C CA . LEU B 1 50 ? 25.997 -0.386 -0.408 1.00 74.15 210 LEU B CA 1
ATOM 5199 C C . LEU B 1 50 ? 25.765 0.175 0.990 1.00 80.80 210 LEU B C 1
ATOM 5200 O O . LEU B 1 50 ? 24.642 0.174 1.490 1.00 83.16 210 LEU B O 1
ATOM 5205 N N . GLU B 1 51 ? 26.835 0.659 1.612 1.00 85.22 211 GLU B N 1
ATOM 5206 C CA . GLU B 1 51 ? 26.763 1.190 2.968 1.00 82.50 211 GLU B CA 1
ATOM 5207 C C . GLU B 1 51 ? 26.222 2.614 2.994 1.00 77.61 211 GLU B C 1
ATOM 5208 O O . GLU B 1 51 ? 25.792 3.101 4.039 1.00 79.85 211 GLU B O 1
ATOM 5214 N N . ALA B 1 52 ? 26.255 3.282 1.846 1.00 76.12 212 ALA B N 1
ATOM 5215 C CA . ALA B 1 52 ? 25.773 4.656 1.747 1.00 81.60 212 ALA B CA 1
ATOM 5216 C C . ALA B 1 52 ? 24.409 4.813 2.414 1.00 80.08 212 ALA B C 1
ATOM 5217 O O . ALA B 1 52 ? 23.589 3.893 2.397 1.00 74.97 212 ALA B O 1
ATOM 5219 N N . LYS B 1 53 ? 24.170 5.978 3.005 1.00 74.54 213 LYS B N 1
ATOM 5220 C CA . LYS B 1 53 ? 22.904 6.236 3.680 1.00 76.75 213 LYS B CA 1
ATOM 5221 C C . LYS B 1 53 ? 22.141 7.397 3.051 1.00 79.13 213 LYS B C 1
ATOM 5222 O O . LYS B 1 53 ? 22.704 8.463 2.790 1.00 65.29 213 LYS B O 1
ATOM 5228 N N . VAL B 1 54 ? 20.854 7.176 2.806 1.00 82.02 214 VAL B N 1
ATOM 5229 C CA . VAL B 1 54 ? 19.971 8.232 2.334 1.00 77.79 214 VAL B CA 1
ATOM 5230 C C . VAL B 1 54 ? 19.653 9.159 3.498 1.00 71.64 214 VAL B C 1
ATOM 5231 O O . VAL B 1 54 ? 19.394 8.700 4.609 1.00 67.94 214 VAL B O 1
ATOM 5235 N N . GLU B 1 55 ? 19.691 10.462 3.244 1.00 74.75 215 GLU B N 1
ATOM 5236 C CA . GLU B 1 55 ? 19.525 11.448 4.305 1.00 74.87 215 GLU B CA 1
ATOM 5237 C C . GLU B 1 55 ? 18.065 11.608 4.717 1.00 74.40 215 GLU B C 1
ATOM 5238 O O . GLU B 1 55 ? 17.157 11.147 4.024 1.00 68.20 215 GLU B O 1
ATOM 5244 N N . LEU B 1 56 ? 17.853 12.258 5.857 1.00 70.35 216 LEU B N 1
ATOM 5245 C CA . LEU B 1 56 ? 16.513 12.596 6.310 1.00 58.65 216 LEU B CA 1
ATOM 5246 C C . LEU B 1 56 ? 15.944 13.658 5.377 1.00 64.60 216 LEU B C 1
ATOM 5247 O O . LEU B 1 56 ? 16.696 14.437 4.795 1.00 65.43 216 LEU B O 1
ATOM 5252 N N . PRO B 1 57 ? 14.614 13.687 5.215 1.00 64.71 217 PRO B N 1
ATOM 5253 C CA . PRO B 1 57 ? 13.995 14.719 4.381 1.00 57.12 217 PRO B CA 1
ATOM 5254 C C . PRO B 1 57 ? 14.208 16.100 4.976 1.00 65.79 217 PRO B C 1
ATOM 5255 O O . PRO B 1 57 ? 14.512 16.229 6.163 1.00 66.25 217 PRO B O 1
ATOM 5259 N N . THR B 1 58 ? 14.044 17.124 4.150 1.00 63.87 218 THR B N 1
ATOM 5260 C CA . THR B 1 58 ? 14.135 18.499 4.609 1.00 66.32 218 THR B CA 1
ATOM 5261 C C . THR B 1 58 ? 12.779 18.937 5.162 1.00 70.27 218 THR B C 1
ATOM 5262 O O . THR B 1 58 ? 12.680 19.447 6.281 1.00 65.04 218 THR B O 1
ATOM 5266 N N . LYS B 1 59 ? 11.734 18.709 4.371 1.00 59.19 219 LYS B N 1
ATOM 5267 C CA . LYS B 1 59 ? 10.372 19.059 4.754 1.00 55.05 219 LYS B CA 1
ATOM 5268 C C . LYS B 1 59 ? 9.826 18.161 5.862 1.00 56.89 219 LYS B C 1
ATOM 5269 O O . LYS B 1 59 ? 10.402 17.119 6.181 1.00 61.68 219 LYS B O 1
ATOM 5275 N N . ARG B 1 60 ? 8.710 18.582 6.449 1.00 60.52 220 ARG B N 1
ATOM 5276 C CA . ARG B 1 60 ? 8.011 17.784 7.450 1.00 58.78 220 ARG B CA 1
ATOM 5277 C C . ARG B 1 60 ? 6.538 17.660 7.091 1.00 48.47 220 ARG B C 1
ATOM 5278 O O . ARG B 1 60 ? 6.061 18.276 6.136 1.00 48.67 220 ARG B O 1
ATOM 5286 N N . LEU B 1 61 ? 5.824 16.850 7.859 1.00 52.53 221 LEU B N 1
ATOM 5287 C CA . LEU B 1 61 ? 4.380 16.749 7.722 1.00 54.37 221 LEU B CA 1
ATOM 5288 C C . LEU B 1 61 ? 3.725 17.295 8.982 1.00 52.99 221 LEU B C 1
ATOM 5289 O O . LEU B 1 61 ? 4.313 17.264 10.066 1.00 50.80 221 LEU B O 1
ATOM 5294 N N . LYS B 1 62 ? 2.512 17.812 8.838 1.00 50.07 222 LYS B N 1
ATOM 5295 C CA . LYS B 1 62 ? 1.741 18.231 10.000 1.00 53.92 222 LYS B CA 1
ATOM 5296 C C . LYS B 1 62 ? 0.256 18.033 9.748 1.00 51.44 222 LYS B C 1
ATOM 5297 O O . LYS B 1 62 ? -0.351 18.754 8.953 1.00 44.47 222 LYS B O 1
ATOM 5303 N N . LEU B 1 63 ? -0.316 17.040 10.421 1.00 44.59 223 LEU B N 1
ATOM 5304 C CA . LEU B 1 63 ? -1.731 16.742 10.290 1.00 34.59 223 LEU B CA 1
ATOM 5305 C C . LEU B 1 63 ? -2.507 18.043 10.375 1.00 35.26 223 LEU B C 1
ATOM 5306 O O . LEU B 1 63 ? -2.190 18.904 11.189 1.00 41.21 223 LEU B O 1
ATOM 5311 N N . GLU B 1 64 ? -3.509 18.200 9.521 1.00 36.14 224 GLU B N 1
ATOM 5312 C CA . GLU B 1 64 ? -4.256 19.447 9.477 1.00 35.56 224 GLU B CA 1
ATOM 5313 C C . GLU B 1 64 ? -5.756 19.206 9.412 1.00 41.25 224 GLU B C 1
ATOM 5314 O O . GLU B 1 64 ? -6.544 20.039 9.864 1.00 43.47 224 GLU B O 1
ATOM 5320 N N . TRP B 1 65 ? -6.154 18.076 8.834 1.00 36.28 225 TRP B N 1
ATOM 5321 C CA . TRP B 1 65 ? -7.572 17.753 8.742 1.00 35.54 225 TRP B CA 1
ATOM 5322 C C . TRP B 1 65 ? -7.839 16.262 8.867 1.00 36.35 225 TRP B C 1
ATOM 5323 O O . TRP B 1 65 ? -7.044 15.432 8.425 1.00 35.41 225 TRP B O 1
ATOM 5334 N N . VAL B 1 66 ? -8.962 15.933 9.493 1.00 38.83 226 VAL B N 1
ATOM 5335 C CA . VAL B 1 66 ? -9.444 14.566 9.528 1.00 30.77 226 VAL B CA 1
ATOM 5336 C C . VAL B 1 66 ? -10.887 14.555 9.053 1.00 36.03 226 VAL B C 1
ATOM 5337 O O . VAL B 1 66 ? -11.722 15.301 9.564 1.00 35.44 226 VAL B O 1
ATOM 5341 N N . TYR B 1 67 ? -11.163 13.725 8.051 1.00 41.62 227 TYR B N 1
ATOM 5342 C CA . TYR B 1 67 ? -12.506 13.583 7.508 1.00 37.98 227 TYR B CA 1
ATOM 5343 C C . TYR B 1 67 ? -13.190 12.382 8.140 1.00 37.38 227 TYR B C 1
ATOM 5344 O O . TYR B 1 67 ? -12.639 11.282 8.157 1.00 34.43 227 TYR B O 1
ATOM 5353 N N . GLY B 1 68 ? -14.397 12.590 8.644 1.00 32.55 228 GLY B N 1
ATOM 5354 C CA . GLY B 1 68 ? -15.155 11.504 9.223 1.00 32.99 228 GLY B CA 1
ATOM 5355 C C . GLY B 1 68 ? -15.384 11.696 10.705 1.00 36.78 228 GLY B C 1
ATOM 5356 O O . GLY B 1 68 ? -14.749 12.531 11.344 1.00 36.01 228 GLY B O 1
ATOM 5357 N N . TYR B 1 69 ? -16.301 10.904 11.244 1.00 37.81 229 TYR B N 1
ATOM 5358 C CA . TYR B 1 69 ? -16.694 10.984 12.640 1.00 33.53 229 TYR B CA 1
ATOM 5359 C C . TYR B 1 69 ? -17.248 9.626 13.015 1.00 34.77 229 TYR B C 1
ATOM 5360 O O . TYR B 1 69 ? -18.119 9.103 12.325 1.00 42.45 229 TYR B O 1
ATOM 5369 N N . ARG B 1 70 ? -16.747 9.035 14.091 1.00 27.39 230 ARG B N 1
ATOM 5370 C CA . ARG B 1 70 ? -17.197 7.696 14.440 1.00 29.60 230 ARG B CA 1
ATOM 5371 C C . ARG B 1 70 ? -18.575 7.721 15.110 1.00 39.35 230 ARG B C 1
ATOM 5372 O O . ARG B 1 70 ? -18.690 7.940 16.311 1.00 35.02 230 ARG B O 1
ATOM 5380 N N . GLY B 1 71 ? -19.621 7.495 14.327 1.00 39.55 231 GLY B N 1
ATOM 5381 C CA . GLY B 1 71 ? -20.967 7.496 14.862 1.00 33.18 231 GLY B CA 1
ATOM 5382 C C . GLY B 1 71 ? -21.656 6.150 14.768 1.00 38.16 231 GLY B C 1
ATOM 5383 O O . GLY B 1 71 ? -22.441 5.791 15.639 1.00 49.16 231 GLY B O 1
ATOM 5384 N N . ARG B 1 72 ? -21.356 5.398 13.714 1.00 48.90 232 ARG B N 1
ATOM 5385 C CA . ARG B 1 72 ? -22.050 4.141 13.444 1.00 51.41 232 ARG B CA 1
ATOM 5386 C C . ARG B 1 72 ? -22.085 3.195 14.644 1.00 50.95 232 ARG B C 1
ATOM 5387 O O . ARG B 1 72 ? -23.083 2.508 14.869 1.00 49.69 232 ARG B O 1
ATOM 5395 N N . ASP B 1 73 ? -21.003 3.164 15.416 1.00 43.61 233 ASP B N 1
ATOM 5396 C CA . ASP B 1 73 ? -20.905 2.228 16.532 1.00 41.55 233 ASP B CA 1
ATOM 5397 C C . ASP B 1 73 ? -20.472 2.887 17.843 1.00 47.17 233 ASP B C 1
ATOM 5398 O O . ASP B 1 73 ? -19.959 2.216 18.742 1.00 41.35 233 ASP B O 1
ATOM 5403 N N . CYS B 1 74 ? -20.684 4.195 17.950 1.00 51.13 234 CYS B N 1
ATOM 5404 C CA . CYS B 1 74 ? -20.305 4.942 19.147 1.00 42.87 234 CYS B CA 1
ATOM 5405 C C . CYS B 1 74 ? -21.378 5.938 19.528 1.00 37.78 234 CYS B C 1
ATOM 5406 O O . CYS B 1 74 ? -22.213 6.303 18.706 1.00 47.85 234 CYS B O 1
ATOM 5409 N N . ARG B 1 75 ? -21.348 6.384 20.777 1.00 38.92 235 ARG B N 1
ATOM 5410 C CA . ARG B 1 75 ? -22.348 7.329 21.256 1.00 40.48 235 ARG B CA 1
ATOM 5411 C C . ARG B 1 75 ? -21.777 8.300 22.278 1.00 34.70 235 ARG B C 1
ATOM 5412 O O . ARG B 1 75 ? -20.787 8.005 22.943 1.00 39.81 235 ARG B O 1
ATOM 5420 N N . ASN B 1 76 ? -22.408 9.462 22.391 1.00 34.78 236 ASN B N 1
ATOM 5421 C CA . ASN B 1 76 ? -21.972 10.494 23.326 1.00 36.11 236 ASN B CA 1
ATOM 5422 C C . ASN B 1 76 ? -20.545 10.939 23.083 1.00 37.15 236 ASN B C 1
ATOM 5423 O O . ASN B 1 76 ? -19.748 11.056 24.014 1.00 41.33 236 ASN B O 1
ATOM 5428 N N . ASN B 1 77 ? -20.226 11.190 21.824 1.00 35.42 237 ASN B N 1
ATOM 5429 C CA . ASN B 1 77 ? -18.897 11.650 21.475 1.00 39.87 237 ASN B CA 1
ATOM 5430 C C . ASN B 1 77 ? -18.955 12.954 20.706 1.00 34.42 237 ASN B C 1
ATOM 5431 O O . ASN B 1 77 ? -18.063 13.267 19.927 1.00 45.74 237 ASN B O 1
ATOM 5436 N N . LEU B 1 78 ? -20.014 13.716 20.938 1.00 30.70 238 LEU B N 1
ATOM 5437 C CA . LEU B 1 78 ? -20.173 15.000 20.283 1.00 30.32 238 LEU B CA 1
ATOM 5438 C C . LEU B 1 78 ? -20.464 16.075 21.322 1.00 37.05 238 LEU B C 1
ATOM 5439 O O . LEU B 1 78 ? -21.471 16.011 22.029 1.00 41.25 238 LEU B O 1
ATOM 5444 N N . TYR B 1 79 ? -19.568 17.050 21.425 1.00 28.77 239 TYR B N 1
ATOM 5445 C CA . TYR B 1 79 ? -19.741 18.155 22.357 1.00 28.89 239 TYR B CA 1
ATOM 5446 C C . TYR B 1 79 ? -19.253 19.448 21.732 1.00 33.07 239 TYR B C 1
ATOM 5447 O O . TYR B 1 79 ? -18.466 19.431 20.782 1.00 33.57 239 TYR B O 1
ATOM 5456 N N . LEU B 1 80 ? -19.725 20.570 22.262 1.00 34.49 240 LEU B N 1
ATOM 5457 C CA . LEU B 1 80 ? -19.231 21.870 21.826 1.00 38.61 240 LEU B CA 1
ATOM 5458 C C . LEU B 1 80 ? -18.547 22.610 22.972 1.00 46.19 240 LEU B C 1
ATOM 5459 O O . LEU B 1 80 ? -19.169 22.917 23.990 1.00 45.16 240 LEU B O 1
ATOM 5464 N N . LEU B 1 81 ? -17.261 22.893 22.798 1.00 40.94 241 LEU B N 1
ATOM 5465 C CA . LEU B 1 81 ? -16.502 23.616 23.804 1.00 33.83 241 LEU B CA 1
ATOM 5466 C C . LEU B 1 81 ? -16.676 25.121 23.624 1.00 44.60 241 LEU B C 1
ATOM 5467 O O . LEU B 1 81 ? -17.059 25.584 22.549 1.00 42.92 241 LEU B O 1
ATOM 5472 N N . PRO B 1 82 ? -16.406 25.891 24.688 1.00 48.92 242 PRO B N 1
ATOM 5473 C CA . PRO B 1 82 ? -16.502 27.354 24.634 1.00 43.56 242 PRO B CA 1
ATOM 5474 C C . PRO B 1 82 ? -15.377 27.993 23.812 1.00 48.29 242 PRO B C 1
ATOM 5475 O O . PRO B 1 82 ? -15.366 29.210 23.628 1.00 52.31 242 PRO B O 1
ATOM 5479 N N . THR B 1 83 ? -14.437 27.185 23.333 1.00 41.80 243 THR B N 1
ATOM 5480 C CA . THR B 1 83 ? -13.411 27.686 22.426 1.00 47.39 243 THR B CA 1
ATOM 5481 C C . THR B 1 83 ? -14.000 27.912 21.038 1.00 48.24 243 THR B C 1
ATOM 5482 O O . THR B 1 83 ? -13.380 28.542 20.181 1.00 64.80 243 THR B O 1
ATOM 5486 N N . GLY B 1 84 ? -15.204 27.397 20.822 1.00 44.56 244 GLY B N 1
ATOM 5487 C CA . GLY B 1 84 ? -15.825 27.442 19.513 1.00 43.96 244 GLY B CA 1
ATOM 5488 C C . GLY B 1 84 ? -15.555 26.164 18.742 1.00 40.23 244 GLY B C 1
ATOM 5489 O O . GLY B 1 84 ? -15.939 26.038 17.584 1.00 48.33 244 GLY B O 1
ATOM 5490 N N . GLU B 1 85 ? -14.897 25.210 19.396 1.00 37.67 245 GLU B N 1
ATOM 5491 C CA . GLU B 1 85 ? -14.512 23.956 18.758 1.00 40.96 245 GLU B CA 1
ATOM 5492 C C . GLU B 1 85 ? -15.508 22.834 19.032 1.00 40.14 245 GLU B C 1
ATOM 5493 O O . GLU B 1 85 ? -15.895 22.607 20.178 1.00 42.04 245 GLU B O 1
ATOM 5499 N N . THR B 1 86 ? -15.914 22.138 17.973 1.00 37.91 246 THR B N 1
ATOM 5500 C CA . THR B 1 86 ? -16.744 20.941 18.089 1.00 34.30 246 THR B CA 1
ATOM 5501 C C . THR B 1 86 ? -15.853 19.722 18.311 1.00 34.46 246 THR B C 1
ATOM 5502 O O . THR B 1 86 ? -14.991 19.423 17.485 1.00 40.17 246 THR B O 1
ATOM 5506 N N . VAL B 1 87 ? -16.055 19.020 19.422 1.00 32.71 247 VAL B N 1
ATOM 5507 C CA . VAL B 1 87 ? -15.204 17.883 19.760 1.00 25.64 247 VAL B CA 1
ATOM 5508 C C . VAL B 1 87 ? -15.863 16.537 19.475 1.00 28.35 247 VAL B C 1
ATOM 5509 O O . VAL B 1 87 ? -17.036 16.326 19.774 1.00 34.88 247 VAL B O 1
ATOM 5513 N N . TYR B 1 88 ? -15.086 15.635 18.885 1.00 36.61 248 TYR B N 1
ATOM 5514 C CA . TYR B 1 88 ? -15.513 14.270 18.592 1.00 29.46 248 TYR B CA 1
ATOM 5515 C C . TYR B 1 88 ? -14.262 13.493 18.217 1.00 29.62 248 TYR B C 1
ATOM 5516 O O . TYR B 1 88 ? -13.158 14.029 18.274 1.00 26.87 248 TYR B O 1
ATOM 5525 N N . PHE B 1 89 ? -14.421 12.234 17.836 1.00 25.89 249 PHE B N 1
ATOM 5526 C CA . PHE B 1 89 ? -13.255 11.420 17.547 1.00 24.14 249 PHE B CA 1
ATOM 5527 C C . PHE B 1 89 ? -13.471 10.408 16.431 1.00 34.68 249 PHE B C 1
ATOM 5528 O O . PHE B 1 89 ? -14.602 10.068 16.076 1.00 28.19 249 PHE B O 1
ATOM 5536 N N . ILE B 1 90 ? -12.357 9.947 15.876 1.00 31.59 250 ILE B N 1
ATOM 5537 C CA . ILE B 1 90 ? -12.361 8.857 14.919 1.00 30.68 250 ILE B CA 1
ATOM 5538 C C . ILE B 1 90 ? -10.959 8.270 14.904 1.00 33.26 250 ILE B C 1
ATOM 5539 O O . ILE B 1 90 ? -9.993 8.956 15.243 1.00 36.03 250 ILE B O 1
ATOM 5544 N N . ALA B 1 91 ? -10.841 7.002 14.532 1.00 34.04 251 ALA B N 1
ATOM 5545 C CA . ALA B 1 91 ? -9.557 6.325 14.619 1.00 32.47 251 ALA B CA 1
ATOM 5546 C C . ALA B 1 91 ? -8.956 6.575 15.992 1.00 36.49 251 ALA B C 1
ATOM 5547 O O . ALA B 1 91 ? -9.650 6.493 16.999 1.00 41.37 251 ALA B O 1
ATOM 5549 N N . SER B 1 92 ? -7.668 6.895 16.031 1.00 40.41 252 SER B N 1
ATOM 5550 C CA . SER B 1 92 ? -6.975 7.089 17.299 1.00 34.67 252 SER B CA 1
ATOM 5551 C C . SER B 1 92 ? -6.882 8.564 17.666 1.00 35.25 252 SER B C 1
ATOM 5552 O O . SER B 1 92 ? -6.239 8.926 18.650 1.00 34.74 252 SER B O 1
ATOM 5555 N N . VAL B 1 93 ? -7.532 9.413 16.878 1.00 29.05 253 VAL B N 1
ATOM 5556 C CA . VAL B 1 93 ? -7.424 10.855 17.074 1.00 33.62 253 VAL B CA 1
ATOM 5557 C C . VAL B 1 93 ? -8.702 11.489 17.639 1.00 30.68 253 VAL B C 1
ATOM 5558 O O . VAL B 1 93 ? -9.816 11.074 17.314 1.00 32.66 253 VAL B O 1
ATOM 5562 N N . VAL B 1 94 ? -8.531 12.493 18.491 1.00 28.93 254 VAL B N 1
ATOM 5563 C CA . VAL B 1 94 ? -9.649 13.310 18.951 1.00 25.34 254 VAL B CA 1
ATOM 5564 C C . VAL B 1 94 ? -9.592 14.646 18.224 1.00 25.16 254 VAL B C 1
ATOM 5565 O O . VAL B 1 94 ? -8.589 15.352 18.296 1.00 33.79 254 VAL B O 1
ATOM 5569 N N . VAL B 1 95 ? -10.661 14.983 17.509 1.00 26.45 255 VAL B N 1
ATOM 5570 C CA . VAL B 1 95 ? -10.682 16.176 16.665 1.00 31.54 255 VAL B CA 1
ATOM 5571 C C . VAL B 1 95 ? -11.388 17.366 17.320 1.00 31.03 255 VAL B C 1
ATOM 5572 O O . VAL B 1 95 ? -12.559 17.275 17.687 1.00 36.89 255 VAL B O 1
ATOM 5576 N N . LEU B 1 96 ? -10.676 18.481 17.463 1.00 32.48 256 LEU B N 1
ATOM 5577 C CA . LEU B 1 96 ? -11.286 19.714 17.951 1.00 32.72 256 LEU B CA 1
ATOM 5578 C C . LEU B 1 96 ? -11.508 20.653 16.779 1.00 38.20 256 LEU B C 1
ATOM 5579 O O . LEU B 1 96 ? -10.590 21.332 16.318 1.00 37.26 256 LEU B O 1
ATOM 5584 N N . TYR B 1 97 ? -12.746 20.690 16.310 1.00 36.08 257 TYR B N 1
ATOM 5585 C CA . TYR B 1 97 ? -13.064 21.321 15.042 1.00 37.68 257 TYR B CA 1
ATOM 5586 C C . TYR B 1 97 ? -13.838 22.629 15.234 1.00 36.12 257 TYR B C 1
ATOM 5587 O O . TYR B 1 97 ? -15.007 22.624 15.609 1.00 37.17 257 TYR B O 1
ATOM 5596 N N . ASN B 1 98 ? -13.165 23.749 14.989 1.00 35.70 258 ASN B N 1
ATOM 5597 C CA . ASN B 1 98 ? -13.815 25.053 14.989 1.00 36.43 258 ASN B CA 1
ATOM 5598 C C . ASN B 1 98 ? -14.447 25.328 13.633 1.00 42.61 258 ASN B C 1
ATOM 5599 O O . ASN B 1 98 ? -13.767 25.735 12.692 1.00 49.08 258 ASN B O 1
ATOM 5604 N N . VAL B 1 99 ? -15.753 25.107 13.540 1.00 41.32 259 VAL B N 1
ATOM 5605 C CA . VAL B 1 99 ? -16.474 25.230 12.279 1.00 45.23 259 VAL B CA 1
ATOM 5606 C C . VAL B 1 99 ? -16.344 26.611 11.634 1.00 54.20 259 VAL B C 1
ATOM 5607 O O . VAL B 1 99 ? -16.097 26.722 10.434 1.00 51.35 259 VAL B O 1
ATOM 5611 N N . GLU B 1 100 ? -16.510 27.658 12.433 1.00 55.87 260 GLU B N 1
ATOM 5612 C CA . GLU B 1 100 ? -16.513 29.021 11.917 1.00 53.17 260 GLU B CA 1
ATOM 5613 C C . GLU B 1 100 ? -15.150 29.407 11.360 1.00 57.16 260 GLU B C 1
ATOM 5614 O O . GLU B 1 100 ? -15.054 30.128 10.367 1.00 64.07 260 GLU B O 1
ATOM 5620 N N . GLU B 1 101 ? -14.095 28.927 12.006 1.00 57.54 261 GLU B N 1
ATOM 5621 C CA . GLU B 1 101 ? -12.737 29.233 11.574 1.00 57.60 261 GLU B CA 1
ATOM 5622 C C . GLU B 1 101 ? -12.195 28.204 10.583 1.00 55.31 261 GLU B C 1
ATOM 5623 O O . GLU B 1 101 ? -11.087 28.360 10.063 1.00 55.47 261 GLU B O 1
ATOM 5629 N N . GLN B 1 102 ? -12.986 27.166 10.318 1.00 51.32 262 GLN B N 1
ATOM 5630 C CA . GLN B 1 102 ? -12.548 26.039 9.498 1.00 45.99 262 GLN B CA 1
ATOM 5631 C C . GLN B 1 102 ? -11.158 25.600 9.926 1.00 47.71 262 GLN B C 1
ATOM 5632 O O . GLN B 1 102 ? -10.224 25.574 9.127 1.00 53.16 262 GLN B O 1
ATOM 5638 N N . LEU B 1 103 ? -11.035 25.263 11.203 1.00 49.88 263 LEU B N 1
ATOM 5639 C CA . LEU B 1 103 ? -9.749 24.931 11.791 1.00 46.47 263 LEU B CA 1
ATOM 5640 C C . LEU B 1 103 ? -9.898 23.734 12.724 1.00 42.54 263 LEU B C 1
ATOM 5641 O O . LEU B 1 103 ? -10.761 23.720 13.601 1.00 43.78 263 LEU B O 1
ATOM 5646 N N . GLN B 1 104 ? -9.069 22.718 12.518 1.00 39.36 264 GLN B N 1
ATOM 5647 C CA . GLN B 1 104 ? -9.075 21.555 13.390 1.00 35.03 264 GLN B CA 1
ATOM 5648 C C . GLN B 1 104 ? -7.772 21.477 14.168 1.00 38.42 264 GLN B C 1
ATOM 5649 O O . GLN B 1 104 ? -6.702 21.784 13.642 1.00 44.16 264 GLN B O 1
ATOM 5655 N N . ARG B 1 105 ? -7.870 21.076 15.428 1.00 35.20 265 ARG B N 1
ATOM 5656 C CA . ARG B 1 105 ? -6.705 20.636 16.179 1.00 30.92 265 ARG B CA 1
ATOM 5657 C C . ARG B 1 105 ? -6.954 19.177 16.533 1.00 33.92 265 ARG B C 1
ATOM 5658 O O . ARG B 1 105 ? -8.078 18.684 16.413 1.00 35.61 265 ARG B O 1
ATOM 5666 N N . HIS B 1 106 ? -5.915 18.478 16.961 1.00 26.34 266 HIS B N 1
ATOM 5667 C CA . HIS B 1 106 ? -6.027 17.039 17.115 1.00 29.18 266 HIS B CA 1
ATOM 5668 C C . HIS B 1 106 ? -5.246 16.548 18.323 1.00 32.93 266 HIS B C 1
ATOM 5669 O O . HIS B 1 106 ? -4.140 17.018 18.590 1.00 37.07 266 HIS B O 1
ATOM 5676 N N . TYR B 1 107 ? -5.839 15.620 19.067 1.00 32.37 267 TYR B N 1
ATOM 5677 C CA . TYR B 1 107 ? -5.164 15.014 20.207 1.00 34.95 267 TYR B CA 1
ATOM 5678 C C . TYR B 1 107 ? -4.754 13.586 19.863 1.00 45.07 267 TYR B C 1
ATOM 5679 O O . TYR B 1 107 ? -5.602 12.728 19.609 1.00 41.90 267 TYR B O 1
ATOM 5688 N N . ALA B 1 108 ? -3.449 13.338 19.858 1.00 44.82 268 ALA B N 1
ATOM 5689 C CA . ALA B 1 108 ? -2.919 12.073 19.372 1.00 39.44 268 ALA B CA 1
ATOM 5690 C C . ALA B 1 108 ? -2.473 11.133 20.488 1.00 38.45 268 ALA B C 1
ATOM 5691 O O . ALA B 1 108 ? -1.880 10.089 20.220 1.00 40.77 268 ALA B O 1
ATOM 5693 N N . GLY B 1 109 ? -2.765 11.503 21.733 1.00 33.18 269 GLY B N 1
ATOM 5694 C CA . GLY B 1 109 ? -2.339 10.734 22.892 1.00 32.51 269 GLY B CA 1
ATOM 5695 C C . GLY B 1 109 ? -2.640 9.240 22.868 1.00 41.90 269 GLY B C 1
ATOM 5696 O O . GLY B 1 109 ? -1.881 8.440 23.422 1.00 38.00 269 GLY B O 1
ATOM 5697 N N . HIS B 1 110 ? -3.746 8.855 22.240 1.00 32.45 270 HIS B N 1
ATOM 5698 C CA . HIS B 1 110 ? -4.131 7.447 22.202 1.00 38.58 270 HIS B CA 1
ATOM 5699 C C . HIS B 1 110 ? -3.350 6.682 21.145 1.00 39.44 270 HIS B C 1
ATOM 5700 O O . HIS B 1 110 ? -2.979 7.236 20.115 1.00 43.99 270 HIS B O 1
ATOM 5707 N N . ASN B 1 111 ? -3.108 5.402 21.409 1.00 46.32 271 ASN B N 1
ATOM 5708 C CA . ASN B 1 111 ? -2.384 4.542 20.482 1.00 39.09 271 ASN B CA 1
ATOM 5709 C C . ASN B 1 111 ? -3.285 3.472 19.870 1.00 47.52 271 ASN B C 1
ATOM 5710 O O . ASN B 1 111 ? -2.807 2.431 19.417 1.00 47.02 271 ASN B O 1
ATOM 5715 N N . ASP B 1 112 ? -4.591 3.730 19.881 1.00 52.52 272 ASP B N 1
ATOM 5716 C CA . ASP B 1 112 ? -5.565 2.891 19.188 1.00 44.92 272 ASP B CA 1
ATOM 5717 C C . ASP B 1 112 ? -6.934 3.573 19.231 1.00 41.28 272 ASP B C 1
ATOM 5718 O O . ASP B 1 112 ? -7.077 4.626 19.849 1.00 36.49 272 ASP B O 1
ATOM 5723 N N . ASP B 1 113 ? -7.925 2.977 18.572 1.00 39.85 273 ASP B N 1
ATOM 5724 C CA . ASP B 1 113 ? -9.267 3.557 18.452 1.00 41.92 273 ASP B CA 1
ATOM 5725 C C . ASP B 1 113 ? -9.792 4.184 19.740 1.00 41.78 273 ASP B C 1
ATOM 5726 O O . ASP B 1 113 ? -9.861 3.523 20.774 1.00 40.78 273 ASP B O 1
ATOM 5731 N N . VAL B 1 114 ? -10.175 5.455 19.668 1.00 37.88 274 VAL B N 1
ATOM 5732 C CA . VAL B 1 114 ? -10.885 6.099 20.762 1.00 32.18 274 VAL B CA 1
ATOM 5733 C C . VAL B 1 114 ? -12.333 5.630 20.714 1.00 33.41 274 VAL B C 1
ATOM 5734 O O . VAL B 1 114 ? -12.944 5.618 19.650 1.00 32.97 274 VAL B O 1
ATOM 5738 N N . LYS B 1 115 ? -12.882 5.232 21.857 1.00 39.43 275 LYS B N 1
ATOM 5739 C CA . LYS B 1 115 ? -14.237 4.682 21.880 1.00 42.79 275 LYS B CA 1
ATOM 5740 C C . LYS B 1 115 ? -15.216 5.506 22.699 1.00 36.59 275 LYS B C 1
ATOM 5741 O O . LYS B 1 115 ? -16.426 5.348 22.560 1.00 47.83 275 LYS B O 1
ATOM 5747 N N . CYS B 1 116 ? -14.703 6.389 23.547 1.00 32.42 276 CYS B N 1
ATOM 5748 C CA . CYS B 1 116 ? -15.581 7.212 24.370 1.00 32.21 276 CYS B CA 1
ATOM 5749 C C . CYS B 1 116 ? -14.931 8.514 24.824 1.00 28.86 276 CYS B C 1
ATOM 5750 O O . CYS B 1 116 ? -13.710 8.610 24.943 1.00 28.30 276 CYS B O 1
ATOM 5753 N N . LEU B 1 117 ? -15.763 9.514 25.084 1.00 29.69 277 LEU B N 1
ATOM 5754 C CA . LEU B 1 117 ? -15.279 10.835 25.450 1.00 29.75 277 LEU B CA 1
ATOM 5755 C C . LEU B 1 117 ? -16.224 11.525 26.423 1.00 30.59 277 LEU B C 1
ATOM 5756 O O . LEU B 1 117 ? -17.436 11.345 26.355 1.00 40.77 277 LEU B O 1
ATOM 5761 N N . ALA B 1 118 ? -15.659 12.316 27.327 1.00 28.39 278 ALA B N 1
ATOM 5762 C CA . ALA B 1 118 ? -16.445 13.103 28.265 1.00 31.71 278 ALA B CA 1
ATOM 5763 C C . ALA B 1 118 ? -15.745 14.425 28.561 1.00 30.81 278 ALA B C 1
ATOM 5764 O O . ALA B 1 118 ? -14.520 14.478 28.666 1.00 29.68 278 ALA B O 1
ATOM 5766 N N . VAL B 1 119 ? -16.525 15.491 28.691 1.00 26.14 279 VAL B N 1
ATOM 5767 C CA . VAL B 1 119 ? -15.979 16.796 29.031 1.00 28.97 279 VAL B CA 1
ATOM 5768 C C . VAL B 1 119 ? -16.267 17.157 30.497 1.00 42.94 279 VAL B C 1
ATOM 5769 O O . VAL B 1 119 ? -17.363 16.925 31.009 1.00 38.99 279 VAL B O 1
ATOM 5773 N N . HIS B 1 120 ? -15.263 17.715 31.166 1.00 48.21 280 HIS B N 1
ATOM 5774 C CA . HIS B 1 120 ? -15.370 18.112 32.565 1.00 41.80 280 HIS B CA 1
ATOM 5775 C C . HIS B 1 120 ? -16.285 19.327 32.687 1.00 44.37 280 HIS B C 1
ATOM 5776 O O . HIS B 1 120 ? -16.499 20.049 31.713 1.00 40.25 280 HIS B O 1
ATOM 5783 N N . PRO B 1 121 ? -16.849 19.543 33.882 1.00 40.42 281 PRO B N 1
ATOM 5784 C CA . PRO B 1 121 ? -17.680 20.720 34.145 1.00 45.49 281 PRO B CA 1
ATOM 5785 C C . PRO B 1 121 ? -16.968 22.038 33.850 1.00 44.11 281 PRO B C 1
ATOM 5786 O O . PRO B 1 121 ? -17.627 23.044 33.584 1.00 44.64 281 PRO B O 1
ATOM 5790 N N . ASP B 1 122 ? -15.641 22.033 33.902 1.00 41.70 282 ASP B N 1
ATOM 5791 C CA . ASP B 1 122 ? -14.867 23.236 33.615 1.00 50.58 282 ASP B CA 1
ATOM 5792 C C . ASP B 1 122 ? -14.822 23.509 32.111 1.00 50.70 282 ASP B C 1
ATOM 5793 O O . ASP B 1 122 ? -14.248 24.504 31.660 1.00 41.99 282 ASP B O 1
ATOM 5798 N N . ARG B 1 123 ? -15.435 22.606 31.350 1.00 49.99 283 ARG B N 1
ATOM 5799 C CA . ARG B 1 123 ? -15.514 22.706 29.895 1.00 56.91 283 ARG B CA 1
ATOM 5800 C C . ARG B 1 123 ? -14.141 22.874 29.241 1.00 51.15 283 ARG B C 1
ATOM 5801 O O . ARG B 1 123 ? -14.023 23.443 28.155 1.00 49.45 283 ARG B O 1
ATOM 5809 N N . ILE B 1 124 ? -13.112 22.357 29.907 1.00 49.79 284 ILE B N 1
ATOM 5810 C CA . ILE B 1 124 ? -11.735 22.473 29.435 1.00 50.40 284 ILE B CA 1
ATOM 5811 C C . ILE B 1 124 ? -11.017 21.125 29.480 1.00 47.70 284 ILE B C 1
ATOM 5812 O O . ILE B 1 124 ? -10.423 20.688 28.491 1.00 42.34 284 ILE B O 1
ATOM 5817 N N . THR B 1 125 ? -11.078 20.473 30.637 1.00 37.39 285 THR B N 1
ATOM 5818 C CA . THR B 1 125 ? -10.478 19.160 30.822 1.00 38.39 285 THR B CA 1
ATOM 5819 C C . THR B 1 125 ? -11.309 18.109 30.081 1.00 39.27 285 THR B C 1
ATOM 5820 O O . THR B 1 125 ? -12.538 18.104 30.167 1.00 40.65 285 THR B O 1
ATOM 5824 N N . ILE B 1 126 ? -10.637 17.228 29.349 1.00 31.09 286 ILE B N 1
ATOM 5825 C CA . ILE B 1 126 ? -11.313 16.185 28.586 1.00 26.81 286 ILE B CA 1
ATOM 5826 C C . ILE B 1 126 ? -10.813 14.816 29.017 1.00 29.57 286 ILE B C 1
ATOM 5827 O O . ILE B 1 126 ? -9.670 14.674 29.445 1.00 34.15 286 ILE B O 1
ATOM 5832 N N . ALA B 1 127 ? -11.667 13.807 28.904 1.00 29.66 287 ALA B N 1
ATOM 5833 C CA . ALA B 1 127 ? -11.262 12.434 29.193 1.00 32.71 287 ALA B CA 1
ATOM 5834 C C . ALA B 1 127 ? -11.696 11.514 28.064 1.00 30.68 287 ALA B C 1
ATOM 5835 O O . ALA B 1 127 ? -12.830 11.589 27.597 1.00 32.50 287 ALA B O 1
ATOM 5837 N N . THR B 1 128 ? -10.789 10.645 27.630 1.00 30.03 288 THR B N 1
ATOM 5838 C CA . THR B 1 128 ? -11.082 9.717 26.546 1.00 26.01 288 THR B CA 1
ATOM 5839 C C . THR B 1 128 ? -10.586 8.317 26.877 1.00 27.59 288 THR B C 1
ATOM 5840 O O . THR B 1 128 ? -9.620 8.154 27.620 1.00 31.81 288 THR B O 1
ATOM 5844 N N . GLY B 1 129 ? -11.266 7.312 26.336 1.00 30.03 289 GLY B N 1
ATOM 5845 C CA . GLY B 1 129 ? -10.878 5.923 26.522 1.00 32.96 289 GLY B CA 1
ATOM 5846 C C . GLY B 1 129 ? -10.668 5.245 25.179 1.00 38.66 289 GLY B C 1
ATOM 5847 O O . GLY B 1 129 ? -11.143 5.732 24.152 1.00 38.91 289 GLY B O 1
ATOM 5848 N N . GLN B 1 130 ? -9.961 4.121 25.172 1.00 35.37 290 GLN B N 1
ATOM 5849 C CA . GLN B 1 130 ? -9.644 3.451 23.915 1.00 42.20 290 GLN B CA 1
ATOM 5850 C C . GLN B 1 130 ? -9.801 1.940 24.025 1.00 43.76 290 GLN B C 1
ATOM 5851 O O . GLN B 1 130 ? -9.936 1.399 25.120 1.00 44.69 290 GLN B O 1
ATOM 5857 N N . VAL B 1 131 ? -9.785 1.267 22.879 1.00 44.63 291 VAL B N 1
ATOM 5858 C CA . VAL B 1 131 ? -9.818 -0.187 22.842 1.00 41.75 291 VAL B CA 1
ATOM 5859 C C . VAL B 1 131 ? -8.444 -0.749 23.163 1.00 49.72 291 VAL B C 1
ATOM 5860 O O . VAL B 1 131 ? -7.460 -0.015 23.237 1.00 49.74 291 VAL B O 1
ATOM 5864 N N . ALA B 1 132 ? -8.385 -2.063 23.343 1.00 59.51 292 ALA B N 1
ATOM 5865 C CA . ALA B 1 132 ? -7.119 -2.760 23.496 1.00 54.53 292 ALA B CA 1
ATOM 5866 C C . ALA B 1 132 ? -6.455 -2.873 22.132 1.00 54.27 292 ALA B C 1
ATOM 5867 O O . ALA B 1 132 ? -7.132 -3.070 21.122 1.00 51.94 292 ALA B O 1
ATOM 5869 N N . GLY B 1 133 ? -5.132 -2.752 22.102 1.00 58.49 293 GLY B N 1
ATOM 5870 C CA . GLY B 1 133 ? -4.402 -2.824 20.851 1.00 64.84 293 GLY B CA 1
ATOM 5871 C C . GLY B 1 133 ? -3.099 -3.592 20.933 1.00 63.80 293 GLY B C 1
ATOM 5872 O O . GLY B 1 133 ? -2.665 -4.004 22.007 1.00 62.22 293 GLY B O 1
ATOM 5873 N N . THR B 1 134 ? -2.471 -3.783 19.781 1.00 66.48 294 THR B N 1
ATOM 5874 C CA . THR B 1 134 ? -1.201 -4.490 19.717 1.00 73.55 294 THR B CA 1
ATOM 5875 C C . THR B 1 134 ? -0.145 -3.644 19.009 1.00 73.49 294 THR B C 1
ATOM 5876 O O . THR B 1 134 ? -0.451 -2.907 18.069 1.00 71.57 294 THR B O 1
ATOM 5880 N N . SER B 1 135 ? 1.097 -3.751 19.474 1.00 73.32 295 SER B N 1
ATOM 5881 C CA . SER B 1 135 ? 2.203 -2.981 18.912 1.00 65.28 295 SER B CA 1
ATOM 5882 C C . SER B 1 135 ? 2.815 -3.691 17.711 1.00 71.30 295 SER B C 1
ATOM 5883 O O . SER B 1 135 ? 2.559 -4.874 17.484 1.00 71.26 295 SER B O 1
ATOM 5886 N N . LYS B 1 136 ? 3.622 -2.966 16.942 1.00 74.02 296 LYS B N 1
ATOM 5887 C CA . LYS B 1 136 ? 4.355 -3.574 15.840 1.00 70.30 296 LYS B CA 1
ATOM 5888 C C . LYS B 1 136 ? 5.122 -4.771 16.381 1.00 73.11 296 LYS B C 1
ATOM 5889 O O . LYS B 1 136 ? 5.061 -5.868 15.825 1.00 77.71 296 LYS B O 1
ATOM 5891 N N . ASP B 1 137 ? 5.831 -4.552 17.484 1.00 66.95 297 ASP B N 1
ATOM 5892 C CA . ASP B 1 137 ? 6.604 -5.607 18.122 1.00 67.10 297 ASP B CA 1
ATOM 5893 C C . ASP B 1 137 ? 5.693 -6.676 18.716 1.00 72.32 297 ASP B C 1
ATOM 5894 O O . ASP B 1 137 ? 6.147 -7.766 19.061 1.00 83.41 297 ASP B O 1
ATOM 5896 N N . GLY B 1 138 ? 4.408 -6.359 18.836 1.00 75.27 298 GLY B N 1
ATOM 5897 C CA . GLY B 1 138 ? 3.434 -7.302 19.355 1.00 68.14 298 GLY B CA 1
ATOM 5898 C C . GLY B 1 138 ? 3.101 -7.102 20.823 1.00 71.04 298 GLY B C 1
ATOM 5899 O O . GLY B 1 138 ? 2.254 -7.805 21.373 1.00 65.53 298 GLY B O 1
ATOM 5900 N N . LYS B 1 139 ? 3.768 -6.146 21.462 1.00 69.70 299 LYS B N 1
ATOM 5901 C CA . LYS B 1 139 ? 3.502 -5.847 22.867 1.00 70.74 299 LYS B CA 1
ATOM 5902 C C . LYS B 1 139 ? 2.071 -5.333 23.056 1.00 70.35 299 LYS B C 1
ATOM 5903 O O . LYS B 1 139 ? 1.554 -4.588 22.222 1.00 67.54 299 LYS B O 1
ATOM 5905 N N . GLN B 1 140 ? 1.436 -5.735 24.153 1.00 65.15 300 GLN B N 1
ATOM 5906 C CA . GLN B 1 140 ? 0.046 -5.364 24.413 1.00 69.22 300 GLN B CA 1
ATOM 5907 C C . GLN B 1 140 ? -0.123 -3.886 24.767 1.00 70.40 300 GLN B C 1
ATOM 5908 O O . GLN B 1 140 ? 0.543 -3.363 25.662 1.00 71.03 300 GLN B O 1
ATOM 5910 N N . LEU B 1 141 ? -1.023 -3.222 24.048 1.00 66.68 301 LEU B N 1
ATOM 5911 C CA . LEU B 1 141 ? -1.380 -1.838 24.329 1.00 67.42 301 LEU B CA 1
ATOM 5912 C C . LEU B 1 141 ? -2.630 -1.812 25.209 1.00 67.43 301 LEU B C 1
ATOM 5913 O O . LEU B 1 141 ? -3.735 -2.087 24.739 1.00 64.67 301 LEU B O 1
ATOM 5918 N N . PRO B 1 142 ? -2.457 -1.477 26.493 1.00 62.29 302 PRO B N 1
ATOM 5919 C CA . PRO B 1 142 ? -3.540 -1.567 27.480 1.00 69.35 302 PRO B CA 1
ATOM 5920 C C . PRO B 1 142 ? -4.672 -0.567 27.239 1.00 62.80 302 PRO B C 1
ATOM 5921 O O . PRO B 1 142 ? -4.407 0.620 27.039 1.00 57.28 302 PRO B O 1
ATOM 5925 N N . PRO B 1 143 ? -5.926 -1.047 27.257 1.00 61.06 303 PRO B N 1
ATOM 5926 C CA . PRO B 1 143 ? -7.087 -0.153 27.225 1.00 50.78 303 PRO B CA 1
ATOM 5927 C C . PRO B 1 143 ? -7.005 0.787 28.414 1.00 46.06 303 PRO B C 1
ATOM 5928 O O . PRO B 1 143 ? -6.713 0.330 29.518 1.00 52.21 303 PRO B O 1
ATOM 5932 N N . HIS B 1 144 ? -7.246 2.074 28.203 1.00 41.30 304 HIS B N 1
ATOM 5933 C CA . HIS B 1 144 ? -7.069 3.038 29.280 1.00 43.32 304 HIS B CA 1
ATOM 5934 C C . HIS B 1 144 ? -7.750 4.371 29.009 1.00 42.73 304 HIS B C 1
ATOM 5935 O O . HIS B 1 144 ? -8.243 4.635 27.914 1.00 43.33 304 HIS B O 1
ATOM 5942 N N . VAL B 1 145 ? -7.763 5.213 30.030 1.00 41.69 305 VAL B N 1
ATOM 5943 C CA . VAL B 1 145 ? -8.328 6.541 29.918 1.00 40.11 305 VAL B CA 1
ATOM 5944 C C . VAL B 1 145 ? -7.217 7.569 30.030 1.00 40.56 305 VAL B C 1
ATOM 5945 O O . VAL B 1 145 ? -6.307 7.429 30.843 1.00 41.52 305 VAL B O 1
ATOM 5949 N N . ARG B 1 146 ? -7.283 8.594 29.194 1.00 42.85 306 ARG B N 1
ATOM 5950 C CA . ARG B 1 146 ? -6.354 9.703 29.300 1.00 39.50 306 ARG B CA 1
ATOM 5951 C C . ARG B 1 146 ? -7.157 10.947 29.635 1.00 36.23 306 ARG B C 1
ATOM 5952 O O . ARG B 1 146 ? -8.224 11.174 29.068 1.00 39.40 306 ARG B O 1
ATOM 5960 N N . ILE B 1 147 ? -6.659 11.737 30.577 1.00 34.46 307 ILE B N 1
ATOM 5961 C CA . ILE B 1 147 ? -7.283 13.008 30.905 1.00 40.10 307 ILE B CA 1
ATOM 5962 C C . ILE B 1 147 ? -6.370 14.106 30.404 1.00 36.51 307 ILE B C 1
ATOM 5963 O O . ILE B 1 147 ? -5.216 14.192 30.818 1.00 42.26 307 ILE B O 1
ATOM 5968 N N . TRP B 1 148 ? -6.879 14.941 29.508 1.00 35.71 308 TRP B N 1
ATOM 5969 C CA . TRP B 1 148 ? -6.034 15.939 28.865 1.00 36.83 308 TRP B CA 1
ATOM 5970 C C . TRP B 1 148 ? -6.661 17.325 28.808 1.00 36.68 308 TRP B C 1
ATOM 5971 O O . TRP B 1 148 ? -7.857 17.485 29.017 1.00 41.93 308 TRP B O 1
ATOM 5982 N N . ASP B 1 149 ? -5.832 18.324 28.523 1.00 41.36 309 ASP B N 1
ATOM 5983 C CA . ASP B 1 149 ? -6.258 19.717 28.529 1.00 40.16 309 ASP B CA 1
ATOM 5984 C C . ASP B 1 149 ? -6.587 20.179 27.118 1.00 46.17 309 ASP B C 1
ATOM 5985 O O . ASP B 1 149 ? -5.705 20.267 26.270 1.00 49.09 309 ASP B O 1
ATOM 5990 N N . SER B 1 150 ? -7.855 20.481 26.864 1.00 44.63 310 SER B N 1
ATOM 5991 C CA . SER B 1 150 ? -8.275 20.867 25.521 1.00 44.68 310 SER B CA 1
ATOM 5992 C C . SER B 1 150 ? -7.485 22.056 24.964 1.00 43.18 310 SER B C 1
ATOM 5993 O O . SER B 1 150 ? -7.348 22.195 23.748 1.00 39.73 310 SER B O 1
ATOM 5996 N N . VAL B 1 151 ? -6.968 22.904 25.852 1.00 38.34 311 VAL B N 1
ATOM 5997 C CA . VAL B 1 151 ? -6.285 24.131 25.439 1.00 44.14 311 VAL B CA 1
ATOM 5998 C C . VAL B 1 151 ? -4.818 23.913 25.047 1.00 50.37 311 VAL B C 1
ATOM 5999 O O . VAL B 1 151 ? -4.375 24.388 24.002 1.00 51.73 311 VAL B O 1
ATOM 6003 N N . THR B 1 152 ? -4.071 23.196 25.881 1.00 51.40 312 THR B N 1
ATOM 6004 C CA . THR B 1 152 ? -2.651 22.953 25.628 1.00 50.30 312 THR B CA 1
ATOM 6005 C C . THR B 1 152 ? -2.418 21.617 24.927 1.00 49.12 312 THR B C 1
ATOM 6006 O O . THR B 1 152 ? -1.334 21.357 24.402 1.00 51.66 312 THR B O 1
ATOM 6010 N N . LEU B 1 153 ? -3.448 20.778 24.929 1.00 47.83 313 LEU B N 1
ATOM 6011 C CA . LEU B 1 153 ? -3.353 19.410 24.436 1.00 40.32 313 LEU B CA 1
ATOM 6012 C C . LEU B 1 153 ? -2.407 18.575 25.292 1.00 45.08 313 LEU B C 1
ATOM 6013 O O . LEU B 1 153 ? -2.010 17.478 24.898 1.00 46.72 313 LEU B O 1
ATOM 6018 N N . ASN B 1 154 ? -2.055 19.103 26.463 1.00 50.31 314 ASN B N 1
ATOM 6019 C CA . ASN B 1 154 ? -1.229 18.380 27.429 1.00 49.61 314 ASN B CA 1
ATOM 6020 C C . ASN B 1 154 ? -1.969 17.198 28.025 1.00 48.18 314 ASN B C 1
ATOM 6021 O O . ASN B 1 154 ? -3.169 17.277 28.278 1.00 49.73 314 ASN B O 1
ATOM 6026 N N . THR B 1 155 ? -1.249 16.109 28.269 1.00 47.93 315 THR B N 1
ATOM 6027 C CA . THR B 1 155 ? -1.819 14.972 28.981 1.00 46.98 315 THR B CA 1
ATOM 6028 C C . THR B 1 155 ? -1.552 15.075 30.483 1.00 47.94 315 THR B C 1
ATOM 6029 O O . THR B 1 155 ? -0.404 15.028 30.924 1.00 52.68 315 THR B O 1
ATOM 6033 N N . LEU B 1 156 ? -2.623 15.212 31.260 1.00 48.94 316 LEU B N 1
ATOM 6034 C CA . LEU B 1 156 ? -2.522 15.459 32.696 1.00 41.96 316 LEU B CA 1
ATOM 6035 C C . LEU B 1 156 ? -2.535 14.177 33.527 1.00 49.69 316 LEU B C 1
ATOM 6036 O O . LEU B 1 156 ? -1.980 14.140 34.630 1.00 46.48 316 LEU B O 1
ATOM 6041 N N . HIS B 1 157 ? -3.179 13.133 33.007 1.00 49.40 317 HIS B N 1
ATOM 6042 C CA . HIS B 1 157 ? -3.312 11.875 33.739 1.00 48.32 317 HIS B CA 1
ATOM 6043 C C . HIS B 1 157 ? -3.624 10.710 32.820 1.00 45.31 317 HIS B C 1
ATOM 6044 O O . HIS B 1 157 ? -4.309 10.868 31.814 1.00 50.37 317 HIS B O 1
ATOM 6051 N N . VAL B 1 158 ? -3.123 9.537 33.184 1.00 53.06 318 VAL B N 1
ATOM 6052 C CA . VAL B 1 158 ? -3.603 8.286 32.618 1.00 48.33 318 VAL B CA 1
ATOM 6053 C C . VAL B 1 158 ? -4.334 7.553 33.746 1.00 64.97 318 VAL B C 1
ATOM 6054 O O . VAL B 1 158 ? -4.048 7.783 34.923 1.00 62.31 318 VAL B O 1
ATOM 6058 N N . ILE B 1 159 ? -5.288 6.694 33.400 1.00 55.91 319 ILE B N 1
ATOM 6059 C CA . ILE B 1 159 ? -6.138 6.080 34.414 1.00 46.26 319 ILE B CA 1
ATOM 6060 C C . ILE B 1 159 ? -6.329 4.580 34.225 1.00 50.95 319 ILE B C 1
ATOM 6061 O O . ILE B 1 159 ? -6.536 4.102 33.112 1.00 49.42 319 ILE B O 1
ATOM 6066 N N . GLY B 1 160 ? -6.259 3.850 35.335 1.00 59.81 320 GLY B N 1
ATOM 6067 C CA . GLY B 1 160 ? -6.504 2.419 35.350 1.00 54.66 320 GLY B CA 1
ATOM 6068 C C . GLY B 1 160 ? -5.904 1.684 34.176 1.00 52.09 320 GLY B C 1
ATOM 6069 O O . GLY B 1 160 ? -6.612 1.037 33.410 1.00 53.36 320 GLY B O 1
ATOM 6070 N N . ILE B 1 161 ? -4.587 1.772 34.041 1.00 63.36 321 ILE B N 1
ATOM 6071 C CA . ILE B 1 161 ? -3.902 1.166 32.910 1.00 64.27 321 ILE B CA 1
ATOM 6072 C C . ILE B 1 161 ? -4.051 -0.357 32.895 1.00 69.50 321 ILE B C 1
ATOM 6073 O O . ILE B 1 161 ? -4.736 -0.909 32.033 1.00 76.75 321 ILE B O 1
ATOM 6078 N N . GLY B 1 162 ? -3.423 -1.034 33.849 1.00 57.76 322 GLY B N 1
ATOM 6079 C CA . GLY B 1 162 ? -3.528 -2.481 33.928 1.00 60.47 322 GLY B CA 1
ATOM 6080 C C . GLY B 1 162 ? -4.918 -2.982 34.294 1.00 82.23 322 GLY B C 1
ATOM 6081 O O . GLY B 1 162 ? -5.198 -4.182 34.207 1.00 75.93 322 GLY B O 1
ATOM 6082 N N . PHE B 1 163 ? -5.793 -2.062 34.696 1.00 78.42 323 PHE B N 1
ATOM 6083 C CA . PHE B 1 163 ? -7.138 -2.411 35.155 1.00 60.03 323 PHE B CA 1
ATOM 6084 C C . PHE B 1 163 ? -8.078 -2.817 34.017 1.00 59.35 323 PHE B C 1
ATOM 6085 O O . PHE B 1 163 ? -8.406 -3.991 33.868 1.00 61.23 323 PHE B O 1
ATOM 6093 N N . PHE B 1 164 ? -8.511 -1.837 33.227 1.00 57.48 324 PHE B N 1
ATOM 6094 C CA . PHE B 1 164 ? -9.500 -2.060 32.172 1.00 52.41 324 PHE B CA 1
ATOM 6095 C C . PHE B 1 164 ? -9.166 -3.233 31.255 1.00 57.31 324 PHE B C 1
ATOM 6096 O O . PHE B 1 164 ? -8.008 -3.450 30.898 1.00 62.13 324 PHE B O 1
ATOM 6104 N N . ASP B 1 165 ? -10.197 -3.975 30.864 1.00 50.70 325 ASP B N 1
ATOM 6105 C CA . ASP B 1 165 ? -10.047 -5.092 29.941 1.00 54.04 325 ASP B CA 1
ATOM 6106 C C . ASP B 1 165 ? -10.894 -4.977 28.679 1.00 61.26 325 ASP B C 1
ATOM 6107 O O . ASP B 1 165 ? -12.052 -4.564 28.741 1.00 59.29 325 ASP B O 1
ATOM 6112 N N . ARG B 1 166 ? -10.314 -5.351 27.542 1.00 65.11 326 ARG B N 1
ATOM 6113 C CA . ARG B 1 166 ? -10.963 -5.219 26.234 1.00 63.50 326 ARG B CA 1
ATOM 6114 C C . ARG B 1 166 ? -11.037 -3.814 25.630 1.00 55.65 326 ARG B C 1
ATOM 6115 O O . ARG B 1 166 ? -10.530 -3.576 24.536 1.00 56.46 326 ARG B O 1
ATOM 6117 N N . ALA B 1 167 ? -11.671 -2.892 26.344 1.00 56.78 327 ALA B N 1
ATOM 6118 C CA . ALA B 1 167 ? -11.863 -1.534 25.853 1.00 49.12 327 ALA B CA 1
ATOM 6119 C C . ALA B 1 167 ? -12.607 -0.711 26.893 1.00 50.32 327 ALA B C 1
ATOM 6120 O O . ALA B 1 167 ? -13.341 -1.265 27.706 1.00 53.98 327 ALA B O 1
ATOM 6122 N N . VAL B 1 168 ? -12.419 0.606 26.874 1.00 47.75 328 VAL B N 1
ATOM 6123 C CA . VAL B 1 168 ? -13.240 1.490 27.698 1.00 43.59 328 VAL B CA 1
ATOM 6124 C C . VAL B 1 168 ? -14.357 2.069 26.836 1.00 45.44 328 VAL B C 1
ATOM 6125 O O . VAL B 1 168 ? -14.092 2.751 25.849 1.00 45.57 328 VAL B O 1
ATOM 6129 N N . THR B 1 169 ? -15.603 1.785 27.207 1.00 45.00 329 THR B N 1
ATOM 6130 C CA . THR B 1 169 ? -16.757 2.138 26.384 1.00 41.80 329 THR B CA 1
ATOM 6131 C C . THR B 1 169 ? -17.558 3.310 26.935 1.00 36.61 329 THR B C 1
ATOM 6132 O O . THR B 1 169 ? -18.123 4.087 26.174 1.00 40.26 329 THR B O 1
ATOM 6136 N N . CYS B 1 170 ? -17.624 3.429 28.256 1.00 34.30 330 CYS B N 1
ATOM 6137 C CA . CYS B 1 170 ? -18.340 4.542 28.869 1.00 36.02 330 CYS B CA 1
ATOM 6138 C C . CYS B 1 170 ? -17.434 5.302 29.816 1.00 36.55 330 CYS B C 1
ATOM 6139 O O . CYS B 1 170 ? -16.537 4.725 30.427 1.00 40.63 330 CYS B O 1
ATOM 6142 N N . ILE B 1 171 ? -17.687 6.598 29.946 1.00 40.15 331 ILE B N 1
ATOM 6143 C CA . ILE B 1 171 ? -16.863 7.457 30.777 1.00 36.13 331 ILE B CA 1
ATOM 6144 C C . ILE B 1 171 ? -17.590 8.779 31.041 1.00 37.06 331 ILE B C 1
ATOM 6145 O O . ILE B 1 171 ? -18.325 9.268 30.184 1.00 41.67 331 ILE B O 1
ATOM 6150 N N . ALA B 1 172 ? -17.392 9.352 32.223 1.00 33.35 332 ALA B N 1
ATOM 6151 C CA . ALA B 1 172 ? -18.053 10.608 32.569 1.00 38.21 332 ALA B CA 1
ATOM 6152 C C . ALA B 1 172 ? -17.541 11.199 33.874 1.00 36.01 332 ALA B C 1
ATOM 6153 O O . ALA B 1 172 ? -17.150 10.473 34.785 1.00 37.59 332 ALA B O 1
ATOM 6155 N N . PHE B 1 173 ? -17.548 12.523 33.954 1.00 29.85 333 PHE B N 1
ATOM 6156 C CA . PHE B 1 173 ? -17.195 13.209 35.186 1.00 42.52 333 PHE B CA 1
ATOM 6157 C C . PHE B 1 173 ? -18.426 13.387 36.069 1.00 41.92 333 PHE B C 1
ATOM 6158 O O . PHE B 1 173 ? -19.562 13.331 35.598 1.00 54.21 333 PHE B O 1
ATOM 6166 N N . SER B 1 174 ? -18.192 13.603 37.355 1.00 40.44 334 SER B N 1
ATOM 6167 C CA . SER B 1 174 ? -19.254 14.024 38.247 1.00 46.90 334 SER B CA 1
ATOM 6168 C C . SER B 1 174 ? -19.491 15.508 38.000 1.00 49.02 334 SER B C 1
ATOM 6169 O O . SER B 1 174 ? -18.562 16.240 37.669 1.00 52.90 334 SER B O 1
ATOM 6172 N N . LYS B 1 175 ? -20.735 15.949 38.135 1.00 55.14 335 LYS B N 1
ATOM 6173 C CA . LYS B 1 175 ? -21.064 17.348 37.899 1.00 50.16 335 LYS B CA 1
ATOM 6174 C C . LYS B 1 175 ? -21.265 18.075 39.216 1.00 52.29 335 LYS B C 1
ATOM 6175 O O . LYS B 1 175 ? -20.959 19.261 39.334 1.00 50.39 335 LYS B O 1
ATOM 6181 N N . SER B 1 176 ? -21.710 17.340 40.212 1.00 62.93 336 SER B N 1
ATOM 6182 C CA . SER B 1 176 ? -22.068 17.916 41.488 1.00 67.10 336 SER B CA 1
ATOM 6183 C C . SER B 1 176 ? -20.961 18.691 42.142 1.00 74.92 336 SER B C 1
ATOM 6184 O O . SER B 1 176 ? -21.190 19.742 42.716 1.00 72.72 336 SER B O 1
ATOM 6187 N N . ASN B 1 177 ? -19.756 18.140 42.074 1.00 75.58 337 ASN B N 1
ATOM 6188 C CA . ASN B 1 177 ? -18.625 18.646 42.830 1.00 75.16 337 ASN B CA 1
ATOM 6189 C C . ASN B 1 177 ? -17.427 18.965 41.944 1.00 77.75 337 ASN B C 1
ATOM 6190 O O . ASN B 1 177 ? -16.350 18.394 42.110 1.00 74.74 337 ASN B O 1
ATOM 6195 N N . GLY B 1 178 ? -17.609 19.882 41.002 1.00 85.80 338 GLY B N 1
ATOM 6196 C CA . GLY B 1 178 ? -16.533 20.230 40.095 1.00 68.75 338 GLY B CA 1
ATOM 6197 C C . GLY B 1 178 ? -15.906 18.981 39.508 1.00 63.22 338 GLY B C 1
ATOM 6198 O O . GLY B 1 178 ? -14.695 18.906 39.323 1.00 68.71 338 GLY B O 1
ATOM 6199 N N . GLY B 1 179 ? -16.751 17.995 39.231 1.00 58.44 339 GLY B N 1
ATOM 6200 C CA . GLY B 1 179 ? -16.338 16.748 38.614 1.00 57.24 339 GLY B CA 1
ATOM 6201 C C . GLY B 1 179 ? -14.970 16.234 39.011 1.00 58.27 339 GLY B C 1
ATOM 6202 O O . GLY B 1 179 ? -14.101 16.060 38.163 1.00 56.39 339 GLY B O 1
ATOM 6203 N N . THR B 1 180 ? -14.779 15.979 40.299 1.00 52.90 340 THR B N 1
ATOM 6204 C CA . THR B 1 180 ? -13.513 15.447 40.781 1.00 54.92 340 THR B CA 1
ATOM 6205 C C . THR B 1 180 ? -13.468 13.935 40.601 1.00 53.34 340 THR B C 1
ATOM 6206 O O . THR B 1 180 ? -12.410 13.319 40.690 1.00 57.14 340 THR B O 1
ATOM 6210 N N . ASN B 1 181 ? -14.630 13.350 40.338 1.00 45.67 341 ASN B N 1
ATOM 6211 C CA . ASN B 1 181 ? -14.749 11.915 40.108 1.00 46.60 341 ASN B CA 1
ATOM 6212 C C . ASN B 1 181 ? -14.985 11.561 38.644 1.00 47.01 341 ASN B C 1
ATOM 6213 O O . ASN B 1 181 ? -15.294 12.423 37.823 1.00 45.71 341 ASN B O 1
ATOM 6218 N N . LEU B 1 182 ? -14.833 10.282 38.330 1.00 41.44 342 LEU B N 1
ATOM 6219 C CA . LEU B 1 182 ? -14.962 9.794 36.969 1.00 39.25 342 LEU B CA 1
ATOM 6220 C C . LEU B 1 182 ? -15.382 8.341 37.041 1.00 40.65 342 LEU B C 1
ATOM 6221 O O . LEU B 1 182 ? -14.737 7.540 37.710 1.00 49.06 342 LEU B O 1
ATOM 6226 N N . CYS B 1 183 ? -16.472 7.993 36.376 1.00 36.53 343 CYS B N 1
ATOM 6227 C CA . CYS B 1 183 ? -16.828 6.590 36.261 1.00 37.03 343 CYS B CA 1
ATOM 6228 C C . CYS B 1 183 ? -16.480 6.095 34.866 1.00 38.58 343 CYS B C 1
ATOM 6229 O O . CYS B 1 183 ? -16.376 6.880 33.924 1.00 41.38 343 CYS B O 1
ATOM 6232 N N . ALA B 1 184 ? -16.278 4.791 34.741 1.00 38.95 344 ALA B N 1
ATOM 6233 C CA . ALA B 1 184 ? -15.967 4.204 33.453 1.00 35.01 344 ALA B CA 1
ATOM 6234 C C . ALA B 1 184 ? -16.503 2.787 33.391 1.00 39.78 344 ALA B C 1
ATOM 6235 O O . ALA B 1 184 ? -16.705 2.140 34.418 1.00 38.46 344 ALA B O 1
ATOM 6237 N N . VAL B 1 185 ? -16.741 2.317 32.174 1.00 38.64 345 VAL B N 1
ATOM 6238 C CA . VAL B 1 185 ? -17.218 0.965 31.946 1.00 40.01 345 VAL B CA 1
ATOM 6239 C C . VAL B 1 185 ? -16.381 0.359 30.838 1.00 43.76 345 VAL B C 1
ATOM 6240 O O . VAL B 1 185 ? -16.233 0.962 29.775 1.00 45.96 345 VAL B O 1
ATOM 6244 N N . ASP B 1 186 ? -15.827 -0.825 31.079 1.00 46.46 346 ASP B N 1
ATOM 6245 C CA . ASP B 1 186 ? -15.063 -1.513 30.045 1.00 48.09 346 ASP B CA 1
ATOM 6246 C C . ASP B 1 186 ? -15.901 -2.597 29.381 1.00 53.76 346 ASP B C 1
ATOM 6247 O O . ASP B 1 186 ? -17.088 -2.737 29.676 1.00 59.86 346 ASP B O 1
ATOM 6252 N N . ASP B 1 187 ? -15.285 -3.352 28.478 1.00 54.64 347 ASP B N 1
ATOM 6253 C CA . ASP B 1 187 ? -15.984 -4.415 27.768 1.00 57.08 347 ASP B CA 1
ATOM 6254 C C . ASP B 1 187 ? -15.583 -5.781 28.324 1.00 64.86 347 ASP B C 1
ATOM 6255 O O . ASP B 1 187 ? -15.463 -6.752 27.579 1.00 52.92 347 ASP B O 1
ATOM 6260 N N . SER B 1 188 ? -15.397 -5.843 29.642 1.00 69.00 348 SER B N 1
ATOM 6261 C CA . SER B 1 188 ? -14.836 -7.015 30.321 1.00 67.16 348 SER B CA 1
ATOM 6262 C C . SER B 1 188 ? -15.648 -8.295 30.186 1.00 75.59 348 SER B C 1
ATOM 6263 O O . SER B 1 188 ? -15.273 -9.323 30.757 1.00 86.43 348 SER B O 1
ATOM 6266 N N . ASN B 1 189 ? -16.754 -8.238 29.451 1.00 69.99 349 ASN B N 1
ATOM 6267 C CA . ASN B 1 189 ? -17.677 -9.366 29.386 1.00 78.68 349 ASN B CA 1
ATOM 6268 C C . ASN B 1 189 ? -18.378 -9.549 30.728 1.00 80.09 349 ASN B C 1
ATOM 6269 O O . ASN B 1 189 ? -19.347 -10.298 30.845 1.00 80.78 349 ASN B O 1
ATOM 6274 N N . ASP B 1 190 ? -17.883 -8.785 31.721 1.00 74.18 350 ASP B N 1
ATOM 6275 C CA . ASP B 1 190 ? -18.598 -8.533 32.963 1.00 72.06 350 ASP B CA 1
ATOM 6276 C C . ASP B 1 190 ? -18.782 -7.020 33.036 1.00 75.45 350 ASP B C 1
ATOM 6277 O O . ASP B 1 190 ? -19.253 -6.486 34.042 1.00 70.33 350 ASP B O 1
ATOM 6282 N N . HIS B 1 191 ? -18.396 -6.342 31.956 1.00 74.04 351 HIS B N 1
ATOM 6283 C CA . HIS B 1 191 ? -18.560 -4.895 31.822 1.00 58.35 351 HIS B CA 1
ATOM 6284 C C . HIS B 1 191 ? -18.378 -4.157 33.147 1.00 59.74 351 HIS B C 1
ATOM 6285 O O . HIS B 1 191 ? -19.292 -3.493 33.626 1.00 60.75 351 HIS B O 1
ATOM 6292 N N . VAL B 1 192 ? -17.192 -4.275 33.731 1.00 55.92 352 VAL B N 1
ATOM 6293 C CA . VAL B 1 192 ? -16.910 -3.659 35.020 1.00 48.06 352 VAL B CA 1
ATOM 6294 C C . VAL B 1 192 ? -17.118 -2.148 35.002 1.00 49.60 352 VAL B C 1
ATOM 6295 O O . VAL B 1 192 ? -16.739 -1.469 34.048 1.00 58.56 352 VAL B O 1
ATOM 6299 N N . LEU B 1 193 ? -17.727 -1.633 36.064 1.00 49.04 353 LEU B N 1
ATOM 6300 C CA . LEU B 1 193 ? -17.923 -0.199 36.243 1.00 41.90 353 LEU B CA 1
ATOM 6301 C C . LEU B 1 193 ? -17.077 0.274 37.412 1.00 42.92 353 LEU B C 1
ATOM 6302 O O . LEU B 1 193 ? -17.105 -0.321 38.487 1.00 51.98 353 LEU B O 1
ATOM 6307 N N . SER B 1 194 ? -16.324 1.345 37.206 1.00 41.05 354 SER B N 1
ATOM 6308 C CA . SER B 1 194 ? -15.425 1.829 38.241 1.00 37.46 354 SER B CA 1
ATOM 6309 C C . SER B 1 194 ? -15.565 3.324 38.424 1.00 33.65 354 SER B C 1
ATOM 6310 O O . SER B 1 194 ? -16.105 4.013 37.568 1.00 40.26 354 SER B O 1
ATOM 6313 N N . VAL B 1 195 ? -15.069 3.816 39.552 1.00 36.03 355 VAL B N 1
ATOM 6314 C CA . VAL B 1 195 ? -15.128 5.232 39.866 1.00 35.46 355 VAL B CA 1
ATOM 6315 C C . VAL B 1 195 ? -13.758 5.654 40.345 1.00 40.18 355 VAL B C 1
ATOM 6316 O O . VAL B 1 195 ? -13.115 4.939 41.112 1.00 45.51 355 VAL B O 1
ATOM 6320 N N . TRP B 1 196 ? -13.310 6.814 39.884 1.00 40.77 356 TRP B N 1
ATOM 6321 C CA . TRP B 1 196 ? -11.940 7.240 40.105 1.00 41.90 356 TRP B CA 1
ATOM 6322 C C . TRP B 1 196 ? -11.898 8.689 40.539 1.00 45.19 356 TRP B C 1
ATOM 6323 O O . TRP B 1 196 ? -12.635 9.521 40.012 1.00 40.77 356 TRP B O 1
ATOM 6334 N N . ASP B 1 197 ? -11.036 8.993 41.502 1.00 50.28 357 ASP B N 1
ATOM 6335 C CA . ASP B 1 197 ? -10.625 10.369 41.702 1.00 55.74 357 ASP B CA 1
ATOM 6336 C C . ASP B 1 197 ? -9.486 10.604 40.716 1.00 53.91 357 ASP B C 1
ATOM 6337 O O . ASP B 1 197 ? -8.344 10.233 40.982 1.00 56.34 357 ASP B O 1
ATOM 6342 N N . TRP B 1 198 ? -9.805 11.206 39.574 1.00 48.67 358 TRP B N 1
ATOM 6343 C CA . TRP B 1 198 ? -8.853 11.296 38.468 1.00 54.25 358 TRP B CA 1
ATOM 6344 C C . TRP B 1 198 ? -7.560 12.061 38.780 1.00 51.51 358 TRP B C 1
ATOM 6345 O O . TRP B 1 198 ? -6.482 11.632 38.374 1.00 61.91 358 TRP B O 1
ATOM 6356 N N . GLN B 1 199 ? -7.652 13.176 39.500 1.00 49.15 359 GLN B N 1
ATOM 6357 C CA . GLN B 1 199 ? -6.447 13.929 39.850 1.00 50.83 359 GLN B CA 1
ATOM 6358 C C . GLN B 1 199 ? -5.515 13.123 40.753 1.00 55.38 359 GLN B C 1
ATOM 6359 O O . GLN B 1 199 ? -4.324 13.010 40.483 1.00 55.15 359 GLN B O 1
ATOM 6365 N N . LYS B 1 200 ? -6.063 12.555 41.820 1.00 61.92 360 LYS B N 1
ATOM 6366 C CA . LYS B 1 200 ? -5.296 11.668 42.685 1.00 59.24 360 LYS B CA 1
ATOM 6367 C C . LYS B 1 200 ? -5.066 10.311 42.022 1.00 62.95 360 LYS B C 1
ATOM 6368 O O . LYS B 1 200 ? -4.501 9.403 42.632 1.00 68.59 360 LYS B O 1
ATOM 6374 N N . GLU B 1 201 ? -5.517 10.173 40.780 1.00 49.67 361 GLU B N 1
ATOM 6375 C CA . GLU B 1 201 ? -5.429 8.904 40.063 1.00 49.56 361 GLU B CA 1
ATOM 6376 C C . GLU B 1 201 ? -5.683 7.695 40.961 1.00 57.05 361 GLU B C 1
ATOM 6377 O O . GLU B 1 201 ? -4.955 6.706 40.895 1.00 60.36 361 GLU B O 1
ATOM 6383 N N . GLU B 1 202 ? -6.714 7.768 41.797 1.00 64.19 362 GLU B N 1
ATOM 6384 C CA . GLU B 1 202 ? -7.029 6.649 42.680 1.00 59.84 362 GLU B CA 1
ATOM 6385 C C . GLU B 1 202 ? -8.413 6.055 42.416 1.00 53.16 362 GLU B C 1
ATOM 6386 O O . GLU B 1 202 ? -9.397 6.784 42.283 1.00 49.29 362 GLU B O 1
ATOM 6392 N N . LYS B 1 203 ? -8.473 4.727 42.349 1.00 47.77 363 LYS B N 1
ATOM 6393 C CA . LYS B 1 203 ? -9.718 4.008 42.090 1.00 44.01 363 LYS B CA 1
ATOM 6394 C C . LYS B 1 203 ? -10.584 3.891 43.344 1.00 56.85 363 LYS B C 1
ATOM 6395 O O . LYS B 1 203 ? -10.445 2.936 44.111 1.00 55.53 363 LYS B O 1
ATOM 6401 N N . LEU B 1 204 ? -11.485 4.854 43.538 1.00 53.63 364 LEU B N 1
ATOM 6402 C CA . LEU B 1 204 ? -12.352 4.885 44.715 1.00 44.29 364 LEU B CA 1
ATOM 6403 C C . LEU B 1 204 ? -13.123 3.586 44.914 1.00 53.88 364 LEU B C 1
ATOM 6404 O O . LEU B 1 204 ? -13.281 3.122 46.046 1.00 60.96 364 LEU B O 1
ATOM 6409 N N . ALA B 1 205 ? -13.598 3.001 43.820 1.00 44.24 365 ALA B N 1
ATOM 6410 C CA . ALA B 1 205 ? -14.341 1.748 43.901 1.00 50.24 365 ALA B CA 1
ATOM 6411 C C . ALA B 1 205 ? -14.687 1.181 42.528 1.00 47.62 365 ALA B C 1
ATOM 6412 O O . ALA B 1 205 ? -14.567 1.863 41.513 1.00 51.67 365 ALA B O 1
ATOM 6414 N N . ASP B 1 206 ? -15.122 -0.073 42.508 1.00 46.06 366 ASP B N 1
ATOM 6415 C CA . ASP B 1 206 ? -15.497 -0.728 41.264 1.00 50.54 366 ASP B CA 1
ATOM 6416 C C . ASP B 1 206 ? -16.426 -1.906 41.538 1.00 52.02 366 ASP B C 1
ATOM 6417 O O . ASP B 1 206 ? -16.560 -2.343 42.679 1.00 56.25 366 ASP B O 1
ATOM 6422 N N . VAL B 1 207 ? -17.053 -2.422 40.485 1.00 44.90 367 VAL B N 1
ATOM 6423 C CA . VAL B 1 207 ? -18.008 -3.514 40.612 1.00 48.81 367 VAL B CA 1
ATOM 6424 C C . VAL B 1 207 ? -18.492 -3.981 39.244 1.00 55.87 367 VAL B C 1
ATOM 6425 O O . VAL B 1 207 ? -18.658 -3.175 38.334 1.00 53.83 367 VAL B O 1
ATOM 6429 N N . LYS B 1 208 ? -18.713 -5.284 39.100 1.00 62.70 368 LYS B N 1
ATOM 6430 C CA . LYS B 1 208 ? -19.356 -5.806 37.901 1.00 60.42 368 LYS B CA 1
ATOM 6431 C C . LYS B 1 208 ? -20.651 -5.038 37.683 1.00 64.13 368 LYS B C 1
ATOM 6432 O O . LYS B 1 208 ? -21.434 -4.856 38.613 1.00 72.53 368 LYS B O 1
ATOM 6438 N N . CYS B 1 209 ? -20.876 -4.585 36.456 1.00 65.69 369 CYS B N 1
ATOM 6439 C CA . CYS B 1 209 ? -22.013 -3.719 36.175 1.00 61.54 369 CYS B CA 1
ATOM 6440 C C . CYS B 1 209 ? -23.083 -4.395 35.331 1.00 59.62 369 CYS B C 1
ATOM 6441 O O . CYS B 1 209 ? -24.256 -4.037 35.414 1.00 68.40 369 CYS B O 1
ATOM 6444 N N . SER B 1 210 ? -22.687 -5.365 34.515 1.00 57.17 370 SER B N 1
ATOM 6445 C CA . SER B 1 210 ? -23.650 -6.016 33.638 1.00 61.38 370 SER B CA 1
ATOM 6446 C C . SER B 1 210 ? -23.122 -7.279 32.971 1.00 66.21 370 SER B C 1
ATOM 6447 O O . SER B 1 210 ? -21.921 -7.450 32.775 1.00 71.17 370 SER B O 1
ATOM 6450 N N . ASN B 1 211 ? -24.051 -8.161 32.629 1.00 76.29 371 ASN B N 1
ATOM 6451 C CA . ASN B 1 211 ? -23.747 -9.397 31.931 1.00 74.89 371 ASN B CA 1
ATOM 6452 C C . ASN B 1 211 ? -23.644 -9.140 30.435 1.00 72.97 371 ASN B C 1
ATOM 6453 O O . ASN B 1 211 ? -22.871 -9.790 29.730 1.00 79.60 371 ASN B O 1
ATOM 6458 N N . GLU B 1 212 ? -24.433 -8.181 29.961 1.00 71.24 372 GLU B N 1
ATOM 6459 C CA . GLU B 1 212 ? -24.437 -7.808 28.552 1.00 75.10 372 GLU B CA 1
ATOM 6460 C C . GLU B 1 212 ? -23.926 -6.383 28.365 1.00 71.75 372 GLU B C 1
ATOM 6461 O O . GLU B 1 212 ? -23.381 -5.783 29.292 1.00 72.66 372 GLU B O 1
ATOM 6467 N N . ALA B 1 213 ? -24.109 -5.844 27.165 1.00 64.91 373 ALA B N 1
ATOM 6468 C CA . ALA B 1 213 ? -23.600 -4.517 26.835 1.00 61.42 373 ALA B CA 1
ATOM 6469 C C . ALA B 1 213 ? -24.194 -3.422 27.717 1.00 56.94 373 ALA B C 1
ATOM 6470 O O . ALA B 1 213 ? -25.392 -3.417 28.000 1.00 60.84 373 ALA B O 1
ATOM 6472 N N . VAL B 1 214 ? -23.345 -2.499 28.155 1.00 50.92 374 VAL B N 1
ATOM 6473 C CA . VAL B 1 214 ? -23.813 -1.292 28.827 1.00 48.26 374 VAL B CA 1
ATOM 6474 C C . VAL B 1 214 ? -23.463 -0.058 27.994 1.00 48.74 374 VAL B C 1
ATOM 6475 O O . VAL B 1 214 ? -22.302 0.177 27.660 1.00 49.78 374 VAL B O 1
ATOM 6479 N N . PHE B 1 215 ? -24.492 0.713 27.660 1.00 45.23 375 PHE B N 1
ATOM 6480 C CA . PHE B 1 215 ? -24.388 1.809 26.705 1.00 45.08 375 PHE B CA 1
ATOM 6481 C C . PHE B 1 215 ? -23.884 3.123 27.297 1.00 44.82 375 PHE B C 1
ATOM 6482 O O . PHE B 1 215 ? -23.108 3.835 26.661 1.00 54.13 375 PHE B O 1
ATOM 6490 N N . ALA B 1 216 ? -24.335 3.458 28.499 1.00 36.86 376 ALA B N 1
ATOM 6491 C CA . ALA B 1 216 ? -23.961 4.733 29.098 1.00 34.83 376 ALA B CA 1
ATOM 6492 C C . ALA B 1 216 ? -23.831 4.656 30.609 1.00 38.86 376 ALA B C 1
ATOM 6493 O O . ALA B 1 216 ? -24.305 3.720 31.246 1.00 46.19 376 ALA B O 1
ATOM 6495 N N . ALA B 1 217 ? -23.176 5.661 31.170 1.00 33.55 377 ALA B N 1
ATOM 6496 C CA . ALA B 1 217 ? -23.012 5.779 32.604 1.00 32.60 377 ALA B CA 1
ATOM 6497 C C . ALA B 1 217 ? -22.842 7.252 32.899 1.00 35.95 377 ALA B C 1
ATOM 6498 O O . ALA B 1 217 ? -22.030 7.924 32.268 1.00 37.94 377 ALA B O 1
ATOM 6500 N N . ASP B 1 218 ? -23.621 7.768 33.839 1.00 39.94 378 ASP B N 1
ATOM 6501 C CA . ASP B 1 218 ? -23.581 9.193 34.103 1.00 39.46 378 ASP B CA 1
ATOM 6502 C C . ASP B 1 218 ? -23.813 9.505 35.569 1.00 42.03 378 ASP B C 1
ATOM 6503 O O . ASP B 1 218 ? -24.541 8.796 36.256 1.00 43.26 378 ASP B O 1
ATOM 6508 N N . PHE B 1 219 ? -23.174 10.569 36.039 1.00 45.94 379 PHE B N 1
ATOM 6509 C CA . PHE B 1 219 ? -23.351 11.029 37.406 1.00 48.14 379 PHE B CA 1
ATOM 6510 C C . PHE B 1 219 ? -24.596 11.892 37.525 1.00 49.87 379 PHE B C 1
ATOM 6511 O O . PHE B 1 219 ? -25.007 12.544 36.566 1.00 46.23 379 PHE B O 1
ATOM 6519 N N . HIS B 1 220 ? -25.197 11.895 38.709 1.00 48.33 380 HIS B N 1
ATOM 6520 C CA . HIS B 1 220 ? -26.316 12.780 38.972 1.00 45.36 380 HIS B CA 1
ATOM 6521 C C . HIS B 1 220 ? -25.812 14.210 39.132 1.00 47.81 380 HIS B C 1
ATOM 6522 O O . HIS B 1 220 ? -24.778 14.445 39.755 1.00 55.42 380 HIS B O 1
ATOM 6529 N N . PRO B 1 221 ? -26.541 15.172 38.560 1.00 46.76 381 PRO B N 1
ATOM 6530 C CA . PRO B 1 221 ? -26.144 16.582 38.590 1.00 48.64 381 PRO B CA 1
ATOM 6531 C C . PRO B 1 221 ? -25.906 17.115 39.998 1.00 48.47 381 PRO B C 1
ATOM 6532 O O . PRO B 1 221 ? -25.060 17.991 40.165 1.00 48.69 381 PRO B O 1
ATOM 6536 N N . THR B 1 222 ? -26.638 16.605 40.986 1.00 56.96 382 THR B N 1
ATOM 6537 C CA . THR B 1 222 ? -26.576 17.164 42.340 1.00 61.64 382 THR B CA 1
ATOM 6538 C C . THR B 1 222 ? -26.141 16.173 43.423 1.00 63.86 382 THR B C 1
ATOM 6539 O O . THR B 1 222 ? -25.847 16.575 44.550 1.00 59.50 382 THR B O 1
ATOM 6543 N N . ASP B 1 223 ? -26.106 14.887 43.082 1.00 64.90 383 ASP B N 1
ATOM 6544 C CA . ASP B 1 223 ? -25.614 13.867 44.004 1.00 61.07 383 ASP B CA 1
ATOM 6545 C C . ASP B 1 223 ? -24.435 13.119 43.388 1.00 65.64 383 ASP B C 1
ATOM 6546 O O . ASP B 1 223 ? -24.622 12.169 42.624 1.00 64.78 383 ASP B O 1
ATOM 6551 N N . THR B 1 224 ? -23.223 13.546 43.728 1.00 64.57 384 THR B N 1
ATOM 6552 C CA . THR B 1 224 ? -22.012 12.952 43.165 1.00 74.42 384 THR B CA 1
ATOM 6553 C C . THR B 1 224 ? -21.847 11.476 43.546 1.00 70.99 384 THR B C 1
ATOM 6554 O O . THR B 1 224 ? -20.879 10.827 43.142 1.00 68.49 384 THR B O 1
ATOM 6558 N N . ASN B 1 225 ? -22.801 10.952 44.311 1.00 66.48 385 ASN B N 1
ATOM 6559 C CA . ASN B 1 225 ? -22.715 9.594 44.845 1.00 68.45 385 ASN B CA 1
ATOM 6560 C C . ASN B 1 225 ? -23.714 8.620 44.239 1.00 69.28 385 ASN B C 1
ATOM 6561 O O . ASN B 1 225 ? -23.870 7.507 44.735 1.00 68.26 385 ASN B O 1
ATOM 6566 N N . ILE B 1 226 ? -24.410 9.037 43.187 1.00 72.87 386 ILE B N 1
ATOM 6567 C CA . ILE B 1 226 ? -25.294 8.118 42.473 1.00 62.46 386 ILE B CA 1
ATOM 6568 C C . ILE B 1 226 ? -25.014 8.153 40.972 1.00 55.39 386 ILE B C 1
ATOM 6569 O O . ILE B 1 226 ? -24.784 9.214 40.391 1.00 53.57 386 ILE B O 1
ATOM 6574 N N . ILE B 1 227 ? -25.018 6.977 40.356 1.00 50.17 387 ILE B N 1
ATOM 6575 C CA . ILE B 1 227 ? -24.655 6.848 38.955 1.00 48.64 387 ILE B CA 1
ATOM 6576 C C . ILE B 1 227 ? -25.677 6.004 38.214 1.00 43.69 387 ILE B C 1
ATOM 6577 O O . ILE B 1 227 ? -26.019 4.905 38.650 1.00 48.63 387 ILE B O 1
ATOM 6582 N N . VAL B 1 228 ? -26.168 6.521 37.095 1.00 35.47 388 VAL B N 1
ATOM 6583 C CA . VAL B 1 228 ? -27.113 5.776 36.278 1.00 39.18 388 VAL B CA 1
ATOM 6584 C C . VAL B 1 228 ? -26.419 5.131 35.083 1.00 49.44 388 VAL B C 1
ATOM 6585 O O . VAL B 1 228 ? -25.713 5.804 34.328 1.00 40.71 388 VAL B O 1
ATOM 6589 N N . THR B 1 229 ? -26.610 3.823 34.925 1.00 50.22 389 THR B N 1
ATOM 6590 C CA . THR B 1 229 ? -26.119 3.110 33.750 1.00 42.63 389 THR B CA 1
ATOM 6591 C C . THR B 1 229 ? -27.293 2.441 33.048 1.00 49.71 389 THR B C 1
ATOM 6592 O O . THR B 1 229 ? -28.297 2.116 33.678 1.00 49.38 389 THR B O 1
ATOM 6596 N N . CYS B 1 230 ? -27.170 2.243 31.741 1.00 53.95 390 CYS B N 1
ATOM 6597 C CA . CYS B 1 230 ? -28.234 1.612 30.971 1.00 52.58 390 CYS B CA 1
ATOM 6598 C C . CYS B 1 230 ? -27.660 0.796 29.823 1.00 52.61 390 CYS B C 1
ATOM 6599 O O . CYS B 1 230 ? -26.510 0.976 29.442 1.00 46.36 390 CYS B O 1
ATOM 6602 N N . GLY B 1 231 ? -28.472 -0.101 29.277 1.00 60.29 391 GLY B N 1
ATOM 6603 C CA . GLY B 1 231 ? -28.039 -0.984 28.213 1.00 54.84 391 GLY B CA 1
ATOM 6604 C C . GLY B 1 231 ? -29.024 -2.114 27.991 1.00 66.61 391 GLY B C 1
ATOM 6605 O O . GLY B 1 231 ? -30.204 -1.997 28.332 1.00 68.75 391 GLY B O 1
ATOM 6606 N N . LYS B 1 232 ? -28.535 -3.210 27.420 1.00 69.46 392 LYS B N 1
ATOM 6607 C CA . LYS B 1 232 ? -29.367 -4.371 27.115 1.00 67.27 392 LYS B CA 1
ATOM 6608 C C . LYS B 1 232 ? -30.250 -4.750 28.304 1.00 77.52 392 LYS B C 1
ATOM 6609 O O . LYS B 1 232 ? -29.753 -5.230 29.326 1.00 72.66 392 LYS B O 1
ATOM 6615 N N . SER B 1 233 ? -31.557 -4.528 28.158 1.00 81.74 393 SER B N 1
ATOM 6616 C CA . SER B 1 233 ? -32.544 -4.804 29.210 1.00 82.63 393 SER B CA 1
ATOM 6617 C C . SER B 1 233 ? -31.989 -4.550 30.609 1.00 76.62 393 SER B C 1
ATOM 6618 O O . SER B 1 233 ? -32.000 -5.431 31.474 1.00 69.40 393 SER B O 1
ATOM 6621 N N . HIS B 1 234 ? -31.510 -3.331 30.821 1.00 67.86 394 HIS B N 1
ATOM 6622 C CA . HIS B 1 234 ? -30.852 -2.971 32.066 1.00 64.82 394 HIS B CA 1
ATOM 6623 C C . HIS B 1 234 ? -30.958 -1.475 32.306 1.00 62.52 394 HIS B C 1
ATOM 6624 O O . HIS B 1 234 ? -30.862 -0.677 31.376 1.00 67.60 394 HIS B O 1
ATOM 6631 N N . LEU B 1 235 ? -31.177 -1.103 33.559 1.00 62.81 395 LEU B N 1
ATOM 6632 C CA . LEU B 1 235 ? -31.174 0.293 33.964 1.00 53.86 395 LEU B CA 1
ATOM 6633 C C . LEU B 1 235 ? -30.942 0.326 35.459 1.00 58.68 395 LEU B C 1
ATOM 6634 O O . LEU B 1 235 ? -31.842 0.025 36.238 1.00 72.57 395 LEU B O 1
ATOM 6639 N N . TYR B 1 236 ? -29.725 0.671 35.863 1.00 57.57 396 TYR B N 1
ATOM 6640 C CA . TYR B 1 236 ? -29.355 0.580 37.268 1.00 57.94 396 TYR B CA 1
ATOM 6641 C C . TYR B 1 236 ? -29.115 1.939 37.922 1.00 56.26 396 TYR B C 1
ATOM 6642 O O . TYR B 1 236 ? -28.579 2.858 37.305 1.00 55.21 396 TYR B O 1
ATOM 6651 N N . PHE B 1 237 ? -29.535 2.051 39.179 1.00 60.46 397 PHE B N 1
ATOM 6652 C CA . PHE B 1 237 ? -29.363 3.269 39.957 1.00 60.39 397 PHE B CA 1
ATOM 6653 C C . PHE B 1 237 ? -28.327 3.038 41.042 1.00 60.76 397 PHE B C 1
ATOM 6654 O O . PHE B 1 237 ? -28.657 2.691 42.175 1.00 79.52 397 PHE B O 1
ATOM 6662 N N . TRP B 1 238 ? -27.067 3.230 40.680 1.00 49.25 398 TRP B N 1
ATOM 6663 C CA . TRP B 1 238 ? -25.964 2.943 41.577 1.00 54.37 398 TRP B CA 1
ATOM 6664 C C . TRP B 1 238 ? -25.809 4.033 42.626 1.00 56.26 398 TRP B C 1
ATOM 6665 O O . TRP B 1 238 ? -26.114 5.199 42.376 1.00 54.62 398 TRP B O 1
ATOM 6676 N N . THR B 1 239 ? -25.333 3.637 43.802 1.00 52.04 399 THR B N 1
ATOM 6677 C CA . THR B 1 239 ? -25.026 4.575 44.869 1.00 55.01 399 THR B CA 1
ATOM 6678 C C . THR B 1 239 ? -23.604 4.306 45.357 1.00 60.03 399 THR B C 1
ATOM 6679 O O . THR B 1 239 ? -23.257 3.172 45.687 1.00 64.31 399 THR B O 1
ATOM 6683 N N . LEU B 1 240 ? -22.777 5.344 45.384 1.00 62.90 400 LEU B N 1
ATOM 6684 C CA . LEU B 1 240 ? -21.392 5.197 45.811 1.00 65.54 400 LEU B CA 1
ATOM 6685 C C . LEU B 1 240 ? -21.210 5.503 47.293 1.00 70.56 400 LEU B C 1
ATOM 6686 O O . LEU B 1 240 ? -21.295 6.659 47.713 1.00 64.29 400 LEU B O 1
ATOM 6691 N N . GLU B 1 241 ? -20.949 4.465 48.081 1.00 66.21 401 GLU B N 1
ATOM 6692 C CA . GLU B 1 241 ? -20.644 4.648 49.493 1.00 73.75 401 GLU B CA 1
ATOM 6693 C C . GLU B 1 241 ? -19.238 4.146 49.806 1.00 66.08 401 GLU B C 1
ATOM 6694 O O . GLU B 1 241 ? -18.962 2.947 49.711 1.00 57.60 401 GLU B O 1
ATOM 6700 N N . GLY B 1 242 ? -18.358 5.075 50.180 1.00 67.12 402 GLY B N 1
ATOM 6701 C CA . GLY B 1 242 ? -16.966 4.763 50.458 1.00 68.95 402 GLY B CA 1
ATOM 6702 C C . GLY B 1 242 ? -16.273 4.170 49.247 1.00 68.68 402 GLY B C 1
ATOM 6703 O O . GLY B 1 242 ? -16.085 4.844 48.232 1.00 69.91 402 GLY B O 1
ATOM 6704 N N . SER B 1 243 ? -15.890 2.902 49.358 1.00 65.08 403 SER B N 1
ATOM 6705 C CA . SER B 1 243 ? -15.325 2.168 48.236 1.00 70.24 403 SER B CA 1
ATOM 6706 C C . SER B 1 243 ? -16.287 1.055 47.854 1.00 62.66 403 SER B C 1
ATOM 6707 O O . SER B 1 243 ? -15.872 -0.065 47.557 1.00 65.58 403 SER B O 1
ATOM 6710 N N . SER B 1 244 ? -17.577 1.375 47.865 1.00 59.73 404 SER B N 1
ATOM 6711 C CA . SER B 1 244 ? -18.615 0.381 47.614 1.00 68.03 404 SER B CA 1
ATOM 6712 C C . SER B 1 244 ? -19.696 0.897 46.665 1.00 68.39 404 SER B C 1
ATOM 6713 O O . SER B 1 244 ? -20.273 1.962 46.884 1.00 74.35 404 SER B O 1
ATOM 6716 N N . LEU B 1 245 ? -19.964 0.134 45.610 1.00 63.10 405 LEU B N 1
ATOM 6717 C CA . LEU B 1 245 ? -21.034 0.460 44.674 1.00 68.86 405 LEU B CA 1
ATOM 6718 C C . LEU B 1 245 ? -22.160 -0.562 44.768 1.00 68.81 405 LEU B C 1
ATOM 6719 O O . LEU B 1 245 ? -21.982 -1.730 44.412 1.00 60.10 405 LEU B O 1
ATOM 6724 N N . ASN B 1 246 ? -23.318 -0.122 45.249 1.00 73.53 406 ASN B N 1
ATOM 6725 C CA . ASN B 1 246 ? -24.499 -0.978 45.271 1.00 75.88 406 ASN B CA 1
ATOM 6726 C C . ASN B 1 246 ? -25.570 -0.472 44.317 1.00 64.92 406 ASN B C 1
ATOM 6727 O O . ASN B 1 246 ? -25.751 0.735 44.159 1.00 60.86 406 ASN B O 1
ATOM 6732 N N . LYS B 1 247 ? -26.274 -1.402 43.682 1.00 64.40 407 LYS B N 1
ATOM 6733 C CA . LYS B 1 247 ? -27.198 -1.047 42.613 1.00 73.55 407 LYS B CA 1
ATOM 6734 C C . LYS B 1 247 ? -28.657 -1.387 42.896 1.00 79.47 407 LYS B C 1
ATOM 6735 O O . LYS B 1 247 ? -29.034 -2.558 42.974 1.00 81.64 407 LYS B O 1
ATOM 6741 N N . LYS B 1 248 ? -29.476 -0.353 43.038 1.00 64.04 408 LYS B N 1
ATOM 6742 C CA . LYS B 1 248 ? -30.917 -0.532 43.017 1.00 74.36 408 LYS B CA 1
ATOM 6743 C C . LYS B 1 248 ? -31.353 -0.516 41.558 1.00 70.11 408 LYS B C 1
ATOM 6744 O O . LYS B 1 248 ? -31.163 0.479 40.863 1.00 72.67 408 LYS B O 1
ATOM 6750 N N . GLN B 1 249 ? -31.908 -1.628 41.087 1.00 71.93 409 GLN B N 1
ATOM 6751 C CA . GLN B 1 249 ? -32.369 -1.720 39.705 1.00 66.00 409 GLN B CA 1
ATOM 6752 C C . GLN B 1 249 ? -33.609 -0.860 39.473 1.00 65.74 409 GLN B C 1
ATOM 6753 O O . GLN B 1 249 ? -34.388 -0.615 40.392 1.00 69.62 409 GLN B O 1
ATOM 6759 N N . GLY B 1 250 ? -33.785 -0.397 38.242 1.00 66.85 410 GLY B N 1
ATOM 6760 C CA . GLY B 1 250 ? -34.969 0.355 37.878 1.00 62.39 410 GLY B CA 1
ATOM 6761 C C . GLY B 1 250 ? -36.164 -0.565 37.726 1.00 67.20 410 GLY B C 1
ATOM 6762 O O . GLY B 1 250 ? -36.083 -1.596 37.058 1.00 70.62 410 GLY B O 1
ATOM 6763 N N . LEU B 1 251 ? -37.277 -0.191 38.350 1.00 67.36 411 LEU B N 1
ATOM 6764 C CA . LEU B 1 251 ? -38.487 -1.006 38.325 1.00 67.08 411 LEU B CA 1
ATOM 6765 C C . LEU B 1 251 ? -39.543 -0.425 37.397 1.00 66.74 411 LEU B C 1
ATOM 6766 O O . LEU B 1 251 ? -39.974 0.718 37.558 1.00 68.57 411 LEU B O 1
ATOM 6771 N N . PHE B 1 252 ? -39.967 -1.231 36.432 1.00 63.40 412 PHE B N 1
ATOM 6772 C CA . PHE B 1 252 ? -40.868 -0.763 35.387 1.00 70.48 412 PHE B CA 1
ATOM 6773 C C . PHE B 1 252 ? -42.325 -0.730 35.850 1.00 77.68 412 PHE B C 1
ATOM 6774 O O . PHE B 1 252 ? -43.131 0.019 35.299 1.00 74.68 412 PHE B O 1
ATOM 6782 N N . GLU B 1 253 ? -42.651 -1.538 36.858 1.00 83.27 413 GLU B N 1
ATOM 6783 C CA . GLU B 1 253 ? -44.024 -1.682 37.355 1.00 72.61 413 GLU B CA 1
ATOM 6784 C C . GLU B 1 253 ? -45.060 -1.911 36.250 1.00 78.17 413 GLU B C 1
ATOM 6785 O O . GLU B 1 253 ? -45.091 -2.976 35.632 1.00 83.92 413 GLU B O 1
ATOM 6787 N N . LYS B 1 254 ? -45.902 -0.909 36.003 1.00 71.55 414 LYS B N 1
ATOM 6788 C CA . LYS B 1 254 ? -46.988 -1.045 35.030 1.00 76.23 414 LYS B CA 1
ATOM 6789 C C . LYS B 1 254 ? -46.572 -0.731 33.588 1.00 72.63 414 LYS B C 1
ATOM 6790 O O . LYS B 1 254 ? -47.393 -0.808 32.669 1.00 70.11 414 LYS B O 1
ATOM 6792 N N . GLN B 1 255 ? -45.303 -0.381 33.395 1.00 72.56 415 GLN B N 1
ATOM 6793 C CA . GLN B 1 255 ? -44.769 -0.098 32.062 1.00 70.17 415 GLN B CA 1
ATOM 6794 C C . GLN B 1 255 ? -44.049 -1.314 31.472 1.00 66.95 415 GLN B C 1
ATOM 6795 O O . GLN B 1 255 ? -43.195 -1.919 32.122 1.00 67.40 415 GLN B O 1
ATOM 6801 N N . GLU B 1 256 ? -44.396 -1.667 30.238 1.00 66.44 416 GLU B N 1
ATOM 6802 C CA . GLU B 1 256 ? -43.751 -2.786 29.556 1.00 77.49 416 GLU B CA 1
ATOM 6803 C C . GLU B 1 256 ? -42.287 -2.474 29.272 1.00 67.21 416 GLU B C 1
ATOM 6804 O O . GLU B 1 256 ? -41.975 -1.560 28.508 1.00 57.75 416 GLU B O 1
ATOM 6806 N N . LYS B 1 257 ? -41.398 -3.239 29.899 1.00 70.42 417 LYS B N 1
ATOM 6807 C CA . LYS B 1 257 ? -39.958 -3.064 29.730 1.00 73.88 417 LYS B CA 1
ATOM 6808 C C . LYS B 1 257 ? -39.552 -3.229 28.268 1.00 70.50 417 LYS B C 1
ATOM 6809 O O . LYS B 1 257 ? -39.875 -4.241 27.644 1.00 66.05 417 LYS B O 1
ATOM 6815 N N . PRO B 1 258 ? -38.844 -2.229 27.715 1.00 74.17 418 PRO B N 1
ATOM 6816 C CA . PRO B 1 258 ? -38.385 -2.262 26.324 1.00 63.16 418 PRO B CA 1
ATOM 6817 C C . PRO B 1 258 ? -37.169 -3.169 26.171 1.00 63.54 418 PRO B C 1
ATOM 6818 O O . PRO B 1 258 ? -36.479 -3.448 27.157 1.00 57.19 418 PRO B O 1
ATOM 6822 N N . LYS B 1 259 ? -36.913 -3.624 24.949 1.00 59.90 419 LYS B N 1
ATOM 6823 C CA . LYS B 1 259 ? -35.758 -4.472 24.692 1.00 58.46 419 LYS B CA 1
ATOM 6824 C C . LYS B 1 259 ? -34.493 -3.829 25.259 1.00 56.77 419 LYS B C 1
ATOM 6825 O O . LYS B 1 259 ? -33.707 -4.486 25.941 1.00 58.85 419 LYS B O 1
ATOM 6827 N N . PHE B 1 260 ? -34.314 -2.537 24.992 1.00 53.48 420 PHE B N 1
ATOM 6828 C CA . PHE B 1 260 ? -33.124 -1.810 25.435 1.00 55.36 420 PHE B CA 1
ATOM 6829 C C . PHE B 1 260 ? -33.476 -0.446 26.025 1.00 54.48 420 PHE B C 1
ATOM 6830 O O . PHE B 1 260 ? -34.423 0.207 25.577 1.00 48.84 420 PHE B O 1
ATOM 6838 N N . VAL B 1 261 ? -32.706 -0.015 27.021 1.00 45.43 421 VAL B N 1
ATOM 6839 C CA . VAL B 1 261 ? -32.711 1.387 27.431 1.00 46.78 421 VAL B CA 1
ATOM 6840 C C . VAL B 1 261 ? -31.486 2.066 26.815 1.00 47.96 421 VAL B C 1
ATOM 6841 O O . VAL B 1 261 ? -30.350 1.815 27.220 1.00 49.05 421 VAL B O 1
ATOM 6845 N N . LEU B 1 262 ? -31.730 2.926 25.834 1.00 41.38 422 LEU B N 1
ATOM 6846 C CA . LEU B 1 262 ? -30.676 3.442 24.970 1.00 44.59 422 LEU B CA 1
ATOM 6847 C C . LEU B 1 262 ? -29.903 4.628 25.531 1.00 46.41 422 LEU B C 1
ATOM 6848 O O . LEU B 1 262 ? -28.676 4.677 25.432 1.00 48.79 422 LEU B O 1
ATOM 6853 N N . CYS B 1 263 ? -30.616 5.590 26.102 1.00 43.98 423 CYS B N 1
ATOM 6854 C CA . CYS B 1 263 ? -29.965 6.777 26.645 1.00 42.00 423 CYS B CA 1
ATOM 6855 C C . CYS B 1 263 ? -30.555 7.230 27.974 1.0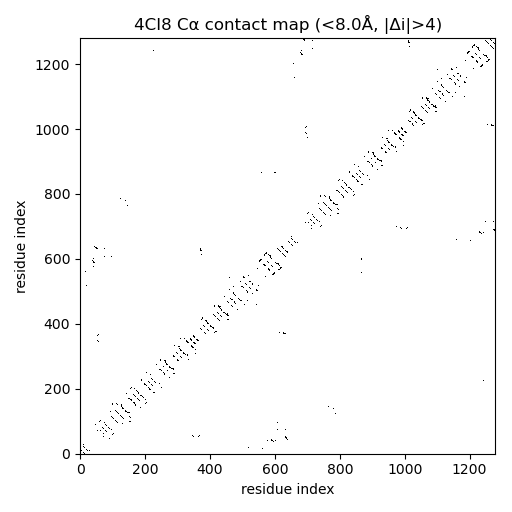0 39.85 423 CYS B C 1
ATOM 6856 O O . CYS B 1 263 ? -31.608 6.757 28.394 1.00 37.83 423 CYS B O 1
ATOM 6859 N N . VAL B 1 264 ? -29.857 8.156 28.622 1.00 33.35 424 VAL B N 1
ATOM 6860 C CA . VAL B 1 264 ? -30.256 8.660 29.923 1.00 43.26 424 VAL B CA 1
ATOM 6861 C C . VAL B 1 264 ? -29.785 10.103 30.102 1.00 43.23 424 VAL B C 1
ATOM 6862 O O . VAL B 1 264 ? -28.743 10.492 29.578 1.00 28.83 424 VAL B O 1
ATOM 6866 N N . THR B 1 265 ? -30.571 10.895 30.827 1.00 36.32 425 THR B N 1
ATOM 6867 C CA . THR B 1 265 ? -30.209 12.272 31.146 1.00 34.36 425 THR B CA 1
ATOM 6868 C C . THR B 1 265 ? -30.967 12.706 32.404 1.00 44.63 425 THR B C 1
ATOM 6869 O O . THR B 1 265 ? -31.543 11.866 33.094 1.00 44.10 425 THR B O 1
ATOM 6873 N N . PHE B 1 266 ? -30.968 13.999 32.715 1.00 36.93 426 PHE B N 1
ATOM 6874 C CA . PHE B 1 266 ? -31.573 14.457 33.962 1.00 33.28 426 PHE B CA 1
ATOM 6875 C C . PHE B 1 266 ? -32.338 15.765 33.819 1.00 43.91 426 PHE B C 1
ATOM 6876 O O . PHE B 1 266 ? -31.918 16.657 33.085 1.00 39.88 426 PHE B O 1
ATOM 6884 N N . SER B 1 267 ? -33.455 15.870 34.539 1.00 44.07 427 SER B N 1
ATOM 6885 C CA . SER B 1 267 ? -34.280 17.075 34.534 1.00 36.81 427 SER B CA 1
ATOM 6886 C C . SER B 1 267 ? -33.715 18.128 35.473 1.00 40.53 427 SER B C 1
ATOM 6887 O O . SER B 1 267 ? -32.817 17.844 36.263 1.00 42.60 427 SER B O 1
ATOM 6890 N N . GLU B 1 268 ? -34.248 19.344 35.388 1.00 51.13 428 GLU B N 1
ATOM 6891 C CA . GLU B 1 268 ? -33.812 20.433 36.258 1.00 52.97 428 GLU B CA 1
ATOM 6892 C C . GLU B 1 268 ? -33.977 20.043 37.721 1.00 56.09 428 GLU B C 1
ATOM 6893 O O . GLU B 1 268 ? -33.120 20.339 38.552 1.00 55.78 428 GLU B O 1
ATOM 6899 N N . ASN B 1 269 ? -35.086 19.373 38.023 1.00 48.57 429 ASN B N 1
ATOM 6900 C CA . ASN B 1 269 ? -35.427 19.012 39.396 1.00 56.65 429 ASN B CA 1
ATOM 6901 C C . ASN B 1 269 ? -34.844 17.675 39.849 1.00 59.33 429 ASN B C 1
ATOM 6902 O O . ASN B 1 269 ? -35.221 17.149 40.897 1.00 60.33 429 ASN B O 1
ATOM 6907 N N . GLY B 1 270 ? -33.933 17.127 39.052 1.00 50.66 430 GLY B N 1
ATOM 6908 C CA . GLY B 1 270 ? -33.148 15.981 39.472 1.00 43.36 430 GLY B CA 1
ATOM 6909 C C . GLY B 1 270 ? -33.741 14.625 39.159 1.00 39.97 430 GLY B C 1
ATOM 6910 O O . GLY B 1 270 ? -33.309 13.613 39.709 1.00 37.71 430 GLY B O 1
ATOM 6911 N N . ASP B 1 271 ? -34.735 14.591 38.282 1.00 45.21 431 ASP B N 1
ATOM 6912 C CA . ASP B 1 271 ? -35.298 13.313 37.864 1.00 43.90 431 ASP B CA 1
ATOM 6913 C C . ASP B 1 271 ? -34.427 12.682 36.779 1.00 48.90 431 ASP B C 1
ATOM 6914 O O . ASP B 1 271 ? -33.822 13.383 35.967 1.00 38.22 431 ASP B O 1
ATOM 6919 N N . THR B 1 272 ? -34.363 11.356 36.778 1.00 47.81 432 THR B N 1
ATOM 6920 C CA . THR B 1 272 ? -33.684 10.625 35.722 1.00 30.03 432 THR B CA 1
ATOM 6921 C C . THR B 1 272 ? -34.604 10.499 34.512 1.00 43.64 432 THR B C 1
ATOM 6922 O O . THR B 1 272 ? -35.773 10.144 34.646 1.00 43.82 432 THR B O 1
ATOM 6926 N N . ILE B 1 273 ? -34.076 10.789 33.328 1.00 42.74 433 ILE B N 1
ATOM 6927 C CA . ILE B 1 273 ? -34.862 10.686 32.109 1.00 33.93 433 ILE B CA 1
ATOM 6928 C C . ILE B 1 273 ? -34.196 9.734 31.124 1.00 41.59 433 ILE B C 1
ATOM 6929 O O . ILE B 1 273 ? -33.008 9.861 30.830 1.00 44.94 433 ILE B O 1
ATOM 6934 N N . THR B 1 274 ? -34.959 8.776 30.612 1.00 36.87 434 THR B N 1
ATOM 6935 C CA . THR B 1 274 ? -34.392 7.772 29.728 1.00 37.30 434 THR B CA 1
ATOM 6936 C C . THR B 1 274 ? -35.130 7.687 28.392 1.00 42.47 434 THR B C 1
ATOM 6937 O O . THR B 1 274 ? -36.315 8.011 28.300 1.00 39.87 434 THR B O 1
ATOM 6941 N N . GLY B 1 275 ? -34.401 7.274 27.358 1.00 40.23 435 GLY B N 1
ATOM 6942 C CA . GLY B 1 275 ? -34.986 6.918 26.079 1.00 34.33 435 GLY B CA 1
ATOM 6943 C C . GLY B 1 275 ? -34.734 5.438 25.867 1.00 38.80 435 GLY B C 1
ATOM 6944 O O . GLY B 1 275 ? -33.751 4.902 26.376 1.00 39.72 435 GLY B O 1
ATOM 6945 N N . ASP B 1 276 ? -35.614 4.766 25.134 1.00 39.07 436 ASP B N 1
ATOM 6946 C CA . ASP B 1 276 ? -35.498 3.320 24.978 1.00 37.78 436 ASP B CA 1
ATOM 6947 C C . ASP B 1 276 ? -35.920 2.851 23.593 1.00 44.01 436 ASP B C 1
ATOM 6948 O O . ASP B 1 276 ? -36.323 3.657 22.755 1.00 47.51 436 ASP B O 1
ATOM 6953 N N . SER B 1 277 ? -35.835 1.541 23.368 1.00 41.00 437 SER B N 1
ATOM 6954 C CA . SER B 1 277 ? -36.120 0.949 22.060 1.00 43.99 437 SER B CA 1
ATOM 6955 C C . SER B 1 277 ? -37.596 1.002 21.640 1.00 51.89 437 SER B C 1
ATOM 6956 O O . SER B 1 277 ? -37.911 0.894 20.452 1.00 52.19 437 SER B O 1
ATOM 6959 N N . SER B 1 278 ? -38.494 1.176 22.606 1.00 54.87 438 SER B N 1
ATOM 6960 C CA . SER B 1 278 ? -39.924 1.237 22.314 1.00 48.24 438 SER B CA 1
ATOM 6961 C C . SER B 1 278 ? -40.357 2.623 21.842 1.00 49.52 438 SER B C 1
ATOM 6962 O O . SER B 1 278 ? -41.441 2.790 21.284 1.00 54.95 438 SER B O 1
ATOM 6965 N N . GLY B 1 279 ? -39.506 3.616 22.063 1.00 45.49 439 GLY B N 1
ATOM 6966 C CA . GLY B 1 279 ? -39.790 4.959 21.596 1.00 47.70 439 GLY B CA 1
ATOM 6967 C C . GLY B 1 279 ? -40.355 5.806 22.710 1.00 42.92 439 GLY B C 1
ATOM 6968 O O . GLY B 1 279 ? -40.966 6.848 22.472 1.00 45.52 439 GLY B O 1
ATOM 6969 N N . ASN B 1 280 ? -40.138 5.351 23.937 1.00 43.23 440 ASN B N 1
ATOM 6970 C CA . ASN B 1 280 ? -40.681 6.020 25.106 1.00 49.63 440 ASN B CA 1
ATOM 6971 C C . ASN B 1 280 ? -39.643 6.875 25.809 1.00 51.66 440 ASN B C 1
ATOM 6972 O O . ASN B 1 280 ? -38.504 6.448 26.014 1.00 47.66 440 ASN B O 1
ATOM 6977 N N . ILE B 1 281 ? -40.045 8.085 26.176 1.00 49.58 441 ILE B N 1
ATOM 6978 C CA . ILE B 1 281 ? -39.274 8.887 27.108 1.00 41.40 441 ILE B CA 1
ATOM 6979 C C . ILE B 1 281 ? -39.794 8.570 28.503 1.00 40.30 441 ILE B C 1
ATOM 6980 O O . ILE B 1 281 ? -40.987 8.691 28.765 1.00 44.88 441 ILE B O 1
ATOM 6985 N N . LEU B 1 282 ? -38.907 8.137 29.391 1.00 41.76 442 LEU B N 1
ATOM 6986 C CA . LEU B 1 282 ? -39.316 7.719 30.730 1.00 39.44 442 LEU B CA 1
ATOM 6987 C C . LEU B 1 282 ? -38.719 8.593 31.828 1.00 43.30 442 LEU B C 1
ATOM 6988 O O . LEU B 1 282 ? -37.505 8.785 31.891 1.00 43.32 442 LEU B O 1
ATOM 6993 N N . VAL B 1 283 ? -39.580 9.117 32.696 1.00 40.96 443 VAL B N 1
ATOM 6994 C CA . VAL B 1 283 ? -39.136 9.929 33.824 1.00 36.29 443 VAL B CA 1
ATOM 6995 C C . VAL B 1 283 ? -39.122 9.106 35.109 1.00 36.54 443 VAL B C 1
ATOM 6996 O O . VAL B 1 283 ? -40.098 8.434 35.438 1.00 45.77 443 VAL B O 1
ATOM 7000 N N . TRP B 1 284 ? -38.004 9.154 35.825 1.00 36.63 444 TRP B N 1
ATOM 7001 C CA . TRP B 1 284 ? -37.857 8.432 37.081 1.00 39.33 444 TRP B CA 1
ATOM 7002 C C . TRP B 1 284 ? -37.627 9.435 38.204 1.00 50.97 444 TRP B C 1
ATOM 7003 O O . TRP B 1 284 ? -36.714 10.264 38.133 1.00 42.25 444 TRP B O 1
ATOM 7014 N N . GLY B 1 285 ? -38.464 9.362 39.235 1.00 44.48 445 GLY B N 1
ATOM 7015 C CA . GLY B 1 285 ? -38.441 10.340 40.304 1.00 32.68 445 GLY B CA 1
ATOM 7016 C C . GLY B 1 285 ? -37.140 10.356 41.074 1.00 35.59 445 GLY B C 1
ATOM 7017 O O . GLY B 1 285 ? -36.632 9.311 41.472 1.00 43.84 445 GLY B O 1
ATOM 7018 N N . LYS B 1 286 ? -36.601 11.551 41.288 1.00 28.65 446 LYS B N 1
ATOM 7019 C CA . LYS B 1 286 ? -35.368 11.705 42.045 1.00 31.32 446 LYS B CA 1
ATOM 7020 C C . LYS B 1 286 ? -35.409 10.902 43.343 1.00 49.96 446 LYS B C 1
ATOM 7021 O O . LYS B 1 286 ? -36.363 11.000 44.118 1.00 60.03 446 LYS B O 1
ATOM 7027 N N . GLY B 1 287 ? -34.374 10.104 43.571 1.00 48.68 447 GLY B N 1
ATOM 7028 C CA . GLY B 1 287 ? -34.253 9.346 44.801 1.00 41.65 447 GLY B CA 1
ATOM 7029 C C . GLY B 1 287 ? -34.810 7.941 44.691 1.00 53.86 447 GLY B C 1
ATOM 7030 O O . GLY B 1 287 ? -34.508 7.078 45.515 1.00 71.31 447 GLY B O 1
ATOM 7031 N N . THR B 1 288 ? -35.620 7.702 43.667 1.00 44.61 448 THR B N 1
ATOM 7032 C CA . THR B 1 288 ? -36.295 6.417 43.536 1.00 53.88 448 THR B CA 1
ATOM 7033 C C . THR B 1 288 ? -35.695 5.566 42.428 1.00 58.73 448 THR B C 1
ATOM 7034 O O . THR B 1 288 ? -34.708 5.946 41.798 1.00 52.72 448 THR B O 1
ATOM 7038 N N . ASN B 1 289 ? -36.304 4.407 42.207 1.00 53.01 449 ASN B N 1
ATOM 7039 C CA . ASN B 1 289 ? -35.952 3.542 41.093 1.00 48.35 449 ASN B CA 1
ATOM 7040 C C . ASN B 1 289 ? -37.228 3.101 40.392 1.00 53.99 449 ASN B C 1
ATOM 7041 O O . ASN B 1 289 ? -37.334 1.974 39.908 1.00 58.75 449 ASN B O 1
ATOM 7046 N N . ARG B 1 290 ? -38.202 4.004 40.354 1.00 51.95 450 ARG B N 1
ATOM 7047 C CA . ARG B 1 290 ? -39.494 3.712 39.750 1.00 49.43 450 ARG B CA 1
ATOM 7048 C C . ARG B 1 290 ? -39.930 4.845 38.832 1.00 47.46 450 ARG B C 1
ATOM 7049 O O . ARG B 1 290 ? -39.603 6.011 39.066 1.00 42.13 450 ARG B O 1
ATOM 7051 N N . ILE B 1 291 ? -40.668 4.491 37.786 1.00 45.53 451 ILE B N 1
ATOM 7052 C CA . ILE B 1 291 ? -41.151 5.469 36.822 1.00 37.09 451 ILE B CA 1
ATOM 7053 C C . ILE B 1 291 ? -42.232 6.351 37.430 1.00 50.21 451 ILE B C 1
ATOM 7054 O O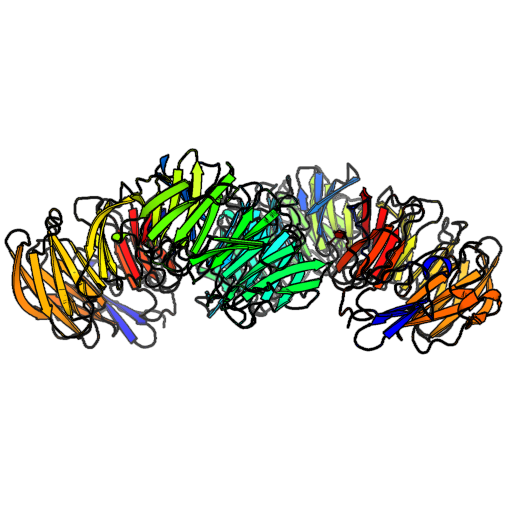 . ILE B 1 291 ? -43.158 5.854 38.074 1.00 53.60 451 ILE B O 1
ATOM 7059 N N . SER B 1 292 ? -42.113 7.659 37.229 1.00 50.76 452 SER B N 1
ATOM 7060 C CA . SER B 1 292 ? -43.128 8.591 37.710 1.00 48.24 452 SER B CA 1
ATOM 7061 C C . SER B 1 292 ? -43.947 9.175 36.555 1.00 47.15 452 SER B C 1
ATOM 7062 O O . SER B 1 292 ? -45.143 9.421 36.698 1.00 49.94 452 SER B O 1
ATOM 7065 N N . TYR B 1 293 ? -43.302 9.385 35.410 1.00 41.64 453 TYR B N 1
ATOM 7066 C CA . TYR B 1 293 ? -43.983 9.919 34.231 1.00 41.78 453 TYR B CA 1
ATOM 7067 C C . TYR B 1 293 ? -43.431 9.253 32.970 1.00 41.48 453 TYR B C 1
ATOM 7068 O O . TYR B 1 293 ? -42.271 8.854 32.938 1.00 51.48 453 TYR B O 1
ATOM 7077 N N . ALA B 1 294 ? -44.259 9.133 31.936 1.00 39.50 454 ALA B N 1
ATOM 7078 C CA . ALA B 1 294 ? -43.877 8.389 30.737 1.00 39.58 454 ALA B CA 1
ATOM 7079 C C . ALA B 1 294 ? -44.512 8.937 29.465 1.00 38.87 454 ALA B C 1
ATOM 7080 O O . ALA B 1 294 ? -45.728 8.929 29.319 1.00 44.62 454 ALA B O 1
ATOM 7082 N N . VAL B 1 295 ? -43.681 9.404 28.540 1.00 42.30 455 VAL B N 1
ATOM 7083 C CA . VAL B 1 295 ? -44.168 9.841 27.239 1.00 42.92 455 VAL B CA 1
ATOM 7084 C C . VAL B 1 295 ? -44.218 8.632 26.321 1.00 45.88 455 VAL B C 1
ATOM 7085 O O . VAL B 1 295 ? -43.205 8.234 25.750 1.00 55.56 455 VAL B O 1
ATOM 7089 N N . GLN B 1 296 ? -45.400 8.038 26.200 1.00 53.35 456 GLN B N 1
ATOM 7090 C CA . GLN B 1 296 ? -45.575 6.821 25.416 1.00 47.71 456 GLN B CA 1
ATOM 7091 C C . GLN B 1 296 ? -45.438 7.109 23.925 1.00 51.20 456 GLN B C 1
ATOM 7092 O O . GLN B 1 296 ? -46.101 8.002 23.394 1.00 50.49 456 GLN B O 1
ATOM 7098 N N . GLY B 1 297 ? -44.566 6.353 23.261 1.00 47.57 457 GLY B N 1
ATOM 7099 C CA . GLY B 1 297 ? -44.387 6.458 21.824 1.00 44.76 457 GLY B CA 1
ATOM 7100 C C . GLY B 1 297 ? -44.065 7.849 21.309 1.00 44.31 457 GLY B C 1
ATOM 7101 O O . GLY B 1 297 ? -44.642 8.301 20.322 1.00 45.58 457 GLY B O 1
ATOM 7102 N N . ALA B 1 298 ? -43.140 8.531 21.975 1.00 43.88 458 ALA B N 1
ATOM 7103 C CA . ALA B 1 298 ? -42.660 9.821 21.496 1.00 43.09 458 ALA B CA 1
ATOM 7104 C C . ALA B 1 298 ? -41.988 9.650 20.134 1.00 48.83 458 ALA B C 1
ATOM 7105 O O . ALA B 1 298 ? -42.022 10.549 19.292 1.00 50.37 458 ALA B O 1
ATOM 7107 N N . HIS B 1 299 ? -41.378 8.489 19.934 1.00 42.64 459 HIS B N 1
ATOM 7108 C CA . HIS B 1 299 ? -40.704 8.176 18.685 1.00 45.22 459 HIS B CA 1
ATOM 7109 C C . HIS B 1 299 ? -41.208 6.849 18.144 1.00 52.73 459 HIS B C 1
ATOM 7110 O O . HIS B 1 299 ? -41.602 5.970 18.906 1.00 56.95 459 HIS B O 1
ATOM 7117 N N . GLU B 1 300 ? -41.194 6.708 16.825 1.00 53.44 460 GLU B N 1
ATOM 7118 C CA . GLU B 1 300 ? -41.632 5.475 16.189 1.00 59.50 460 GLU B CA 1
ATOM 7119 C C . GLU B 1 300 ? -40.732 4.322 16.604 1.00 64.79 460 GLU B C 1
ATOM 7120 O O . GLU B 1 300 ? -41.209 3.276 17.039 1.00 71.49 460 GLU B O 1
ATOM 7122 N N . GLY B 1 301 ? -39.427 4.519 16.471 1.00 50.80 461 GLY B N 1
ATOM 7123 C CA . GLY B 1 301 ? -38.465 3.510 16.864 1.00 60.74 461 GLY B CA 1
ATOM 7124 C C . GLY B 1 301 ? -37.855 3.822 18.213 1.00 55.22 461 GLY B C 1
ATOM 7125 O O . GLY B 1 301 ? -38.469 4.486 19.042 1.00 55.21 461 GLY B O 1
ATOM 7126 N N . GLY B 1 302 ? -36.638 3.344 18.434 1.00 64.45 462 GLY B N 1
ATOM 7127 C CA . GLY B 1 302 ? -35.947 3.589 19.684 1.00 44.76 462 GLY B CA 1
ATOM 7128 C C . GLY B 1 302 ? -35.410 5.000 19.766 1.00 48.37 462 GLY B C 1
ATOM 7129 O O . GLY B 1 302 ? -35.213 5.657 18.748 1.00 47.84 462 GLY B O 1
ATOM 7130 N N . ILE B 1 303 ? -35.176 5.468 20.987 1.00 54.32 463 ILE B N 1
ATOM 7131 C CA . ILE B 1 303 ? -34.589 6.782 21.203 1.00 51.46 463 ILE B CA 1
ATOM 7132 C C . ILE B 1 303 ? -33.112 6.615 21.523 1.00 51.68 463 ILE B C 1
ATOM 7133 O O . ILE B 1 303 ? -32.750 5.951 22.490 1.00 47.49 463 ILE B O 1
ATOM 7138 N N . PHE B 1 304 ? -32.259 7.209 20.697 1.00 44.38 464 PHE B N 1
ATOM 7139 C CA . PHE B 1 304 ? -30.822 7.019 20.828 1.00 42.17 464 PHE B CA 1
ATOM 7140 C C . PHE B 1 304 ? -30.116 8.179 21.514 1.00 39.83 464 PHE B C 1
ATOM 7141 O O . PHE B 1 304 ? -29.055 8.000 22.104 1.00 40.93 464 PHE B O 1
ATOM 7149 N N . ALA B 1 305 ? -30.702 9.366 21.434 1.00 41.59 465 ALA B N 1
ATOM 7150 C CA . ALA B 1 305 ? -30.070 10.548 21.998 1.00 37.15 465 ALA B CA 1
ATOM 7151 C C . ALA B 1 305 ? -31.049 11.447 22.735 1.00 36.26 465 ALA B C 1
ATOM 7152 O O . ALA B 1 305 ? -32.103 11.790 22.214 1.00 37.54 465 ALA B O 1
ATOM 7154 N N . LEU B 1 306 ? -30.681 11.827 23.951 1.00 34.71 466 LEU B N 1
ATOM 7155 C CA . LEU B 1 306 ? -31.418 12.821 24.704 1.00 31.49 466 LEU B CA 1
ATOM 7156 C C . LEU B 1 306 ? -30.449 13.922 25.069 1.00 34.90 466 LEU B C 1
ATOM 7157 O O . LEU B 1 306 ? -29.271 13.666 25.308 1.00 37.48 466 LEU B O 1
ATOM 7162 N N . CYS B 1 307 ? -30.943 15.150 25.107 1.00 34.04 467 CYS B N 1
ATOM 7163 C CA . CYS B 1 307 ? -30.090 16.285 25.396 1.00 33.12 467 CYS B CA 1
ATOM 7164 C C . CYS B 1 307 ? -30.879 17.387 26.084 1.00 40.60 467 CYS B C 1
ATOM 7165 O O . CYS B 1 307 ? -31.884 17.867 25.558 1.00 38.94 467 CYS B O 1
ATOM 7168 N N . MET B 1 308 ? -30.424 17.774 27.271 1.00 37.44 468 MET B N 1
ATOM 7169 C CA . MET B 1 308 ? -31.049 18.857 28.011 1.00 37.76 468 MET B CA 1
ATOM 7170 C C . MET B 1 308 ? -30.373 20.174 27.680 1.00 38.92 468 MET B C 1
ATOM 7171 O O . MET B 1 308 ? -29.268 20.437 28.147 1.00 50.74 468 MET B O 1
ATOM 7176 N N . LEU B 1 309 ? -31.033 20.995 26.868 1.00 37.75 469 LEU B N 1
ATOM 7177 C CA . LEU B 1 309 ? -30.536 22.336 26.577 1.00 38.11 469 LEU B CA 1
ATOM 7178 C C . LEU B 1 309 ? -30.428 23.144 27.866 1.00 46.77 469 LEU B C 1
ATOM 7179 O O . LEU B 1 309 ? -31.021 22.788 28.883 1.00 46.46 469 LEU B O 1
ATOM 7184 N N . ARG B 1 310 ? -29.669 24.233 27.827 1.00 51.93 470 ARG B N 1
ATOM 7185 C CA . ARG B 1 310 ? -29.475 25.045 29.021 1.00 52.61 470 ARG B CA 1
ATOM 7186 C C . ARG B 1 310 ? -30.648 25.990 29.272 1.00 55.26 470 ARG B C 1
ATOM 7187 O O . ARG B 1 310 ? -30.591 26.834 30.164 1.00 65.49 470 ARG B O 1
ATOM 7195 N N . ASP B 1 311 ? -31.709 25.849 28.486 1.00 46.04 471 ASP B N 1
ATOM 7196 C CA . ASP B 1 311 ? -32.890 26.686 28.660 1.00 46.42 471 ASP B CA 1
ATOM 7197 C C . ASP B 1 311 ? -34.078 25.852 29.135 1.00 49.97 471 ASP B C 1
ATOM 7198 O O . ASP B 1 311 ? -35.224 26.290 29.070 1.00 51.02 471 ASP B O 1
ATOM 7203 N N . GLY B 1 312 ? -33.791 24.646 29.610 1.00 47.70 472 GLY B N 1
ATOM 7204 C CA . GLY B 1 312 ? -34.819 23.771 30.137 1.00 49.21 472 GLY B CA 1
ATOM 7205 C C . GLY B 1 312 ? -35.356 22.793 29.111 1.00 50.65 472 GLY B C 1
ATOM 7206 O O . GLY B 1 312 ? -35.879 21.738 29.469 1.00 49.70 472 GLY B O 1
ATOM 7207 N N . THR B 1 313 ? -35.229 23.139 27.834 1.00 44.40 473 THR B N 1
ATOM 7208 C CA . THR B 1 313 ? -35.715 22.276 26.761 1.00 41.36 473 THR B CA 1
ATOM 7209 C C . THR B 1 313 ? -35.058 20.900 26.811 1.00 35.70 473 THR B C 1
ATOM 7210 O O . THR B 1 313 ? -33.879 20.777 27.126 1.00 42.60 473 THR B O 1
ATOM 7214 N N . LEU B 1 314 ? -35.832 19.863 26.522 1.00 34.05 474 LEU B N 1
ATOM 7215 C CA . LEU B 1 314 ? -35.282 18.525 26.366 1.00 35.82 474 LEU B CA 1
ATOM 7216 C C . LEU B 1 314 ? -35.380 18.145 24.898 1.00 39.27 474 LEU B C 1
ATOM 7217 O O . LEU B 1 314 ? -36.452 18.246 24.307 1.00 36.60 474 LEU B O 1
ATOM 7222 N N . VAL B 1 315 ? -34.271 17.719 24.302 1.00 35.78 475 VAL B N 1
ATOM 7223 C CA . VAL B 1 315 ? -34.285 17.330 22.892 1.00 34.24 475 VAL B CA 1
ATOM 7224 C C . VAL B 1 315 ? -34.189 15.816 22.724 1.00 33.96 475 VAL B C 1
ATOM 7225 O O . VAL B 1 315 ? -33.383 15.156 23.376 1.00 43.73 475 VAL B O 1
ATOM 7229 N N . SER B 1 316 ? -35.030 15.276 21.850 1.00 36.27 476 SER B N 1
ATOM 7230 C CA . SER B 1 316 ? -35.148 13.837 21.665 1.00 33.44 476 SER B CA 1
ATOM 7231 C C . SER B 1 316 ? -34.715 13.463 20.248 1.00 33.76 476 SER B C 1
ATOM 7232 O O . SER B 1 316 ? -35.104 14.116 19.279 1.00 35.37 476 SER B O 1
ATOM 7235 N N . GLY B 1 317 ? -33.901 12.419 20.128 1.00 41.96 477 GLY B N 1
ATOM 7236 C CA . GLY B 1 317 ? -33.361 12.018 18.838 1.00 36.43 477 GLY B CA 1
ATOM 7237 C C . GLY B 1 317 ? -33.641 10.564 18.520 1.00 37.13 477 GLY B C 1
ATOM 7238 O O . GLY B 1 317 ? -33.254 9.665 19.270 1.00 36.80 477 GLY B O 1
ATOM 7239 N N . GLY B 1 318 ? -34.311 10.327 17.400 1.00 37.98 478 GLY B N 1
ATOM 7240 C CA . GLY B 1 318 ? -34.755 8.990 17.064 1.00 42.05 478 GLY B CA 1
ATOM 7241 C C . GLY B 1 318 ? -33.867 8.289 16.061 1.00 46.81 478 GLY B C 1
ATOM 7242 O O . GLY B 1 318 ? -33.534 8.850 15.018 1.00 52.20 478 GLY B O 1
ATOM 7243 N N . GLY B 1 319 ? -33.489 7.055 16.379 1.00 46.70 479 GLY B N 1
ATOM 7244 C CA . GLY B 1 319 ? -32.671 6.252 15.491 1.00 48.88 479 GLY B CA 1
ATOM 7245 C C . GLY B 1 319 ? -33.469 6.017 14.223 1.00 56.45 479 GLY B C 1
ATOM 7246 O O . GLY B 1 319 ? -33.110 6.509 13.155 1.00 55.79 479 GLY B O 1
ATOM 7247 N N . LYS B 1 320 ? -34.560 5.267 14.344 1.00 62.05 480 LYS B N 1
ATOM 7248 C CA . LYS B 1 320 ? -35.343 4.848 13.186 1.00 57.14 480 LYS B CA 1
ATOM 7249 C C . LYS B 1 320 ? -36.038 6.014 12.480 1.00 54.59 480 LYS B C 1
ATOM 7250 O O . LYS B 1 320 ? -35.765 6.296 11.313 1.00 63.83 480 LYS B O 1
ATOM 7256 N N . ASP B 1 321 ? -36.928 6.695 13.193 1.00 52.95 481 ASP B N 1
ATOM 7257 C CA . ASP B 1 321 ? -37.799 7.697 12.579 1.00 54.05 481 ASP B CA 1
ATOM 7258 C C . ASP B 1 321 ? -37.100 8.991 12.163 1.00 46.51 481 ASP B C 1
ATOM 7259 O O . ASP B 1 321 ? -37.738 9.894 11.628 1.00 49.82 481 ASP B O 1
ATOM 7264 N N . ARG B 1 322 ? -35.799 9.081 12.414 1.00 44.12 482 ARG B N 1
ATOM 7265 C CA . ARG B 1 322 ? -35.007 10.219 11.950 1.00 50.43 482 ARG B CA 1
ATOM 7266 C C . ARG B 1 322 ? -35.544 11.561 12.448 1.00 49.41 482 ARG B C 1
ATOM 7267 O O . ARG B 1 322 ? -35.208 12.614 11.901 1.00 47.54 482 ARG B O 1
ATOM 7275 N N . LYS B 1 323 ? -36.368 11.523 13.490 1.00 60.02 483 LYS B N 1
ATOM 7276 C CA . LYS B 1 323 ? -37.068 12.718 13.954 1.00 55.96 483 LYS B CA 1
ATOM 7277 C C . LYS B 1 323 ? -36.383 13.364 15.157 1.00 46.77 483 LYS B C 1
ATOM 7278 O O . LYS B 1 323 ? -35.924 12.673 16.065 1.00 43.29 483 LYS B O 1
ATOM 7284 N N . LEU B 1 324 ? -36.314 14.692 15.151 1.00 43.94 484 LEU B N 1
ATOM 7285 C CA . LEU B 1 324 ? -35.697 15.438 16.242 1.00 40.78 484 LEU B CA 1
ATOM 7286 C C . LEU B 1 324 ? -36.722 16.332 16.936 1.00 45.03 484 LEU B C 1
ATOM 7287 O O . LEU B 1 324 ? -37.050 17.413 16.446 1.00 47.10 484 LEU B O 1
ATOM 7292 N N . ILE B 1 325 ? -37.217 15.881 18.085 1.00 46.06 485 ILE B N 1
ATOM 7293 C CA . ILE B 1 325 ? -38.299 16.564 18.788 1.00 39.33 485 ILE B CA 1
ATOM 7294 C C . ILE B 1 325 ? -37.817 17.317 20.023 1.00 39.12 485 ILE B C 1
ATOM 7295 O O . ILE B 1 325 ? -37.063 16.773 20.824 1.00 42.13 485 ILE B O 1
ATOM 7300 N N . SER B 1 326 ? -38.269 18.556 20.192 1.00 37.17 486 SER B N 1
ATOM 7301 C CA . SER B 1 326 ? -37.982 19.289 21.421 1.00 35.13 486 SER B CA 1
ATOM 7302 C C . SER B 1 326 ? -39.194 19.311 22.354 1.00 46.65 486 SER B C 1
ATOM 7303 O O . SER B 1 326 ? -40.323 19.544 21.925 1.00 44.23 486 SER B O 1
ATOM 7306 N N . TRP B 1 327 ? -38.944 19.051 23.633 1.00 47.24 487 TRP B N 1
ATOM 7307 C CA . TRP B 1 327 ? -39.979 19.072 24.655 1.00 39.26 487 TRP B CA 1
ATOM 7308 C C . TRP B 1 327 ? -39.659 20.160 25.673 1.00 43.23 487 TRP B C 1
ATOM 7309 O O . TRP B 1 327 ? -38.544 20.677 25.709 1.00 42.37 487 TRP B O 1
ATOM 7320 N N . SER B 1 328 ? -40.637 20.504 26.503 1.00 45.42 488 SER B N 1
ATOM 7321 C CA . SER B 1 328 ? -40.423 21.461 27.583 1.00 38.33 488 SER B CA 1
ATOM 7322 C C . SER B 1 328 ? -39.968 20.732 28.846 1.00 41.87 488 SER B C 1
ATOM 7323 O O . SER B 1 328 ? -39.945 19.501 28.891 1.00 36.35 488 SER B O 1
ATOM 7326 N N . GLY B 1 329 ? -39.609 21.493 29.873 1.00 40.71 489 GLY B N 1
ATOM 7327 C CA . GLY B 1 329 ? -39.258 20.908 31.153 1.00 47.27 489 GLY B CA 1
ATOM 7328 C C . GLY B 1 329 ? -40.418 20.140 31.764 1.00 49.98 489 GLY B C 1
ATOM 7329 O O . GLY B 1 329 ? -40.249 19.431 32.755 1.00 46.72 489 GLY B O 1
ATOM 7330 N N . ASN B 1 330 ? -41.602 20.287 31.173 1.00 45.85 490 ASN B N 1
ATOM 7331 C CA . ASN B 1 330 ? -42.784 19.556 31.617 1.00 42.47 490 ASN B CA 1
ATOM 7332 C C . ASN B 1 330 ? -43.240 18.505 30.609 1.00 47.31 490 ASN B C 1
ATOM 7333 O O . ASN B 1 330 ? -44.291 17.886 30.773 1.00 52.94 490 ASN B O 1
ATOM 7338 N N . TYR B 1 331 ? -42.449 18.328 29.556 1.00 43.66 491 TYR B N 1
ATOM 7339 C CA . TYR B 1 331 ? -42.592 17.194 28.645 1.00 39.24 491 TYR B CA 1
ATOM 7340 C C . TYR B 1 331 ? -43.723 17.319 27.629 1.00 42.08 491 TYR B C 1
ATOM 7341 O O . TYR B 1 331 ? -44.193 16.318 27.083 1.00 41.43 491 TYR B O 1
ATOM 7350 N N . GLN B 1 332 ? -44.148 18.547 27.360 1.00 40.16 492 GLN B N 1
ATOM 7351 C CA . GLN B 1 332 ? -45.098 18.767 26.281 1.00 49.09 492 GLN B CA 1
ATOM 7352 C C . GLN B 1 332 ? -44.350 18.985 24.971 1.00 50.12 492 GLN B C 1
ATOM 7353 O O . GLN B 1 332 ? -43.387 19.750 24.913 1.00 45.99 492 GLN B O 1
ATOM 7359 N N . LYS B 1 333 ? -44.791 18.296 23.924 1.00 49.46 493 LYS B N 1
ATOM 7360 C CA . LYS B 1 333 ? -44.159 18.387 22.616 1.00 41.82 493 LYS B CA 1
ATOM 7361 C C . LYS B 1 333 ? -44.158 19.830 22.122 1.00 51.60 493 LYS B C 1
ATOM 7362 O O . LYS B 1 333 ? -45.208 20.384 21.798 1.00 48.64 493 LYS B O 1
ATOM 7368 N N . LEU B 1 334 ? -42.975 20.433 22.061 1.00 49.74 494 LEU B N 1
ATOM 7369 C CA . LEU B 1 334 ? -42.834 21.820 21.634 1.00 43.20 494 LEU B CA 1
ATOM 7370 C C . LEU B 1 334 ? -42.714 21.943 20.118 1.00 54.75 494 LEU B C 1
ATOM 7371 O O . LEU B 1 334 ? -43.558 22.563 19.474 1.00 58.55 494 LEU B O 1
ATOM 7376 N N . ARG B 1 335 ? -41.657 21.357 19.558 1.00 60.49 495 ARG B N 1
ATOM 7377 C CA . ARG B 1 335 ? -41.422 21.383 18.115 1.00 51.86 495 ARG B CA 1
ATOM 7378 C C . ARG B 1 335 ? -40.917 20.030 17.618 1.00 54.95 495 ARG B C 1
ATOM 7379 O O . ARG B 1 335 ? -40.501 19.184 18.409 1.00 52.96 495 ARG B O 1
ATOM 7387 N N . LYS B 1 336 ? -40.961 19.831 16.304 1.00 55.22 496 LYS B N 1
ATOM 7388 C CA . LYS B 1 336 ? -40.404 18.630 15.691 1.00 54.74 496 LYS B CA 1
ATOM 7389 C C . LYS B 1 336 ? -39.721 18.989 14.383 1.00 61.15 496 LYS B C 1
ATOM 7390 O O . LYS B 1 336 ? -40.092 19.958 13.719 1.00 64.76 496 LYS B O 1
ATOM 7396 N N . THR B 1 337 ? -38.709 18.211 14.026 1.00 60.71 497 THR B N 1
ATOM 7397 C CA . THR B 1 337 ? -38.046 18.359 12.740 1.00 56.05 497 THR B CA 1
ATOM 7398 C C . THR B 1 337 ? -37.463 17.021 12.330 1.00 55.38 497 THR B C 1
ATOM 7399 O O . THR B 1 337 ? -37.108 16.198 13.177 1.00 51.90 497 THR B O 1
ATOM 7403 N N . GLU B 1 338 ? -37.380 16.801 11.026 1.00 62.92 498 GLU B N 1
ATOM 7404 C CA . GLU B 1 338 ? -36.877 15.541 10.512 1.00 62.10 498 GLU B CA 1
ATOM 7405 C C . GLU B 1 338 ? -35.521 15.746 9.860 1.00 53.78 498 GLU B C 1
ATOM 7406 O O . GLU B 1 338 ? -35.243 16.812 9.309 1.00 48.71 498 GLU B O 1
ATOM 7412 N N . ILE B 1 339 ? -34.678 14.723 9.943 1.00 54.45 499 ILE B N 1
ATOM 7413 C CA . ILE B 1 339 ? -33.364 14.757 9.318 1.00 57.44 499 ILE B CA 1
ATOM 7414 C C . ILE B 1 339 ? -33.403 13.950 8.022 1.00 54.90 499 ILE B C 1
ATOM 7415 O O . ILE B 1 339 ? -33.914 12.828 8.000 1.00 54.25 499 ILE B O 1
ATOM 7420 N N . PRO B 1 340 ? -32.878 14.529 6.932 1.00 47.79 500 PRO B N 1
ATOM 7421 C CA . PRO B 1 340 ? -32.840 13.881 5.616 1.00 47.74 500 PRO B CA 1
ATOM 7422 C C . PRO B 1 340 ? -32.345 12.434 5.689 1.00 56.93 500 PRO B C 1
ATOM 7423 O O . PRO B 1 340 ? -31.412 12.147 6.440 1.00 54.60 500 PRO B O 1
ATOM 7427 N N . GLU B 1 341 ? -32.966 11.544 4.916 1.00 59.38 501 GLU B N 1
ATOM 7428 C CA . GLU B 1 341 ? -32.645 10.114 4.949 1.00 65.84 501 GLU B CA 1
ATOM 7429 C C . GLU B 1 341 ? -31.173 9.842 4.664 1.00 61.94 501 GLU B C 1
ATOM 7430 O O . GLU B 1 341 ? -30.573 8.935 5.245 1.00 55.65 501 GLU B O 1
ATOM 7436 N N . GLN B 1 342 ? -30.606 10.626 3.753 1.00 57.35 502 GLN B N 1
ATOM 7437 C CA . GLN B 1 342 ? -29.213 10.475 3.348 1.00 58.22 502 GLN B CA 1
ATOM 7438 C C . GLN B 1 342 ? -28.261 10.401 4.539 1.00 56.78 502 GLN B C 1
ATOM 7439 O O . GLN B 1 342 ? -27.395 9.526 4.601 1.00 51.61 502 GLN B O 1
ATOM 7445 N N . PHE B 1 343 ? -28.427 11.313 5.479 1.00 54.86 503 PHE B N 1
ATOM 7446 C CA . PHE B 1 343 ? -27.620 11.326 6.685 1.00 44.37 503 PHE B CA 1
ATOM 7447 C C . PHE B 1 343 ? -27.834 10.081 7.542 1.00 43.35 503 PHE B C 1
ATOM 7448 O O . PHE B 1 343 ? -26.903 9.586 8.150 1.00 45.76 503 PHE B O 1
ATOM 7456 N N . GLY B 1 344 ? -29.041 9.540 7.562 1.00 45.38 504 GLY B N 1
ATOM 7457 C CA . GLY B 1 344 ? -29.286 8.350 8.354 1.00 48.07 504 GLY B CA 1
ATOM 7458 C C . GLY B 1 344 ? -29.702 8.611 9.789 1.00 51.03 504 GLY B C 1
ATOM 7459 O O . GLY B 1 344 ? -29.930 9.748 10.187 1.00 42.01 504 GLY B O 1
ATOM 7460 N N . PRO B 1 345 ? -29.803 7.539 10.565 1.00 43.48 505 PRO B N 1
ATOM 7461 C CA . PRO B 1 345 ? -30.319 7.600 11.934 1.00 41.36 505 PRO B CA 1
ATOM 7462 C C . PRO B 1 345 ? -29.500 8.438 12.904 1.00 44.00 505 PRO B C 1
ATOM 7463 O O . PRO B 1 345 ? -28.278 8.444 12.853 1.00 42.01 505 PRO B O 1
ATOM 7467 N N . ILE B 1 346 ? -30.203 9.146 13.780 1.00 44.59 506 ILE B N 1
ATOM 7468 C CA . ILE B 1 346 ? -29.589 9.967 14.812 1.00 42.97 506 ILE B CA 1
ATOM 7469 C C . ILE B 1 346 ? -28.875 9.102 15.838 1.00 40.65 506 ILE B C 1
ATOM 7470 O O . ILE B 1 346 ? -29.353 8.033 16.194 1.00 42.78 506 ILE B O 1
ATOM 7475 N N . ARG B 1 347 ? -27.730 9.573 16.314 1.00 32.81 507 ARG B N 1
ATOM 7476 C CA . ARG B 1 347 ? -26.959 8.843 17.315 1.00 35.61 507 ARG B CA 1
ATOM 7477 C C . ARG B 1 347 ? -26.605 9.717 18.520 1.00 34.50 507 ARG B C 1
ATOM 7478 O O . ARG B 1 347 ? -26.574 9.241 19.658 1.00 36.11 507 ARG B O 1
ATOM 7486 N N . THR B 1 348 ? -26.354 10.997 18.265 1.00 31.60 508 THR B N 1
ATOM 7487 C CA . THR B 1 348 ? -25.949 11.927 19.311 1.00 30.21 508 THR B CA 1
ATOM 7488 C C . THR B 1 348 ? -26.457 13.331 19.022 1.00 28.25 508 THR B C 1
ATOM 7489 O O . THR B 1 348 ? -26.524 13.758 17.870 1.00 33.55 508 THR B O 1
ATOM 7493 N N . VAL B 1 349 ? -26.794 14.055 20.079 1.00 32.68 509 VAL B N 1
ATOM 7494 C CA . VAL B 1 349 ? -27.253 15.427 19.947 1.00 29.39 509 VAL B CA 1
ATOM 7495 C C . VAL B 1 349 ? -26.403 16.294 20.847 1.00 27.31 509 VAL B C 1
ATOM 7496 O O . VAL B 1 349 ? -26.033 15.879 21.943 1.00 33.38 509 VAL B O 1
ATOM 7500 N N . ALA B 1 350 ? -26.093 17.499 20.391 1.00 20.61 510 ALA B N 1
ATOM 7501 C CA . ALA B 1 350 ? -25.288 18.403 21.192 1.00 28.19 510 ALA B CA 1
ATOM 7502 C C . ALA B 1 350 ? -25.774 19.823 21.003 1.00 33.74 510 ALA B C 1
ATOM 7503 O O . ALA B 1 350 ? -26.187 20.203 19.912 1.00 39.25 510 ALA B O 1
ATOM 7505 N N . GLU B 1 351 ? -25.730 20.602 22.076 1.00 40.98 511 GLU B N 1
ATOM 7506 C CA . GLU B 1 351 ? -26.178 21.983 22.025 1.00 39.42 511 GLU B CA 1
ATOM 7507 C C . GLU B 1 351 ? -25.045 22.902 21.588 1.00 45.69 511 GLU B C 1
ATOM 7508 O O . GLU B 1 351 ? -24.003 22.972 22.241 1.00 42.50 511 GLU B O 1
ATOM 7514 N N . GLY B 1 352 ? -25.251 23.602 20.479 1.00 40.14 512 GLY B N 1
ATOM 7515 C CA . GLY B 1 352 ? -24.282 24.574 20.015 1.00 46.18 512 GLY B CA 1
ATOM 7516 C C . GLY B 1 352 ? -24.459 25.910 20.708 1.00 53.47 512 GLY B C 1
ATOM 7517 O O . GLY B 1 352 ? -25.191 26.017 21.696 1.00 56.65 512 GLY B O 1
ATOM 7518 N N . LYS B 1 353 ? -23.778 26.932 20.199 1.00 54.48 513 LYS B N 1
ATOM 7519 C CA . LYS B 1 353 ? -23.988 28.291 20.682 1.00 59.02 513 LYS B CA 1
ATOM 7520 C C . LYS B 1 353 ? -25.294 28.821 20.102 1.00 57.02 513 LYS B C 1
ATOM 7521 O O . LYS B 1 353 ? -25.632 28.539 18.953 1.00 54.67 513 LYS B O 1
ATOM 7523 N N . GLY B 1 354 ? -26.036 29.575 20.904 1.00 56.85 514 GLY B N 1
ATOM 7524 C CA . GLY B 1 354 ? -27.301 30.127 20.461 1.00 50.50 514 GLY B CA 1
ATOM 7525 C C . GLY B 1 354 ? -28.328 29.057 20.150 1.00 54.37 514 GLY B C 1
ATOM 7526 O O . GLY B 1 354 ? -28.530 28.127 20.934 1.00 60.33 514 GLY B O 1
ATOM 7527 N N . ASP B 1 355 ? -28.973 29.188 18.995 1.00 60.30 515 ASP B N 1
ATOM 7528 C CA . ASP B 1 355 ? -30.036 28.272 18.588 1.00 64.15 515 ASP B CA 1
ATOM 7529 C C . ASP B 1 355 ? -29.510 27.044 17.839 1.00 61.98 515 ASP B C 1
ATOM 7530 O O . ASP B 1 355 ? -30.288 26.222 17.355 1.00 56.61 515 ASP B O 1
ATOM 7535 N N . VAL B 1 356 ? -28.188 26.922 17.764 1.00 52.79 516 VAL B N 1
ATOM 7536 C CA . VAL B 1 356 ? -27.538 25.841 17.029 1.00 54.65 516 VAL B CA 1
ATOM 7537 C C . VAL B 1 356 ? -27.683 24.478 17.707 1.00 53.57 516 VAL B C 1
ATOM 7538 O O . VAL B 1 356 ? -27.630 24.370 18.931 1.00 49.83 516 VAL B O 1
ATOM 7542 N N . ILE B 1 357 ? -27.861 23.439 16.896 1.00 47.75 517 ILE B N 1
ATOM 7543 C CA . ILE B 1 357 ? -27.907 22.066 17.385 1.00 41.15 517 ILE B CA 1
ATOM 7544 C C . ILE B 1 357 ? -26.987 21.198 16.531 1.00 45.70 517 ILE B C 1
ATOM 7545 O O . ILE B 1 357 ? -26.984 21.307 15.306 1.00 41.72 517 ILE B O 1
ATOM 7550 N N . LEU B 1 358 ? -26.195 20.349 17.177 1.00 42.33 518 LEU B N 1
ATOM 7551 C CA . LEU B 1 358 ? -25.300 19.446 16.459 1.00 39.11 518 LEU B CA 1
ATOM 7552 C C . LEU B 1 358 ? -25.830 18.024 16.526 1.00 35.46 518 LEU B C 1
ATOM 7553 O O . LEU B 1 358 ? -26.238 17.554 17.590 1.00 32.49 518 LEU B O 1
ATOM 7558 N N . ILE B 1 359 ? -25.825 17.341 15.386 1.00 33.78 519 ILE B N 1
ATOM 7559 C CA . ILE B 1 359 ? -26.285 15.960 15.333 1.00 34.57 519 ILE B CA 1
ATOM 7560 C C . ILE B 1 359 ? -25.226 15.020 14.756 1.00 36.94 519 ILE B C 1
ATOM 7561 O O . ILE B 1 359 ? -24.644 15.284 13.707 1.00 32.59 519 ILE B O 1
ATOM 7566 N N . GLY B 1 360 ? -24.972 13.925 15.460 1.00 40.99 520 GLY B N 1
ATOM 7567 C CA . GLY B 1 360 ? -24.088 12.893 14.961 1.00 30.66 520 GLY B CA 1
ATOM 7568 C C . GLY B 1 360 ? -24.930 11.725 14.502 1.00 35.86 520 GLY B C 1
ATOM 7569 O O . GLY B 1 360 ? -25.789 11.252 15.250 1.00 37.38 520 GLY B O 1
ATOM 7570 N N . THR B 1 361 ? -24.697 11.265 13.275 1.00 34.87 521 THR B N 1
ATOM 7571 C CA . THR B 1 361 ? -25.514 10.206 12.692 1.00 33.87 521 THR B CA 1
ATOM 7572 C C . THR B 1 361 ? -24.775 8.881 12.576 1.00 37.54 521 THR B C 1
ATOM 7573 O O . THR B 1 361 ? -23.564 8.804 12.774 1.00 44.11 521 THR B O 1
ATOM 7577 N N . THR B 1 362 ? -25.525 7.839 12.247 1.00 41.61 522 THR B N 1
ATOM 7578 C CA . THR B 1 362 ? -24.984 6.494 12.163 1.00 42.42 522 THR B CA 1
ATOM 7579 C C . THR B 1 362 ? -24.243 6.316 10.842 1.00 46.32 522 THR B C 1
ATOM 7580 O O . THR B 1 362 ? -23.478 5.366 10.665 1.00 43.87 522 THR B O 1
ATOM 7584 N N . ARG B 1 363 ? -24.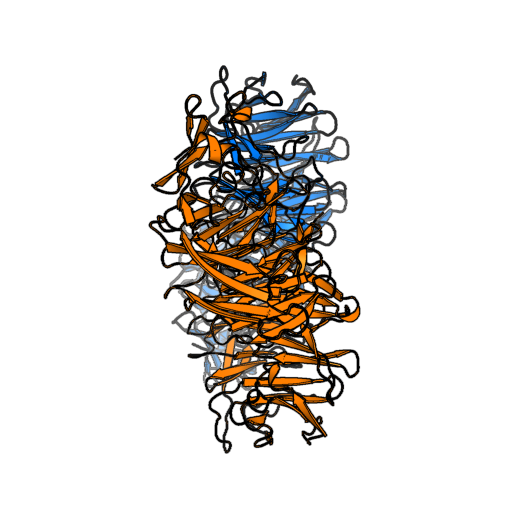474 7.243 9.918 1.00 41.44 523 ARG B N 1
ATOM 7585 C CA . ARG B 1 363 ? -23.778 7.241 8.640 1.00 47.52 523 ARG B CA 1
ATOM 7586 C C . ARG B 1 363 ? -22.512 8.081 8.743 1.00 45.98 523 ARG B C 1
ATOM 7587 O O . ARG B 1 363 ? -21.905 8.424 7.734 1.00 42.04 523 ARG B O 1
ATOM 7595 N N . ASN B 1 364 ? -22.128 8.414 9.971 1.00 42.73 524 ASN B N 1
ATOM 7596 C CA . ASN B 1 364 ? -20.884 9.136 10.228 1.00 37.40 524 ASN B CA 1
ATOM 7597 C C . ASN B 1 364 ? -20.869 10.585 9.740 1.00 37.17 524 ASN B C 1
ATOM 7598 O O . ASN B 1 364 ? -19.823 11.104 9.353 1.00 41.36 524 ASN B O 1
ATOM 7603 N N . PHE B 1 365 ? -22.027 11.235 9.754 1.00 33.39 525 PHE B N 1
ATOM 7604 C CA . PHE B 1 365 ? -22.083 12.669 9.500 1.00 27.26 525 PHE B CA 1
ATOM 7605 C C . PHE B 1 365 ? -22.091 13.414 10.830 1.00 34.01 525 PHE B C 1
ATOM 7606 O O . PHE B 1 365 ? -22.496 12.872 11.858 1.00 30.68 525 PHE B O 1
ATOM 7614 N N . VAL B 1 366 ? -21.632 14.656 10.810 1.00 32.22 526 VAL B N 1
ATOM 7615 C CA . VAL B 1 366 ? -21.877 15.564 11.916 1.00 29.56 526 VAL B CA 1
ATOM 7616 C C . VAL B 1 366 ? -22.582 16.776 11.344 1.00 35.81 526 VAL B C 1
ATOM 7617 O O . VAL B 1 366 ? -22.008 17.517 10.541 1.00 36.26 526 VAL B O 1
ATOM 7621 N N . LEU B 1 367 ? -23.835 16.966 11.747 1.00 35.30 527 LEU B N 1
ATOM 7622 C CA . LEU B 1 367 ? -24.670 18.006 11.164 1.00 31.13 527 LEU B CA 1
ATOM 7623 C C . LEU B 1 367 ? -24.811 19.200 12.091 1.00 34.24 527 LEU B C 1
ATOM 7624 O O . LEU B 1 367 ? -24.817 19.060 13.312 1.00 41.17 527 LEU B O 1
ATOM 7629 N N . GLN B 1 368 ? -24.903 20.381 11.495 1.00 41.85 528 GLN B N 1
ATOM 7630 C CA . GLN B 1 368 ? -25.176 21.594 12.244 1.00 42.22 528 GLN B CA 1
ATOM 7631 C C . GLN B 1 368 ? -26.439 22.230 11.691 1.00 45.81 528 GLN B C 1
ATOM 7632 O O . GLN B 1 368 ? -26.567 22.432 10.486 1.00 48.50 528 GLN B O 1
ATOM 7638 N N . GLY B 1 369 ? -27.378 22.526 12.580 1.00 44.59 529 GLY B N 1
ATOM 7639 C CA . GLY B 1 369 ? -28.629 23.139 12.189 1.00 53.13 529 GLY B CA 1
ATOM 7640 C C . GLY B 1 369 ? -29.369 23.730 13.373 1.00 52.45 529 GLY B C 1
ATOM 7641 O O . GLY B 1 369 ? -28.762 24.271 14.297 1.00 51.92 529 GLY B O 1
ATOM 7642 N N . THR B 1 370 ? -30.691 23.618 13.340 1.00 50.49 530 THR B N 1
ATOM 7643 C CA . THR B 1 370 ? -31.543 24.195 14.368 1.00 47.24 530 THR B CA 1
ATOM 7644 C C . THR B 1 370 ? -32.664 23.224 14.698 1.00 53.54 530 THR B C 1
ATOM 7645 O O . THR B 1 370 ? -32.892 22.262 13.965 1.00 53.74 530 THR B O 1
ATOM 7649 N N . LEU B 1 371 ? -33.343 23.462 15.815 1.00 57.05 531 LEU B N 1
ATOM 7650 C CA . LEU B 1 371 ? -34.473 22.637 16.220 1.00 53.61 531 LEU B CA 1
ATOM 7651 C C . LEU B 1 371 ? -35.626 22.758 15.229 1.00 53.37 531 LEU B C 1
ATOM 7652 O O . LEU B 1 371 ? -36.696 22.195 15.447 1.00 55.32 531 LEU B O 1
ATOM 7657 N N . SER B 1 372 ? -35.390 23.482 14.136 1.00 60.36 532 SER B N 1
ATOM 7658 C CA . SER B 1 372 ? -36.423 23.781 13.145 1.00 60.14 532 SER B CA 1
ATOM 7659 C C . SER B 1 372 ? -36.620 22.715 12.055 1.00 73.68 532 SER B C 1
ATOM 7660 O O . SER B 1 372 ? -37.743 22.252 11.854 1.00 90.11 532 SER B O 1
ATOM 7663 N N . GLY B 1 373 ? -35.568 22.331 11.331 1.00 67.78 533 GLY B N 1
ATOM 7664 C CA . GLY B 1 373 ? -34.237 22.904 11.424 1.00 59.42 533 GLY B CA 1
ATOM 7665 C C . GLY B 1 373 ? -33.515 22.646 10.112 1.00 65.53 533 GLY B C 1
ATOM 7666 O O . GLY B 1 373 ? -33.812 21.671 9.419 1.00 65.06 533 GLY B O 1
ATOM 7667 N N . ASP B 1 374 ? -32.576 23.517 9.756 1.00 62.03 534 ASP B N 1
ATOM 7668 C CA . ASP B 1 374 ? -31.882 23.389 8.477 1.00 58.08 534 ASP B CA 1
ATOM 7669 C C . ASP B 1 374 ? -30.501 22.756 8.618 1.00 55.37 534 ASP B C 1
ATOM 7670 O O . ASP B 1 374 ? -29.487 23.452 8.649 1.00 52.28 534 ASP B O 1
ATOM 7675 N N . PHE B 1 375 ? -30.476 21.430 8.684 1.00 52.19 535 PHE B N 1
ATOM 7676 C CA . PHE B 1 375 ? -29.246 20.689 8.937 1.00 47.09 535 PHE B CA 1
ATOM 7677 C C . PHE B 1 375 ? -28.430 20.419 7.679 1.00 52.70 535 PHE B C 1
ATOM 7678 O O . PHE B 1 375 ? -28.946 19.882 6.698 1.00 51.14 535 PHE B O 1
ATOM 7686 N N . THR B 1 376 ? -27.153 20.791 7.725 1.00 48.05 536 THR B N 1
ATOM 7687 C CA . THR B 1 376 ? -26.192 20.409 6.694 1.00 55.42 536 THR B CA 1
ATOM 7688 C C . THR B 1 376 ? -24.914 19.884 7.342 1.00 46.11 536 THR B C 1
ATOM 7689 O O . THR B 1 376 ? -24.584 20.259 8.465 1.00 37.89 536 THR B O 1
ATOM 7693 N N . PRO B 1 377 ? -24.185 19.013 6.632 1.00 54.94 537 PRO B N 1
ATOM 7694 C CA . PRO B 1 377 ? -22.977 18.404 7.200 1.00 48.57 537 PRO B CA 1
ATOM 7695 C C . PRO B 1 377 ? -21.874 19.425 7.447 1.00 40.21 537 PRO B C 1
ATOM 7696 O O . PRO B 1 377 ? -21.710 20.359 6.660 1.00 31.88 537 PRO B O 1
ATOM 7700 N N . ILE B 1 378 ? -21.142 19.248 8.544 1.00 35.96 538 ILE B N 1
ATOM 7701 C CA . ILE B 1 378 ? -19.949 20.040 8.810 1.00 33.31 538 ILE B CA 1
ATOM 7702 C C . ILE B 1 378 ? -18.749 19.108 8.740 1.00 42.25 538 ILE B C 1
ATOM 7703 O O . ILE B 1 378 ? -17.595 19.549 8.687 1.00 41.54 538 ILE B O 1
ATOM 7708 N N . THR B 1 379 ? -19.039 17.810 8.757 1.00 32.82 539 THR B N 1
ATOM 7709 C CA . THR B 1 379 ? -18.053 16.796 8.419 1.00 36.06 539 THR B CA 1
ATOM 7710 C C . THR B 1 379 ? -18.730 15.467 8.122 1.00 35.58 539 THR B C 1
ATOM 7711 O O . THR B 1 379 ? -19.829 15.194 8.597 1.00 37.88 539 THR B O 1
ATOM 7715 N N . GLN B 1 380 ? -18.069 14.656 7.309 1.00 39.93 540 GLN B N 1
ATOM 7716 C CA . GLN B 1 380 ? -18.568 13.342 6.949 1.00 40.08 540 GLN B CA 1
ATOM 7717 C C . GLN B 1 380 ? -17.380 12.487 6.563 1.00 42.28 540 GLN B C 1
ATOM 7718 O O . GLN B 1 380 ? -16.267 12.990 6.428 1.00 41.87 540 GLN B O 1
ATOM 7724 N N . GLY B 1 381 ? -17.610 11.194 6.393 1.00 38.95 541 GLY B N 1
ATOM 7725 C CA . GLY B 1 381 ? -16.528 10.291 6.062 1.00 43.32 541 GLY B CA 1
ATOM 7726 C C . GLY B 1 381 ? -17.047 8.921 5.702 1.00 45.19 541 GLY B C 1
ATOM 7727 O O . GLY B 1 381 ? -18.255 8.708 5.616 1.00 47.25 541 GLY B O 1
ATOM 7728 N N . HIS B 1 382 ? -16.131 7.985 5.497 1.00 41.74 542 HIS B N 1
ATOM 7729 C CA . HIS B 1 382 ? -16.518 6.640 5.104 1.00 43.17 542 HIS B CA 1
ATOM 7730 C C . HIS B 1 382 ? -16.999 5.789 6.272 1.00 39.10 542 HIS B C 1
ATOM 7731 O O . HIS B 1 382 ? -16.611 5.995 7.418 1.00 29.13 542 HIS B O 1
ATOM 7738 N N . THR B 1 383 ? -17.837 4.817 5.940 1.00 45.90 543 THR B N 1
ATOM 7739 C CA . THR B 1 383 ? -18.526 3.978 6.904 1.00 37.22 543 THR B CA 1
ATOM 7740 C C . THR B 1 383 ? -17.861 2.613 7.049 1.00 43.78 543 THR B C 1
ATOM 7741 O O . THR B 1 383 ? -18.120 1.885 8.011 1.00 44.66 543 THR B O 1
ATOM 7745 N N . ASP B 1 384 ? -16.997 2.277 6.093 1.00 42.23 544 ASP B N 1
ATOM 7746 C CA . ASP B 1 384 ? -16.398 0.947 6.014 1.00 37.08 544 ASP B CA 1
ATOM 7747 C C . ASP B 1 384 ? -14.934 1.032 5.542 1.00 47.27 544 ASP B C 1
ATOM 7748 O O . ASP B 1 384 ? -14.394 2.127 5.374 1.00 37.79 544 ASP B O 1
ATOM 7753 N N . GLU B 1 385 ? -14.304 -0.122 5.323 1.00 41.34 545 GLU B N 1
ATOM 7754 C CA . GLU B 1 385 ? -12.889 -0.197 4.959 1.00 42.14 545 GLU B CA 1
ATOM 7755 C C . GLU B 1 385 ? -12.550 0.562 3.669 1.00 39.76 545 GLU B C 1
ATOM 7756 O O . GLU B 1 385 ? -13.174 0.354 2.630 1.00 40.12 545 GLU B O 1
ATOM 7762 N N . LEU B 1 386 ? -11.545 1.429 3.742 1.00 32.79 546 LEU B N 1
ATOM 7763 C CA . LEU B 1 386 ? -11.264 2.378 2.667 1.00 37.18 546 LEU B CA 1
ATOM 7764 C C . LEU B 1 386 ? -9.867 2.213 2.063 1.00 32.80 546 LEU B C 1
ATOM 7765 O O . LEU B 1 386 ? -8.863 2.391 2.750 1.00 30.86 546 LEU B O 1
ATOM 7770 N N . TRP B 1 387 ? -9.810 1.886 0.775 1.00 31.28 547 TRP B N 1
ATOM 7771 C CA . TRP B 1 387 ? -8.532 1.747 0.072 1.00 37.18 547 TRP B CA 1
ATOM 7772 C C . TRP B 1 387 ? -8.377 2.762 -1.058 1.00 28.61 547 TRP B C 1
ATOM 7773 O O . TRP B 1 387 ? -7.266 3.158 -1.402 1.00 32.50 547 TRP B O 1
ATOM 7784 N N . GLY B 1 388 ? -9.501 3.174 -1.630 1.00 31.46 548 GLY B N 1
ATOM 7785 C CA . GLY B 1 388 ? -9.500 4.041 -2.791 1.00 28.03 548 GLY B CA 1
ATOM 7786 C C . GLY B 1 388 ? -9.038 5.455 -2.499 1.00 38.14 548 GLY B C 1
ATOM 7787 O O . GLY B 1 388 ? -9.587 6.144 -1.637 1.00 34.42 548 GLY B O 1
ATOM 7788 N N . LEU B 1 389 ? -8.019 5.885 -3.234 1.00 34.08 549 LEU B N 1
ATOM 7789 C CA . LEU B 1 389 ? -7.517 7.245 -3.149 1.00 27.40 549 LEU B CA 1
ATOM 7790 C C . LEU B 1 389 ? -6.987 7.665 -4.512 1.00 36.36 549 LEU B C 1
ATOM 7791 O O . LEU B 1 389 ? -6.248 6.920 -5.151 1.00 32.64 549 LEU B O 1
ATOM 7796 N N . ALA B 1 390 ? -7.369 8.855 -4.960 1.00 35.87 550 ALA B N 1
ATOM 7797 C CA . ALA B 1 390 ? -6.875 9.381 -6.225 1.00 35.87 550 ALA B CA 1
ATOM 7798 C C . ALA B 1 390 ? -6.768 10.896 -6.168 1.00 39.62 550 ALA B C 1
ATOM 7799 O O . ALA B 1 390 ? -7.608 11.563 -5.562 1.00 34.59 550 ALA B O 1
ATOM 7801 N N . ILE B 1 391 ? -5.730 11.429 -6.807 1.00 43.20 551 ILE B N 1
ATOM 7802 C CA . ILE B 1 391 ? -5.460 12.861 -6.799 1.00 35.78 551 ILE B CA 1
ATOM 7803 C C . ILE B 1 391 ? -5.754 13.490 -8.154 1.00 45.95 551 ILE B C 1
ATOM 7804 O O . ILE B 1 391 ? -5.403 12.934 -9.196 1.00 45.82 551 ILE B O 1
ATOM 7809 N N . HIS B 1 392 ? -6.392 14.657 -8.137 1.00 49.59 552 HIS B N 1
ATOM 7810 C CA . HIS B 1 392 ? -6.624 15.413 -9.362 1.00 45.04 552 HIS B CA 1
ATOM 7811 C C . HIS B 1 392 ? -5.295 15.937 -9.893 1.00 45.87 552 HIS B C 1
ATOM 7812 O O . HIS B 1 392 ? -4.393 16.261 -9.120 1.00 47.82 552 HIS B O 1
ATOM 7819 N N . ALA B 1 393 ? -5.178 16.019 -11.215 1.00 47.49 553 ALA B N 1
ATOM 7820 C CA . ALA B 1 393 ? -3.931 16.431 -11.853 1.00 45.06 553 ALA B CA 1
ATOM 7821 C C . ALA B 1 393 ? -3.707 17.944 -11.838 1.00 43.87 553 ALA B C 1
ATOM 7822 O O . ALA B 1 393 ? -2.564 18.398 -11.864 1.00 46.34 553 ALA B O 1
ATOM 7824 N N . SER B 1 394 ? -4.789 18.718 -11.786 1.00 46.94 554 SER B N 1
ATOM 7825 C CA . SER B 1 394 ? -4.683 20.172 -11.892 1.00 45.12 554 SER B CA 1
ATOM 7826 C C . SER B 1 394 ? -5.452 20.961 -10.827 1.00 57.48 554 SER B C 1
ATOM 7827 O O . SER B 1 394 ? -5.351 22.187 -10.774 1.00 63.55 554 SER B O 1
ATOM 7830 N N . LYS B 1 395 ? -6.222 20.271 -9.990 1.00 58.08 555 LYS B N 1
ATOM 7831 C CA . LYS B 1 395 ? -6.975 20.939 -8.927 1.00 52.66 555 LYS B CA 1
ATOM 7832 C C . LYS B 1 395 ? -6.681 20.353 -7.550 1.00 54.45 555 LYS B C 1
ATOM 7833 O O . LYS B 1 395 ? -6.214 19.219 -7.434 1.00 59.09 555 LYS B O 1
ATOM 7839 N N . SER B 1 396 ? -6.965 21.129 -6.507 1.00 49.80 556 SER B N 1
ATOM 7840 C CA . SER B 1 396 ? -6.842 20.639 -5.139 1.00 43.37 556 SER B CA 1
ATOM 7841 C C . SER B 1 396 ? -8.064 19.812 -4.767 1.00 51.17 556 SER B C 1
ATOM 7842 O O . SER B 1 396 ? -8.816 20.147 -3.848 1.00 46.63 556 SER B O 1
ATOM 7845 N N . GLN B 1 397 ? -8.255 18.731 -5.511 1.00 49.28 557 GLN B N 1
ATOM 7846 C CA . GLN B 1 397 ? -9.326 17.789 -5.249 1.00 44.14 557 GLN B CA 1
ATOM 7847 C C . GLN B 1 397 ? -8.752 16.384 -5.241 1.00 43.41 557 GLN B C 1
ATOM 7848 O O . GLN B 1 397 ? -7.728 16.111 -5.872 1.00 40.25 557 GLN B O 1
ATOM 7854 N N . PHE B 1 398 ? -9.412 15.499 -4.508 1.00 36.99 558 PHE B N 1
ATOM 7855 C CA . PHE B 1 398 ? -9.055 14.095 -4.499 1.00 36.02 558 PHE B CA 1
ATOM 7856 C C . PHE B 1 398 ? -10.328 13.279 -4.350 1.00 40.31 558 PHE B C 1
ATOM 7857 O O . PHE B 1 398 ? -11.367 13.805 -3.958 1.00 39.31 558 PHE B O 1
ATOM 7865 N N . LEU B 1 399 ? -10.245 11.998 -4.684 1.00 41.56 559 LEU B N 1
ATOM 7866 C CA . LEU B 1 399 ? -11.405 11.124 -4.681 1.00 31.60 559 LEU B CA 1
ATOM 7867 C C . LEU B 1 399 ? -11.100 9.936 -3.789 1.00 35.90 559 LEU B C 1
ATOM 7868 O O . LEU B 1 399 ? -10.055 9.302 -3.923 1.00 38.44 559 LEU B O 1
ATOM 7873 N N . THR B 1 400 ? -12.000 9.652 -2.857 1.00 42.26 560 THR B N 1
ATOM 7874 C CA . THR B 1 400 ? -11.896 8.438 -2.060 1.00 39.43 560 THR B CA 1
ATOM 7875 C C . THR B 1 400 ? -13.038 7.500 -2.422 1.00 39.36 560 THR B C 1
ATOM 7876 O O . THR B 1 400 ? -14.127 7.938 -2.791 1.00 39.93 560 THR B O 1
ATOM 7880 N N . CYS B 1 401 ? -12.775 6.205 -2.339 1.00 32.37 561 CYS B N 1
ATOM 7881 C CA . CYS B 1 401 ? -13.802 5.207 -2.581 1.00 36.30 561 CYS B CA 1
ATOM 7882 C C . CYS B 1 401 ? -13.507 4.023 -1.679 1.00 36.47 561 CYS B C 1
ATOM 7883 O O . CYS B 1 401 ? -12.353 3.621 -1.542 1.00 35.57 561 CYS B O 1
ATOM 7886 N N . GLY B 1 402 ? -14.539 3.480 -1.042 1.00 37.69 562 GLY B N 1
ATOM 7887 C CA . GLY B 1 402 ? -14.330 2.427 -0.064 1.00 32.68 562 GLY B CA 1
ATOM 7888 C C . GLY B 1 402 ? -15.364 1.327 -0.130 1.00 38.38 562 GLY B C 1
ATOM 7889 O O . GLY B 1 402 ? -16.281 1.377 -0.952 1.00 35.73 562 GLY B O 1
ATOM 7890 N N . HIS B 1 403 ? -15.214 0.335 0.746 1.00 41.63 563 HIS B N 1
ATOM 7891 C CA . HIS B 1 403 ? -16.124 -0.805 0.795 1.00 38.43 563 HIS B CA 1
ATOM 7892 C C . HIS B 1 403 ? -17.552 -0.390 1.132 1.00 37.05 563 HIS B C 1
ATOM 7893 O O . HIS B 1 403 ? -18.491 -1.145 0.892 1.00 38.11 563 HIS B O 1
ATOM 7900 N N . ASP B 1 404 ? -17.716 0.807 1.687 1.00 37.01 564 ASP B N 1
ATOM 7901 C CA . ASP B 1 404 ? -19.046 1.299 2.030 1.00 36.95 564 ASP B CA 1
ATOM 7902 C C . ASP B 1 404 ? -19.791 1.693 0.762 1.00 46.12 564 ASP B C 1
ATOM 7903 O O . ASP B 1 404 ? -20.886 2.260 0.814 1.00 39.04 564 ASP B O 1
ATOM 7908 N N . LYS B 1 405 ? -19.174 1.379 -0.376 1.00 39.46 565 LYS B N 1
ATOM 7909 C CA . LYS B 1 405 ? -19.779 1.591 -1.686 1.00 41.84 565 LYS B CA 1
ATOM 7910 C C . LYS B 1 405 ? -19.959 3.069 -2.008 1.00 42.28 565 LYS B C 1
ATOM 7911 O O . LYS B 1 405 ? -20.793 3.437 -2.834 1.00 49.66 565 LYS B O 1
ATOM 7917 N N . HIS B 1 406 ? -19.169 3.914 -1.353 1.00 38.50 566 HIS B N 1
ATOM 7918 C CA . HIS B 1 406 ? -19.203 5.348 -1.614 1.00 40.73 566 HIS B CA 1
ATOM 7919 C C . HIS B 1 406 ? -17.932 5.807 -2.315 1.00 44.76 566 HIS B C 1
ATOM 7920 O O . HIS B 1 406 ? -16.824 5.403 -1.948 1.00 38.45 566 HIS B O 1
ATOM 7927 N N . ALA B 1 407 ? -18.108 6.644 -3.333 1.00 43.60 567 ALA B N 1
ATOM 7928 C CA . ALA B 1 407 ? -16.998 7.295 -4.013 1.00 44.24 567 ALA B CA 1
ATOM 7929 C C . ALA B 1 407 ? -17.187 8.795 -3.868 1.00 43.21 567 ALA B C 1
ATOM 7930 O O . ALA B 1 407 ? -18.130 9.363 -4.418 1.00 45.76 567 ALA B O 1
ATOM 7932 N N . THR B 1 408 ? -16.298 9.433 -3.117 1.00 39.17 568 THR B N 1
ATOM 7933 C CA . THR B 1 408 ? -16.463 10.843 -2.791 1.00 41.72 568 THR B CA 1
ATOM 7934 C C . THR B 1 408 ? -15.382 11.714 -3.425 1.00 45.50 568 THR B C 1
ATOM 7935 O O . THR B 1 408 ? -14.189 11.450 -3.277 1.00 46.97 568 THR B O 1
ATOM 7939 N N . LEU B 1 409 ? -15.815 12.748 -4.141 1.00 41.52 569 LEU B N 1
ATOM 7940 C CA . LEU B 1 409 ? -14.908 13.734 -4.711 1.00 40.21 569 LEU B CA 1
ATOM 7941 C C . LEU B 1 409 ? -14.757 14.898 -3.735 1.00 48.05 569 LEU B C 1
ATOM 7942 O O . LEU B 1 409 ? -15.728 15.589 -3.420 1.00 41.19 569 LEU B O 1
ATOM 7947 N N . TRP B 1 410 ? -13.535 15.110 -3.258 1.00 46.47 570 TRP B N 1
ATOM 7948 C CA . TRP B 1 410 ? -13.286 16.070 -2.190 1.00 43.95 570 TRP B CA 1
ATOM 7949 C C . TRP B 1 410 ? -12.661 17.376 -2.670 1.00 45.39 570 TRP B C 1
ATOM 7950 O O . TRP B 1 410 ? -11.833 17.386 -3.576 1.00 41.72 570 TRP B O 1
ATOM 7961 N N . ASP B 1 411 ? -13.070 18.475 -2.043 1.00 46.57 571 ASP B N 1
ATOM 7962 C CA . ASP B 1 411 ? -12.390 19.756 -2.181 1.00 38.37 571 ASP B CA 1
ATOM 7963 C C . ASP B 1 411 ? -11.422 19.895 -1.007 1.00 39.41 571 ASP B C 1
ATOM 7964 O O . ASP B 1 411 ? -11.841 20.139 0.119 1.00 45.81 571 ASP B O 1
ATOM 7969 N N . ALA B 1 412 ? -10.130 19.733 -1.270 1.00 37.60 572 ALA B N 1
ATOM 7970 C CA . ALA B 1 412 ? -9.128 19.711 -0.207 1.00 38.77 572 ALA B CA 1
ATOM 7971 C C . ALA B 1 412 ? -8.822 21.089 0.386 1.00 47.10 572 ALA B C 1
ATOM 7972 O O . ALA B 1 412 ? -8.073 21.197 1.363 1.00 45.09 572 ALA B O 1
ATOM 7974 N N . VAL B 1 413 ? -9.385 22.142 -0.201 1.00 40.76 573 VAL B N 1
ATOM 7975 C CA . VAL B 1 413 ? -9.166 23.489 0.321 1.00 41.63 573 VAL B CA 1
ATOM 7976 C C . VAL B 1 413 ? -10.364 23.944 1.160 1.00 43.07 573 VAL B C 1
ATOM 7977 O O . VAL B 1 413 ? -10.204 24.689 2.127 1.00 38.40 573 VAL B O 1
ATOM 7981 N N . GLY B 1 414 ? -11.552 23.467 0.795 1.00 38.32 574 GLY B N 1
ATOM 7982 C CA . GLY B 1 414 ? -12.764 23.733 1.549 1.00 45.39 574 GLY B CA 1
ATOM 7983 C C . GLY B 1 414 ? -13.093 22.615 2.525 1.00 50.72 574 GLY B C 1
ATOM 7984 O O . GLY B 1 414 ? -13.992 22.743 3.358 1.00 48.25 574 GLY B O 1
ATOM 7985 N N . HIS B 1 415 ? -12.358 21.512 2.415 1.00 48.73 575 HIS B N 1
ATOM 7986 C CA . HIS B 1 415 ? -12.511 20.370 3.313 1.00 40.86 575 HIS B CA 1
ATOM 7987 C C . HIS B 1 415 ? -13.923 19.802 3.320 1.00 43.73 575 HIS B C 1
ATOM 7988 O O . HIS B 1 415 ? -14.426 19.378 4.358 1.00 51.99 575 HIS B O 1
ATOM 7995 N N . ARG B 1 416 ? -14.559 19.790 2.157 1.00 39.84 576 ARG B N 1
ATOM 7996 C CA . ARG B 1 416 ? -15.894 19.226 2.038 1.00 46.46 576 ARG B CA 1
ATOM 7997 C C . ARG B 1 416 ? -16.026 18.566 0.677 1.00 44.91 576 ARG B C 1
ATOM 7998 O O . ARG B 1 416 ? -15.234 18.832 -0.219 1.00 48.23 576 ARG B O 1
ATOM 8006 N N . PRO B 1 417 ? -17.026 17.694 0.515 1.00 43.90 577 PRO B N 1
ATOM 8007 C CA . PRO B 1 417 ? -17.189 16.985 -0.756 1.00 46.94 577 PRO B CA 1
ATOM 8008 C C . PRO B 1 417 ? -17.669 17.904 -1.876 1.00 46.94 577 PRO B C 1
ATOM 8009 O O . PRO B 1 417 ? -18.354 18.890 -1.613 1.00 48.26 577 PRO B O 1
ATOM 8013 N N . VAL B 1 418 ? -17.295 17.581 -3.110 1.00 49.60 578 VAL B N 1
ATOM 8014 C CA . VAL B 1 418 ? -17.851 18.237 -4.285 1.00 46.78 578 VAL B CA 1
ATOM 8015 C C . VAL B 1 418 ? -19.131 17.508 -4.671 1.00 49.06 578 VAL B C 1
ATOM 8016 O O . VAL B 1 418 ? -20.143 18.125 -5.004 1.00 43.69 578 VAL B O 1
ATOM 8020 N N . TRP B 1 419 ? -19.059 16.181 -4.636 1.00 45.18 579 TRP B N 1
ATOM 8021 C CA . TRP B 1 419 ? -20.232 15.325 -4.747 1.00 38.82 579 TRP B CA 1
ATOM 8022 C C . TRP B 1 419 ? -19.937 13.954 -4.151 1.00 42.37 579 TRP B C 1
ATOM 8023 O O . TRP B 1 419 ? -18.817 13.681 -3.723 1.00 41.27 579 TRP B O 1
ATOM 8034 N N . ASP B 1 420 ? -20.950 13.100 -4.109 1.00 43.83 580 ASP B N 1
ATOM 8035 C CA . ASP B 1 420 ? -20.790 11.763 -3.565 1.00 46.90 580 ASP B CA 1
ATOM 8036 C C . ASP B 1 420 ? -21.601 10.778 -4.397 1.00 53.92 580 ASP B C 1
ATOM 8037 O O . ASP B 1 420 ? -22.786 10.993 -4.645 1.00 59.18 580 ASP B O 1
ATOM 8042 N N . LYS B 1 421 ? -20.959 9.703 -4.837 1.00 52.23 581 LYS B N 1
ATOM 8043 C CA . LYS B 1 421 ? -21.622 8.724 -5.688 1.00 57.52 581 LYS B CA 1
ATOM 8044 C C . LYS B 1 421 ? -21.753 7.386 -4.977 1.00 53.50 581 LYS B C 1
ATOM 8045 O O . LYS B 1 421 ? -20.804 6.905 -4.363 1.00 52.09 581 LYS B O 1
ATOM 8051 N N . ILE B 1 422 ? -22.937 6.792 -5.061 1.00 62.53 582 ILE B N 1
ATOM 8052 C CA . ILE B 1 422 ? -23.172 5.476 -4.484 1.00 60.19 582 ILE B CA 1
ATOM 8053 C C . ILE B 1 422 ? -23.020 4.387 -5.544 1.00 64.29 582 ILE B C 1
ATOM 8054 O O . ILE B 1 422 ? -23.837 4.266 -6.453 1.00 68.82 582 ILE B O 1
ATOM 8059 N N . ILE B 1 423 ? -21.957 3.602 -5.417 1.00 62.54 583 ILE B N 1
ATOM 8060 C CA . ILE B 1 423 ? -21.631 2.575 -6.394 1.00 57.39 583 ILE B CA 1
ATOM 8061 C C . ILE B 1 423 ? -22.382 1.290 -6.084 1.00 62.33 583 ILE B C 1
ATOM 8062 O O . ILE B 1 423 ? -22.652 0.983 -4.924 1.00 62.38 583 ILE B O 1
ATOM 8067 N N . GLU B 1 424 ? -22.712 0.536 -7.125 1.00 61.61 584 GLU B N 1
ATOM 8068 C CA . GLU B 1 424 ? -23.448 -0.705 -6.952 1.00 64.56 584 GLU B CA 1
ATOM 8069 C C . GLU B 1 424 ? -22.651 -1.714 -6.124 1.00 69.25 584 GLU B C 1
ATOM 8070 O O . GLU B 1 424 ? -23.228 -2.570 -5.450 1.00 71.69 584 GLU B O 1
ATOM 8072 N N . ASP B 1 425 ? -21.327 -1.605 -6.169 1.00 62.11 585 ASP B N 1
ATOM 8073 C CA . ASP B 1 425 ? -20.461 -2.537 -5.450 1.00 66.39 585 ASP B CA 1
ATOM 8074 C C . ASP B 1 425 ? -19.359 -1.820 -4.676 1.00 55.80 585 ASP B C 1
ATOM 8075 O O . ASP B 1 425 ? -18.995 -0.693 -5.011 1.00 60.71 585 ASP B O 1
ATOM 8080 N N . PRO B 1 426 ? -18.822 -2.478 -3.636 1.00 42.59 586 PRO B N 1
ATOM 8081 C CA . PRO B 1 426 ? -17.733 -1.939 -2.810 1.00 43.75 586 PRO B CA 1
ATOM 8082 C C . PRO B 1 426 ? -16.488 -1.544 -3.612 1.00 52.55 586 PRO B C 1
ATOM 8083 O O . PRO B 1 426 ? -15.850 -2.393 -4.240 1.00 49.50 586 PRO B O 1
ATOM 8087 N N . ALA B 1 427 ? -16.151 -0.257 -3.568 1.00 45.96 587 ALA B N 1
ATOM 8088 C CA . ALA B 1 427 ? -15.010 0.292 -4.294 1.00 34.26 587 ALA B CA 1
ATOM 8089 C C . ALA B 1 427 ? -13.687 -0.037 -3.612 1.00 37.95 587 ALA B C 1
ATOM 8090 O O . ALA B 1 427 ? -13.637 -0.226 -2.398 1.00 46.69 587 ALA B O 1
ATOM 8092 N N . GLN B 1 428 ? -12.614 -0.090 -4.397 1.00 40.74 588 GLN B N 1
ATOM 8093 C CA . GLN B 1 428 ? -11.309 -0.488 -3.881 1.00 33.78 588 GLN B CA 1
ATOM 8094 C C . GLN B 1 428 ? -10.196 0.451 -4.336 1.00 38.87 588 GLN B C 1
ATOM 8095 O O . GLN B 1 428 ? -9.205 0.629 -3.630 1.00 41.46 588 GLN B O 1
ATOM 8101 N N . SER B 1 429 ? -10.356 1.049 -5.513 1.00 37.42 589 SER B N 1
ATOM 8102 C CA . SER B 1 429 ? -9.328 1.939 -6.054 1.00 36.48 589 SER B CA 1
ATOM 8103 C C . SER B 1 429 ? -9.889 2.896 -7.101 1.00 34.06 589 SER B C 1
ATOM 8104 O O . SER B 1 429 ? -11.019 2.738 -7.564 1.00 37.58 589 SER B O 1
ATOM 8107 N N . SER B 1 430 ? -9.095 3.892 -7.472 1.00 33.19 590 SER B N 1
ATOM 8108 C CA . SER B 1 430 ? -9.521 4.840 -8.495 1.00 37.95 590 SER B CA 1
ATOM 8109 C C . SER B 1 430 ? -8.360 5.615 -9.112 1.00 33.44 590 SER B C 1
ATOM 8110 O O . SER B 1 430 ? -7.212 5.512 -8.671 1.00 28.49 590 SER B O 1
ATOM 8113 N N . GLY B 1 431 ? -8.679 6.395 -10.137 1.00 35.28 591 GLY B N 1
ATOM 8114 C CA . GLY B 1 431 ? -7.689 7.185 -10.840 1.00 32.53 591 GLY B CA 1
ATOM 8115 C C . GLY B 1 431 ? -8.354 8.244 -11.691 1.00 35.40 591 GLY B C 1
ATOM 8116 O O . GLY B 1 431 ? -9.357 7.982 -12.355 1.00 37.65 591 GLY B O 1
ATOM 8117 N N . PHE B 1 432 ? -7.804 9.451 -11.649 1.00 33.61 592 PHE B N 1
ATOM 8118 C CA . PHE B 1 432 ? -8.260 10.539 -12.503 1.00 43.35 592 PHE B CA 1
ATOM 8119 C C . PHE B 1 432 ? -7.583 10.473 -13.874 1.00 42.53 592 PHE B C 1
ATOM 8120 O O . PHE B 1 432 ? -6.416 10.100 -13.986 1.00 29.22 592 PHE B O 1
ATOM 8128 N N . HIS B 1 433 ? -8.325 10.839 -14.911 1.00 43.60 593 HIS B N 1
ATOM 8129 C CA . HIS B 1 433 ? -7.751 11.043 -16.231 1.00 41.41 593 HIS B CA 1
ATOM 8130 C C . HIS B 1 433 ? -6.919 12.325 -16.193 1.00 42.77 593 HIS B C 1
ATOM 8131 O O . HIS B 1 433 ? -7.287 13.281 -15.515 1.00 44.62 593 HIS B O 1
ATOM 8138 N N . PRO B 1 434 ? -5.787 12.350 -16.912 1.00 47.58 594 PRO B N 1
ATOM 8139 C CA . PRO B 1 434 ? -4.877 13.504 -16.886 1.00 45.19 594 PRO B CA 1
ATOM 8140 C C . PRO B 1 434 ? -5.559 14.836 -17.205 1.00 43.54 594 PRO B C 1
ATOM 8141 O O . PRO B 1 434 ? -5.053 15.890 -16.819 1.00 39.02 594 PRO B O 1
ATOM 8145 N N . SER B 1 435 ? -6.688 14.789 -17.903 1.00 39.18 595 SER B N 1
ATOM 8146 C CA . SER B 1 435 ? -7.427 15.999 -18.235 1.00 40.35 595 SER B CA 1
ATOM 8147 C C . SER B 1 435 ? -8.314 16.454 -17.074 1.00 48.71 595 SER B C 1
ATOM 8148 O O . SER B 1 435 ? -8.738 17.606 -17.015 1.00 53.44 595 SER B O 1
ATOM 8151 N N . GLY B 1 436 ? -8.597 15.540 -16.155 1.00 44.72 596 GLY B N 1
ATOM 8152 C CA . GLY B 1 436 ? -9.415 15.852 -14.998 1.00 56.44 596 GLY B CA 1
ATOM 8153 C C . GLY B 1 436 ? -10.891 15.941 -15.334 1.00 50.51 596 GLY B C 1
ATOM 8154 O O . GLY B 1 436 ? -11.697 16.393 -14.524 1.00 47.14 596 GLY B O 1
ATOM 8155 N N . SER B 1 437 ? -11.243 15.505 -16.537 1.00 53.67 597 SER B N 1
ATOM 8156 C CA . SER B 1 437 ? -12.627 15.541 -16.990 1.00 55.59 597 SER B CA 1
ATOM 8157 C C . SER B 1 437 ? -13.429 14.371 -16.430 1.00 49.06 597 SER B C 1
ATOM 8158 O O . SER B 1 437 ? -14.638 14.477 -16.226 1.00 52.96 597 SER B O 1
ATOM 8161 N N . VAL B 1 438 ? -12.748 13.256 -16.190 1.00 44.55 598 VAL B N 1
ATOM 8162 C CA . VAL B 1 438 ? -13.399 12.049 -15.696 1.00 41.44 598 VAL B CA 1
ATOM 8163 C C . VAL B 1 438 ? -12.572 11.388 -14.603 1.00 40.87 598 VAL B C 1
ATOM 8164 O O . VAL B 1 438 ? -11.411 11.739 -14.384 1.00 39.27 598 VAL B O 1
ATOM 8168 N N . VAL B 1 439 ? -13.178 10.426 -13.920 1.00 39.55 599 VAL B N 1
ATOM 8169 C CA . VAL B 1 439 ? -12.470 9.653 -12.913 1.00 36.82 599 VAL B CA 1
ATOM 8170 C C . VAL B 1 439 ? -12.985 8.221 -12.920 1.00 37.18 599 VAL B C 1
ATOM 8171 O O . VAL B 1 439 ? -14.189 7.981 -13.005 1.00 41.04 599 VAL B O 1
ATOM 8175 N N . ALA B 1 440 ? -12.062 7.270 -12.858 1.00 43.27 600 ALA B N 1
ATOM 8176 C CA . ALA B 1 440 ? -12.418 5.860 -12.904 1.00 45.32 600 ALA B CA 1
ATOM 8177 C C . ALA B 1 440 ? -12.357 5.242 -11.511 1.00 38.64 600 ALA B C 1
ATOM 8178 O O . ALA B 1 440 ? -11.524 5.630 -10.691 1.00 38.44 600 ALA B O 1
ATOM 8180 N N . VAL B 1 441 ? -13.231 4.272 -11.257 1.00 37.11 601 VAL B N 1
ATOM 8181 C CA . VAL B 1 441 ? -13.336 3.648 -9.944 1.00 36.21 601 VAL B CA 1
ATOM 8182 C C . VAL B 1 441 ? -13.387 2.130 -10.037 1.00 34.51 601 VAL B C 1
ATOM 8183 O O . VAL B 1 441 ? -14.302 1.572 -10.637 1.00 45.70 601 VAL B O 1
ATOM 8187 N N . GLY B 1 442 ? -12.414 1.465 -9.427 1.00 33.85 602 GLY B N 1
ATOM 8188 C CA . GLY B 1 442 ? -12.400 0.013 -9.367 1.00 31.92 602 GLY B CA 1
ATOM 8189 C C . GLY B 1 442 ? -13.141 -0.538 -8.157 1.00 53.58 602 GLY B C 1
ATOM 8190 O O . GLY B 1 442 ? -13.189 0.100 -7.101 1.00 50.57 602 GLY B O 1
ATOM 8191 N N . THR B 1 443 ? -13.727 -1.723 -8.312 1.00 55.38 603 THR B N 1
ATOM 8192 C CA . THR B 1 443 ? -14.437 -2.379 -7.219 1.00 39.61 603 THR B CA 1
ATOM 8193 C C . THR B 1 443 ? -13.934 -3.806 -7.012 1.00 46.54 603 THR B C 1
ATOM 8194 O O . THR B 1 443 ? -13.050 -4.274 -7.730 1.00 52.42 603 THR B O 1
ATOM 8198 N N . LEU B 1 444 ? -14.507 -4.496 -6.031 1.00 47.25 604 LEU B N 1
ATOM 8199 C CA . LEU B 1 444 ? -14.031 -5.819 -5.644 1.00 49.16 604 LEU B CA 1
ATOM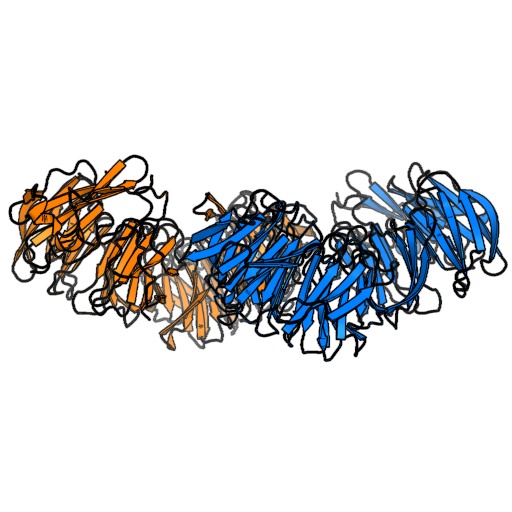 8200 C C . LEU B 1 444 ? -14.584 -6.920 -6.541 1.00 51.38 604 LEU B C 1
ATOM 8201 O O . LEU B 1 444 ? -14.141 -8.066 -6.470 1.00 50.49 604 LEU B O 1
ATOM 8206 N N . THR B 1 445 ? -15.555 -6.569 -7.379 1.00 49.62 605 THR B N 1
ATOM 8207 C CA . THR B 1 445 ? -16.248 -7.549 -8.209 1.00 54.80 605 THR B CA 1
ATOM 8208 C C . THR B 1 445 ? -15.608 -7.700 -9.584 1.00 62.06 605 THR B C 1
ATOM 8209 O O . THR B 1 445 ? -16.088 -8.464 -10.421 1.00 61.13 605 THR B O 1
ATOM 8213 N N . GLY B 1 446 ? -14.524 -6.968 -9.813 1.00 60.53 606 GLY B N 1
ATOM 8214 C CA . GLY B 1 446 ? -13.888 -6.952 -11.114 1.00 56.31 606 GLY B CA 1
ATOM 8215 C C . GLY B 1 446 ? -14.487 -5.873 -11.994 1.00 57.69 606 GLY B C 1
ATOM 8216 O O . GLY B 1 446 ? -13.946 -5.540 -13.053 1.00 53.77 606 GLY B O 1
ATOM 8217 N N . ARG B 1 447 ? -15.611 -5.318 -11.554 1.00 48.90 607 ARG B N 1
ATOM 8218 C CA . ARG B 1 447 ? -16.268 -4.262 -12.314 1.00 56.92 607 ARG B CA 1
ATOM 8219 C C . ARG B 1 447 ? -15.684 -2.884 -12.000 1.00 48.98 607 ARG B C 1
ATOM 8220 O O . ARG B 1 447 ? -15.264 -2.619 -10.876 1.00 53.72 607 ARG B O 1
ATOM 8228 N N . TRP B 1 448 ? -15.650 -2.018 -13.007 1.00 46.13 608 TRP B N 1
ATOM 8229 C CA . TRP B 1 448 ? -15.135 -0.663 -12.844 1.00 43.07 608 TRP B CA 1
ATOM 8230 C C . TRP B 1 448 ? -16.010 0.346 -13.583 1.00 47.16 608 TRP B C 1
ATOM 8231 O O . TRP B 1 448 ? -16.716 -0.002 -14.528 1.00 46.70 608 TRP B O 1
ATOM 8242 N N . PHE B 1 449 ? -15.973 1.593 -13.131 1.00 47.30 609 PHE B N 1
ATOM 8243 C CA . PHE B 1 449 ? -16.817 2.631 -13.699 1.00 46.86 609 PHE B CA 1
ATOM 8244 C C . PHE B 1 449 ? -15.984 3.844 -14.071 1.00 50.49 609 PHE B C 1
ATOM 8245 O O . PHE B 1 449 ? -14.817 3.955 -13.702 1.00 50.24 609 PHE B O 1
ATOM 8253 N N . VAL B 1 450 ? -16.599 4.756 -14.808 1.00 51.83 610 VAL B N 1
ATOM 8254 C CA . VAL B 1 450 ? -16.012 6.057 -15.065 1.00 53.49 610 VAL B CA 1
ATOM 8255 C C . VAL B 1 450 ? -17.129 7.071 -14.898 1.00 51.00 610 VAL B C 1
ATOM 8256 O O . VAL B 1 450 ? -18.239 6.857 -15.386 1.00 47.65 610 VAL B O 1
ATOM 8260 N N . PHE B 1 451 ? -16.847 8.156 -14.185 1.00 39.54 611 PHE B N 1
ATOM 8261 C CA . PHE B 1 451 ? -17.839 9.203 -13.982 1.00 48.14 611 PHE B CA 1
ATOM 8262 C C . PHE B 1 451 ? -17.280 10.537 -14.444 1.00 46.21 611 PHE B C 1
ATOM 8263 O O . PHE B 1 451 ? -16.065 10.734 -14.463 1.00 44.55 611 PHE B O 1
ATOM 8271 N N . ASP B 1 452 ? -18.173 11.448 -14.816 1.00 50.63 612 ASP B N 1
ATOM 8272 C CA . ASP B 1 452 ? -17.786 12.808 -15.162 1.00 47.92 612 ASP B CA 1
ATOM 8273 C C . ASP B 1 452 ? -17.429 13.573 -13.891 1.00 53.01 612 ASP B C 1
ATOM 8274 O O . ASP B 1 452 ? -18.248 13.705 -12.986 1.00 56.66 612 ASP B O 1
ATOM 8279 N N . THR B 1 453 ? -16.199 14.069 -13.828 1.00 48.89 613 THR B N 1
ATOM 8280 C CA . THR B 1 453 ? -15.736 14.842 -12.681 1.00 50.83 613 THR B CA 1
ATOM 8281 C C . THR B 1 453 ? -16.621 16.061 -12.402 1.00 57.40 613 THR B C 1
ATOM 8282 O O . THR B 1 453 ? -16.624 16.605 -11.295 1.00 55.38 613 THR B O 1
ATOM 8286 N N . GLU B 1 454 ? -17.385 16.474 -13.407 1.00 59.35 614 GLU B N 1
ATOM 8287 C CA . GLU B 1 454 ? -18.243 17.645 -13.282 1.00 67.42 614 GLU B CA 1
ATOM 8288 C C . GLU B 1 454 ? -19.691 17.252 -12.999 1.00 70.94 614 GLU B C 1
ATOM 8289 O O . GLU B 1 454 ? -20.279 17.670 -11.999 1.00 62.56 614 GLU B O 1
ATOM 8295 N N . THR B 1 455 ? -20.257 16.438 -13.884 1.00 67.28 615 THR B N 1
ATOM 8296 C CA . THR B 1 455 ? -21.668 16.079 -13.808 1.00 65.00 615 THR B CA 1
ATOM 8297 C C . THR B 1 455 ? -21.930 14.882 -12.903 1.00 60.13 615 THR B C 1
ATOM 8298 O O . THR B 1 455 ? -23.048 14.700 -12.425 1.00 55.75 615 THR B O 1
ATOM 8302 N N . LYS B 1 456 ? -20.906 14.060 -12.687 1.00 58.77 616 LYS B N 1
ATOM 8303 C CA . LYS B 1 456 ? -21.037 12.871 -11.848 1.00 57.67 616 LYS B CA 1
ATOM 8304 C C . LYS B 1 456 ? -21.752 11.744 -12.596 1.00 54.98 616 LYS B C 1
ATOM 8305 O O . LYS B 1 456 ? -21.920 10.642 -12.069 1.00 56.03 616 LYS B O 1
ATOM 8311 N N . ASP B 1 457 ? -22.162 12.024 -13.831 1.00 56.68 617 ASP B N 1
ATOM 8312 C CA . ASP B 1 457 ? -22.851 11.035 -14.657 1.00 55.41 617 ASP B CA 1
ATOM 8313 C C . ASP B 1 457 ? -21.937 9.859 -14.993 1.00 57.31 617 ASP B C 1
ATOM 8314 O O . ASP B 1 457 ? -20.730 10.028 -15.168 1.00 59.11 617 ASP B O 1
ATOM 8319 N N . LEU B 1 458 ? -22.518 8.667 -15.078 1.00 54.25 618 LEU B N 1
ATOM 8320 C CA . LEU B 1 458 ? -21.759 7.470 -15.412 1.00 51.67 618 LEU B CA 1
ATOM 8321 C C . LEU B 1 458 ? -21.339 7.508 -16.875 1.00 63.02 618 LEU B C 1
ATOM 8322 O O . LEU B 1 458 ? -22.181 7.453 -17.773 1.00 67.54 618 LEU B O 1
ATOM 8327 N N . VAL B 1 459 ? -20.036 7.603 -17.111 1.00 68.23 619 VAL B N 1
ATOM 8328 C CA . VAL B 1 459 ? -19.512 7.690 -18.470 1.00 63.29 619 VAL B CA 1
ATOM 8329 C C . VAL B 1 459 ? -19.357 6.313 -19.113 1.00 61.45 619 VAL B C 1
ATOM 8330 O O . VAL B 1 459 ? -19.671 6.135 -20.287 1.00 65.12 619 VAL B O 1
ATOM 8334 N N . THR B 1 460 ? -18.880 5.341 -18.342 1.00 54.96 620 THR B N 1
ATOM 8335 C CA . THR B 1 460 ? -18.782 3.974 -18.839 1.00 53.71 620 THR B CA 1
ATOM 8336 C C . THR B 1 460 ? -18.693 2.965 -17.699 1.00 50.99 620 THR B C 1
ATOM 8337 O O . THR B 1 460 ? -18.490 3.332 -16.542 1.00 55.88 620 THR B O 1
ATOM 8341 N N . VAL B 1 461 ? -18.857 1.692 -18.037 1.00 46.20 621 VAL B N 1
ATOM 8342 C CA . VAL B 1 461 ? -18.739 0.612 -17.069 1.00 46.73 621 VAL B CA 1
ATOM 8343 C C . VAL B 1 461 ? -18.386 -0.692 -17.777 1.00 49.22 621 VAL B C 1
ATOM 8344 O O . VAL B 1 461 ? -18.930 -0.998 -18.839 1.00 51.13 621 VAL B O 1
ATOM 8348 N N . HIS B 1 462 ? -17.466 -1.449 -17.188 1.00 46.54 622 HIS B N 1
ATOM 8349 C CA . HIS B 1 462 ? -17.051 -2.732 -17.741 1.00 52.28 622 HIS B CA 1
ATOM 8350 C C . HIS B 1 462 ? -16.674 -3.702 -16.631 1.00 54.39 622 HIS B C 1
ATOM 8351 O O . HIS B 1 462 ? -16.426 -3.299 -15.498 1.00 60.26 622 HIS B O 1
ATOM 8358 N N . THR B 1 463 ? -16.629 -4.986 -16.964 1.00 62.90 623 THR B N 1
ATOM 8359 C CA . THR B 1 463 ? -16.229 -6.007 -16.008 1.00 58.49 623 THR B CA 1
ATOM 8360 C C . THR B 1 463 ? -15.076 -6.833 -16.564 1.00 53.79 623 THR B C 1
ATOM 8361 O O . THR B 1 463 ? -15.175 -7.399 -17.651 1.00 55.87 623 THR B O 1
ATOM 8365 N N . ASP B 1 464 ? -13.981 -6.890 -15.815 1.00 49.57 624 ASP B N 1
ATOM 8366 C CA . ASP B 1 464 ? -12.808 -7.649 -16.220 1.00 54.29 624 ASP B CA 1
ATOM 8367 C C . ASP B 1 464 ? -12.359 -8.530 -15.072 1.00 52.55 624 ASP B C 1
ATOM 8368 O O . ASP B 1 464 ? -12.033 -8.037 -13.996 1.00 60.98 624 ASP B O 1
ATOM 8373 N N . GLY B 1 465 ? -12.347 -9.836 -15.300 1.00 51.79 625 GLY B N 1
ATOM 8374 C CA . GLY B 1 465 ? -11.973 -10.777 -14.262 1.00 62.92 625 GLY B CA 1
ATOM 8375 C C . GLY B 1 465 ? -13.023 -10.893 -13.173 1.00 57.07 625 GLY B C 1
ATOM 8376 O O . GLY B 1 465 ? -14.039 -10.193 -13.190 1.00 53.94 625 GLY B O 1
ATOM 8377 N N . ASN B 1 466 ? -12.768 -11.784 -12.221 1.00 62.23 626 ASN B N 1
ATOM 8378 C CA . ASN B 1 466 ? -13.688 -12.039 -11.120 1.00 64.58 626 ASN B CA 1
ATOM 8379 C C . ASN B 1 466 ? -13.210 -11.371 -9.830 1.00 65.69 626 ASN B C 1
ATOM 8380 O O . ASN B 1 466 ? -14.012 -10.955 -8.996 1.00 65.07 626 ASN B O 1
ATOM 8385 N N . GLU B 1 467 ? -11.895 -11.253 -9.687 1.00 64.30 627 GLU B N 1
ATOM 8386 C CA . GLU B 1 467 ? -11.284 -10.757 -8.459 1.00 61.33 627 GLU B CA 1
ATOM 8387 C C . GLU B 1 467 ? -11.335 -9.232 -8.300 1.00 63.34 627 GLU B C 1
ATOM 8388 O O . GLU B 1 467 ? -11.937 -8.520 -9.108 1.00 56.73 627 GLU B O 1
ATOM 8394 N N . GLN B 1 468 ? -10.682 -8.747 -7.248 1.00 55.48 628 GLN B N 1
ATOM 8395 C CA . GLN B 1 468 ? -10.666 -7.329 -6.901 1.00 48.80 628 GLN B CA 1
ATOM 8396 C C . GLN B 1 468 ? -9.747 -6.485 -7.790 1.00 53.16 628 GLN B C 1
ATOM 8397 O O . GLN B 1 468 ? -8.650 -6.910 -8.152 1.00 46.58 628 GLN B O 1
ATOM 8403 N N . LEU B 1 469 ? -10.201 -5.279 -8.122 1.00 51.56 629 LEU B N 1
ATOM 8404 C CA . LEU B 1 469 ? -9.414 -4.325 -8.900 1.00 41.16 629 LEU B CA 1
ATOM 8405 C C . LEU B 1 469 ? -8.591 -3.400 -8.001 1.00 37.24 629 LEU B C 1
ATOM 8406 O O . LEU B 1 469 ? -9.086 -2.378 -7.526 1.00 41.32 629 LEU B O 1
ATOM 8411 N N . SER B 1 470 ? -7.330 -3.754 -7.787 1.00 36.87 630 SER B N 1
ATOM 8412 C CA . SER B 1 470 ? -6.457 -3.015 -6.879 1.00 39.82 630 SER B CA 1
ATOM 8413 C C . SER B 1 470 ? -6.014 -1.641 -7.391 1.00 40.36 630 SER B C 1
ATOM 8414 O O . SER B 1 470 ? -5.835 -0.711 -6.603 1.00 39.73 630 SER B O 1
ATOM 8417 N N . VAL B 1 471 ? -5.819 -1.508 -8.698 1.00 37.15 631 VAL B N 1
ATOM 8418 C CA . VAL B 1 471 ? -5.256 -0.272 -9.242 1.00 38.08 631 VAL B CA 1
ATOM 8419 C C . VAL B 1 471 ? -5.955 0.218 -10.513 1.00 36.70 631 VAL B C 1
ATOM 8420 O O . VAL B 1 471 ? -6.249 -0.565 -11.413 1.00 41.12 631 VAL B O 1
ATOM 8424 N N . MET B 1 472 ? -6.215 1.521 -10.574 1.00 37.09 632 MET B N 1
ATOM 8425 C CA . MET B 1 472 ? -6.831 2.140 -11.742 1.00 34.16 632 MET B CA 1
ATOM 8426 C C . MET B 1 472 ? -6.017 3.361 -12.138 1.00 40.10 632 MET B C 1
ATOM 8427 O O . MET B 1 472 ? -6.125 4.409 -11.502 1.00 34.08 632 MET B O 1
ATOM 8432 N N . ARG B 1 473 ? -5.209 3.240 -13.189 1.00 39.59 633 ARG B N 1
ATOM 8433 C CA . ARG B 1 473 ? -4.342 4.348 -13.572 1.00 34.13 633 ARG B CA 1
ATOM 8434 C C . ARG B 1 473 ? -4.295 4.658 -15.064 1.00 41.19 633 ARG B C 1
ATOM 8435 O O . ARG B 1 473 ? -3.958 3.800 -15.879 1.00 45.07 633 ARG B O 1
ATOM 8443 N N . TYR B 1 474 ? -4.616 5.902 -15.407 1.00 39.59 634 TYR B N 1
ATOM 8444 C CA . TYR B 1 474 ? -4.441 6.392 -16.765 1.00 39.48 634 TYR B CA 1
ATOM 8445 C C . TYR B 1 474 ? -2.972 6.704 -17.014 1.00 42.86 634 TYR B C 1
ATOM 8446 O O . TYR B 1 474 ? -2.239 7.045 -16.089 1.00 39.74 634 TYR B O 1
ATOM 8455 N N . SER B 1 475 ? -2.543 6.577 -18.266 1.00 45.86 635 SER B N 1
ATOM 8456 C CA . SER B 1 475 ? -1.198 6.984 -18.654 1.00 43.69 635 SER B CA 1
ATOM 8457 C C . SER B 1 475 ? -1.107 8.508 -18.663 1.00 41.38 635 SER B C 1
ATOM 8458 O O . SER B 1 475 ? -2.116 9.193 -18.837 1.00 42.46 635 SER B O 1
ATOM 8461 N N . PRO B 1 476 ? 0.102 9.046 -18.463 1.00 39.45 636 PRO B N 1
ATOM 8462 C CA . PRO B 1 476 ? 0.324 10.497 -18.480 1.00 40.71 636 PRO B CA 1
ATOM 8463 C C . PRO B 1 476 ? -0.298 11.191 -19.691 1.00 39.68 636 PRO B C 1
ATOM 8464 O O . PRO B 1 476 ? -0.656 12.366 -19.607 1.00 45.11 636 PRO B O 1
ATOM 8468 N N . ASP B 1 477 ? -0.436 10.468 -20.797 1.00 43.07 637 ASP B N 1
ATOM 8469 C CA . ASP B 1 477 ? -0.914 11.061 -22.043 1.00 51.51 637 ASP B CA 1
ATOM 8470 C C . ASP B 1 477 ? -2.424 10.915 -22.219 1.00 44.68 637 ASP B C 1
ATOM 8471 O O . ASP B 1 477 ? -2.999 11.437 -23.172 1.00 50.90 637 ASP B O 1
ATOM 8476 N N . GLY B 1 478 ? -3.054 10.196 -21.297 1.00 43.36 638 GLY B N 1
ATOM 8477 C CA . GLY B 1 478 ? -4.494 10.014 -21.311 1.00 50.73 638 GLY B CA 1
ATOM 8478 C C . GLY B 1 478 ? -4.993 9.096 -22.411 1.00 52.84 638 GLY B C 1
ATOM 8479 O O . GLY B 1 478 ? -6.180 9.116 -22.756 1.00 49.36 638 GLY B O 1
ATOM 8480 N N . ASN B 1 479 ? -4.092 8.283 -22.957 1.00 49.96 639 ASN B N 1
ATOM 8481 C CA . ASN B 1 479 ? -4.441 7.397 -24.065 1.00 50.64 639 ASN B CA 1
ATOM 8482 C C . ASN B 1 479 ? -4.723 5.960 -23.641 1.00 49.66 639 ASN B C 1
ATOM 8483 O O . ASN B 1 479 ? -5.403 5.216 -24.348 1.00 51.73 639 ASN B O 1
ATOM 8488 N N . PHE B 1 480 ? -4.208 5.571 -22.481 1.00 44.22 640 PHE B N 1
ATOM 8489 C CA . PHE B 1 480 ? -4.489 4.238 -21.964 1.00 50.24 640 PHE B CA 1
ATOM 8490 C C . PHE B 1 480 ? -4.952 4.225 -20.504 1.00 49.24 640 PHE B C 1
ATOM 8491 O O . PHE B 1 480 ? -4.751 5.186 -19.757 1.00 42.50 640 PHE B O 1
ATOM 8499 N N . LEU B 1 481 ? -5.594 3.125 -20.123 1.00 39.09 641 LEU B N 1
ATOM 8500 C CA . LEU B 1 481 ? -6.008 2.891 -18.753 1.00 38.17 641 LEU B CA 1
ATOM 8501 C C . LEU B 1 481 ? -5.515 1.519 -18.330 1.00 40.98 641 LEU B C 1
ATOM 8502 O O . LEU B 1 481 ? -5.949 0.506 -18.874 1.00 43.89 641 LEU B O 1
ATOM 8507 N N . ALA B 1 482 ? -4.598 1.490 -17.369 1.00 44.02 642 ALA B N 1
ATOM 8508 C CA . ALA B 1 482 ? -4.094 0.231 -16.829 1.00 46.18 642 ALA B CA 1
ATOM 8509 C C . ALA B 1 482 ? -4.878 -0.173 -15.577 1.00 41.93 642 ALA B C 1
ATOM 8510 O O . ALA B 1 482 ? -5.024 0.617 -14.644 1.00 39.44 642 ALA B O 1
ATOM 8512 N N . ILE B 1 483 ? -5.377 -1.405 -15.567 1.00 43.80 643 ILE B N 1
ATOM 8513 C CA . ILE B 1 483 ? -6.225 -1.896 -14.483 1.00 39.49 643 ILE B CA 1
ATOM 8514 C C . ILE B 1 483 ? -5.632 -3.133 -13.813 1.00 45.91 643 ILE B C 1
ATOM 8515 O O . ILE B 1 483 ? -5.736 -4.240 -14.339 1.00 50.23 643 ILE B O 1
ATOM 8520 N N . GLY B 1 484 ? -5.014 -2.944 -12.650 1.00 41.91 644 GLY B N 1
ATOM 8521 C CA . GLY B 1 484 ? -4.427 -4.050 -11.914 1.00 40.63 644 GLY B CA 1
ATOM 8522 C C . GLY B 1 484 ? -5.473 -4.852 -11.163 1.00 44.93 644 GLY B C 1
ATOM 8523 O O . GLY B 1 484 ? -6.262 -4.299 -10.396 1.00 42.06 644 GLY B O 1
ATOM 8524 N N . SER B 1 485 ? -5.483 -6.162 -11.380 1.00 44.87 645 SER B N 1
ATOM 8525 C CA . SER B 1 485 ? -6.481 -7.021 -10.753 1.00 41.67 645 SER B CA 1
ATOM 8526 C C . SER B 1 485 ? -5.846 -8.073 -9.858 1.00 41.93 645 SER B C 1
ATOM 8527 O O . SER B 1 485 ? -4.662 -8.381 -9.986 1.00 42.73 645 SER B O 1
ATOM 8530 N N . HIS B 1 486 ? -6.641 -8.619 -8.945 1.00 48.23 646 HIS B N 1
ATOM 8531 C CA . HIS B 1 486 ? -6.161 -9.670 -8.060 1.00 54.78 646 HIS B CA 1
ATOM 8532 C C . HIS B 1 486 ? -6.195 -11.030 -8.754 1.00 50.67 646 HIS B C 1
ATOM 8533 O O . HIS B 1 486 ? -5.682 -12.019 -8.224 1.00 48.26 646 HIS B O 1
ATOM 8540 N N . ASP B 1 487 ? -6.793 -11.078 -9.942 1.00 45.09 647 ASP B N 1
ATOM 8541 C CA . ASP B 1 487 ? -6.726 -12.287 -10.755 1.00 51.41 647 ASP B CA 1
ATOM 8542 C C . ASP B 1 487 ? -5.360 -12.402 -11.429 1.00 50.87 647 ASP B C 1
ATOM 8543 O O . ASP B 1 487 ? -5.109 -13.337 -12.192 1.00 55.26 647 ASP B O 1
ATOM 8548 N N . ASN B 1 488 ? -4.493 -11.433 -11.139 1.00 46.51 648 ASN B N 1
ATOM 8549 C CA . ASN B 1 488 ? -3.079 -11.476 -11.516 1.00 53.41 648 ASN B CA 1
ATOM 8550 C C . ASN B 1 488 ? -2.802 -11.018 -12.948 1.00 46.22 648 ASN B C 1
ATOM 8551 O O . ASN B 1 488 ? -1.740 -11.296 -13.492 1.00 43.32 648 ASN B O 1
ATOM 8556 N N . CYS B 1 489 ? -3.753 -10.306 -13.542 1.00 47.63 649 CYS B N 1
ATOM 8557 C CA . CYS B 1 489 ? -3.546 -9.663 -14.833 1.00 54.80 649 CYS B CA 1
ATOM 8558 C C . CYS B 1 489 ? -3.795 -8.160 -14.768 1.00 57.29 649 CYS B C 1
ATOM 8559 O O . CYS B 1 489 ? -4.668 -7.700 -14.035 1.00 51.70 649 CYS B O 1
ATOM 8562 N N . ILE B 1 490 ? -3.029 -7.400 -15.544 1.00 45.33 650 ILE B N 1
ATOM 8563 C CA . ILE B 1 490 ? -3.305 -5.981 -15.716 1.00 42.84 650 ILE B CA 1
ATOM 8564 C C . ILE B 1 490 ? -4.047 -5.779 -17.030 1.00 45.24 650 ILE B C 1
ATOM 8565 O O . ILE B 1 490 ? -3.556 -6.158 -18.090 1.00 57.99 650 ILE B O 1
ATOM 8570 N N . TYR B 1 491 ? -5.233 -5.189 -16.960 1.00 41.71 651 TYR B N 1
ATOM 8571 C CA . TYR B 1 491 ? -6.050 -4.987 -18.148 1.00 40.49 651 TYR B CA 1
ATOM 8572 C C . TYR B 1 491 ? -5.785 -3.609 -18.742 1.00 52.51 651 TYR B C 1
ATOM 8573 O O . TYR B 1 491 ? -5.679 -2.624 -18.013 1.00 51.69 651 TYR B O 1
ATOM 8582 N N . ILE B 1 492 ? -5.661 -3.544 -20.066 1.00 48.01 652 ILE B N 1
ATOM 8583 C CA . ILE B 1 492 ? -5.393 -2.277 -20.734 1.00 39.07 652 ILE B CA 1
ATOM 8584 C C . ILE B 1 492 ? -6.528 -1.850 -21.649 1.00 42.85 652 ILE B C 1
ATOM 8585 O O . ILE B 1 492 ? -7.052 -2.646 -22.421 1.00 49.25 652 ILE B O 1
ATOM 8590 N N . TYR B 1 493 ? -6.901 -0.580 -21.552 1.00 46.13 653 TYR B N 1
ATOM 8591 C CA . TYR B 1 493 ? -7.929 -0.014 -22.410 1.00 44.46 653 TYR B CA 1
ATOM 8592 C C . TYR B 1 493 ? -7.384 1.188 -23.160 1.00 49.42 653 TYR B C 1
ATOM 8593 O O . TYR B 1 493 ? -6.585 1.954 -22.626 1.00 48.72 653 TYR B O 1
ATOM 8602 N N . GLY B 1 494 ? -7.809 1.339 -24.409 1.00 46.91 654 GLY B N 1
ATOM 8603 C CA . GLY B 1 494 ? -7.469 2.515 -25.182 1.00 51.49 654 GLY B CA 1
ATOM 8604 C C . GLY B 1 494 ? -8.478 3.600 -24.881 1.00 49.21 654 GLY B C 1
ATOM 8605 O O . GLY B 1 494 ? -9.687 3.376 -24.958 1.00 53.00 654 GLY B O 1
ATOM 8606 N N . VAL B 1 495 ? -7.987 4.780 -24.530 1.00 47.42 655 VAL B N 1
ATOM 8607 C CA . VAL B 1 495 ? -8.869 5.860 -24.117 1.00 56.77 655 VAL B CA 1
ATOM 8608 C C . VAL B 1 495 ? -8.931 6.958 -25.169 1.00 59.37 655 VAL B C 1
ATOM 8609 O O . VAL B 1 495 ? -7.903 7.374 -25.710 1.00 63.60 655 VAL B O 1
ATOM 8613 N N . SER B 1 496 ? -10.144 7.422 -25.456 1.00 59.83 656 SER B N 1
ATOM 8614 C CA . SER B 1 496 ? -10.357 8.421 -26.496 1.00 68.80 656 SER B CA 1
ATOM 8615 C C . SER B 1 496 ? -11.474 9.398 -26.139 1.00 72.58 656 SER B C 1
ATOM 8616 O O . SER B 1 496 ? -12.359 9.081 -25.343 1.00 66.48 656 SER B O 1
ATOM 8619 N N . ASP B 1 497 ? -11.419 10.582 -26.745 1.00 77.31 657 ASP B N 1
ATOM 8620 C CA . ASP B 1 497 ? -12.403 11.642 -26.524 1.00 87.60 657 ASP B CA 1
ATOM 8621 C C . ASP B 1 497 ? -12.285 12.237 -25.121 1.00 87.92 657 ASP B C 1
ATOM 8622 O O . ASP B 1 497 ? -13.279 12.393 -24.408 1.00 76.29 657 ASP B O 1
ATOM 8627 N N . ASN B 1 498 ? -11.055 12.571 -24.743 1.00 86.42 658 ASN B N 1
ATOM 8628 C CA . ASN B 1 498 ? -10.761 13.128 -23.428 1.00 78.78 658 ASN B CA 1
ATOM 8629 C C . ASN B 1 498 ? -11.270 12.254 -22.286 1.00 75.70 658 ASN B C 1
ATOM 8630 O O . ASN B 1 498 ? -11.705 12.755 -21.250 1.00 64.94 658 ASN B O 1
ATOM 8635 N N . GLY B 1 499 ? -11.214 10.943 -22.493 1.00 76.71 659 GLY B N 1
ATOM 8636 C CA . GLY B 1 499 ? -11.547 9.988 -21.455 1.00 66.69 659 GLY B CA 1
ATOM 8637 C C . GLY B 1 499 ? -12.966 9.464 -21.519 1.00 65.75 659 GLY B C 1
ATOM 8638 O O . GLY B 1 499 ? -13.399 8.732 -20.631 1.00 62.01 659 GLY B O 1
ATOM 8639 N N . ARG B 1 500 ? -13.691 9.822 -22.572 1.00 66.57 660 ARG B N 1
ATOM 8640 C CA . ARG B 1 500 ? -15.105 9.476 -22.659 1.00 67.49 660 ARG B CA 1
ATOM 8641 C C . ARG B 1 500 ? -15.386 8.246 -23.524 1.00 68.99 660 ARG B C 1
ATOM 8642 O O . ARG B 1 500 ? -16.528 7.796 -23.617 1.00 68.32 660 ARG B O 1
ATOM 8650 N N . LYS B 1 501 ? -14.344 7.701 -24.145 1.00 75.36 661 LYS B N 1
ATOM 8651 C CA . LYS B 1 501 ? -14.479 6.489 -24.951 1.00 68.44 661 LYS B CA 1
ATOM 8652 C C . LYS B 1 501 ? -13.419 5.453 -24.580 1.00 58.58 661 LYS B C 1
ATOM 8653 O O . LYS B 1 501 ? -12.246 5.785 -24.409 1.00 57.16 661 LYS B O 1
ATOM 8655 N N . TYR B 1 502 ? -13.837 4.197 -24.459 1.00 56.85 662 TYR B N 1
ATOM 8656 C CA . TYR B 1 502 ? -12.940 3.132 -24.017 1.00 61.34 662 TYR B CA 1
ATOM 8657 C C . TYR B 1 502 ? -13.003 1.909 -24.924 1.00 63.32 662 TYR B C 1
ATOM 8658 O O . TYR B 1 502 ? -14.071 1.530 -25.406 1.00 65.80 662 TYR B O 1
ATOM 8667 N N . THR B 1 503 ? -11.847 1.297 -25.156 1.00 54.43 663 THR B N 1
ATOM 8668 C CA . THR B 1 503 ? -11.770 0.101 -25.985 1.00 59.73 663 THR B CA 1
ATOM 8669 C C . THR B 1 503 ? -10.758 -0.901 -25.436 1.00 58.52 663 THR B C 1
ATOM 8670 O O . THR B 1 503 ? -9.567 -0.602 -25.317 1.00 56.77 663 THR B O 1
ATOM 8674 N N . ARG B 1 504 ? -11.248 -2.088 -25.097 1.00 52.22 664 ARG B N 1
ATOM 8675 C CA . ARG B 1 504 ? -10.403 -3.166 -24.600 1.00 55.42 664 ARG B CA 1
ATOM 8676 C C . ARG B 1 504 ? -9.234 -3.424 -25.547 1.00 57.49 664 ARG B C 1
ATOM 8677 O O . ARG B 1 504 ? -9.420 -3.551 -26.755 1.00 60.02 664 ARG B O 1
ATOM 8685 N N . VAL B 1 505 ? -8.030 -3.498 -24.991 1.00 57.00 665 VAL B N 1
ATOM 8686 C CA . VAL B 1 505 ? -6.830 -3.747 -25.783 1.00 52.95 665 VAL B CA 1
ATOM 8687 C C . VAL B 1 505 ? -6.349 -5.176 -25.576 1.00 52.79 665 VAL B C 1
ATOM 8688 O O . VAL B 1 505 ? -6.109 -5.907 -26.534 1.00 68.26 665 VAL B O 1
ATOM 8692 N N . GLY B 1 506 ? -6.211 -5.562 -24.313 1.00 47.57 666 GLY B N 1
ATOM 8693 C CA . GLY B 1 506 ? -5.767 -6.894 -23.952 1.00 49.87 666 GLY B CA 1
ATOM 8694 C C . GLY B 1 506 ? -5.374 -6.936 -22.489 1.00 52.18 666 GLY B C 1
ATOM 8695 O O . GLY B 1 506 ? -5.653 -5.998 -21.744 1.00 59.42 666 GLY B O 1
ATOM 8696 N N . LYS B 1 507 ? -4.726 -8.018 -22.072 1.00 44.37 667 LYS B N 1
ATOM 8697 C CA . LYS B 1 507 ? -4.290 -8.145 -20.688 1.00 44.80 667 LYS B CA 1
ATOM 8698 C C . LYS B 1 507 ? -2.786 -8.390 -20.621 1.00 51.03 667 LYS B C 1
ATOM 8699 O O . LYS B 1 507 ? -2.252 -9.224 -21.354 1.00 60.55 667 LYS B O 1
ATOM 8705 N N . CYS B 1 508 ? -2.117 -7.723 -19.691 1.00 42.80 668 CYS B N 1
ATOM 8706 C CA . CYS B 1 508 ? -0.697 -7.948 -19.483 1.00 46.79 668 CYS B CA 1
ATOM 8707 C C . CYS B 1 508 ? -0.488 -9.145 -18.560 1.00 55.79 668 CYS B C 1
ATOM 8708 O O . CYS B 1 508 ? -0.240 -8.986 -17.372 1.00 62.25 668 CYS B O 1
ATOM 8711 N N . SER B 1 509 ? -0.593 -10.344 -19.119 1.00 48.15 669 SER B N 1
ATOM 8712 C CA . SER B 1 509 ? -0.405 -11.578 -18.363 1.00 42.95 669 SER B CA 1
ATOM 8713 C C . SER B 1 509 ? 1.058 -11.836 -18.035 1.00 37.12 669 SER B C 1
ATOM 8714 O O . SER B 1 509 ? 1.948 -11.295 -18.672 1.00 46.70 669 SER B O 1
ATOM 8717 N N . GLY B 1 510 ? 1.299 -12.674 -17.036 1.00 36.37 670 GLY B N 1
ATOM 8718 C CA . GLY B 1 510 ? 2.652 -13.003 -16.640 1.00 32.16 670 GLY B CA 1
ATOM 8719 C C . GLY B 1 510 ? 2.976 -12.846 -15.170 1.00 50.39 670 GLY B C 1
ATOM 8720 O O . GLY B 1 510 ? 4.025 -13.291 -14.722 1.00 55.98 670 GLY B O 1
ATOM 8721 N N . HIS B 1 511 ? 2.077 -12.244 -14.406 1.00 44.59 671 HIS B N 1
ATOM 8722 C CA . HIS B 1 511 ? 2.303 -12.107 -12.973 1.00 47.60 671 HIS B CA 1
ATOM 8723 C C . HIS B 1 511 ? 1.811 -13.440 -12.429 1.00 52.53 671 HIS B C 1
ATOM 8724 O O . HIS B 1 511 ? 0.835 -13.998 -12.918 1.00 48.46 671 HIS B O 1
ATOM 8731 N N . SER B 1 512 ? 2.522 -13.962 -11.439 1.00 47.94 672 SER B N 1
ATOM 8732 C CA . SER B 1 512 ? 2.094 -15.124 -10.673 1.00 60.88 672 SER B CA 1
ATOM 8733 C C . SER B 1 512 ? 1.142 -14.897 -9.501 1.00 58.11 672 SER B C 1
ATOM 8734 O O . SER B 1 512 ? 0.416 -15.797 -9.095 1.00 59.30 672 SER B O 1
ATOM 8737 N N . SER B 1 513 ? 1.169 -13.687 -8.957 1.00 63.50 673 SER B N 1
ATOM 8738 C CA . SER B 1 513 ? 0.302 -13.323 -7.837 1.00 62.50 673 SER B CA 1
ATOM 8739 C C . SER B 1 513 ? -0.609 -12.142 -8.182 1.00 54.95 673 SER B C 1
ATOM 8740 O O . SER B 1 513 ? -0.617 -11.662 -9.315 1.00 54.64 673 SER B O 1
ATOM 8743 N N . PHE B 1 514 ? -1.374 -11.678 -7.200 1.00 44.35 674 PHE B N 1
ATOM 8744 C CA . PHE B 1 514 ? -2.268 -10.537 -7.394 1.00 46.32 674 PHE B CA 1
ATOM 8745 C C . PHE B 1 514 ? -1.481 -9.242 -7.598 1.00 43.59 674 PHE B C 1
ATOM 8746 O O . PHE B 1 514 ? -0.397 -9.073 -7.039 1.00 39.39 674 PHE B O 1
ATOM 8754 N N . ILE B 1 515 ? -2.032 -8.331 -8.395 1.00 40.79 675 ILE B N 1
ATOM 8755 C CA . ILE B 1 515 ? -1.364 -7.064 -8.690 1.00 41.56 675 ILE B CA 1
ATOM 8756 C C . ILE B 1 515 ? -1.539 -6.054 -7.558 1.00 44.25 675 ILE B C 1
ATOM 8757 O O . ILE B 1 515 ? -2.664 -5.725 -7.179 1.00 32.21 675 ILE B O 1
ATOM 8762 N N . THR B 1 516 ? -0.421 -5.558 -7.032 1.00 37.07 676 THR B N 1
ATOM 8763 C CA . THR B 1 516 ? -0.444 -4.599 -5.932 1.00 33.47 676 THR B CA 1
ATOM 8764 C C . THR B 1 516 ? -0.183 -3.150 -6.355 1.00 47.12 676 THR B C 1
ATOM 8765 O O . THR B 1 516 ? -0.742 -2.223 -5.767 1.00 46.94 676 THR B O 1
ATOM 8769 N N . HIS B 1 517 ? 0.663 -2.956 -7.368 1.00 50.66 677 HIS B N 1
ATOM 8770 C CA . HIS B 1 517 ? 1.080 -1.613 -7.775 1.00 38.11 677 HIS B CA 1
ATOM 8771 C C . HIS B 1 517 ? 1.419 -1.481 -9.269 1.00 47.18 677 HIS B C 1
ATOM 8772 O O . HIS B 1 517 ? 1.937 -2.412 -9.885 1.00 36.49 677 HIS B O 1
ATOM 8779 N N . LEU B 1 518 ? 1.136 -0.303 -9.827 1.00 47.77 678 LEU B N 1
ATOM 8780 C CA . LEU B 1 518 ? 1.469 0.031 -11.210 1.00 35.91 678 LEU B CA 1
ATOM 8781 C C . LEU B 1 518 ? 2.136 1.398 -11.256 1.00 45.60 678 LEU B C 1
ATOM 8782 O O . LEU B 1 518 ? 1.955 2.211 -10.355 1.00 44.03 678 LEU B O 1
ATOM 8787 N N . ASP B 1 519 ? 2.893 1.648 -12.320 1.00 42.96 679 ASP B N 1
ATOM 8788 C CA . ASP B 1 519 ? 3.470 2.963 -12.590 1.00 37.91 679 ASP B CA 1
ATOM 8789 C C . ASP B 1 519 ? 3.742 3.090 -14.088 1.00 38.05 679 ASP B C 1
ATOM 8790 O O . ASP B 1 519 ? 4.299 2.177 -14.697 1.00 41.09 679 ASP B O 1
ATOM 8795 N N . TRP B 1 520 ? 3.341 4.209 -14.686 1.00 37.68 680 TRP B N 1
ATOM 8796 C CA . TRP B 1 520 ? 3.660 4.471 -16.088 1.00 34.54 680 TRP B CA 1
ATOM 8797 C C . TRP B 1 520 ? 4.977 5.220 -16.181 1.00 37.67 680 TRP B C 1
ATOM 8798 O O . TRP B 1 520 ? 5.375 5.908 -15.244 1.00 36.45 680 TRP B O 1
ATOM 8809 N N . SER B 1 521 ? 5.646 5.095 -17.321 1.00 46.93 681 SER B N 1
ATOM 8810 C CA . SER B 1 521 ? 6.825 5.905 -17.607 1.00 43.38 681 SER B CA 1
ATOM 8811 C C . SER B 1 521 ? 6.399 7.296 -18.066 1.00 39.94 681 SER B C 1
ATOM 8812 O O . SER B 1 521 ? 5.286 7.480 -18.561 1.00 38.06 681 SER B O 1
ATOM 8815 N N . VAL B 1 522 ? 7.283 8.273 -17.901 1.00 41.11 682 VAL B N 1
ATOM 8816 C CA . VAL B 1 522 ? 6.982 9.648 -18.296 1.00 41.90 682 VAL B CA 1
ATOM 8817 C C . VAL B 1 522 ? 6.496 9.751 -19.736 1.00 45.14 682 VAL B C 1
ATOM 8818 O O . VAL B 1 522 ? 5.512 10.428 -20.026 1.00 47.12 682 VAL B O 1
ATOM 8822 N N . ASN B 1 523 ? 7.194 9.078 -20.640 1.00 45.62 683 ASN B N 1
ATOM 8823 C CA . ASN B 1 523 ? 6.845 9.125 -22.049 1.00 47.25 683 ASN B CA 1
ATOM 8824 C C . ASN B 1 523 ? 5.581 8.328 -22.348 1.00 47.37 683 ASN B C 1
ATOM 8825 O O . ASN B 1 523 ? 5.110 8.295 -23.483 1.00 50.39 683 ASN B O 1
ATOM 8830 N N . SER B 1 524 ? 5.046 7.673 -21.323 1.00 44.92 684 SER B N 1
ATOM 8831 C CA . SER B 1 524 ? 3.757 6.998 -21.435 1.00 44.85 684 SER B CA 1
ATOM 8832 C C . SER B 1 524 ? 3.835 5.680 -22.217 1.00 45.73 684 SER B C 1
ATOM 8833 O O . SER B 1 524 ? 2.812 5.120 -22.611 1.00 48.04 684 SER B O 1
ATOM 8836 N N . GLN B 1 525 ? 5.049 5.178 -22.425 1.00 44.65 685 GLN B N 1
ATOM 8837 C CA . GLN B 1 525 ? 5.242 3.952 -23.203 1.00 48.63 685 GLN B CA 1
ATOM 8838 C C . GLN B 1 525 ? 5.303 2.678 -22.357 1.00 45.52 685 GLN B C 1
ATOM 8839 O O . GLN B 1 525 ? 4.727 1.651 -22.722 1.00 40.55 685 GLN B O 1
ATOM 8845 N N . PHE B 1 526 ? 6.015 2.746 -21.237 1.00 40.29 686 PHE B N 1
ATOM 8846 C CA . PHE B 1 526 ? 6.258 1.569 -20.414 1.00 34.32 686 PHE B CA 1
ATOM 8847 C C . PHE B 1 526 ? 5.419 1.528 -19.132 1.00 48.63 686 PHE B C 1
ATOM 8848 O O . PHE B 1 526 ? 4.905 2.547 -18.659 1.00 41.54 686 PHE B O 1
ATOM 8856 N N . LEU B 1 527 ? 5.298 0.332 -18.571 1.00 46.56 687 LEU B N 1
ATOM 8857 C CA . LEU B 1 527 ? 4.562 0.136 -17.338 1.00 40.68 687 LEU B CA 1
ATOM 8858 C C . LEU B 1 527 ? 5.358 -0.771 -16.418 1.00 45.23 687 LEU B C 1
ATOM 8859 O O . LEU B 1 527 ? 5.800 -1.840 -16.830 1.00 47.34 687 LEU B O 1
ATOM 8864 N N . VAL B 1 528 ? 5.554 -0.343 -15.176 1.00 43.23 688 VAL B N 1
ATOM 8865 C CA . VAL B 1 528 ? 6.167 -1.208 -14.174 1.00 39.54 688 VAL B CA 1
ATOM 8866 C C . VAL B 1 528 ? 5.115 -1.652 -13.154 1.00 40.94 688 VAL B C 1
ATOM 8867 O O . VAL B 1 528 ? 4.305 -0.847 -12.691 1.00 41.06 688 VAL B O 1
ATOM 8871 N N . SER B 1 529 ? 5.120 -2.941 -12.827 1.00 42.07 689 SER B N 1
ATOM 8872 C CA . SER B 1 529 ? 4.111 -3.514 -11.945 1.00 42.64 689 SER B CA 1
ATOM 8873 C C . SER B 1 529 ? 4.718 -4.353 -10.825 1.00 37.33 689 SER B C 1
ATOM 8874 O O . SER B 1 529 ? 5.676 -5.094 -11.040 1.00 40.57 689 SER B O 1
ATOM 8877 N N . ASN B 1 530 ? 4.153 -4.222 -9.628 1.00 43.03 690 ASN B N 1
ATOM 8878 C CA . ASN B 1 530 ? 4.476 -5.108 -8.517 1.00 44.56 690 ASN B CA 1
ATOM 8879 C C . ASN B 1 530 ? 3.329 -6.092 -8.283 1.00 39.66 690 ASN B C 1
ATOM 8880 O O . ASN B 1 530 ? 2.197 -5.843 -8.698 1.00 36.28 690 ASN B O 1
ATOM 8885 N N . SER B 1 531 ? 3.616 -7.206 -7.618 1.00 46.08 691 SER B N 1
ATOM 8886 C CA . SER B 1 531 ? 2.567 -8.160 -7.261 1.00 50.67 691 SER B CA 1
ATOM 8887 C C . SER B 1 531 ? 2.713 -8.670 -5.828 1.00 52.59 691 SER B C 1
ATOM 8888 O O . SER B 1 531 ? 3.689 -8.362 -5.139 1.00 54.07 691 SER B O 1
ATOM 8891 N N . GLY B 1 532 ? 1.736 -9.460 -5.392 1.00 51.41 692 GLY B N 1
ATOM 8892 C CA . GLY B 1 532 ? 1.753 -10.053 -4.068 1.00 51.08 692 GLY B CA 1
ATOM 8893 C C . GLY B 1 532 ? 2.911 -11.010 -3.860 1.00 56.27 692 GLY B C 1
ATOM 8894 O O . GLY B 1 532 ? 3.336 -11.239 -2.729 1.00 64.00 692 GLY B O 1
ATOM 8895 N N . ASP B 1 533 ? 3.418 -11.573 -4.952 1.00 64.99 693 ASP B N 1
ATOM 8896 C CA . ASP B 1 533 ? 4.556 -12.486 -4.899 1.00 64.82 693 ASP B CA 1
ATOM 8897 C C . ASP B 1 533 ? 5.861 -11.724 -4.698 1.00 65.07 693 ASP B C 1
ATOM 8898 O O . ASP B 1 533 ? 6.908 -12.324 -4.453 1.00 66.07 693 ASP B O 1
ATOM 8903 N N . TYR B 1 534 ? 5.783 -10.399 -4.807 1.00 63.24 694 TYR B N 1
ATOM 8904 C CA . TYR B 1 534 ? 6.944 -9.516 -4.678 1.00 69.26 694 TYR B CA 1
ATOM 8905 C C . TYR B 1 534 ? 7.813 -9.554 -5.930 1.00 59.90 694 TYR B C 1
ATOM 8906 O O . TYR B 1 534 ? 9.041 -9.555 -5.852 1.00 52.15 694 TYR B O 1
ATOM 8915 N N . GLU B 1 535 ? 7.166 -9.580 -7.088 1.00 55.27 695 GLU B N 1
ATOM 8916 C CA . GLU B 1 535 ? 7.892 -9.575 -8.348 1.00 63.13 695 GLU B CA 1
ATOM 8917 C C . GLU B 1 535 ? 7.656 -8.280 -9.126 1.00 53.56 695 GLU B C 1
ATOM 8918 O O . GLU B 1 535 ? 6.561 -7.717 -9.099 1.00 41.30 695 GLU B O 1
ATOM 8924 N N . ILE B 1 536 ? 8.697 -7.814 -9.809 1.00 53.37 696 ILE B N 1
ATOM 8925 C CA . ILE B 1 536 ? 8.611 -6.600 -10.609 1.00 43.85 696 ILE B CA 1
ATOM 8926 C C . ILE B 1 536 ? 8.640 -6.927 -12.093 1.00 44.68 696 ILE B C 1
ATOM 8927 O O . ILE B 1 536 ? 9.665 -7.358 -12.618 1.00 45.83 696 ILE B O 1
ATOM 8932 N N . LEU B 1 537 ? 7.515 -6.714 -12.766 1.00 46.43 697 LEU B N 1
ATOM 8933 C CA . LEU B 1 537 ? 7.409 -6.967 -14.201 1.00 44.26 697 LEU B CA 1
ATOM 8934 C C . LEU B 1 537 ? 7.230 -5.669 -14.979 1.00 45.00 697 LEU B C 1
ATOM 8935 O O . LEU B 1 537 ? 6.469 -4.796 -14.570 1.00 43.77 697 LEU B O 1
ATOM 8940 N N . TYR B 1 538 ? 7.927 -5.547 -16.103 1.00 44.61 698 TYR B N 1
ATOM 8941 C CA . TYR B 1 538 ? 7.800 -4.364 -16.946 1.00 38.29 698 TYR B CA 1
ATOM 8942 C C . TYR B 1 538 ? 7.010 -4.678 -18.216 1.00 43.10 698 TYR B C 1
ATOM 8943 O O . TYR B 1 538 ? 7.000 -5.816 -18.683 1.00 48.16 698 TYR B O 1
ATOM 8952 N N . TRP B 1 539 ? 6.338 -3.670 -18.767 1.00 43.45 699 TRP B N 1
ATOM 8953 C CA . TRP B 1 539 ? 5.396 -3.899 -19.859 1.00 43.97 699 TRP B CA 1
ATOM 8954 C C . TRP B 1 539 ? 5.373 -2.783 -20.895 1.00 45.28 699 TRP B C 1
ATOM 8955 O O . TRP B 1 539 ? 5.922 -1.700 -20.683 1.00 40.00 699 TRP B O 1
ATOM 8966 N N . VAL B 1 540 ? 4.734 -3.080 -22.022 1.00 43.12 700 VAL B N 1
ATOM 8967 C CA . VAL B 1 540 ? 4.314 -2.073 -22.984 1.00 43.29 700 VAL B CA 1
ATOM 8968 C C . VAL B 1 540 ? 2.826 -2.293 -23.229 1.00 43.38 700 VAL B C 1
ATOM 8969 O O . VAL B 1 540 ? 2.439 -3.077 -24.097 1.00 44.64 700 VAL B O 1
ATOM 8973 N N . PRO B 1 541 ? 1.990 -1.607 -22.437 1.00 42.81 701 PRO B N 1
ATOM 8974 C CA . PRO B 1 541 ? 0.533 -1.778 -22.382 1.00 43.01 701 PRO B CA 1
ATOM 8975 C C . PRO B 1 541 ? -0.158 -1.621 -23.729 1.00 35.95 701 PRO B C 1
ATOM 8976 O O . PRO B 1 541 ? -1.131 -2.329 -23.980 1.00 40.89 701 PRO B O 1
ATOM 8980 N N . SER B 1 542 ? 0.323 -0.707 -24.569 1.00 42.56 702 SER B N 1
ATOM 8981 C CA . SER B 1 542 ? -0.297 -0.464 -25.875 1.00 48.23 702 SER B CA 1
ATOM 8982 C C . SER B 1 542 ? -0.469 -1.754 -26.676 1.00 42.62 702 SER B C 1
ATOM 8983 O O . SER B 1 542 ? -1.385 -1.870 -27.490 1.00 44.84 702 SER B O 1
ATOM 8986 N N . ALA B 1 543 ? 0.413 -2.719 -26.431 1.00 41.24 703 ALA B N 1
ATOM 8987 C CA . ALA B 1 543 ? 0.359 -4.011 -27.105 1.00 44.68 703 ALA B CA 1
ATOM 8988 C C . ALA B 1 543 ? 0.227 -5.168 -26.114 1.00 48.11 703 ALA B C 1
ATOM 8989 O O . ALA B 1 543 ? 0.143 -6.328 -26.513 1.00 51.17 703 ALA B O 1
ATOM 8991 N N . CYS B 1 544 ? 0.212 -4.845 -24.824 1.00 51.53 704 CYS B N 1
ATOM 8992 C CA . CYS B 1 544 ? 0.136 -5.857 -23.771 1.00 51.71 704 CYS B CA 1
ATOM 8993 C C . CYS B 1 544 ? 1.262 -6.877 -23.914 1.00 48.51 704 CYS B C 1
ATOM 8994 O O . CYS B 1 544 ? 1.022 -8.075 -24.066 1.00 55.56 704 CYS B O 1
ATOM 8997 N N . LYS B 1 545 ? 2.493 -6.384 -23.855 1.00 41.73 705 LYS B N 1
ATOM 8998 C CA . LYS B 1 545 ? 3.670 -7.216 -24.040 1.00 49.03 705 LYS B CA 1
ATOM 8999 C C . LYS B 1 545 ? 4.674 -6.968 -22.930 1.00 44.74 705 LYS B C 1
ATOM 9000 O O . LYS B 1 545 ? 4.940 -5.823 -22.571 1.00 48.86 705 LYS B O 1
ATOM 9006 N N . GLN B 1 546 ? 5.242 -8.038 -22.390 1.00 37.96 706 GLN B N 1
ATOM 9007 C CA . GLN B 1 546 ? 6.230 -7.887 -21.336 1.00 39.79 706 GLN B CA 1
ATOM 9008 C C . GLN B 1 546 ? 7.597 -7.509 -21.893 1.00 51.41 706 GLN B C 1
ATOM 9009 O O . GLN B 1 546 ? 8.054 -8.070 -22.891 1.00 52.43 706 GLN B O 1
ATOM 9015 N N . VAL B 1 547 ? 8.246 -6.554 -21.238 1.00 46.51 707 VAL B N 1
ATOM 9016 C CA . VAL B 1 547 ? 9.594 -6.158 -21.603 1.00 44.08 707 VAL B CA 1
ATOM 9017 C C . VAL B 1 547 ? 10.604 -6.905 -20.747 1.00 52.72 707 VAL B C 1
ATOM 9018 O O . VAL B 1 547 ? 10.738 -6.632 -19.554 1.00 52.83 707 VAL B O 1
ATOM 9022 N N . VAL B 1 548 ? 11.318 -7.842 -21.362 1.00 56.86 708 VAL B N 1
ATOM 9023 C CA . VAL B 1 548 ? 12.262 -8.686 -20.636 1.00 54.27 708 VAL B CA 1
ATOM 9024 C C . VAL B 1 548 ? 13.691 -8.150 -20.683 1.00 49.26 708 VAL B C 1
ATOM 9025 O O . VAL B 1 548 ? 14.611 -8.772 -20.154 1.00 45.89 708 VAL B O 1
ATOM 9029 N N . SER B 1 549 ? 13.872 -6.991 -21.308 1.00 48.75 709 SER B N 1
ATOM 9030 C CA . SER B 1 549 ? 15.203 -6.405 -21.450 1.00 56.98 709 SER B CA 1
ATOM 9031 C C . SER B 1 549 ? 15.583 -5.498 -20.283 1.00 53.64 709 SER B C 1
ATOM 9032 O O . SER B 1 549 ? 15.043 -4.404 -20.126 1.00 51.60 709 SER B O 1
ATOM 9035 N N . VAL B 1 550 ? 16.527 -5.960 -19.473 1.00 60.48 710 VAL B N 1
ATOM 9036 C CA . VAL B 1 550 ? 17.032 -5.173 -18.357 1.00 56.73 710 VAL B CA 1
ATOM 9037 C C . VAL B 1 550 ? 17.577 -3.818 -18.812 1.00 62.99 710 VAL B C 1
ATOM 9038 O O . VAL B 1 550 ? 17.229 -2.779 -18.250 1.00 63.22 710 VAL B O 1
ATOM 9042 N N . GLU B 1 551 ? 18.420 -3.827 -19.838 1.00 63.89 711 GLU B N 1
ATOM 9043 C CA . GLU B 1 551 ? 19.107 -2.608 -20.248 1.00 69.80 711 GLU B CA 1
ATOM 9044 C C . GLU B 1 551 ? 18.138 -1.501 -20.657 1.00 65.29 711 GLU B C 1
ATOM 9045 O O . GLU B 1 551 ? 18.462 -0.317 -20.568 1.00 69.80 711 GLU B O 1
ATOM 9051 N N . THR B 1 552 ? 16.952 -1.887 -21.107 1.00 58.86 712 THR B N 1
ATOM 9052 C CA . THR B 1 552 ? 15.930 -0.911 -21.455 1.00 56.68 712 THR B CA 1
ATOM 9053 C C . THR B 1 552 ? 15.239 -0.381 -20.199 1.00 60.23 712 THR B C 1
ATOM 9054 O O . THR B 1 552 ? 15.169 0.830 -19.974 1.00 54.05 712 THR B O 1
ATOM 9058 N N . THR B 1 553 ? 14.742 -1.304 -19.379 1.00 60.74 713 THR B N 1
ATOM 9059 C CA . THR B 1 553 ? 13.965 -0.959 -18.189 1.00 53.08 713 THR B CA 1
ATOM 9060 C C . THR B 1 553 ? 14.757 -0.148 -17.155 1.00 49.92 713 THR B C 1
ATOM 9061 O O . THR B 1 553 ? 14.263 0.850 -16.633 1.00 44.20 713 THR B O 1
ATOM 9065 N N . ARG B 1 554 ? 15.992 -0.568 -16.890 1.00 49.13 714 ARG B N 1
ATOM 9066 C CA . ARG B 1 554 ? 16.829 0.009 -15.831 1.00 46.49 714 ARG B CA 1
ATOM 9067 C C . ARG B 1 554 ? 17.012 1.537 -15.836 1.00 54.51 714 ARG B C 1
ATOM 9068 O O . ARG B 1 554 ? 17.376 2.119 -14.811 1.00 54.00 714 ARG B O 1
ATOM 9076 N N . ASP B 1 555 ? 16.789 2.184 -16.978 1.00 58.70 715 ASP B N 1
ATOM 9077 C CA . ASP B 1 555 ? 17.046 3.623 -17.091 1.00 57.31 715 ASP B CA 1
ATOM 9078 C C . ASP B 1 555 ? 15.775 4.445 -17.259 1.00 52.77 715 ASP B C 1
ATOM 9079 O O . ASP B 1 555 ? 15.812 5.676 -17.210 1.00 54.43 715 ASP B O 1
ATOM 9084 N N . ILE B 1 556 ? 14.655 3.759 -17.461 1.00 46.60 716 ILE B N 1
ATOM 9085 C CA . ILE B 1 556 ? 13.361 4.414 -17.614 1.00 45.40 716 ILE B CA 1
ATOM 9086 C C . ILE B 1 556 ? 13.114 5.460 -16.527 1.00 45.29 716 ILE B C 1
ATOM 9087 O O . ILE B 1 556 ? 13.358 5.217 -15.343 1.00 36.29 716 ILE B O 1
ATOM 9092 N N . GLU B 1 557 ? 12.650 6.634 -16.938 1.00 43.62 717 GLU B N 1
ATOM 9093 C CA . GLU B 1 557 ? 12.223 7.637 -15.980 1.00 46.30 717 GLU B CA 1
ATOM 9094 C C . GLU B 1 557 ? 10.712 7.515 -15.808 1.00 45.10 717 GLU B C 1
ATOM 9095 O O . GLU B 1 557 ? 9.943 7.714 -16.749 1.00 41.76 717 GLU B O 1
ATOM 9101 N N . TRP B 1 558 ? 10.295 7.160 -14.599 1.00 43.15 718 TRP B N 1
ATOM 9102 C CA . TRP B 1 558 ? 8.895 6.844 -14.344 1.00 44.32 718 TRP B CA 1
ATOM 9103 C C . TRP B 1 558 ? 8.069 8.075 -13.998 1.00 38.57 718 TRP B C 1
ATOM 9104 O O . TRP B 1 558 ? 8.549 8.994 -13.332 1.00 44.07 718 TRP B O 1
ATOM 9115 N N . ALA B 1 559 ? 6.827 8.089 -14.469 1.00 37.36 719 ALA B N 1
ATOM 9116 C CA . ALA B 1 559 ? 5.897 9.174 -14.170 1.00 40.33 719 ALA B CA 1
ATOM 9117 C C . ALA B 1 559 ? 5.581 9.224 -12.676 1.00 43.14 719 ALA B C 1
ATOM 9118 O O . ALA B 1 559 ? 5.739 10.258 -12.027 1.00 43.83 719 ALA B O 1
ATOM 9120 N N . THR B 1 560 ? 5.129 8.095 -12.142 1.00 40.17 720 THR B N 1
ATOM 9121 C CA . THR B 1 560 ? 4.809 7.986 -10.727 1.00 38.67 720 THR B CA 1
ATOM 9122 C C . THR B 1 560 ? 5.660 6.910 -10.075 1.00 40.25 720 THR B C 1
ATOM 9123 O O . THR B 1 560 ? 6.218 6.049 -10.752 1.00 48.35 720 THR B O 1
ATOM 9127 N N . TYR B 1 561 ? 5.763 6.973 -8.754 1.00 36.49 721 TYR B N 1
ATOM 9128 C CA . TYR B 1 561 ? 6.523 5.991 -7.995 1.00 40.32 721 TYR B CA 1
ATOM 9129 C C . TYR B 1 561 ? 5.658 5.433 -6.873 1.00 39.76 721 TYR B C 1
ATOM 9130 O O . TYR B 1 561 ? 5.910 5.686 -5.697 1.00 34.70 721 TYR B O 1
ATOM 9139 N N . THR B 1 562 ? 4.630 4.679 -7.250 1.00 36.82 722 THR B N 1
ATOM 9140 C CA . THR B 1 562 ? 3.722 4.086 -6.283 1.00 33.58 722 THR B CA 1
ATOM 9141 C C . THR B 1 562 ? 4.028 2.606 -6.080 1.00 38.28 722 THR B C 1
ATOM 9142 O O . THR B 1 562 ? 3.384 1.940 -5.270 1.00 44.88 722 THR B O 1
ATOM 9146 N N . CYS B 1 563 ? 5.007 2.095 -6.819 1.00 32.55 723 CYS B N 1
ATOM 9147 C CA . CYS B 1 563 ? 5.495 0.736 -6.609 1.00 35.15 723 CYS B CA 1
ATOM 9148 C C . CYS B 1 563 ? 6.445 0.702 -5.428 1.00 38.60 723 CYS B C 1
ATOM 9149 O O . CYS B 1 563 ? 7.459 1.395 -5.425 1.00 37.37 723 CYS B O 1
ATOM 9152 N N . THR B 1 564 ? 6.122 -0.108 -4.426 1.00 42.84 724 THR B N 1
ATOM 9153 C CA . THR B 1 564 ? 6.963 -0.210 -3.238 1.00 40.22 724 THR B CA 1
ATOM 9154 C C . THR B 1 564 ? 8.234 -1.001 -3.533 1.00 44.77 724 THR B C 1
ATOM 9155 O O . THR B 1 564 ? 9.215 -0.916 -2.796 1.00 44.37 724 THR B O 1
ATOM 9159 N N . LEU B 1 565 ? 8.204 -1.771 -4.615 1.00 43.12 725 LEU B N 1
ATOM 9160 C CA . LEU B 1 565 ? 9.364 -2.536 -5.051 1.00 37.46 725 LEU B CA 1
ATOM 9161 C C . LEU B 1 565 ? 9.985 -1.881 -6.276 1.00 44.89 725 LEU B C 1
ATOM 9162 O O . LEU B 1 565 ? 9.380 -1.845 -7.349 1.00 43.64 725 LEU B O 1
ATOM 9167 N N . GLY B 1 566 ? 11.196 -1.367 -6.102 1.00 43.85 726 GLY B N 1
ATOM 9168 C CA . GLY B 1 566 ? 11.901 -0.660 -7.155 1.00 43.95 726 GLY B CA 1
ATOM 9169 C C . GLY B 1 566 ? 13.154 -0.028 -6.585 1.00 47.75 726 GLY B C 1
ATOM 9170 O O . GLY B 1 566 ? 13.235 0.223 -5.379 1.00 43.08 726 GLY B O 1
ATOM 9171 N N . PHE B 1 567 ? 14.131 0.232 -7.447 1.00 47.11 727 PHE B N 1
ATOM 9172 C CA . PHE B 1 567 ? 15.416 0.753 -6.995 1.00 47.92 727 PHE B CA 1
ATOM 9173 C C . PHE B 1 567 ? 15.316 2.126 -6.336 1.00 46.04 727 PHE B C 1
ATOM 9174 O O . PHE B 1 567 ? 16.094 2.444 -5.436 1.00 43.55 727 PHE B O 1
ATOM 9182 N N . HIS B 1 568 ? 14.363 2.936 -6.787 1.00 42.95 728 HIS B N 1
ATOM 9183 C CA . HIS B 1 568 ? 14.242 4.307 -6.302 1.00 50.44 728 HIS B CA 1
ATOM 9184 C C . HIS B 1 568 ? 13.520 4.433 -4.962 1.00 48.03 728 HIS B C 1
ATOM 9185 O O . HIS B 1 568 ? 13.615 5.468 -4.300 1.00 50.92 728 HIS B O 1
ATOM 9192 N N . VAL B 1 569 ? 12.799 3.392 -4.558 1.00 46.38 729 VAL B N 1
ATOM 9193 C CA . VAL B 1 569 ? 11.987 3.495 -3.347 1.00 52.39 729 VAL B CA 1
ATOM 9194 C C . VAL B 1 569 ? 12.206 2.399 -2.307 1.00 53.19 729 VAL B C 1
ATOM 9195 O O . VAL B 1 569 ? 11.627 2.466 -1.228 1.00 56.17 729 VAL B O 1
ATOM 9199 N N . PHE B 1 570 ? 13.017 1.389 -2.605 1.00 52.07 730 PHE B N 1
ATOM 9200 C CA . PHE B 1 570 ? 13.334 0.421 -1.559 1.00 46.43 730 PHE B CA 1
ATOM 9201 C C . PHE B 1 570 ? 14.053 1.210 -0.472 1.00 48.20 730 PHE B C 1
ATOM 9202 O O . PHE B 1 570 ? 14.347 2.388 -0.659 1.00 58.07 730 PHE B O 1
ATOM 9210 N N . GLY B 1 571 ? 14.311 0.603 0.675 1.00 48.53 731 GLY B N 1
ATOM 9211 C CA . GLY B 1 571 ? 14.877 1.372 1.767 1.00 54.99 731 GLY B CA 1
ATOM 9212 C C . GLY B 1 571 ? 13.799 2.109 2.548 1.00 59.30 731 GLY B C 1
ATOM 9213 O O . GLY B 1 571 ? 14.039 2.560 3.667 1.00 58.01 731 GLY B O 1
ATOM 9214 N N . VAL B 1 572 ? 12.613 2.248 1.960 1.00 45.68 732 VAL B N 1
ATOM 9215 C CA . VAL B 1 572 ? 11.447 2.637 2.741 1.00 50.03 732 VAL B CA 1
ATOM 9216 C C . VAL B 1 572 ? 11.013 1.409 3.531 1.00 53.15 732 VAL B C 1
ATOM 9217 O O . VAL B 1 572 ? 10.182 1.491 4.438 1.00 51.68 732 VAL B O 1
ATOM 9221 N N . TRP B 1 573 ? 11.586 0.266 3.167 1.00 44.66 733 TRP B N 1
ATOM 9222 C CA . TRP B 1 573 ? 11.364 -0.977 3.889 1.00 53.28 733 TRP B CA 1
ATOM 9223 C C . TRP B 1 573 ? 12.295 -1.066 5.087 1.00 60.77 733 TRP B C 1
ATOM 9224 O O . TRP B 1 573 ? 13.511 -1.195 4.929 1.00 63.23 733 TRP B O 1
ATOM 9235 N N . PRO B 1 574 ? 11.722 -1.003 6.295 1.00 57.18 734 PRO B N 1
ATOM 9236 C CA . PRO B 1 574 ? 12.493 -1.095 7.535 1.00 60.60 734 PRO B CA 1
ATOM 9237 C C . PRO B 1 574 ? 13.071 -2.493 7.685 1.00 67.62 734 PRO B C 1
ATOM 9238 O O . PRO B 1 574 ? 12.461 -3.462 7.226 1.00 68.00 734 PRO B O 1
ATOM 9242 N N . GLU B 1 575 ? 14.233 -2.592 8.320 1.00 63.43 735 GLU B N 1
ATOM 9243 C CA . GLU B 1 575 ? 14.927 -3.865 8.455 1.00 75.40 735 GLU B CA 1
ATOM 9244 C C . GLU B 1 575 ? 14.052 -4.965 9.054 1.00 75.49 735 GLU B C 1
ATOM 9245 O O . GLU B 1 575 ? 13.428 -4.777 10.098 1.00 76.12 735 GLU B O 1
ATOM 9251 N N . GLY B 1 576 ? 14.017 -6.116 8.387 1.00 76.17 736 GLY B N 1
ATOM 9252 C CA . GLY B 1 576 ? 13.296 -7.274 8.891 1.00 74.94 736 GLY B CA 1
ATOM 9253 C C . GLY B 1 576 ? 11.851 -7.334 8.437 1.00 77.06 736 GLY B C 1
ATOM 9254 O O . GLY B 1 576 ? 11.091 -8.211 8.856 1.00 78.68 736 GLY B O 1
ATOM 9255 N N . SER B 1 577 ? 11.476 -6.401 7.569 1.00 71.61 737 SER B N 1
ATOM 9256 C CA . SER B 1 577 ? 10.104 -6.291 7.093 1.00 64.30 737 SER B CA 1
ATOM 9257 C C . SER B 1 577 ? 9.689 -7.462 6.202 1.00 66.44 737 SER B C 1
ATOM 9258 O O . SER B 1 577 ? 10.528 -8.104 5.571 1.00 76.63 737 SER B O 1
ATOM 9261 N N . ASP B 1 578 ? 8.389 -7.742 6.165 1.00 65.21 738 ASP B N 1
ATOM 9262 C CA . ASP B 1 578 ? 7.836 -8.672 5.184 1.00 71.62 738 ASP B CA 1
ATOM 9263 C C . ASP B 1 578 ? 7.011 -7.887 4.164 1.00 74.23 738 ASP B C 1
ATOM 9264 O O . ASP B 1 578 ? 6.544 -6.783 4.448 1.00 71.23 738 ASP B O 1
ATOM 9269 N N . GLY B 1 579 ? 6.834 -8.461 2.979 1.00 72.62 739 GLY B N 1
ATOM 9270 C CA . GLY B 1 579 ? 6.213 -7.756 1.871 1.00 66.10 739 GLY B CA 1
ATOM 9271 C C . GLY B 1 579 ? 4.897 -7.049 2.143 1.00 66.12 739 GLY B C 1
ATOM 9272 O O . GLY B 1 579 ? 4.501 -6.172 1.375 1.00 67.68 739 GLY B O 1
ATOM 9273 N N . THR B 1 580 ? 4.213 -7.419 3.222 1.00 66.86 740 THR B N 1
ATOM 9274 C CA . THR B 1 580 ? 2.893 -6.854 3.507 1.00 66.43 740 THR B CA 1
ATOM 9275 C C . THR B 1 580 ? 2.936 -5.624 4.410 1.00 59.87 740 THR B C 1
ATOM 9276 O O . THR B 1 580 ? 1.913 -4.978 4.630 1.00 53.96 740 THR B O 1
ATOM 9280 N N . ASP B 1 581 ? 4.121 -5.299 4.916 1.00 57.59 741 ASP B N 1
ATOM 9281 C CA . ASP B 1 581 ? 4.280 -4.213 5.881 1.00 56.70 741 ASP B CA 1
ATOM 9282 C C . ASP B 1 581 ? 3.933 -2.821 5.354 1.00 54.73 741 ASP B C 1
ATOM 9283 O O . ASP B 1 581 ? 3.349 -2.014 6.076 1.00 56.72 741 ASP B O 1
ATOM 9288 N N . ILE B 1 582 ? 4.295 -2.535 4.108 1.00 52.31 742 ILE B N 1
ATOM 9289 C CA . ILE B 1 582 ? 4.008 -1.230 3.518 1.00 40.10 742 ILE B CA 1
ATOM 9290 C C . ILE B 1 582 ? 2.928 -1.335 2.448 1.00 41.58 742 ILE B C 1
ATOM 9291 O O . ILE B 1 582 ? 3.112 -1.998 1.433 1.00 49.21 742 ILE B O 1
ATOM 9296 N N . ASN B 1 583 ? 1.799 -0.681 2.687 1.00 38.33 743 ASN B N 1
ATOM 9297 C CA . ASN B 1 583 ? 0.665 -0.751 1.773 1.00 43.58 743 ASN B CA 1
ATOM 9298 C C . ASN B 1 583 ? 0.816 0.155 0.566 1.00 37.47 743 ASN B C 1
ATOM 9299 O O . ASN B 1 583 ? 0.284 -0.133 -0.505 1.00 35.59 743 ASN B O 1
ATOM 9304 N N . ALA B 1 584 ? 1.520 1.265 0.748 1.00 35.40 744 ALA B N 1
ATOM 9305 C CA . ALA B 1 584 ? 1.558 2.289 -0.281 1.00 33.49 744 ALA B CA 1
ATOM 9306 C C . ALA B 1 584 ? 2.776 3.185 -0.186 1.00 37.80 744 ALA B C 1
ATOM 9307 O O . ALA B 1 584 ? 3.309 3.428 0.896 1.00 37.19 744 ALA B O 1
ATOM 9309 N N . VAL B 1 585 ? 3.211 3.660 -1.348 1.00 42.12 745 VAL B N 1
ATOM 9310 C CA . VAL B 1 585 ? 4.283 4.635 -1.450 1.00 36.80 745 VAL B CA 1
ATOM 9311 C C . VAL B 1 585 ? 3.887 5.650 -2.511 1.00 38.33 745 VAL B C 1
ATOM 9312 O O . VAL B 1 585 ? 2.991 5.403 -3.325 1.00 34.13 745 VAL B O 1
ATOM 9316 N N . CYS B 1 586 ? 4.543 6.800 -2.494 1.00 39.48 746 CYS B N 1
ATOM 9317 C CA . CYS B 1 586 ? 4.327 7.793 -3.530 1.00 36.79 746 CYS B CA 1
ATOM 9318 C C . CYS B 1 586 ? 5.421 8.843 -3.480 1.00 35.54 746 CYS B C 1
ATOM 9319 O O . CYS B 1 586 ? 6.108 8.996 -2.469 1.00 37.10 746 CYS B O 1
ATOM 9322 N N . ARG B 1 587 ? 5.591 9.549 -4.590 1.00 31.30 747 ARG B N 1
ATOM 9323 C CA . ARG B 1 587 ? 6.576 10.607 -4.673 1.00 34.06 747 ARG B CA 1
ATOM 9324 C C . ARG B 1 587 ? 5.842 11.931 -4.725 1.00 33.76 747 ARG B C 1
ATOM 9325 O O . ARG B 1 587 ? 4.737 12.010 -5.264 1.00 39.30 747 ARG B O 1
ATOM 9333 N N . ALA B 1 588 ? 6.438 12.969 -4.152 1.00 32.08 748 ALA B N 1
ATOM 9334 C CA . ALA B 1 588 ? 5.920 14.312 -4.362 1.00 42.68 748 ALA B CA 1
ATOM 9335 C C . ALA B 1 588 ? 6.035 14.620 -5.856 1.00 45.32 748 ALA B C 1
ATOM 9336 O O . ALA B 1 588 ? 6.840 14.010 -6.560 1.00 47.69 748 ALA B O 1
ATOM 9338 N N . HIS B 1 589 ? 5.224 15.552 -6.343 1.00 46.91 749 HIS B N 1
ATOM 9339 C CA . HIS B 1 589 ? 5.190 15.861 -7.770 1.00 52.67 749 HIS B CA 1
ATOM 9340 C C . HIS B 1 589 ? 6.403 16.666 -8.255 1.00 54.11 749 HIS B C 1
ATOM 9341 O O . HIS B 1 589 ? 6.925 16.413 -9.345 1.00 45.35 749 HIS B O 1
ATOM 9348 N N . GLU B 1 590 ? 6.843 17.626 -7.442 1.00 54.03 750 GLU B N 1
ATOM 9349 C CA . GLU B 1 590 ? 7.952 18.510 -7.800 1.00 51.84 750 GLU B CA 1
ATOM 9350 C C . GLU B 1 590 ? 9.045 18.567 -6.730 1.00 55.46 750 GLU B C 1
ATOM 9351 O O . GLU B 1 590 ? 10.118 19.123 -6.963 1.00 68.88 750 GLU B O 1
ATOM 9357 N N . LYS B 1 591 ? 8.769 18.007 -5.556 1.00 52.30 751 LYS B N 1
ATOM 9358 C CA . LYS B 1 591 ? 9.748 17.993 -4.471 1.00 50.70 751 LYS B CA 1
ATOM 9359 C C . LYS B 1 591 ? 10.370 16.609 -4.319 1.00 53.11 751 LYS B C 1
ATOM 9360 O O . LYS B 1 591 ? 9.790 15.610 -4.742 1.00 54.96 751 LYS B O 1
ATOM 9366 N N . LYS B 1 592 ? 11.554 16.553 -3.717 1.00 50.83 752 LYS B N 1
ATOM 9367 C CA . LYS B 1 592 ? 12.261 15.288 -3.554 1.00 50.79 752 LYS B CA 1
ATOM 9368 C C . LYS B 1 592 ? 11.854 14.573 -2.266 1.00 57.74 752 LYS B C 1
ATOM 9369 O O . LYS B 1 592 ? 12.655 14.428 -1.339 1.00 56.61 752 LYS B O 1
ATOM 9375 N N . LEU B 1 593 ? 10.602 14.124 -2.227 1.00 58.35 753 LEU B N 1
ATOM 9376 C CA . LEU B 1 593 ? 10.038 13.462 -1.055 1.00 48.64 753 LEU B CA 1
ATOM 9377 C C . LEU B 1 593 ? 9.356 12.155 -1.435 1.00 43.21 753 LEU B C 1
ATOM 9378 O O . LEU B 1 593 ? 8.726 12.059 -2.490 1.00 43.50 753 LEU B O 1
ATOM 9383 N N . LEU B 1 594 ? 9.483 11.150 -0.574 1.00 40.58 754 LEU B N 1
ATOM 9384 C CA . LEU B 1 594 ? 8.653 9.952 -0.669 1.00 40.02 754 LEU B CA 1
ATOM 9385 C C . LEU B 1 594 ? 7.791 9.826 0.588 1.00 44.39 754 LEU B C 1
ATOM 9386 O O . LEU B 1 594 ? 8.196 10.241 1.676 1.00 40.07 754 LEU B O 1
ATOM 9391 N N . SER B 1 595 ? 6.595 9.270 0.437 1.00 44.28 755 SER B N 1
ATOM 9392 C CA . SER B 1 595 ? 5.738 9.004 1.585 1.00 37.16 755 SER B CA 1
ATOM 9393 C C . SER B 1 595 ? 5.204 7.583 1.517 1.00 40.04 755 SER B C 1
ATOM 9394 O O . SER B 1 595 ? 4.974 7.047 0.431 1.00 38.84 755 SER B O 1
ATOM 9397 N N . THR B 1 596 ? 5.014 6.971 2.681 1.00 43.62 756 THR B N 1
ATOM 9398 C CA . THR B 1 596 ? 4.467 5.623 2.740 1.00 39.70 756 THR B CA 1
ATOM 9399 C C . THR B 1 596 ? 3.379 5.508 3.789 1.00 37.72 756 THR B C 1
ATOM 9400 O O . THR B 1 596 ? 3.160 6.421 4.583 1.00 38.43 756 THR B O 1
ATOM 9404 N N . GLY B 1 597 ? 2.693 4.374 3.771 1.00 33.99 757 GLY B N 1
ATOM 9405 C CA . GLY B 1 597 ? 1.756 4.022 4.816 1.00 47.62 757 GLY B CA 1
ATOM 9406 C C . GLY B 1 597 ? 1.991 2.574 5.180 1.00 45.58 757 GLY B C 1
ATOM 9407 O O . GLY B 1 597 ? 2.068 1.720 4.297 1.00 40.53 757 GLY B O 1
ATOM 9408 N N . ASP B 1 598 ? 2.118 2.295 6.473 1.00 42.20 758 ASP B N 1
ATOM 9409 C CA . ASP B 1 598 ? 2.397 0.937 6.924 1.00 44.10 758 ASP B CA 1
ATOM 9410 C C . ASP B 1 598 ? 1.227 0.312 7.681 1.00 47.87 758 ASP B C 1
ATOM 9411 O O . ASP B 1 598 ? 0.283 0.999 8.069 1.00 45.31 758 ASP B O 1
ATOM 9416 N N . ASP B 1 599 ? 1.307 -1.000 7.888 1.00 55.27 759 ASP B N 1
ATOM 9417 C CA . ASP B 1 599 ? 0.287 -1.747 8.614 1.00 43.34 759 ASP B CA 1
ATOM 9418 C C . ASP B 1 599 ? 0.305 -1.447 10.106 1.00 48.02 759 ASP B C 1
ATOM 9419 O O . ASP B 1 599 ? -0.282 -2.180 10.899 1.00 50.83 759 ASP B O 1
ATOM 9424 N N . PHE B 1 600 ? 0.978 -0.370 10.488 1.00 44.65 760 PHE B N 1
ATOM 9425 C CA . PHE B 1 600 ? 1.108 -0.028 11.895 1.00 42.69 760 PHE B CA 1
ATOM 9426 C C . PHE B 1 600 ? 0.622 1.392 12.165 1.00 43.04 760 PHE B C 1
ATOM 9427 O O . PHE B 1 600 ? 1.092 2.059 13.086 1.00 44.07 760 PHE B O 1
ATOM 9435 N N . GLY B 1 601 ? -0.322 1.840 11.342 1.00 37.14 761 GLY B N 1
ATOM 9436 C CA . GLY B 1 601 ? -0.972 3.125 11.519 1.00 37.72 761 GLY B CA 1
ATOM 9437 C C . GLY B 1 601 ? -0.130 4.348 11.209 1.00 37.41 761 GLY B C 1
ATOM 9438 O O . GLY B 1 601 ? -0.587 5.474 11.388 1.00 42.38 761 GLY B O 1
ATOM 9439 N N . LYS B 1 602 ? 1.093 4.140 10.735 1.00 41.24 762 LYS B N 1
ATOM 9440 C CA . LYS B 1 602 ? 2.014 5.254 10.529 1.00 45.31 762 LYS B CA 1
ATOM 9441 C C . LYS B 1 602 ? 2.115 5.693 9.072 1.00 37.52 762 LYS B C 1
ATOM 9442 O O . LYS B 1 602 ? 2.153 4.863 8.167 1.00 45.27 762 LYS B O 1
ATOM 9448 N N . VAL B 1 603 ? 2.143 7.004 8.851 1.00 34.77 763 VAL B N 1
ATOM 9449 C CA . VAL B 1 603 ? 2.542 7.539 7.553 1.00 43.28 763 VAL B CA 1
ATOM 9450 C C . VAL B 1 603 ? 3.924 8.177 7.669 1.00 36.33 763 VAL B C 1
ATOM 9451 O O . VAL B 1 603 ? 4.188 8.943 8.595 1.00 40.44 763 VAL B O 1
ATOM 9455 N N . HIS B 1 604 ? 4.811 7.828 6.741 1.00 48.79 764 HIS B N 1
ATOM 9456 C CA . HIS B 1 604 ? 6.198 8.284 6.789 1.00 43.45 764 HIS B CA 1
ATOM 9457 C C . HIS B 1 604 ? 6.492 9.342 5.737 1.00 33.74 764 HIS B C 1
ATOM 9458 O O . HIS B 1 604 ? 5.756 9.493 4.764 1.00 32.97 764 HIS B O 1
ATOM 9465 N N . LEU B 1 605 ? 7.581 10.072 5.945 1.00 38.27 765 LEU B N 1
ATOM 9466 C CA . LEU B 1 605 ? 8.079 11.014 4.953 1.00 45.90 765 LEU B CA 1
ATOM 9467 C C . LEU B 1 605 ? 9.576 10.807 4.786 1.00 46.33 765 LEU B C 1
ATOM 9468 O O . LEU B 1 605 ? 10.352 11.073 5.705 1.00 42.56 765 LEU B O 1
ATOM 9473 N N . PHE B 1 606 ? 9.965 10.301 3.619 1.00 43.76 766 PHE B N 1
ATOM 9474 C CA . PHE B 1 606 ? 11.369 10.107 3.276 1.00 45.18 766 PHE B CA 1
ATOM 9475 C C . PHE B 1 606 ? 11.785 11.189 2.295 1.00 48.60 766 PHE B C 1
ATOM 9476 O O . PHE B 1 606 ? 10.953 11.962 1.816 1.00 45.88 766 PHE B O 1
ATOM 9484 N N . SER B 1 607 ? 13.077 11.241 1.993 1.00 50.31 767 SER B N 1
ATOM 9485 C CA . SER B 1 607 ? 13.558 12.070 0.900 1.00 51.24 767 SER B CA 1
ATOM 9486 C C . SER B 1 607 ? 13.625 11.228 -0.371 1.00 50.01 767 SER B C 1
ATOM 9487 O O . SER B 1 607 ? 13.594 9.995 -0.314 1.00 41.16 767 SER B O 1
ATOM 9490 N N . TYR B 1 608 ? 13.699 11.899 -1.516 1.00 53.43 768 TYR B N 1
ATOM 9491 C CA . TYR B 1 608 ? 13.893 11.219 -2.791 1.00 50.20 768 TYR B CA 1
ATOM 9492 C C . TYR B 1 608 ? 15.217 11.637 -3.438 1.00 52.27 768 TYR B C 1
ATOM 9493 O O . TYR B 1 608 ? 15.591 12.809 -3.402 1.00 59.31 768 TYR B O 1
ATOM 9502 N N . PRO B 1 609 ? 15.933 10.672 -4.034 1.00 53.28 769 PRO B N 1
ATOM 9503 C CA . PRO B 1 609 ? 15.504 9.275 -4.098 1.00 49.95 769 PRO B CA 1
ATOM 9504 C C . PRO B 1 609 ? 15.810 8.546 -2.801 1.00 48.57 769 PRO B C 1
ATOM 9505 O O . PRO B 1 609 ? 16.549 9.054 -1.960 1.00 44.65 769 PRO B O 1
ATOM 9509 N N . CYS B 1 610 ? 15.245 7.356 -2.654 1.00 44.70 770 CYS B N 1
ATOM 9510 C CA . CYS B 1 610 ? 15.448 6.550 -1.468 1.00 47.28 770 CYS B CA 1
ATOM 9511 C C . CYS B 1 610 ? 16.046 5.219 -1.898 1.00 49.93 770 CYS B C 1
ATOM 9512 O O . CYS B 1 610 ? 15.337 4.221 -2.011 1.00 50.02 770 CYS B O 1
ATOM 9515 N N . SER B 1 611 ? 17.352 5.210 -2.152 1.00 64.44 771 SER B N 1
ATOM 9516 C CA . SER B 1 611 ? 18.002 4.041 -2.743 1.00 57.81 771 SER B CA 1
ATOM 9517 C C . SER B 1 611 ? 19.138 3.465 -1.900 1.00 59.60 771 SER B C 1
ATOM 9518 O O . SER B 1 611 ? 20.025 2.788 -2.417 1.00 59.72 771 SER B O 1
ATOM 9521 N N . GLN B 1 612 ? 19.107 3.736 -0.601 1.00 64.03 772 GLN B N 1
ATOM 9522 C CA . GLN B 1 612 ? 20.023 3.091 0.328 1.00 63.07 772 GLN B CA 1
ATOM 9523 C C . GLN B 1 612 ? 19.210 2.377 1.407 1.00 72.98 772 GLN B C 1
ATOM 9524 O O . GLN B 1 612 ? 18.333 2.972 2.037 1.00 67.86 772 GLN B O 1
ATOM 9530 N N . PHE B 1 613 ? 19.494 1.094 1.602 1.00 71.88 773 PHE B N 1
ATOM 9531 C CA . PHE B 1 613 ? 18.723 0.269 2.527 1.00 74.14 773 PHE B CA 1
ATOM 9532 C C . PHE B 1 613 ? 18.552 0.907 3.907 1.00 75.63 773 PHE B C 1
ATOM 9533 O O . PHE B 1 613 ? 19.437 1.615 4.392 1.00 72.21 773 PHE B O 1
ATOM 9541 N N . ARG B 1 614 ? 17.403 0.648 4.526 1.00 69.78 774 ARG B N 1
ATOM 9542 C CA . ARG B 1 614 ? 17.098 1.156 5.860 1.00 69.42 774 ARG B CA 1
ATOM 9543 C C . ARG B 1 614 ? 17.233 2.676 5.923 1.00 61.02 774 ARG B C 1
ATOM 9544 O O . ARG B 1 614 ? 18.152 3.208 6.546 1.00 64.40 774 ARG B O 1
ATOM 9546 N N . ALA B 1 615 ? 16.311 3.368 5.268 1.00 57.85 775 ALA B N 1
ATOM 9547 C CA . ALA B 1 615 ? 16.331 4.823 5.223 1.00 59.47 775 ALA B CA 1
ATOM 9548 C C . ALA B 1 615 ? 15.576 5.412 6.408 1.00 64.58 775 ALA B C 1
ATOM 9549 O O . ALA B 1 615 ? 14.548 4.875 6.820 1.00 66.85 775 ALA B O 1
ATOM 9551 N N . PRO B 1 616 ? 16.083 6.526 6.956 1.00 62.30 776 PRO B N 1
ATOM 9552 C CA . PRO B 1 616 ? 15.435 7.251 8.053 1.00 60.58 776 PRO B CA 1
ATOM 9553 C C . PRO B 1 616 ? 14.216 8.020 7.555 1.00 54.22 776 PRO B C 1
ATOM 9554 O O . PRO B 1 616 ? 14.236 8.528 6.435 1.00 53.20 776 PRO B O 1
ATOM 9558 N N . SER B 1 617 ? 13.172 8.114 8.371 1.00 58.11 777 SER B N 1
ATOM 9559 C CA . SER B 1 617 ? 11.990 8.872 7.971 1.00 57.69 777 SER B CA 1
ATOM 9560 C C . SER B 1 617 ? 11.313 9.579 9.137 1.00 48.53 777 SER B C 1
ATOM 9561 O O . SER B 1 617 ? 11.445 9.164 10.288 1.00 49.07 777 SER B O 1
ATOM 9564 N N . HIS B 1 618 ? 10.591 10.651 8.823 1.00 51.66 778 HIS B N 1
ATOM 9565 C CA . HIS B 1 618 ? 9.706 11.299 9.781 1.00 51.90 778 HIS B CA 1
ATOM 9566 C C . HIS B 1 618 ? 8.433 10.471 9.890 1.00 53.93 778 HIS B C 1
ATOM 9567 O O . HIS B 1 618 ? 7.923 9.987 8.882 1.00 48.44 778 HIS B O 1
ATOM 9574 N N . ILE B 1 619 ? 7.924 10.307 11.109 1.00 57.41 779 ILE B N 1
ATOM 9575 C CA . ILE B 1 619 ? 6.788 9.421 11.347 1.00 46.53 779 ILE B CA 1
ATOM 9576 C C . ILE B 1 619 ? 5.594 10.157 11.940 1.00 47.54 779 ILE B C 1
ATOM 9577 O O . ILE B 1 619 ? 5.739 10.941 12.876 1.00 53.99 779 ILE B O 1
ATOM 9582 N N . TYR B 1 620 ? 4.411 9.892 11.395 1.00 43.54 780 TYR B N 1
ATOM 9583 C CA . TYR B 1 620 ? 3.202 10.573 11.838 1.00 44.23 780 TYR B CA 1
ATOM 9584 C C . TYR B 1 620 ? 2.061 9.611 12.176 1.00 47.77 780 TYR B C 1
ATOM 9585 O O . TYR B 1 620 ? 1.599 8.855 11.319 1.00 41.83 780 TYR B O 1
ATOM 9594 N N . GLY B 1 621 ? 1.621 9.649 13.435 1.00 47.82 781 GLY B N 1
ATOM 9595 C CA . GLY B 1 621 ? 0.557 8.785 13.920 1.00 41.81 781 GLY B CA 1
ATOM 9596 C C . GLY B 1 621 ? -0.826 9.408 13.824 1.00 39.83 781 GLY B C 1
ATOM 9597 O O . GLY B 1 621 ? -0.970 10.587 13.491 1.00 41.85 781 GLY B O 1
ATOM 9598 N N . GLY B 1 622 ? -1.849 8.613 14.121 1.00 35.11 782 GLY B N 1
ATOM 9599 C CA . GLY B 1 622 ? -3.223 9.075 14.028 1.00 36.48 782 GLY B CA 1
ATOM 9600 C C . GLY B 1 622 ? -4.165 7.993 13.534 1.00 43.48 782 GLY B C 1
ATOM 9601 O O . GLY B 1 622 ? -5.218 7.747 14.130 1.00 39.03 782 GLY B O 1
ATOM 9602 N N . HIS B 1 623 ? -3.791 7.352 12.431 1.00 42.73 783 HIS B N 1
ATOM 9603 C CA . HIS B 1 623 ? -4.530 6.204 11.929 1.00 40.32 783 HIS B CA 1
ATOM 9604 C C . HIS B 1 623 ? -4.423 5.061 12.924 1.00 39.24 783 HIS B C 1
ATOM 9605 O O . HIS B 1 623 ? -3.411 4.922 13.610 1.00 38.93 783 HIS B O 1
ATOM 9612 N N . SER B 1 624 ? -5.476 4.256 13.014 1.00 34.59 784 SER B N 1
ATOM 9613 C CA . SER B 1 624 ? -5.537 3.185 14.002 1.00 48.57 784 SER B CA 1
ATOM 9614 C C . SER B 1 624 ? -4.986 1.807 13.648 1.00 47.92 784 SER B C 1
ATOM 9615 O O . SER B 1 624 ? -4.357 1.150 14.476 1.00 49.62 784 SER B O 1
ATOM 9618 N N . SER B 1 625 ? -5.229 1.373 12.416 1.00 42.84 785 SER B N 1
ATOM 9619 C CA . SER B 1 625 ? -4.840 0.035 11.989 1.00 50.29 785 SER B CA 1
ATOM 9620 C C . SER B 1 625 ? -3.784 -0.071 10.891 1.00 48.24 785 SER B C 1
ATOM 9621 O O . SER B 1 625 ? -2.589 -0.168 11.168 1.00 46.24 785 SER B O 1
ATOM 9624 N N . HIS B 1 626 ? -4.243 -0.063 9.644 1.00 45.64 786 HIS B N 1
ATOM 9625 C CA . HIS B 1 626 ? -3.362 -0.095 8.509 1.00 39.62 786 HIS B CA 1
ATOM 9626 C C . HIS B 1 626 ? -3.586 1.112 7.661 1.00 37.95 786 HIS B C 1
ATOM 9627 O O . HIS B 1 626 ? -4.632 1.234 7.113 1.00 44.44 786 HIS B O 1
ATOM 9634 N N . VAL B 1 627 ? -2.611 1.989 7.510 1.00 36.58 787 VAL B N 1
ATOM 9635 C CA . VAL B 1 627 ? -2.733 3.072 6.543 1.00 33.00 787 VAL B CA 1
ATOM 9636 C C . VAL B 1 627 ? -2.682 2.475 5.149 1.00 32.03 787 VAL B C 1
ATOM 9637 O O . VAL B 1 627 ? -1.682 1.952 4.768 1.00 43.58 787 VAL B O 1
ATOM 9641 N N . THR B 1 628 ? -3.773 2.516 4.410 1.00 29.08 788 THR B N 1
ATOM 9642 C CA . THR B 1 628 ? -3.895 1.746 3.174 1.00 37.17 788 THR B CA 1
ATOM 9643 C C . THR B 1 628 ? -3.373 2.450 1.917 1.00 33.93 788 THR B C 1
ATOM 9644 O O . THR B 1 628 ? -2.903 1.798 0.995 1.00 33.24 788 THR B O 1
ATOM 9648 N N . ASN B 1 629 ? -3.464 3.773 1.878 1.00 31.40 789 ASN B N 1
ATOM 9649 C CA . ASN B 1 629 ? -3.014 4.514 0.714 1.00 26.70 789 ASN B CA 1
ATOM 9650 C C . ASN B 1 629 ? -2.482 5.896 1.075 1.00 33.36 789 ASN B C 1
ATOM 9651 O O . ASN B 1 629 ? -2.805 6.450 2.126 1.00 36.93 789 ASN B O 1
ATOM 9656 N N . VAL B 1 630 ? -1.661 6.441 0.187 1.00 40.68 790 VAL B N 1
ATOM 9657 C CA . VAL B 1 630 ? -0.992 7.714 0.405 1.00 35.61 790 VAL B CA 1
ATOM 9658 C C . VAL B 1 630 ? -0.728 8.340 -0.964 1.00 43.07 790 VAL B C 1
ATOM 9659 O O . VAL B 1 630 ? -0.437 7.627 -1.927 1.00 43.00 790 VAL B O 1
ATOM 9663 N N . ASP B 1 631 ? -0.843 9.661 -1.063 1.00 40.54 791 ASP B N 1
ATOM 9664 C CA . ASP B 1 631 ? -0.739 10.325 -2.359 1.00 32.91 791 ASP B CA 1
ATOM 9665 C C . ASP B 1 631 ? -0.698 11.844 -2.231 1.00 36.16 791 ASP B C 1
ATOM 9666 O O . ASP B 1 631 ? -1.602 12.451 -1.659 1.00 40.78 791 ASP B O 1
ATOM 9671 N N . PHE B 1 632 ? 0.347 12.453 -2.781 1.00 38.99 792 PHE B N 1
ATOM 9672 C CA . PHE B 1 632 ? 0.502 13.904 -2.750 1.00 38.03 792 PHE B CA 1
ATOM 9673 C C . PHE B 1 632 ? -0.501 14.637 -3.638 1.00 33.88 792 PHE B C 1
ATOM 9674 O O . PHE B 1 632 ? -0.881 14.151 -4.701 1.00 37.23 792 PHE B O 1
ATOM 9682 N N . LEU B 1 633 ? -0.928 15.811 -3.181 1.00 36.72 793 LEU B N 1
ATOM 9683 C CA . LEU B 1 633 ? -1.771 16.699 -3.972 1.00 37.19 793 LEU B CA 1
ATOM 9684 C C . LEU B 1 633 ? -0.941 17.297 -5.102 1.00 43.44 793 LEU B C 1
ATOM 9685 O O . LEU B 1 633 ? 0.279 17.426 -4.980 1.00 41.45 793 LEU B O 1
ATOM 9690 N N . CYS B 1 634 ? -1.600 17.672 -6.194 1.00 44.59 794 CYS B N 1
ATOM 9691 C CA . CYS B 1 634 ? -0.890 18.027 -7.426 1.00 54.92 794 CYS B CA 1
ATOM 9692 C C . CYS B 1 634 ? 0.248 19.027 -7.226 1.00 54.56 794 CYS B C 1
ATOM 9693 O O . CYS B 1 634 ? 1.301 18.895 -7.854 1.00 55.12 794 CYS B O 1
ATOM 9696 N N . GLU B 1 635 ? 0.042 20.017 -6.360 1.00 43.31 795 GLU B N 1
ATOM 9697 C CA . GLU B 1 635 ? 1.067 21.038 -6.127 1.00 46.95 795 GLU B CA 1
ATOM 9698 C C . GLU B 1 635 ? 1.891 20.794 -4.865 1.00 43.32 795 GLU B C 1
ATOM 9699 O O . GLU B 1 635 ? 2.643 21.665 -4.428 1.00 39.36 795 GLU B O 1
ATOM 9705 N N . ASP B 1 636 ? 1.745 19.605 -4.290 1.00 38.39 796 ASP B N 1
ATOM 9706 C CA . ASP B 1 636 ? 2.523 19.204 -3.122 1.00 37.15 796 ASP B CA 1
ATOM 9707 C C . ASP B 1 636 ? 2.197 20.002 -1.853 1.00 41.90 796 ASP B C 1
ATOM 9708 O O . ASP B 1 636 ? 2.988 20.023 -0.908 1.00 36.60 796 ASP B O 1
ATOM 9713 N N . SER B 1 637 ? 1.035 20.648 -1.824 1.00 40.57 797 SER B N 1
ATOM 9714 C CA . SER B 1 637 ? 0.618 21.366 -0.622 1.00 41.72 797 SER B CA 1
ATOM 9715 C C . SER B 1 637 ? 0.340 20.387 0.515 1.00 45.64 797 SER B C 1
ATOM 9716 O O . SER B 1 637 ? 0.831 20.564 1.630 1.00 47.13 797 SER B O 1
ATOM 9719 N N . HIS B 1 638 ? -0.428 19.342 0.221 1.00 46.17 798 HIS B N 1
ATOM 9720 C CA . HIS B 1 638 ? -0.815 18.372 1.238 1.00 39.98 798 HIS B CA 1
ATOM 9721 C C . HIS B 1 638 ? -0.534 16.925 0.841 1.00 46.69 798 HIS B C 1
ATOM 9722 O O . HIS B 1 638 ? -0.489 16.583 -0.346 1.00 44.16 798 HIS B O 1
ATOM 9729 N N . LEU B 1 639 ? -0.343 16.079 1.850 1.00 41.02 799 LEU B N 1
ATOM 9730 C CA . LEU B 1 639 ? -0.340 14.634 1.657 1.00 39.00 799 LEU B CA 1
ATOM 9731 C C . LEU B 1 639 ? -1.658 14.049 2.158 1.00 41.51 799 LEU B C 1
ATOM 9732 O O . LEU B 1 639 ? -2.076 14.320 3.281 1.00 46.52 799 LEU B O 1
ATOM 9737 N N . ILE B 1 640 ? -2.313 13.249 1.327 1.00 38.70 800 ILE B N 1
ATOM 9738 C CA . ILE B 1 640 ? -3.547 12.592 1.736 1.00 35.79 800 ILE B CA 1
ATOM 9739 C C . ILE B 1 640 ? -3.284 11.128 2.084 1.00 35.34 800 ILE B C 1
ATOM 9740 O O . ILE B 1 640 ? -2.517 10.446 1.410 1.00 36.12 800 ILE B O 1
ATOM 9745 N N . SER B 1 641 ? -3.911 10.649 3.150 1.00 38.65 801 SER B N 1
ATOM 9746 C CA . SER B 1 641 ? -3.801 9.241 3.506 1.00 37.63 801 SER B CA 1
ATOM 9747 C C . SER B 1 641 ? -5.168 8.643 3.805 1.00 34.44 801 SER B C 1
ATOM 9748 O O . SER B 1 641 ? -6.086 9.349 4.204 1.00 33.19 801 SER B O 1
ATOM 9751 N N . THR B 1 642 ? -5.297 7.338 3.588 1.00 39.63 802 THR B N 1
ATOM 9752 C CA . THR B 1 642 ? -6.529 6.617 3.891 1.00 35.28 802 THR B CA 1
ATOM 9753 C C . THR B 1 642 ? -6.239 5.570 4.963 1.00 31.69 802 THR B C 1
ATOM 9754 O O . THR B 1 642 ? -5.132 5.027 5.032 1.00 31.73 802 THR B O 1
ATOM 9758 N N . GLY B 1 643 ? -7.230 5.294 5.805 1.00 35.44 803 GLY B N 1
ATOM 9759 C CA . GLY B 1 643 ? -6.997 4.515 7.010 1.00 35.84 803 GLY B CA 1
ATOM 9760 C C . GLY B 1 643 ? -7.551 3.105 7.007 1.00 36.49 803 GLY B C 1
ATOM 9761 O O . GLY B 1 643 ? -7.553 2.433 8.038 1.00 45.55 803 GLY B O 1
ATOM 9762 N N . GLY B 1 644 ? -8.017 2.648 5.852 1.00 31.95 804 GLY B N 1
ATOM 9763 C CA . GLY B 1 644 ? -8.584 1.320 5.757 1.00 35.52 804 GLY B CA 1
ATOM 9764 C C . GLY B 1 644 ? -9.707 1.114 6.757 1.00 44.06 804 GLY B C 1
ATOM 9765 O O . GLY B 1 644 ? -10.704 1.835 6.745 1.00 43.57 804 GLY B O 1
ATOM 9766 N N . LYS B 1 645 ? -9.545 0.130 7.633 1.00 41.32 805 LYS B N 1
ATOM 9767 C CA . LYS B 1 645 ? -10.612 -0.227 8.561 1.00 44.23 805 LYS B CA 1
ATOM 9768 C C . LYS B 1 645 ? -10.992 0.908 9.515 1.00 44.51 805 LYS B C 1
ATOM 9769 O O . LYS B 1 645 ? -12.148 1.002 9.935 1.00 32.58 805 LYS B O 1
ATOM 9775 N N . ASP B 1 646 ? -10.038 1.778 9.839 1.00 45.50 806 ASP B N 1
ATOM 9776 C CA . ASP B 1 646 ? -10.338 2.911 10.713 1.00 33.28 806 ASP B CA 1
ATOM 9777 C C . ASP B 1 646 ? -11.245 3.937 10.030 1.00 40.26 806 ASP B C 1
ATOM 9778 O O . ASP B 1 646 ? -11.784 4.833 10.686 1.00 36.33 806 ASP B O 1
ATOM 9783 N N . THR B 1 647 ? -11.404 3.802 8.714 1.00 38.25 807 THR B N 1
ATOM 9784 C CA . THR B 1 647 ? -12.470 4.504 8.007 1.00 34.59 807 THR B CA 1
ATOM 9785 C C . THR B 1 647 ? -12.108 5.942 7.621 1.00 32.00 807 THR B C 1
ATOM 9786 O O . THR B 1 647 ? -12.797 6.570 6.817 1.00 26.05 807 THR B O 1
ATOM 9790 N N . SER B 1 648 ? -11.019 6.454 8.184 1.00 31.03 808 SER B N 1
ATOM 9791 C CA . SER B 1 648 ? -10.733 7.884 8.114 1.00 32.86 808 SER B CA 1
ATOM 9792 C C . SER B 1 648 ? -9.834 8.310 6.961 1.00 36.59 808 SER B C 1
ATOM 9793 O O . SER B 1 648 ? -8.962 7.567 6.516 1.00 38.66 808 SER B O 1
ATOM 9796 N N . ILE B 1 649 ? -10.059 9.526 6.487 1.00 37.96 809 ILE B N 1
ATOM 9797 C CA . ILE B 1 649 ? -9.108 10.182 5.610 1.00 36.39 809 ILE B CA 1
ATOM 9798 C C . ILE B 1 649 ? -8.373 11.220 6.445 1.00 38.84 809 ILE B C 1
ATOM 9799 O O . ILE B 1 649 ? -8.983 11.933 7.249 1.00 34.28 809 ILE B O 1
ATOM 9804 N N . MET B 1 650 ? -7.060 11.295 6.275 1.00 34.17 810 MET B N 1
ATOM 9805 C CA . MET B 1 650 ? -6.295 12.339 6.936 1.00 33.50 810 MET B CA 1
ATOM 9806 C C . MET B 1 650 ? -5.561 13.214 5.925 1.00 38.84 810 MET B C 1
ATOM 9807 O O . MET B 1 650 ? -5.080 12.731 4.899 1.00 38.98 810 MET B O 1
ATOM 9812 N N . GLN B 1 651 ? -5.500 14.509 6.217 1.00 38.93 811 GLN B N 1
ATOM 9813 C CA . GLN B 1 651 ? -4.889 15.470 5.310 1.00 36.30 811 GLN B CA 1
ATOM 9814 C C . GLN B 1 651 ? -3.731 16.187 5.985 1.00 37.54 811 GLN B C 1
ATOM 9815 O O . GLN B 1 651 ? -3.922 16.940 6.943 1.00 37.45 811 GLN B O 1
ATOM 9821 N N . TRP B 1 652 ? -2.530 15.949 5.471 1.00 39.53 812 TRP B N 1
ATOM 9822 C CA . TRP B 1 652 ? -1.314 16.465 6.078 1.00 37.64 812 TRP B CA 1
ATOM 9823 C C . TRP B 1 652 ? -0.738 17.618 5.268 1.00 46.03 812 TRP B C 1
ATOM 9824 O O . TRP B 1 652 ? -0.400 17.455 4.097 1.00 50.22 812 TRP B O 1
ATOM 9835 N N . ARG B 1 653 ? -0.626 18.785 5.893 1.00 46.68 813 ARG B N 1
ATOM 9836 C CA . ARG B 1 653 ? 0.036 19.920 5.263 1.00 53.31 813 ARG B CA 1
ATOM 9837 C C . ARG B 1 653 ? 1.533 19.637 5.157 1.00 49.14 813 ARG B C 1
ATOM 9838 O O . ARG B 1 653 ? 2.129 19.072 6.075 1.00 44.34 813 ARG B O 1
ATOM 9846 N N . VAL B 1 654 ? 2.135 20.012 4.030 1.00 54.74 814 VAL B N 1
ATOM 9847 C CA . VAL B 1 654 ? 3.578 19.862 3.859 1.00 47.47 814 VAL B CA 1
ATOM 9848 C C . VAL B 1 654 ? 4.302 21.147 4.265 1.00 50.85 814 VAL B C 1
ATOM 9849 O O . VAL B 1 654 ? 3.908 22.245 3.864 1.00 43.97 814 VAL B O 1
ATOM 9853 N N . ILE B 1 655 ? 5.352 20.997 5.069 1.00 49.52 815 ILE B N 1
ATOM 9854 C CA . ILE B 1 655 ? 6.172 22.124 5.508 1.00 51.78 815 ILE B CA 1
ATOM 9855 C C . ILE B 1 655 ? 7.527 21.657 6.040 1.00 55.76 815 ILE B C 1
ATOM 9856 O O . ILE B 1 655 ? 8.146 22.326 6.869 1.00 55.27 815 ILE B O 1
#

B-factor: mean 48.78, std 14.86, range [20.0, 126.72]

Secondary structure (DSSP, 8-state):
---EEETTTTEEEEESSSSEEEEEPPHHHHTT--TT--PPPPS--EEEEEEE----TT--S-EEE-TTS-EEEEETTEEEEEETTTTEEEEE---SS-EEEEEE-TTSSEEEEEEB----SS-------EEEEETTT--EEEEE-TTT--SBEEEEEE-SSSSS--EEEEE-SSS-EEEEEEGGGTEEEEEEE--SS-EEEEEE-SS-TTEEEEEEBTEEEEEEEETTEEEEEE-B-TTSPPPSBEEEEEE-TTS-EEEEETTS-EEEE-TT-SBEEEEETTSSSS-EEEEEE-TTS-EEEEETTT-EEEEE-TT--EEEEEE--TTT-SEEEEEE-STT-EEEEETTS-EEEE-TT---EEEE---SS-EEEEEE-SSSSEEEEEETTSEEEEEETTTTEEEEEEE-SS-EEEEEE-TTSSEEEEEESSSEEEEEETTT--EEEEEE-SSS-EEEEEE-TTSSEEEEEETTS-EEEEEEETTTTEEEEEEEE---SS-EEEEEEBTTSS-EEEEETT---EEEEGGGTEE---HHHHTT--BS----SSSTTTTTSSPTT--TTSEEEEEE-SSSSEEEEEETTS-EEEEES---SSS---EEE---SS---EEEE-TTSSEEEEE-BTT--EEEEEE-/---EEETTTTEEEEEETTEEEEEEPPTTTSSS--SS--PPPPSS-EEEEEEE----TT--S--EE-TTSEEEEEETTEEEEEETTTTEEEEE---SS-EEEEEE-TTSSEEEEEEB-EE-TT--EE---EEEEETTT--EEEEE-TTT--SBEEEEEE-STTTT-EEEEEE-SSS-EEEEEETTTTEEEEEEE--SS-EEEEEE-SS-TTEEEEEEBTEEEEEEEETTEEEEEEPB-TTS---SBEEEEEE-TTS-EEEEETTS-EEEE-TT-SBEEEEETTSSSS-EEEEEE-TTS-EEEEESSS-EEEEE-TT--EEEEEE--TTT-SEEEEEE-STTEEEEEETTS-EEEEESS---EEEE---SS-EEEEEE-SSSSEEEEEETTSEEEEEETTTTEEEEEEE-SS-EEEEEE-TTSSEEEEEETTSEEEEEETTT--EEEEEE-SSS-EEEEEE-TTSSEEEEEETTS-EEEEEEETTTTEEEEEEEE---SS-EEEEEEBTTS--EEEEETT--EEEEETTTTEE---HHHHTT--BS----SSSTTTTTSS-TT--TTSEEEEEE-SSSSEEEEEETTS-EEEEES---SSS---EEE---SS---EEEE-TTSSEEEEE-BTT--EEEEEE-

=== Feature glossary ===
Annotated list of the representations used here:

Nearest PDB structures. The Foldseek neighbor list gives the closest experimentally determined structures in the PDB, ranked by structural alignment. TM-score near 1 means near-identical fold; near 0.3 means only rough topology match. This is how one finds what a novel AlphaFold prediction most resembles in the solved-structure universe.

Foldseek 3Di. Foldseek's 3Di representation compresses backbone geometry into a per-residue letter drawn from a learned twenty-state alphabet. It captures the tertiary interaction pattern around each residue — which residues are packed against it in space, regardless of where they are in sequence.

Radius of gyration, Cα contacts, bounding box. Radius of gyration (Rg) is the root-mean-square distance of Cα atoms from their centroid — a single number for overall size and compactness. A globular domain of N residues has Rg ≈ 2.2·N^0.38 Å; an extended or disordered chain has a much larger Rg. The Cα contact count is the number of residue pairs whose Cα atoms are within 8 Å and are more than four positions apart in sequence — a standard proxy for tertiary packing density. The bounding box is the smallest axis-aligned box enclosing all Cα atoms.

InterPro / GO / CATH / organism. The annotation block draws on four external resources. InterPro: which protein families and domains the sequence belongs to. GO: standardized terms for what the protein does, what process it participates in, and where in the cell it acts. CATH: which structural fold it has in the CATH hierarchy. Organism: the species of origin.

mmCIF coordinates. The mmCIF block holds the 3D Cartesian coordinates of each backbone atom (N, Cα, C, O) in ångströms. mmCIF is the PDB's canonical archive format — a tagged-loop text representation of the atomic model.

pLDDT. pLDDT is the predicted lDDT-Cα score: AlphaFold's confidence that the local environment of each residue (all inter-atomic distances within 15 Å) is correctly placed. It is a per-residue number between 0 and 100, with higher meaning more reliable.

Backbone torsions (φ/ψ). φ (phi) and ψ (psi) are the two rotatable backbone dihedrals per residue: φ is the C(i-1)–N–Cα–C torsion, ψ is the N–Cα–C–N(i+1) torsion, both in degrees on (−180°, 180°]. α-helical residues cluster near (−60°, −45°); β-strand residues near (−120°, +130°). A Ramachandran plot is simply a scatter of (φ, ψ) for every residue.

B-factor. For experimental (PDB) structures, the B-factor (temperature factor) quantifies the positional spread of each atom in the crystal — a combination of thermal vibration and static disorder — in units of Å². High B-factors mark flexible loops or poorly resolved regions; low B-factors mark the rigid, well-ordered core.

Secondary structure (3-state, P-SEA). SS3 is a coarse helix/strand/coil call (letters a/b/c) made by the P-SEA algorithm from inter-Cα distances and dihedrals. It is less detailed than DSSP but needs only Cα positions.

Predicted aligned error. Predicted aligned error is AlphaFold's pairwise confidence. Unlike pLDDT (per-residue), PAE is per-residue-pair and captures whether two parts of the structure are correctly placed relative to each other. Units are ångströms of expected positional error.

Solvent-accessible surface area. Solvent-accessible surface area (SASA) is the area in Å² traced out by the centre of a 1.4 Å probe sphere (a water molecule) rolled over the protein's van der Waals surface (Shrake–Rupley / Lee–Richards construction). Buried residues have near-zero SASA; fully exposed residues can exceed 200 Å². The total SASA scales roughly with the number of surface residues.

Secondary structure (8-state, DSSP). The SS8 string is DSSP's per-residue secondary-structure call. α-helix (H) means an i→i+4 H-bond ladder; β-strand (E) means the residue participates in a β-sheet; 3₁₀ (G) and π (I) are tighter and wider helices; T/S are turns/bends; '-' is loop.

Rendered structure images. Structure images are PyMOL renders from six orthogonal camera directions. Cartoon representation draws helices as coils and strands as arrows; sticks shows the backbone as bonds; surface shows the solvent-excluded envelope. Rainbow coloring maps sequence position to hue (blue→red, N→C); chain coloring assigns a distinct color per polypeptide.

Sequence. The amino-acid sequence is the protein's primary structure: the linear order of residues from the N-terminus to the C-terminus, written in one-letter code. Everything else here — the 3D coordinates, the secondary structure, the domain annotations — is ultimately a consequence of this string.

Contact-map, Ramachandran, and PAE plots. Three diagnostic plots accompany the record. The Cα contact map visualizes the tertiary structure as a 2D adjacency matrix (8 Å cutoff, sequence-local contacts suppressed). The Ramachandran plot shows the distribution of backbone (φ, ψ) torsions, with points in the α and β basins reflecting secondary structure content. The PAE plot shows AlphaFold's inter-residue confidence as a color matrix.